Protein 1LTL (pdb70)

Radius of gyration: 54.22 Å; Cα contacts (8 Å, |Δi|>4): 2888; chains: 6; bounding box: 148×108×113 Å

Organism: Methanothermobacter thermautotrophicus (strain ATCC 29096 / DSM 1053 / JCM 10044 / NBRC 100330 / Delta H) (NCBI:txid187420)

InterPro domains:
  IPR001208 MCM domain [PF00493] (256-478)
  IPR001208 MCM domain [PR01657] (310-325)
  IPR001208 MCM domain [PR01657] (369-383)
  IPR001208 MCM domain [PR01657] (397-410)
  IPR001208 MCM domain [PR01657] (421-433)
  IPR001208 MCM domain [PR01657] (448-456)
  IPR001208 MCM domain [PS50051] (269-474)
  IPR008047 DNA replication licensing factor MCM4 [PR01660] (120-133)
  IPR008047 DNA replication licensing factor MCM4 [PR01660] (285-296)
  IPR008047 DNA replication licensing factor MCM4 [PR01660] (430-447)
  IPR008047 DNA replication licensing factor MCM4 [PR01660] (576-585)
  IPR012340 Nucleic acid-binding, OB-fold [G3DSA:2.40.50.140] (95-247)
  IPR012340 Nucleic acid-binding, OB-fold [SSF50249] (11-240)
  IPR027417 P-loop containing nucleoside triphosphate hydrolase [G3DSA:3.40.50.300] (248-580)
  IPR027417 P-loop containing nucleoside triphosphate hydrolase [SSF52540] (278-589)
  IPR027925 MCM, N-terminal domain [PF14551] (13-76)
  IPR031327 Mini-chromosome maintenance protein [PTHR11630] (9-630)
  IPR031327 Mini-chromosome maintenance protein [SM00350] (94-576)
  IPR033762 MCM OB domain [PF17207] (98-223)
  IPR036388 Winged helix-like DNA-binding domain superfamily [G3DSA:1.10.10.10] (581-666)

Solvent-accessible surface area: 77711 Å² total; per-residue (Å²): 92,95,137,74,116,5,38,70,51,2,51,93,3,2,62,72,160,97,25,104,94,105,0,62,84,8,20,140,100,80,81,124,40,83,29,10,101,2,47,11,104,54,0,69,166,58,23,88,92,1,1,81,35,0,20,86,112,0,52,47,3,30,139,10,0,39,76,0,3,52,56,40,4,202,134,146,118,82,5,63,3,30,4,23,0,16,39,8,81,39,66,10,72,12,72,93,12,62,13,133,30,35,25,50,0,0,0,0,29,0,42,1,98,128,46,40,120,58,148,82,19,20,27,68,0,18,0,18,0,137,56,36,107,120,92,39,65,36,107,6,70,51,118,120,70,73,82,20,46,62,0,93,100,63,33,16,114,59,8,113,59,25,112,146,93,14,92,93,40,72,28,4,43,3,56,1,22,9,37,97,141,132,40,89,69,78,78,133,34,85,76,14,28,0,26,2,13,29,50,15,22,106,63,4,76,77,44,33,86,0,53,1,2,0,7,0,54,11,55,54,69,136,236,55,113,114,4,131,18,34,0,57,6,14,37,21,62,114,118,166,124,114,75,143,11,35,64,48,2,46,117,3,5,55,59,155,83,1,88,84,83,9,78,85,5,11,119,88,60,82,115,44,63,29,4,90,1,62,7,94,28,0,67,121,89,56,89,111,4,0,89,63,0,25,72,97,1,65,55,1,29,156,11,0,48,70,0,4,108,86,33,25,159,180,103,176,131,4,71,4,29,2,22,0,13,49,13,86,36,72,10,74,14,75,95,12,162,86,150,34,71,25,50,0,0,0,0,36,2,38,2,110,134,44,42,108,26,47,5,12,4,29,77,0,19,0,12,0,111,42,35,47,118,93,40,64,38,86,5,75,51,52,122,50,83,93,22,106,83,0,93,100,64,32,15,175,57,8,53,53,26,66,141,94,15,92,35,33,18,13,6,23,4,50,0,25,9,31,91,130,124,43,87,72,88,77,148,24,136,63,12,26,0,22,1,12,35,46,18,13,86,57,8,76,78,47,33,98,0,57,0,4,0,3,0,52,46,60,111,72,114,222,61,128,174,113,128,33,36,0,63,6,10,36,22,58,130,112,140,98,90,74,124,16,26,72,47,1,53,92,2,1,54,79,109,116,15,84,86,112,2,64,96,5,1,118,94,68,86,111,48,76,23,0,57,0,45,9,102,57,1,75,140,61,17,83,94,1,0,90,68,1,7,88,114,1,48,69,3,27,117,2,0,41,56,0,2,89,80,49,12,190,74,225,74,133,19,47,3,28,2,18,0,18,48,10,78,44,64,12,76,12,58,78,14,50,13,143,27,39,24,47,0,0,0,0,42,0,53,1,113,103,30,40,128,69,146,87,18,20,29,82,0,18,0,18,0,140,56,35,107,119,92,39,64,38,106,6,80,44,116,104,70,71,82,20,45,30,0,58,88,22,8,16,101,59,7,113,59,26,113,146,94,14,93,89,52,54,24,2,45,0,57,1,22,9,49,93,161,137,33,96,71,78,72,148,53,97,86,15,21,0,24,1,10,16,46,15,28,113,68,9,81,84,50,50,84,7,80,1,1,0,3,0,64,9,52,132,36,138,227,50,94,117,10,104,17,35,0,58,4,11,42,25,28,94,94,74,93,145,70,108,10,38,72,54,1,46,114,1,1,44,81,125,109,24,27,98,83,6,88,106,2,0,97,84,78,89,117,61,69,19,1,94,2,44,8,65,32,0,89,160,52,27,102,53,2,4,77,44,0,13,90,132,0,49,61,4,24,142,15,0,49,66,0,6,48,68,38,8,141,105,131,69,130,11,68,8,35,3,21,0,21,44,10,75,55,59,9,66,9,90,103,19,147,92,158,39,66,28,54,0,0,0,0,50,5,55,1,120,86,47,47,120,34,43,7,13,3,26,80,0,19,0,13,0,111,27,0,36,63,92,39,63,37,107,6,81,40,56,70,61,82,92,23,106,40,0,59,75,6,9,15,143,57,7,53,52,26,52,138,96,14,92,32,53,15,27,1,27,4,56,4,35,4,50,96,158,108,30,98,71,76,71,151,42,115,77,17,29,5,22,2,12,13,49,19,16,69,67,10,88,95,44,29,116,5,73,3,1,0,2,0,54,44,64,77,60,91,220,68,113,163,128,138,40,26,0,60,3,10,37,24,57,176,90,110,36,68,130,66,108,74,134,15,36,75,78,0,52,95,0,2,60,60,132,116,21,90,100,98,1,125,82,0,4,81,97,48,82,127,37,83,21,0,91,0,43,3,109,55,0,60,157,45,16,80,112,5,0,88,56,0,22,90,82,0,67,28,1,28,147,8,0,47,75,0,2,75,82,61,11,214,107,216,83,116,3,65,3,27,2,23,0,16,35,11,72,44,46,11,69,13,64,100,10,59,12,147,34,36,26,48,0,0,0,0,38,2,46,0,108,105,36,33,126,67,126,88,20,20,31,62,0,18,0,19,0,137,56,36,107,121,92,39,65,37,98,5,69,50,120,123,70,72,83,19,45,30,0,58,88,23,9,15,98,60,8,115,60,27,112,146,93,13,92,96,41,69,25,10,44,0,53,0,26,14,42,96,136,130,36,106,61,74,65,133,38,108,62,10,28,0,22,1,14,22,45,13,24,106,52,7,76,73,44,35,86,0,56,1,2,0,5,0,58,8,60,54,73,117,226,62,95,95,2,82,16,34,0,57,6,12,38,16,54,127,121,130,112,102,72,114,10,35,83,50,0,50,101,1,1,42,57,170,73,14,92,111,113,0,25,89,10,1,111,106,70,79,129,42,75,27,8,99,0,54,4,99,46,0,62,154,49,28,81,111,4,0,83,62,0,22,89,123,0,51,47,2,27,126,3,0,43,48,0,4,80,79,42,10,184,88,194,74,107,31,58,2,34,3,25,0,13,42,12,71,47,54,12,69,16,64,95,10,157,86,155,34,70,26,50,0,1,0,1,38,0,41,1,115,116,35,40,86,25,46,5,15,4,30,84,0,19,0,12,0,110,27,0,34,64,93,39,64,36,107,6,75,51,52,111,49,84,92,22,106,41,0,58,76,6,9,16,146,57,7,53,54,26,64,138,93,13,93,33,36,16,24,13,44,1,64,0,25,10,40,90,140,134,40,99,66,75,64,140,36,130,68,16,31,0,22,1,12,21,45,15,15,88,56,9,84,78,47,32,99,0,56,0,3,0,6,0,56,45,66,112,59,122,211,37,146,173,108,145,36,35,1,56,4,16,36,16,64,121,114

B-factor: mean 62.48, std 29.63, range [5.66, 129.17]

Sequence (1437 aa):
VDKSKTLTKFEEFFSLQDYKDRVFEAIEKYPNVRSIEVDYLDLEMFDPDLADLLIEKPDDVIRAAQQAIRNIDRLRKNVDLNIRFSGISNVIPLRELRSKFIGKFVAVDGIVRKTDEIRPRIVKAVFECRGCMRHHAVTQSTNMITEPSLCSECGGRSFRLLQDESEFLDTQTLKLQEPLENLSGGEQPRQITVVLEDDLVDTLTPGDIVRVTGTLRTVRDERTKRFKNFIYGNYTEFLVDKSKTLTKFEEFFSLQDYKDRVFEAIEKYPNVRSIEVDYLDLEMFDPDLADLLIEKPDDVIRAAQQAIRNIDRLRKNVDLNIRFSGISNVIPLRELRSKFIGKFVAVDGIVRKTDEIRPRIVKAVFECRGCMRHHAVTQSTNMITEPSLCSECGGRSFRLLQDESEFLDTQTLKLQEPLENLSGGEQPRQITVVLEDDLVDTLTPGDIVRVTGTLRTVRDERTKRFKNFIYGNYTEFLVDKSKTLTKFEEFFSLQDYKDRVFEAIEKYPNVRSIEVDYLDLEMFDPDLADLLIEKPDDVIRAAQQAIRNIDRLRKNVDLNIRFSGISNVIPLRELRSKFIGKFVAVDGIVRKTDEIRPRIVKAVFECRGCMRHHAVTQSTNMITEPSLCSECGGRSFRLLQDESEFLDTQTLKLQEPLENLSGGEQPRQITVVLEDDLVDTLTPGDIVRVTGTLRTVRDERTKRFKNFIYGNYTEFLVDKSKTLTKFEEFFSLQDYKDRVFEAIEKYPNVRSIEVDYLDLEMFDPDLADLLIEKPDDVIRAAQQAIRNIDRLRKNVDLNIRFSGISNVIPLRELRSKFIGKFVAVDGIVRKTDEIRPRIVKAVFECRGCMRHHAVTQSTNMITEPSLCSECGGRSFRLLQDESEFLDTQTLKLQEPLENLSGGEQPRQITVVLEDDLVDTLTPGDIVRVTGTLRTVRDERTKRFKNFIYGNYTEFLMKTVDKSKTLTKFEEFFSLQDYKDRVFEAIEKYPNVRSIEVDYLDLEMFDPDLADLLIEKPDDVIRAAQQAIRNIDRLRKNVDLNIRFSGISNVIPLRELRSKFIGKFVAVDGIVRKTDEIRPRIVKAVFECRGCMRHHAVTQSTNMITEPSLCSECGGRSFRLLQDESEFLDTQTLKLQEPLENLSGGEQPRQITVVLEDDLVDTLTPGDIVRVTGTLRTVRDERTKRFKNFIYGNYTEFLVDKSKTLTKFEEFFSLQDYKDRVFEAIEKYPNVRSIEVDYLDLEMFDPDLADLLIEKPDDVIRAAQQAIRNIDRLRKNVDLNIRFSGISNVIPLRELRSKFIGKFVAVDGIVRKTDEIRPRIVKAVFECRGCMRHHAVTQSTNMITEPSLCSECGGRSFRLLQDESEFLDTQTLKLQEPLENLSGGEQPRQITVVLEDDLVDTLTPGDIVRVTGTLRTVRDERTKRFKNFIYGNYTEFL

Foldseek 3Di:
DDLVVLLVLLLVLCCDPVNVVQLQVPVVPPPVAQEREDELVSVCVSPVVLSVVCFVAVPSNQVSNQVSSCVPDPVNSNRRHAYFYDDDPQEDEDVPCDDVQANGKYKYWFFWADWDDKDKAFQWWWKQQPPPRDIDIDGDDDNDDDDDCADPVGGGRDIDTDVVVTDMWIKIKTKGWGDPVPDDPPDDTDIAMEMEIHPCPPVDDGGFTKIFIAGKHWDQDPPVRDIGIHGYGRDMDGD/DVCVVLLVLLLVVCVPPVNVPLLVVQLVPPPVHLEREDELVSVCVSPVVLSVVCFVAVVSNQVSNQVSSQVPDPDDPDRGHRYFYDDNPAEDEPVVCDDVQANGKYKYWAFWAFWDDKDKAFQWWWKQQPVPRDIDIDGDDDNDDDDDCADPVGGGRDIDTDVVVTDMWIKIKTKGWGDPVVDDPPDDTDIAMEMEIHVCPPVDDGGFGKMFIAGKHKDQDPPNRDIGIHGHGRDMDGD/DCLCVLLVLLLVVCCDPVQVCLLCVPLVPPPVHLESEEELVSVCVSPVVLSQVCFVAVVRSQVSNQVSSCVNPPVNDPDTGGYFYPDHPQEDEPVPPDDVQANGKYKYWFFWADKDDKDKAFQWWWKQQPPPRDIDIDGDDDRDDDDDCADPVGGGRDIDTDVVVTDMWMKIKTKTWGDPVPDPPPDDTDIAMEMAIHPRPPVDDGGFIWIFIAHKHKDQDPVVSHIDIHGYGRDIGGD/DDQVVLLVLLLVVCVVVVNVVVLLVQLVCPPVAQEDEDELVSVCVSDVCSSQVCFVAVVRSQVSNQVSSQVVPDVHDPRGHRYFYPDHPDEDFPVPPDPVRANGKYKYKFWWADKDDKDKAFQWWWKQQPPPRDIDIDGDDDRDDDDDCADPVGGGRDIDTDVVVTDMWIKIKIKGWTPPVPDDPPDDTDIAMEMEIHPCHPVDDRTAIKIWIAHKHWDADPVHRDIGIYGYTGDIGRD/DAPPCLVVLLVLLLVLCVPPVNVVQLVVPVVCPPVPQEREDELVSSCVSPVVLSVVCFVAVVSNQVSNQVSSQVVPPVRDPHRHAYFYDDRDAEDEPVVCDDVQANGKYKYWFFWADKDDKDKAFQWWWKQQPPPRDIDIDGDDDNDDDDDCADPVGGGRDIDTDVVVTDMWIKIKTKGWGPPPDDDPPDDIDIAMEMDIHPRPPPDDHGFTKIFIAGKHWDQDPPRRDIGIHGYGRDMDGD/DVLVVLLVLLLVLCVPPPNPVVLLVCVVPPPVPLADEDELVSVCVSPVVVSVVCFVAVVSSQVSNQVSSCVNNPVNPNDGGAYFYPDDDAEDEPVPCDDVQARGKHKYWFFWAFKDDKDKAFQWWWKQQPPPRDIDIDGDDDNDDDDDCADPVGGGRDIDTDVVVTDMWIKIKTKTWGDPVPDDPPDDTDIAMEMEIHPCPPVDDGGFTKMFIFRKHKDADDPVRDIGIHGYGRDMGGD

Secondary structure (DSSP, 8-state):
--HHHHHHHHHHHTTSHHHHHHHHHHHHHTTS--EEEEEHHHHHHH-TTHHHHHHHSHHHHHHHHHHHHTTT-TT------EEEEE--S-B--GGG--GGGTTSEEEEEEEEEEEPPPEEEEEEEEEEETTT--EEEEE-SSSS----S--TTT----EEE-GGG-EEEEEEEEEEEPPSTT--SS-PPPEEEEEEEGGGTT---TT-EEEEEEEEEEEEETTTTEEEEEEEEEE--B-/-TTHHHHHHHHHHTTSHHHHHHHHHHHHSTTS--EEEEEHHHHHHS-TTHHHHHHH-HHHHHHHHHHHHHHT--SS-S--PEEEEE--S-B--GGG--GGGTTSEEEEEEEEEEEPPPEEEEEEEEEEETTT--EEEEE-SSSS----S--TTT----EEE-GGG-EEEEEEEEEEEPPSTT--SS----EEEEEEEGGGTT---TT-EEEEEEEEEEEEPSSS--EEEEEEEEEEEE-/--HHHHHHHHHHHTTSHHHHHHHHHHHHTTTS--B--EEHHHHHHH-HHHHHHHHHSHHHHHHHHHHHHHHS-TT------B--EE--S-B--GGG--GGGTTSEEEEEEE---B---EEEEEEEEEEETTT--EEEEE-SSSS----S--TTT----EEE-GGG-EEEEEEEEEEPPPSTT--SSPPPP-EEEEEEGGGTT---TT-EEEEEEEEEEEEPTTT--EEEEEEEEE--B-/--HHHHHHHHHHHTTSSTTHHHHHHHHHTTTT--EE--BHHHHHHH-HHHHHHHHHSHHHHHHHHHHHHHHH-SS------EE--B--S----GGG-STTTTTSEEEEEEEEEEEEEEEEEEEEEEEEETTT--EEEEE-SSSS----S--TTT----EEE-GGG-EEEEEEEEEEE--STT--SSPPPPEEEEEEEGGGTT-S-SS--EEEEEEEEEEE-TTT--EEEEEEEEEE---/--SSHHHHHHHHHHHHTTSHHHHHHHHHHHHHTTS--EEEEEHHHHHHH-HHHHHHHHH-HHHHHHHHHHHHHHH-TT------EEEEES-S----GGG--GGGTT-EEEEEEEEEEEPPPEEEEEEEEEEETTT--EEEEE-SSSS----S--TTT----EEE-GGGPEEEEEEEEEEEP-SSS--SS-PPPEEEEEEEGGGTT---TT-EEEEEEEEEEEE-SSS--EEEEEEEEE--B-/-HHHHHHHHHHHHTTSSHHHHHHHHHHHHTTS--EEEEEHHHHHHH-HHHHHHHHH-HHHHHHHHHHHHHTT-TT------EEEEES-S-B--GGG--GGGTTSEEEEEEEEEEE---EEEEEEEEEEETTT--EEEEE-SSSS----S--TTT----EEE-GGG-EEEEEEEEEEEPPSTT--SSPPPPEEEEEEEGGGTT---TT-EEEEEEEEEEEE-TTT--EEEEEEEEE--B-

Nearest PDB structures (foldseek):
  1ltl-assembly2_E  TM=9.986E-01  e=1.925E-46  Methanothermobacter thermautotrophicus
  8w0e-assembly1_5  TM=8.580E-01  e=3.877E-20  Homo sapiens
  8rig-assembly1_5  TM=8.162E-01  e=1.474E-20  Saccharomyces cerevisiae S288C
  8w0i-assembly1_5  TM=7.971E-01  e=4.595E-18  Homo sapiens
  6rqc-assembly1_5  TM=8.126E-01  e=2.083E-17  Saccharomyces cerevisiae S288C

CATH classification: 3.30.1640.10 (+2 more: 2.40.50.140, 2.20.28.10)

Structure (mmCIF, N/CA/C/O backbone):
data_1LTL
#
_entry.id   1LTL
#
_cell.length_a   192.321
_cell.length_b   192.321
_cell.length_c   365.539
_cell.angle_alpha   90.00
_cell.angle_beta   90.00
_cell.angle_gamma   120.00
#
_symmetry.space_group_name_H-M   'H 3 2'
#
loop_
_entity.id
_entity.type
_entity.pdbx_description
1 polymer 'DNA replication initiator (Cdc21/Cdc54)'
2 non-polymer 'ZINC ION'
#
loop_
_atom_site.group_PDB
_atom_site.id
_atom_site.type_symbol
_atom_site.label_atom_id
_atom_site.label_alt_id
_atom_site.label_comp_id
_atom_site.label_asym_id
_atom_site.label_entity_id
_atom_site.label_seq_id
_atom_site.pdbx_PDB_ins_code
_atom_site.Cartn_x
_atom_site.Cartn_y
_atom_site.Cartn_z
_atom_site.occupancy
_atom_site.B_iso_or_equiv
_atom_site.auth_seq_id
_atom_site.auth_comp_id
_atom_site.auth_asym_id
_atom_site.auth_atom_id
_atom_site.pdbx_PDB_model_num
ATOM 1 N N . VAL A 1 9 ? 5.989 65.944 47.679 1.00 114.86 4 VAL A N 1
ATOM 2 C CA . VAL A 1 9 ? 6.888 66.283 48.820 1.00 114.98 4 VAL A CA 1
ATOM 3 C C . VAL A 1 9 ? 6.957 67.780 49.171 1.00 114.58 4 VAL A C 1
ATOM 4 O O . VAL A 1 9 ? 6.170 68.594 48.680 1.00 114.57 4 VAL A O 1
ATOM 8 N N . ASP A 1 10 ? 7.893 68.122 50.057 1.00 113.54 5 ASP A N 1
ATOM 9 C CA . ASP A 1 10 ? 8.142 69.508 50.468 1.00 111.84 5 ASP A CA 1
ATOM 10 C C . ASP A 1 10 ? 9.449 69.848 49.739 1.00 110.58 5 ASP A C 1
ATOM 11 O O . ASP A 1 10 ? 10.007 68.991 49.055 1.00 110.66 5 ASP A O 1
ATOM 16 N N . LYS A 1 11 ? 9.951 71.071 49.858 1.00 108.63 6 LYS A N 1
ATOM 17 C CA . LYS A 1 11 ? 11.188 71.399 49.148 1.00 106.35 6 LYS A CA 1
ATOM 18 C C . LYS A 1 11 ? 12.365 70.596 49.681 1.00 104.81 6 LYS A C 1
ATOM 19 O O . LYS A 1 11 ? 13.137 70.025 48.913 1.00 104.52 6 LYS A O 1
ATOM 25 N N . SER A 1 12 ? 12.477 70.547 51.004 1.00 103.10 7 SER A N 1
ATOM 26 C CA . SER A 1 12 ? 13.560 69.838 51.679 1.00 100.71 7 SER A CA 1
ATOM 27 C C . SER A 1 12 ? 13.726 68.377 51.284 1.00 99.19 7 SER A C 1
ATOM 28 O O . SER A 1 12 ? 14.846 67.912 51.073 1.00 98.60 7 SER A O 1
ATOM 31 N N . LYS A 1 13 ? 12.612 67.656 51.204 1.00 97.70 8 LYS A N 1
ATOM 32 C CA . LYS A 1 13 ? 12.634 66.245 50.839 1.00 96.46 8 LYS A CA 1
ATOM 33 C C . LYS A 1 13 ? 13.254 66.090 49.456 1.00 94.87 8 LYS A C 1
ATOM 34 O O . LYS A 1 13 ? 13.907 65.092 49.154 1.00 94.30 8 LYS A O 1
ATOM 40 N N . THR A 1 14 ? 13.048 67.099 48.621 1.00 93.49 9 THR A N 1
ATOM 41 C CA . THR A 1 14 ? 13.564 67.088 47.266 1.00 92.03 9 THR A CA 1
ATOM 42 C C . THR A 1 14 ? 15.061 67.344 47.212 1.00 91.45 9 THR A C 1
ATOM 43 O O . THR A 1 14 ? 15.787 66.649 46.505 1.00 91.90 9 THR A O 1
ATOM 47 N N . LEU A 1 15 ? 15.523 68.348 47.949 1.00 90.51 10 LEU A N 1
ATOM 48 C CA . LEU A 1 15 ? 16.943 68.670 47.961 1.00 89.78 10 LEU A CA 1
ATOM 49 C C . LEU A 1 15 ? 17.757 67.410 48.194 1.00 89.50 10 LEU A C 1
ATOM 50 O O . LEU A 1 15 ? 18.750 67.157 47.512 1.00 89.10 10 LEU A O 1
ATOM 55 N N . THR A 1 16 ? 17.323 66.624 49.171 1.00 89.72 11 THR A N 1
ATOM 56 C CA . THR A 1 16 ? 17.987 65.375 49.514 1.00 89.25 11 THR A CA 1
ATOM 57 C C . THR A 1 16 ? 18.035 64.484 48.282 1.00 89.15 11 THR A C 1
ATOM 58 O O . THR A 1 16 ? 19.111 64.124 47.810 1.00 89.01 11 THR A O 1
ATOM 62 N N . LYS A 1 17 ? 16.859 64.135 47.769 1.00 89.34 12 LYS A N 1
ATOM 63 C CA . LYS A 1 17 ? 16.766 63.287 46.597 1.00 90.24 12 LYS A CA 1
ATOM 64 C C . LYS A 1 17 ? 17.780 63.720 45.557 1.00 91.26 12 LYS A C 1
ATOM 65 O O . LYS A 1 17 ? 18.423 62.892 44.919 1.00 91.98 12 LYS A O 1
ATOM 71 N N . PHE A 1 18 ? 17.928 65.026 45.392 1.00 92.37 13 PHE A N 1
ATOM 72 C CA . PHE A 1 18 ? 18.868 65.552 44.415 1.00 93.32 13 PHE A CA 1
ATOM 73 C C . PHE A 1 18 ? 20.315 65.402 44.852 1.00 94.36 13 PHE A C 1
ATOM 74 O O . PHE A 1 18 ? 21.175 65.024 44.058 1.00 94.52 13 PHE A O 1
ATOM 82 N N . GLU A 1 19 ? 20.584 65.697 46.116 1.00 95.27 14 GLU A N 1
ATOM 83 C CA . GLU A 1 19 ? 21.937 65.571 46.607 1.00 96.71 14 GLU A CA 1
ATOM 84 C C . GLU A 1 19 ? 22.490 64.184 46.337 1.00 97.40 14 GLU A C 1
ATOM 85 O O . GLU A 1 19 ? 23.702 63.994 46.291 1.00 97.83 14 GLU A O 1
ATOM 91 N N . GLU A 1 20 ? 21.607 63.213 46.149 1.00 98.02 15 GLU A N 1
ATOM 92 C CA . GLU A 1 20 ? 22.058 61.860 45.866 1.00 98.62 15 GLU A CA 1
ATOM 93 C C . GLU A 1 20 ? 22.243 61.654 44.372 1.00 97.99 15 GLU A C 1
ATOM 94 O O . GLU A 1 20 ? 23.201 61.016 43.948 1.00 98.67 15 GLU A O 1
ATOM 100 N N . PHE A 1 21 ? 21.336 62.202 43.573 1.00 97.14 16 PHE A N 1
ATOM 101 C CA . PHE A 1 21 ? 21.445 62.068 42.130 1.00 96.93 16 PHE A CA 1
ATOM 102 C C . PHE A 1 21 ? 22.766 62.698 41.691 1.00 97.47 16 PHE A C 1
ATOM 103 O O . PHE A 1 21 ? 23.429 62.227 40.761 1.00 96.83 16 PHE A O 1
ATOM 111 N N . PHE A 1 22 ? 23.138 63.768 42.383 1.00 98.43 17 PHE A N 1
ATOM 112 C CA . PHE A 1 22 ? 24.367 64.493 42.091 1.00 99.66 17 PHE A CA 1
ATOM 113 C C . PHE A 1 22 ? 25.590 63.881 42.788 1.00 100.68 17 PHE A C 1
ATOM 114 O O . PHE A 1 22 ? 26.702 64.414 42.704 1.00 100.81 17 PHE A O 1
ATOM 122 N N . SER A 1 23 ? 25.376 62.761 43.475 1.00 101.63 18 SER A N 1
ATOM 123 C CA . SER A 1 23 ? 26.458 62.057 44.157 1.00 102.35 18 SER A CA 1
ATOM 124 C C . SER A 1 23 ? 26.805 60.789 43.380 1.00 103.00 18 SER A C 1
ATOM 125 O O . SER A 1 23 ? 27.913 60.269 43.489 1.00 102.95 18 SER A O 1
ATOM 128 N N . LEU A 1 24 ? 25.854 60.300 42.589 1.00 103.98 19 LEU A N 1
ATOM 129 C CA . LEU A 1 24 ? 26.071 59.103 41.788 1.00 105.37 19 LEU A CA 1
ATOM 130 C C . LEU A 1 24 ? 27.289 59.276 40.901 1.00 106.57 19 LEU A C 1
ATOM 131 O O . LEU A 1 24 ? 27.544 60.357 40.377 1.00 106.26 19 LEU A O 1
ATOM 136 N N . GLN A 1 25 ? 28.025 58.182 40.744 1.00 108.61 20 GLN A N 1
ATOM 137 C CA . GLN A 1 25 ? 29.242 58.118 39.942 1.00 110.10 20 GLN A CA 1
ATOM 138 C C . GLN A 1 25 ? 29.142 58.880 38.622 1.00 110.14 20 GLN A C 1
ATOM 139 O O . GLN A 1 25 ? 29.873 59.848 38.388 1.00 110.88 20 GLN A O 1
ATOM 145 N N . ASP A 1 26 ? 28.234 58.416 37.768 1.00 109.33 21 ASP A N 1
ATOM 146 C CA . ASP A 1 26 ? 28.007 58.995 36.452 1.00 108.10 21 ASP A CA 1
ATOM 147 C C . ASP A 1 26 ? 28.001 60.529 36.382 1.00 106.90 21 ASP A C 1
ATOM 148 O O . ASP A 1 26 ? 28.553 61.109 35.446 1.00 106.36 21 ASP A O 1
ATOM 153 N N . TYR A 1 27 ? 27.400 61.182 37.375 1.00 105.60 22 TYR A N 1
ATOM 154 C CA . TYR A 1 27 ? 27.315 62.644 37.399 1.00 104.18 22 TYR A CA 1
ATOM 155 C C . TYR A 1 27 ? 28.240 63.312 38.402 1.00 104.70 22 TYR A C 1
ATOM 156 O O . TYR A 1 27 ? 28.455 64.520 38.344 1.00 104.52 22 TYR A O 1
ATOM 165 N N . LYS A 1 28 ? 28.792 62.520 39.313 1.00 106.03 23 LYS A N 1
ATOM 166 C CA . LYS A 1 28 ? 29.698 63.031 40.336 1.00 106.99 23 LYS A CA 1
ATOM 167 C C . LYS A 1 28 ? 30.795 63.873 39.716 1.00 107.24 23 LYS A C 1
ATOM 168 O O . LYS A 1 28 ? 31.103 64.964 40.195 1.00 107.22 23 LYS A O 1
ATOM 174 N N . ASP A 1 29 ? 31.383 63.356 38.645 1.00 107.65 24 ASP A N 1
ATOM 175 C CA . ASP A 1 29 ? 32.466 64.048 37.968 1.00 108.22 24 ASP A CA 1
ATOM 176 C C . ASP A 1 29 ? 32.045 65.254 37.138 1.00 107.39 24 ASP A C 1
ATOM 177 O O . ASP A 1 29 ? 32.750 66.264 37.122 1.00 107.84 24 ASP A O 1
ATOM 182 N N . ARG A 1 30 ? 30.907 65.162 36.453 1.00 105.78 25 ARG A N 1
ATOM 183 C CA . ARG A 1 30 ? 30.450 66.271 35.615 1.00 104.12 25 ARG A CA 1
ATOM 184 C C . ARG A 1 30 ? 30.296 67.521 36.464 1.00 101.85 25 ARG A C 1
ATOM 185 O O . ARG A 1 30 ? 30.667 68.618 36.057 1.00 100.91 25 ARG A O 1
ATOM 193 N N . VAL A 1 31 ? 29.745 67.338 37.653 1.00 99.99 26 VAL A N 1
ATOM 194 C CA . VAL A 1 31 ? 29.530 68.439 38.564 1.00 99.25 26 VAL A CA 1
ATOM 195 C C . VAL A 1 31 ? 30.825 69.105 38.977 1.00 99.49 26 VAL A C 1
ATOM 196 O O . VAL A 1 31 ? 30.931 70.330 38.970 1.00 99.49 26 VAL A O 1
ATOM 200 N N . PHE A 1 32 ? 31.811 68.299 39.349 1.00 100.09 27 PHE A N 1
ATOM 201 C CA . PHE A 1 32 ? 33.096 68.838 39.775 1.00 100.38 27 PHE A CA 1
ATOM 202 C C . PHE A 1 32 ? 33.829 69.553 38.650 1.00 99.25 27 PHE A C 1
ATOM 203 O O . PHE A 1 32 ? 34.457 70.588 38.873 1.00 98.61 27 PHE A O 1
ATOM 211 N N . GLU A 1 33 ? 33.746 69.003 37.444 1.00 98.42 28 GLU A N 1
ATOM 212 C CA . GLU A 1 33 ? 34.416 69.601 36.299 1.00 98.31 28 GLU A CA 1
ATOM 213 C C . GLU A 1 33 ? 33.831 70.969 36.006 1.00 98.30 28 GLU A C 1
ATOM 214 O O . GLU A 1 33 ? 34.535 71.892 35.583 1.00 98.26 28 GLU A O 1
ATOM 220 N N . ALA A 1 34 ? 32.528 71.087 36.231 1.00 97.95 29 ALA A N 1
ATOM 221 C CA . ALA A 1 34 ? 31.832 72.339 36.006 1.00 96.77 29 ALA A CA 1
ATOM 222 C C . ALA A 1 34 ? 32.215 73.309 37.113 1.00 96.48 29 ALA A C 1
ATOM 223 O O . ALA A 1 34 ? 32.714 74.397 36.840 1.00 96.87 29 ALA A O 1
ATOM 225 N N . ILE A 1 35 ? 31.994 72.917 38.363 1.00 95.93 30 ILE A N 1
ATOM 226 C CA . ILE A 1 35 ? 32.345 73.789 39.473 1.00 96.21 30 ILE A CA 1
ATOM 227 C C . ILE A 1 35 ? 33.777 74.259 39.266 1.00 96.72 30 ILE A C 1
ATOM 228 O O . ILE A 1 35 ? 34.147 75.365 39.654 1.00 96.84 30 ILE A O 1
ATOM 233 N N . GLU A 1 36 ? 34.571 73.399 38.641 1.00 97.54 31 GLU A N 1
ATOM 234 C CA . GLU A 1 36 ? 35.974 73.677 38.368 1.00 98.75 31 GLU A CA 1
ATOM 235 C C . GLU A 1 36 ? 36.143 74.794 37.337 1.00 98.47 31 GLU A C 1
ATOM 236 O O . GLU A 1 36 ? 36.814 75.799 37.597 1.00 98.64 31 GLU A O 1
ATOM 242 N N . LYS A 1 37 ? 35.522 74.619 36.175 1.00 98.10 32 LYS A N 1
ATOM 243 C CA . LYS A 1 37 ? 35.623 75.594 35.088 1.00 98.23 32 LYS A CA 1
ATOM 244 C C . LYS A 1 37 ? 34.907 76.934 35.284 1.00 97.50 32 LYS A C 1
ATOM 245 O O . LYS A 1 37 ? 35.065 77.840 34.464 1.00 97.09 32 LYS A O 1
ATOM 251 N N . TYR A 1 38 ? 34.127 77.070 36.349 1.00 96.47 33 TYR A N 1
ATOM 252 C CA . TYR A 1 38 ? 33.410 78.312 36.570 1.00 95.57 33 TYR A CA 1
ATOM 253 C C . TYR A 1 38 ? 34.331 79.520 36.464 1.00 94.95 33 TYR A C 1
ATOM 254 O O . TYR A 1 38 ? 35.468 79.474 36.921 1.00 96.05 33 TYR A O 1
ATOM 263 N N . PRO A 1 39 ? 33.861 80.603 35.830 1.00 94.03 34 PRO A N 1
ATOM 264 C CA . PRO A 1 39 ? 32.526 80.717 35.241 1.00 92.83 34 PRO A CA 1
ATOM 265 C C . PRO A 1 39 ? 32.575 80.507 33.729 1.00 91.28 34 PRO A C 1
ATOM 266 O O . PRO A 1 39 ? 31.869 81.182 32.977 1.00 90.86 34 PRO A O 1
ATOM 270 N N . ASN A 1 40 ? 33.422 79.588 33.286 1.00 89.71 35 ASN A N 1
ATOM 271 C CA . ASN A 1 40 ? 33.542 79.317 31.860 1.00 87.93 35 ASN A CA 1
ATOM 272 C C . ASN A 1 40 ? 32.545 78.254 31.420 1.00 85.56 35 ASN A C 1
ATOM 273 O O . ASN A 1 40 ? 32.650 77.695 30.328 1.00 84.06 35 ASN A O 1
ATOM 278 N N . VAL A 1 41 ? 31.576 77.979 32.284 1.00 82.74 36 VAL A N 1
ATOM 279 C CA . VAL A 1 41 ? 30.563 77.001 31.958 1.00 79.53 36 VAL A CA 1
ATOM 280 C C . VAL A 1 41 ? 29.169 77.391 32.423 1.00 77.64 36 VAL A C 1
ATOM 281 O O . VAL A 1 41 ? 28.289 77.641 31.598 1.00 77.66 36 VAL A O 1
ATOM 285 N N . ARG A 1 42 ? 28.956 77.448 33.732 1.00 75.08 37 ARG A N 1
ATOM 286 C CA . ARG A 1 42 ? 27.638 77.823 34.260 1.00 72.92 37 ARG A CA 1
ATOM 287 C C . ARG A 1 42 ? 26.585 76.704 34.215 1.00 70.48 37 ARG A C 1
ATOM 288 O O . ARG A 1 42 ? 25.798 76.559 35.148 1.00 70.05 37 ARG A O 1
ATOM 296 N N . SER A 1 43 ? 26.574 75.929 33.131 1.00 68.19 38 SER A N 1
ATOM 297 C CA . SER A 1 43 ? 25.610 74.843 32.949 1.00 65.70 38 SER A CA 1
ATOM 298 C C . SER A 1 43 ? 26.099 73.442 33.312 1.00 65.32 38 SER A C 1
ATOM 299 O O . SER A 1 43 ? 27.289 73.172 33.339 1.00 66.28 38 SER A O 1
ATOM 302 N N . ILE A 1 44 ? 25.153 72.549 33.566 1.00 64.99 39 ILE A N 1
ATOM 303 C CA . ILE A 1 44 ? 25.433 71.164 33.913 1.00 64.59 39 ILE A CA 1
ATOM 304 C C . ILE A 1 44 ? 24.236 70.419 33.388 1.00 64.25 39 ILE A C 1
ATOM 305 O O . ILE A 1 44 ? 23.181 70.429 34.010 1.00 64.85 39 ILE A O 1
ATOM 310 N N . GLU A 1 45 ? 24.391 69.774 32.246 1.00 63.56 40 GLU A N 1
ATOM 311 C CA . GLU A 1 45 ? 23.287 69.051 31.622 1.00 64.18 40 GLU A CA 1
ATOM 312 C C . GLU A 1 45 ? 22.920 67.691 32.234 1.00 63.66 40 GLU A C 1
ATOM 313 O O . GLU A 1 45 ? 23.802 66.912 32.544 1.00 65.37 40 GLU A O 1
ATOM 319 N N . VAL A 1 46 ? 21.633 67.399 32.415 1.00 63.02 41 VAL A N 1
ATOM 320 C CA . VAL A 1 46 ? 21.245 66.094 32.968 1.00 63.15 41 VAL A CA 1
ATOM 321 C C . VAL A 1 46 ? 20.161 65.425 32.137 1.00 63.88 41 VAL A C 1
ATOM 322 O O . VAL A 1 46 ? 19.181 66.057 31.756 1.00 64.03 41 VAL A O 1
ATOM 326 N N . ASP A 1 47 ? 20.340 64.142 31.849 1.00 65.07 42 ASP A N 1
ATOM 327 C CA . ASP A 1 47 ? 19.366 63.420 31.047 1.00 66.10 42 ASP A CA 1
ATOM 328 C C . ASP A 1 47 ? 18.139 63.033 31.856 1.00 66.26 42 ASP A C 1
ATOM 329 O O . ASP A 1 47 ? 18.236 62.344 32.870 1.00 65.81 42 ASP A O 1
ATOM 334 N N . TYR A 1 48 ? 16.979 63.481 31.393 1.00 66.60 43 TYR A N 1
ATOM 335 C CA . TYR A 1 48 ? 15.718 63.188 32.056 1.00 66.54 43 TYR A CA 1
ATOM 336 C C . TYR A 1 48 ? 15.610 61.695 32.378 1.00 67.82 43 TYR A C 1
ATOM 337 O O . TYR A 1 48 ? 15.305 61.322 33.510 1.00 67.77 43 TYR A O 1
ATOM 346 N N . LEU A 1 49 ? 15.886 60.849 31.388 1.00 69.47 44 LEU A N 1
ATOM 347 C CA . LEU A 1 49 ? 15.826 59.395 31.553 1.00 70.83 44 LEU A CA 1
ATOM 348 C C . LEU A 1 49 ? 16.550 58.940 32.812 1.00 72.01 44 LEU A C 1
ATOM 349 O O . LEU A 1 49 ? 16.030 58.133 33.578 1.00 71.37 44 LEU A O 1
ATOM 354 N N . ASP A 1 50 ? 17.753 59.465 33.024 1.00 74.54 45 ASP A N 1
ATOM 355 C CA . ASP A 1 50 ? 18.535 59.118 34.202 1.00 76.78 45 ASP A CA 1
ATOM 356 C C . ASP A 1 50 ? 17.789 59.531 35.448 1.00 78.04 45 ASP A C 1
ATOM 357 O O . ASP A 1 50 ? 17.839 58.851 36.469 1.00 78.83 45 ASP A O 1
ATOM 362 N N . LEU A 1 51 ? 17.092 60.653 35.371 1.00 79.65 46 LEU A N 1
ATOM 363 C CA . LEU A 1 51 ? 16.344 61.110 36.522 1.00 81.38 46 LEU A CA 1
ATOM 364 C C . LEU A 1 51 ? 15.248 60.084 36.809 1.00 83.27 46 LEU A C 1
ATOM 365 O O . LEU A 1 51 ? 15.003 59.747 37.966 1.00 83.10 46 LEU A O 1
ATOM 370 N N . GLU A 1 52 ? 14.601 59.573 35.760 1.00 85.42 47 GLU A N 1
ATOM 371 C CA . GLU A 1 52 ? 13.535 58.580 35.935 1.00 87.94 47 GLU A CA 1
ATOM 372 C C . GLU A 1 52 ? 14.061 57.336 36.642 1.00 89.31 47 GLU A C 1
ATOM 373 O O . GLU A 1 52 ? 13.436 56.830 37.581 1.00 89.28 47 GLU A O 1
ATOM 379 N N . MET A 1 53 ? 15.212 56.853 36.173 1.00 90.39 48 MET A N 1
ATOM 380 C CA . MET A 1 53 ? 15.859 55.671 36.733 1.00 91.60 48 MET A CA 1
ATOM 381 C C . MET A 1 53 ? 16.105 55.896 38.220 1.00 91.23 48 MET A C 1
ATOM 382 O O . MET A 1 53 ? 15.666 55.113 39.062 1.00 91.75 48 MET A O 1
ATOM 387 N N . PHE A 1 54 ? 16.813 56.975 38.537 1.00 89.96 49 PHE A N 1
ATOM 388 C CA . PHE A 1 54 ? 17.118 57.297 39.919 1.00 88.58 49 PHE A CA 1
ATOM 389 C C . PHE A 1 54 ? 15.848 57.416 40.753 1.00 87.70 49 PHE A C 1
ATOM 390 O O . PHE A 1 54 ? 15.832 57.042 41.921 1.00 87.29 49 PHE A O 1
ATOM 398 N N . ASP A 1 55 ? 14.782 57.938 40.155 1.00 87.05 50 ASP A N 1
ATOM 399 C CA . ASP A 1 55 ? 13.519 58.103 40.870 1.00 85.83 50 ASP A CA 1
ATOM 400 C C . ASP A 1 55 ? 12.449 58.553 39.884 1.00 85.33 50 ASP A C 1
ATOM 401 O O . ASP A 1 55 ? 12.665 59.471 39.107 1.00 85.32 50 ASP A O 1
ATOM 406 N N . PRO A 1 56 ? 11.279 57.900 39.896 1.00 85.18 51 PRO A N 1
ATOM 407 C CA . PRO A 1 56 ? 10.191 58.262 38.986 1.00 83.89 51 PRO A CA 1
ATOM 408 C C . PRO A 1 56 ? 9.342 59.414 39.522 1.00 82.03 51 PRO A C 1
ATOM 409 O O . PRO A 1 56 ? 8.776 60.172 38.749 1.00 80.83 51 PRO A O 1
ATOM 413 N N . ASP A 1 57 ? 9.255 59.533 40.845 1.00 81.25 52 ASP A N 1
ATOM 414 C CA . ASP A 1 57 ? 8.465 60.593 41.472 1.00 80.56 52 ASP A CA 1
ATOM 415 C C . ASP A 1 57 ? 9.091 61.974 41.323 1.00 78.06 52 ASP A C 1
ATOM 416 O O . ASP A 1 57 ? 8.384 62.973 41.158 1.00 78.18 52 ASP A O 1
ATOM 421 N N . LEU A 1 58 ? 10.414 62.035 41.401 1.00 74.22 53 LEU A N 1
ATOM 422 C CA . LEU A 1 58 ? 11.099 63.306 41.256 1.00 70.34 53 LEU A CA 1
ATOM 423 C C . LEU A 1 58 ? 11.011 63.719 39.797 1.00 68.20 53 LEU A C 1
ATOM 424 O O . LEU A 1 58 ? 10.719 64.869 39.493 1.00 68.99 53 LEU A O 1
ATOM 429 N N . ALA A 1 59 ? 11.250 62.777 38.890 1.00 65.24 54 ALA A N 1
ATOM 430 C CA . ALA A 1 59 ? 11.191 63.083 37.469 1.00 62.20 54 ALA A CA 1
ATOM 431 C C . ALA A 1 59 ? 9.822 63.603 37.095 1.00 60.68 54 ALA A C 1
ATOM 432 O O . ALA A 1 59 ? 9.627 64.099 35.987 1.00 60.11 54 ALA A O 1
ATOM 434 N N . ASP A 1 60 ? 8.864 63.482 38.005 1.00 59.08 55 ASP A N 1
ATOM 435 C CA . ASP A 1 60 ? 7.529 63.980 37.710 1.00 58.76 55 ASP A CA 1
ATOM 436 C C . ASP A 1 60 ? 7.381 65.399 38.230 1.00 56.27 55 ASP A C 1
ATOM 437 O O . ASP A 1 60 ? 6.858 66.259 37.530 1.00 56.06 55 ASP A O 1
ATOM 442 N N . LEU A 1 61 ? 7.839 65.640 39.455 1.00 53.31 56 LEU A N 1
ATOM 443 C CA . LEU A 1 61 ? 7.757 66.969 40.037 1.00 50.52 56 LEU A CA 1
ATOM 444 C C . LEU A 1 61 ? 8.412 67.982 39.114 1.00 49.86 56 LEU A C 1
ATOM 445 O O . LEU A 1 61 ? 7.968 69.131 39.004 1.00 50.18 56 LEU A O 1
ATOM 450 N N . LEU A 1 62 ? 9.482 67.544 38.460 1.00 48.09 57 LEU A N 1
ATOM 451 C CA . LEU A 1 62 ? 10.230 68.385 37.540 1.00 46.48 57 LEU A CA 1
ATOM 452 C C . LEU A 1 62 ? 9.273 68.997 36.533 1.00 45.72 57 LEU A C 1
ATOM 453 O O . LEU A 1 62 ? 9.486 70.106 36.058 1.00 46.77 57 LEU A O 1
ATOM 458 N N . ILE A 1 63 ? 8.207 68.279 36.212 1.00 44.70 58 ILE A N 1
ATOM 459 C CA . ILE A 1 63 ? 7.252 68.800 35.256 1.00 44.74 58 ILE A CA 1
ATOM 460 C C . ILE A 1 63 ? 6.134 69.615 35.888 1.00 45.49 58 ILE A C 1
ATOM 461 O O . ILE A 1 63 ? 5.699 70.613 35.325 1.00 46.05 58 ILE A O 1
ATOM 466 N N . GLU A 1 64 ? 5.681 69.202 37.061 1.00 45.96 59 GLU A N 1
ATOM 467 C CA . GLU A 1 64 ? 4.608 69.903 37.736 1.00 47.22 59 GLU A CA 1
ATOM 468 C C . GLU A 1 64 ? 5.048 71.169 38.432 1.00 47.52 59 GLU A C 1
ATOM 469 O O . GLU A 1 64 ? 4.257 72.098 38.594 1.00 47.82 59 GLU A O 1
ATOM 475 N N . LYS A 1 65 ? 6.299 71.206 38.870 1.00 47.78 60 LYS A N 1
ATOM 476 C CA . LYS A 1 65 ? 6.814 72.386 39.552 1.00 47.68 60 LYS A CA 1
ATOM 477 C C . LYS A 1 65 ? 8.275 72.555 39.197 1.00 46.41 60 LYS A C 1
ATOM 478 O O . LYS A 1 65 ? 9.137 72.590 40.066 1.00 47.56 60 LYS A O 1
ATOM 484 N N . PRO A 1 66 ? 8.568 72.690 37.904 1.00 44.88 61 PRO A N 1
ATOM 485 C CA . PRO A 1 66 ? 9.944 72.851 37.452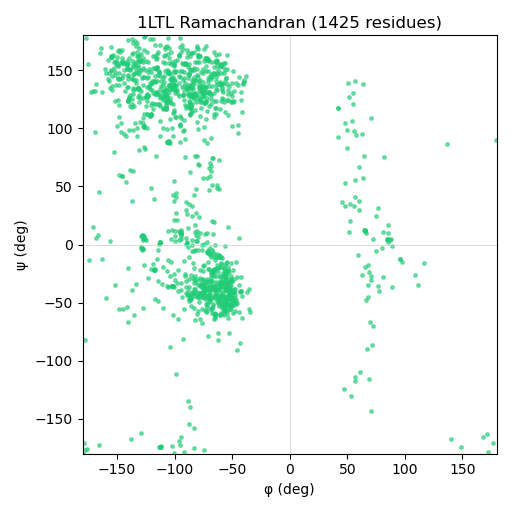 1.00 44.26 61 PRO A CA 1
ATOM 486 C C . PRO A 1 66 ? 10.723 73.908 38.220 1.00 44.59 61 PRO A C 1
ATOM 487 O O . PRO A 1 66 ? 11.886 73.695 38.549 1.00 44.61 61 PRO A O 1
ATOM 491 N N . ASP A 1 67 ? 10.087 75.037 38.519 1.00 45.31 62 ASP A N 1
ATOM 492 C CA . ASP A 1 67 ? 10.775 76.102 39.237 1.00 45.60 62 ASP A CA 1
ATOM 493 C C . ASP A 1 67 ? 11.413 75.615 40.537 1.00 46.23 62 ASP A C 1
ATOM 494 O O . ASP A 1 67 ? 12.639 75.653 40.687 1.00 46.12 62 ASP A O 1
ATOM 499 N N . ASP A 1 68 ? 10.595 75.149 41.471 1.00 46.63 63 ASP A N 1
ATOM 500 C CA . ASP A 1 68 ? 11.124 74.667 42.736 1.00 47.57 63 ASP A CA 1
ATOM 501 C C . ASP A 1 68 ? 12.070 73.497 42.552 1.00 46.73 63 ASP A C 1
ATOM 502 O O . ASP A 1 68 ? 13.140 73.461 43.159 1.00 47.60 63 ASP A O 1
ATOM 507 N N . VAL A 1 69 ? 11.695 72.531 41.729 1.00 44.25 64 VAL A N 1
ATOM 508 C CA . VAL A 1 69 ? 12.592 71.413 41.545 1.00 42.21 64 VAL A CA 1
ATOM 509 C C . VAL A 1 69 ? 13.954 71.930 41.107 1.00 42.91 64 VAL A C 1
ATOM 510 O O . VAL A 1 69 ? 14.938 71.680 41.786 1.00 44.18 64 VAL A O 1
ATOM 514 N N . ILE A 1 70 ? 14.023 72.678 40.010 1.00 43.14 65 ILE A N 1
ATOM 515 C CA . ILE A 1 70 ? 15.307 73.203 39.546 1.00 43.53 65 ILE A CA 1
ATOM 516 C C . ILE A 1 70 ? 16.027 74.045 40.593 1.00 45.33 65 ILE A C 1
ATOM 517 O O . ILE A 1 70 ? 17.257 74.054 40.644 1.00 44.60 65 ILE A O 1
ATOM 522 N N . ARG A 1 71 ? 15.272 74.763 41.418 1.00 47.33 66 ARG A N 1
ATOM 523 C CA . ARG A 1 71 ? 15.888 75.571 42.458 1.00 49.10 66 ARG A CA 1
ATOM 524 C C . ARG A 1 71 ? 16.475 74.634 43.498 1.00 49.27 66 ARG A C 1
ATOM 525 O O . ARG A 1 71 ? 17.358 75.010 44.260 1.00 49.65 66 ARG A O 1
ATOM 533 N N . ALA A 1 72 ? 15.981 73.404 43.530 1.00 50.38 67 ALA A N 1
ATOM 534 C CA . ALA A 1 72 ? 16.457 72.428 44.500 1.00 51.46 67 ALA A CA 1
ATOM 535 C C . ALA A 1 72 ? 17.713 71.772 43.987 1.00 52.02 67 ALA A C 1
ATOM 536 O O . ALA A 1 72 ? 18.656 71.550 44.738 1.00 52.90 67 ALA A O 1
ATOM 538 N N . ALA A 1 73 ? 17.710 71.453 42.701 1.00 53.19 68 ALA A N 1
ATOM 539 C CA . ALA A 1 73 ? 18.857 70.830 42.073 1.00 55.06 68 ALA A CA 1
ATOM 540 C C . ALA A 1 73 ? 20.035 71.792 42.166 1.00 57.29 68 ALA A C 1
ATOM 541 O O . ALA A 1 73 ? 21.188 71.377 42.115 1.00 57.91 68 ALA A O 1
ATOM 543 N N . GLN A 1 74 ? 19.761 73.083 42.301 1.00 59.72 69 GLN A N 1
ATOM 544 C CA . GLN A 1 74 ? 20.859 74.020 42.413 1.00 61.96 69 GLN A CA 1
ATOM 545 C C . GLN A 1 74 ? 21.394 74.015 43.832 1.00 64.13 69 GLN A C 1
ATOM 546 O O . GLN A 1 74 ? 22.595 74.005 44.032 1.00 65.49 69 GLN A O 1
ATOM 552 N N . GLN A 1 75 ? 20.512 74.024 44.823 1.00 66.86 70 GLN A N 1
ATOM 553 C CA . GLN A 1 75 ? 20.963 74.019 46.210 1.00 69.75 70 GLN A CA 1
ATOM 554 C C . GLN A 1 75 ? 21.675 72.735 46.530 1.00 69.94 70 GLN A C 1
ATOM 555 O O . GLN A 1 75 ? 22.433 72.667 47.483 1.00 70.37 70 GLN A O 1
ATOM 561 N N . ALA A 1 76 ? 21.421 71.706 45.739 1.00 70.50 71 ALA A N 1
ATOM 562 C CA . ALA A 1 76 ? 22.074 70.437 45.980 1.00 71.30 71 ALA A CA 1
ATOM 563 C C . ALA A 1 76 ? 23.536 70.566 45.564 1.00 71.65 71 ALA A C 1
ATOM 564 O O . ALA A 1 76 ? 24.434 70.364 46.379 1.00 72.57 71 ALA A O 1
ATOM 566 N N . ILE A 1 77 ? 23.772 70.913 44.303 1.00 71.31 72 ILE A N 1
ATOM 567 C CA . ILE A 1 77 ? 25.133 71.074 43.814 1.00 71.79 72 ILE A CA 1
ATOM 568 C C . ILE A 1 77 ? 25.916 72.029 44.700 1.00 73.99 72 ILE A C 1
ATOM 569 O O . ILE A 1 77 ? 27.067 71.785 45.040 1.00 74.11 72 ILE A O 1
ATOM 574 N N . ARG A 1 78 ? 25.273 73.114 45.090 1.00 77.59 73 ARG A N 1
ATOM 575 C CA . ARG A 1 78 ? 25.895 74.114 45.942 1.00 81.38 73 ARG A CA 1
ATOM 576 C C . ARG A 1 78 ? 26.256 73.491 47.299 1.00 83.35 73 ARG A C 1
ATOM 577 O O . ARG A 1 78 ? 27.111 74.005 48.019 1.00 82.82 73 ARG A O 1
ATOM 585 N N . ASN A 1 79 ? 25.609 72.374 47.629 1.00 86.57 74 ASN A N 1
ATOM 586 C CA . ASN A 1 79 ? 25.859 71.666 48.892 1.00 90.00 74 ASN A CA 1
ATOM 587 C C . ASN A 1 79 ? 26.789 70.468 48.724 1.00 92.76 74 ASN A C 1
ATOM 588 O O . ASN A 1 79 ? 26.971 69.690 49.660 1.00 92.76 74 ASN A O 1
ATOM 593 N N . ILE A 1 80 ? 27.360 70.308 47.533 1.00 96.60 75 ILE A N 1
ATOM 594 C CA . ILE A 1 80 ? 28.264 69.188 47.277 1.00 100.86 75 ILE A CA 1
ATOM 595 C C . ILE A 1 80 ? 29.725 69.601 47.114 1.00 104.23 75 ILE A C 1
ATOM 596 O O . ILE A 1 80 ? 30.598 69.076 47.808 1.00 104.96 75 ILE A O 1
ATOM 601 N N . ASP A 1 81 ? 29.991 70.535 46.203 1.00 107.54 76 ASP A N 1
ATOM 602 C CA . ASP A 1 81 ? 31.360 70.973 45.938 1.00 110.64 76 ASP A CA 1
ATOM 603 C C . ASP A 1 81 ? 32.215 71.133 47.194 1.00 111.99 76 ASP A C 1
ATOM 604 O O . ASP A 1 81 ? 31.769 71.652 48.224 1.00 111.87 76 ASP A O 1
ATOM 609 N N . ARG A 1 82 ? 33.457 70.674 47.080 1.00 113.69 77 ARG A N 1
ATOM 610 C CA . ARG A 1 82 ? 34.419 70.717 48.172 1.00 115.10 77 ARG A CA 1
ATOM 611 C C . ARG A 1 82 ? 34.787 72.131 48.637 1.00 115.31 77 ARG A C 1
ATOM 612 O O . ARG A 1 82 ? 34.759 72.422 49.837 1.00 115.03 77 ARG A O 1
ATOM 620 N N . LEU A 1 83 ? 35.113 73.005 47.686 1.00 115.46 78 LEU A N 1
ATOM 621 C CA . LEU A 1 83 ? 35.515 74.379 47.995 1.00 115.95 78 LEU A CA 1
ATOM 622 C C . LEU A 1 83 ? 34.402 75.360 48.392 1.00 116.14 78 LEU A C 1
ATOM 623 O O . LEU A 1 83 ? 34.685 76.527 48.676 1.00 116.17 78 LEU A O 1
ATOM 628 N N . ARG A 1 84 ? 33.151 74.896 48.418 1.00 116.25 79 ARG A N 1
ATOM 629 C CA . ARG A 1 84 ? 32.011 75.748 48.788 1.00 116.06 79 ARG A CA 1
ATOM 630 C C . ARG A 1 84 ? 32.097 77.066 48.022 1.00 115.27 79 ARG A C 1
ATOM 631 O O . ARG A 1 84 ? 31.692 78.122 48.518 1.00 114.98 79 ARG A O 1
ATOM 639 N N . LYS A 1 85 ? 32.625 76.981 46.804 1.00 113.87 80 LYS A N 1
ATOM 640 C CA . LYS A 1 85 ? 32.827 78.136 45.941 1.00 112.31 80 LYS A CA 1
ATOM 641 C C . LYS A 1 85 ? 31.531 78.804 45.473 1.00 111.07 80 LYS A C 1
ATOM 642 O O . LYS A 1 85 ? 31.541 79.554 44.494 1.00 111.21 80 LYS A O 1
ATOM 648 N N . ASN A 1 86 ? 30.428 78.546 46.174 1.00 109.15 81 ASN A N 1
ATOM 649 C CA . ASN A 1 86 ? 29.127 79.114 45.813 1.00 106.89 81 ASN A CA 1
ATOM 650 C C . ASN A 1 86 ? 28.667 78.517 44.472 1.00 104.85 81 ASN A C 1
ATOM 651 O O . ASN A 1 86 ? 27.988 77.490 44.441 1.00 105.37 81 ASN A O 1
ATOM 656 N N . VAL A 1 87 ? 29.047 79.170 43.374 1.00 101.23 82 VAL A N 1
ATOM 657 C CA . VAL A 1 87 ? 28.709 78.741 42.015 1.00 97.25 82 VAL A CA 1
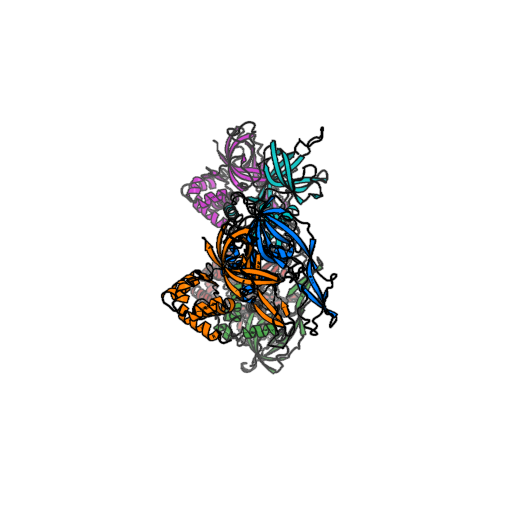ATOM 658 C C . VAL A 1 87 ? 27.223 78.516 41.739 1.00 94.32 82 VAL A C 1
ATOM 659 O O . VAL A 1 87 ? 26.616 77.534 42.183 1.00 93.51 82 VAL A O 1
ATOM 663 N N . ASP A 1 88 ? 26.641 79.447 41.000 1.00 91.02 83 ASP A N 1
ATOM 664 C CA . ASP A 1 88 ? 25.242 79.361 40.630 1.00 87.14 83 ASP A CA 1
ATOM 665 C C . ASP A 1 88 ? 25.233 78.620 39.281 1.00 82.44 83 ASP A C 1
ATOM 666 O O . ASP A 1 88 ? 25.359 79.233 38.223 1.00 82.97 83 ASP A O 1
ATOM 671 N N . LEU A 1 89 ? 25.119 77.299 39.317 1.00 75.93 84 LEU A N 1
ATOM 672 C CA . LEU A 1 89 ? 25.113 76.536 38.082 1.00 69.39 84 LEU A CA 1
ATOM 673 C C . LEU A 1 89 ? 23.719 76.387 37.511 1.00 65.18 84 LEU A C 1
ATOM 674 O O . LEU A 1 89 ? 22.731 76.415 38.236 1.00 65.09 84 LEU A O 1
ATOM 679 N N . ASN A 1 90 ? 23.639 76.231 36.201 1.00 58.97 85 ASN A N 1
ATOM 680 C CA . ASN A 1 90 ? 22.357 76.072 35.563 1.00 53.66 85 ASN A CA 1
ATOM 681 C C . ASN A 1 90 ? 22.118 74.621 35.265 1.00 50.98 85 ASN A C 1
ATOM 682 O O . ASN A 1 90 ? 22.845 74.030 34.479 1.00 51.55 85 ASN A O 1
ATOM 687 N N . ILE A 1 91 ? 21.107 74.032 35.887 1.00 47.55 86 ILE A N 1
ATOM 688 C CA . ILE A 1 91 ? 20.806 72.645 35.597 1.00 43.57 86 ILE A CA 1
ATOM 689 C C . ILE A 1 91 ? 19.904 72.623 34.364 1.00 42.68 86 ILE A C 1
ATOM 690 O O . ILE A 1 91 ? 18.841 73.219 34.367 1.00 42.03 86 ILE A O 1
ATOM 695 N N . ARG A 1 92 ? 20.325 71.957 33.300 1.00 42.33 87 ARG A N 1
ATOM 696 C CA . ARG A 1 92 ? 19.483 71.906 32.116 1.00 43.06 87 ARG A CA 1
ATOM 697 C C . ARG A 1 92 ? 19.121 70.468 31.764 1.00 43.21 87 ARG A C 1
ATOM 698 O O . ARG A 1 92 ? 20.003 69.663 31.490 1.00 44.03 87 ARG A O 1
ATOM 706 N N . PHE A 1 93 ? 17.830 70.143 31.752 1.00 42.28 88 PHE A N 1
ATOM 707 C CA . PHE A 1 93 ? 17.405 68.786 31.433 1.00 40.12 88 PHE A CA 1
ATOM 708 C C . PHE A 1 93 ? 17.250 68.500 29.967 1.00 41.20 88 PHE A C 1
ATOM 709 O O . PHE A 1 93 ? 16.715 69.310 29.223 1.00 41.40 88 PHE A O 1
ATOM 717 N N . SER A 1 94 ? 17.722 67.333 29.548 1.00 43.56 89 SER A N 1
ATOM 718 C CA . SER A 1 94 ? 17.607 66.948 28.149 1.00 45.59 89 SER A CA 1
ATOM 719 C C . SER A 1 94 ? 16.669 65.753 27.954 1.00 45.82 89 SER A C 1
ATOM 720 O O . SER A 1 94 ? 16.554 64.894 28.824 1.00 44.13 89 SER A O 1
ATOM 723 N N . GLY A 1 95 ? 16.008 65.713 26.800 1.00 47.21 90 GLY A N 1
ATOM 724 C CA . GLY A 1 95 ? 15.084 64.635 26.516 1.00 49.57 90 GLY A CA 1
ATOM 725 C C . GLY A 1 95 ? 13.891 64.640 27.457 1.00 51.53 90 GLY A C 1
ATOM 726 O O . GLY A 1 95 ? 13.801 63.838 28.397 1.00 51.42 90 GLY A O 1
ATOM 727 N N . ILE A 1 96 ? 12.968 65.560 27.214 1.00 52.74 91 ILE A N 1
ATOM 728 C CA . ILE A 1 96 ? 11.782 65.653 28.042 1.00 53.35 91 ILE A CA 1
ATOM 729 C C . ILE A 1 96 ? 10.620 65.060 27.276 1.00 53.41 91 ILE A C 1
ATOM 730 O O . ILE A 1 96 ? 10.345 65.443 26.137 1.00 53.20 91 ILE A O 1
ATOM 735 N N . SER A 1 97 ? 9.957 64.100 27.909 1.00 54.02 92 SER A N 1
ATOM 736 C CA . SER A 1 97 ? 8.821 63.405 27.312 1.00 54.85 92 SER A CA 1
ATOM 737 C C . SER A 1 97 ? 7.591 64.299 27.167 1.00 54.63 92 SER A C 1
ATOM 738 O O . SER A 1 97 ? 6.794 64.136 26.232 1.00 55.07 92 SER A O 1
ATOM 741 N N . ASN A 1 98 ? 7.450 65.245 28.095 1.00 52.76 93 ASN A N 1
ATOM 742 C CA . ASN A 1 98 ? 6.316 66.170 28.106 1.00 50.18 93 ASN A CA 1
ATOM 743 C C . ASN A 1 98 ? 6.350 67.147 26.939 1.00 47.79 93 ASN A C 1
ATOM 744 O O . ASN A 1 98 ? 6.457 68.348 27.134 1.00 48.33 93 ASN A O 1
ATOM 749 N N . VAL A 1 99 ? 6.247 66.629 25.724 1.00 45.25 94 VAL A N 1
ATOM 750 C CA . VAL A 1 99 ? 6.279 67.481 24.545 1.00 43.43 94 VAL A CA 1
ATOM 751 C C . VAL A 1 99 ? 4.877 67.942 24.150 1.00 42.20 94 VAL A C 1
ATOM 752 O O . VAL A 1 99 ? 4.006 67.138 23.804 1.00 42.89 94 VAL A O 1
ATOM 756 N N . ILE A 1 100 ? 4.664 69.250 24.199 1.00 38.56 95 ILE A N 1
ATOM 757 C CA . ILE A 1 100 ? 3.371 69.794 23.857 1.00 35.02 95 ILE A CA 1
ATOM 758 C C . ILE A 1 100 ? 3.372 70.597 22.578 1.00 34.40 95 ILE A C 1
ATOM 759 O O . ILE A 1 100 ? 4.262 71.378 22.324 1.00 34.48 95 ILE A O 1
ATOM 764 N N . PRO A 1 101 ? 2.362 70.404 21.733 1.00 34.72 96 PRO A N 1
ATOM 765 C CA . PRO A 1 101 ? 2.385 71.207 20.508 1.00 33.98 96 PRO A CA 1
ATOM 766 C C . PRO A 1 101 ? 2.157 72.680 20.827 1.00 33.16 96 PRO A C 1
ATOM 767 O O . PRO A 1 101 ? 1.435 73.023 21.750 1.00 31.71 96 PRO A O 1
ATOM 771 N N . LEU A 1 102 ? 2.777 73.547 20.049 1.00 34.99 97 LEU A N 1
ATOM 772 C CA . LEU A 1 102 ? 2.664 74.976 20.265 1.00 36.59 97 LEU A CA 1
ATOM 773 C C . LEU A 1 102 ? 1.265 75.535 20.486 1.00 38.04 97 LEU A C 1
ATOM 774 O O . LEU A 1 102 ? 1.018 76.176 21.500 1.00 38.86 97 LEU A O 1
ATOM 779 N N . ARG A 1 103 ? 0.354 75.307 19.545 1.00 39.21 98 ARG A N 1
ATOM 780 C CA . ARG A 1 103 ? -1.003 75.834 19.666 1.00 39.76 98 ARG A CA 1
ATOM 781 C C . ARG A 1 103 ? -1.712 75.425 20.953 1.00 38.02 98 ARG A C 1
ATOM 782 O O . ARG A 1 103 ? -2.711 76.015 21.301 1.00 39.87 98 ARG A O 1
ATOM 790 N N . GLU A 1 104 ? -1.211 74.428 21.662 1.00 36.95 99 GLU A N 1
ATOM 791 C CA . GLU A 1 104 ? -1.881 73.974 22.878 1.00 37.13 99 GLU A CA 1
ATOM 792 C C . GLU A 1 104 ? -1.306 74.483 24.191 1.00 35.17 99 GLU A C 1
ATOM 793 O O . GLU A 1 104 ? -1.647 73.966 25.260 1.00 34.50 99 GLU A O 1
ATOM 799 N N . LEU A 1 105 ? -0.415 75.464 24.116 1.00 33.23 100 LEU A N 1
ATOM 800 C CA . LEU A 1 105 ? 0.226 76.038 25.308 1.00 30.82 100 LEU A CA 1
ATOM 801 C C . LEU A 1 105 ? -0.702 77.043 26.015 1.00 30.11 100 LEU A C 1
ATOM 802 O O . LEU A 1 105 ? -0.458 78.254 26.017 1.00 31.10 100 LEU A O 1
ATOM 807 N N . ARG A 1 106 ? -1.767 76.505 26.604 1.00 27.25 101 ARG A N 1
ATOM 808 C CA . ARG A 1 106 ? -2.768 77.281 27.309 1.00 24.86 101 ARG A CA 1
ATOM 809 C C . ARG A 1 106 ? -2.480 77.299 28.807 1.00 25.22 101 ARG A C 1
ATOM 810 O O . ARG A 1 106 ? -1.432 76.846 29.269 1.00 25.65 101 ARG A O 1
ATOM 818 N N . SER A 1 107 ? -3.450 77.778 29.571 1.00 24.53 102 SER A N 1
ATOM 819 C CA . SER A 1 107 ? -3.291 77.915 31.000 1.00 22.55 102 SER A CA 1
ATOM 820 C C . SER A 1 107 ? -2.908 76.712 31.786 1.00 22.64 102 SER A C 1
ATOM 821 O O . SER A 1 107 ? -2.125 76.823 32.720 1.00 23.67 102 SER A O 1
ATOM 824 N N . LYS A 1 108 ? -3.449 75.555 31.445 1.00 24.80 103 LYS A N 1
ATOM 825 C CA . LYS A 1 108 ? -3.111 74.371 32.237 1.00 26.09 103 LYS A CA 1
ATOM 826 C C . LYS A 1 108 ? -1.603 74.165 32.328 1.00 26.04 103 LYS A C 1
ATOM 827 O O . LYS A 1 108 ? -1.121 73.583 33.302 1.00 27.49 103 LYS A O 1
ATOM 833 N N . PHE A 1 109 ? -0.866 74.676 31.339 1.00 25.65 104 PHE A N 1
ATOM 834 C CA . PHE A 1 109 ? 0.594 74.533 31.290 1.00 26.30 104 PHE A CA 1
ATOM 835 C C . PHE A 1 109 ? 1.412 75.689 31.886 1.00 24.56 104 PHE A C 1
ATOM 836 O O . PHE A 1 109 ? 2.635 75.695 31.801 1.00 25.13 104 PHE A O 1
ATOM 844 N N . ILE A 1 110 ? 0.747 76.668 32.485 1.00 22.55 105 ILE A N 1
ATOM 845 C CA . ILE A 1 110 ? 1.468 77.781 33.075 1.00 20.21 105 ILE A CA 1
ATOM 846 C C . ILE A 1 110 ? 2.164 77.290 34.322 1.00 21.24 105 ILE A C 1
ATOM 847 O O . ILE A 1 110 ? 1.538 76.715 35.213 1.00 21.46 105 ILE A O 1
ATOM 852 N N . GLY A 1 111 ? 3.472 77.515 34.375 1.00 22.78 106 GLY A N 1
ATOM 853 C CA . GLY A 1 111 ? 4.255 77.084 35.516 1.00 23.73 106 GLY A CA 1
ATOM 854 C C . GLY A 1 111 ? 4.780 75.667 35.350 1.00 25.36 106 GLY A C 1
ATOM 855 O O . GLY A 1 111 ? 5.500 75.174 36.207 1.00 26.01 106 GLY A O 1
ATOM 856 N N . LYS A 1 112 ? 4.451 75.024 34.233 1.00 26.21 107 LYS A N 1
ATOM 857 C CA . LYS A 1 112 ? 4.870 73.648 33.976 1.00 27.60 107 LYS A CA 1
ATOM 858 C C . LYS A 1 112 ? 6.081 73.541 33.066 1.00 29.65 107 LYS A C 1
ATOM 859 O O . LYS A 1 112 ? 6.360 74.437 32.266 1.00 30.08 107 LYS A O 1
ATOM 865 N N . PHE A 1 113 ? 6.776 72.414 33.152 1.00 31.51 108 PHE A N 1
ATOM 866 C CA . PHE A 1 113 ? 7.954 72.208 32.325 1.00 32.68 108 PHE A CA 1
ATOM 867 C C . PHE A 1 113 ? 7.518 71.634 30.983 1.00 31.97 108 PHE A C 1
ATOM 868 O O . PHE A 1 113 ? 7.036 70.516 30.925 1.00 33.82 108 PHE A O 1
ATOM 876 N N . VAL A 1 114 ? 7.662 72.388 29.901 1.00 30.45 109 VAL A N 1
ATOM 877 C CA . VAL A 1 114 ? 7.238 71.856 28.614 1.00 28.96 109 VAL A CA 1
ATOM 878 C C . VAL A 1 114 ? 8.361 71.740 27.615 1.00 29.23 109 VAL A C 1
ATOM 879 O O . VAL A 1 114 ? 9.497 72.129 27.877 1.00 30.89 109 VAL A O 1
ATOM 883 N N . ALA A 1 115 ? 8.034 71.195 26.457 1.00 28.46 110 ALA A N 1
ATOM 884 C CA . ALA A 1 115 ? 9.011 71.014 25.407 1.00 27.40 110 ALA A CA 1
ATOM 885 C C . ALA A 1 115 ? 8.197 71.170 24.153 1.00 26.63 110 ALA A C 1
ATOM 886 O O . ALA A 1 115 ? 7.274 70.406 23.918 1.00 27.59 110 ALA A O 1
ATOM 888 N N . VAL A 1 116 ? 8.568 72.159 23.357 1.00 24.47 111 VAL A N 1
ATOM 889 C CA . VAL A 1 116 ? 7.854 72.517 22.163 1.00 24.37 111 VAL A CA 1
ATOM 890 C C . VAL A 1 116 ? 8.749 72.569 20.972 1.00 27.00 111 VAL A C 1
ATOM 891 O O . VAL A 1 116 ? 9.837 73.119 21.068 1.00 28.50 111 VAL A O 1
ATOM 895 N N . ASP A 1 117 ? 8.287 72.041 19.836 1.00 30.12 112 ASP A N 1
ATOM 896 C CA . ASP A 1 117 ? 9.079 72.066 18.590 1.00 31.56 112 ASP A CA 1
ATOM 897 C C . ASP A 1 117 ? 8.590 73.188 17.681 1.00 32.37 112 ASP A C 1
ATOM 898 O O . ASP A 1 117 ? 7.436 73.590 17.755 1.00 32.21 112 ASP A O 1
ATOM 903 N N . GLY A 1 118 ? 9.468 73.677 16.816 1.00 32.68 113 GLY A N 1
ATOM 904 C CA . GLY A 1 118 ? 9.096 74.744 15.910 1.00 34.69 113 GLY A CA 1
ATOM 905 C C . GLY A 1 118 ? 10.313 75.266 15.178 1.00 37.60 113 GLY A C 1
ATOM 906 O O . GLY A 1 118 ? 11.344 74.604 15.163 1.00 38.93 113 GLY A O 1
ATOM 907 N N . ILE A 1 119 ? 10.213 76.450 14.585 1.00 39.18 114 ILE A N 1
ATOM 908 C CA . ILE A 1 119 ? 11.338 77.018 13.861 1.00 42.28 114 ILE A CA 1
ATOM 909 C C . ILE A 1 119 ? 11.627 78.464 14.255 1.00 43.31 114 ILE A C 1
ATOM 910 O O . ILE A 1 119 ? 10.762 79.333 14.140 1.00 43.42 114 ILE A O 1
ATOM 915 N N . VAL A 1 120 ? 12.850 78.723 14.707 1.00 43.45 115 VAL A N 1
ATOM 916 C CA . VAL A 1 120 ? 13.231 80.072 15.108 1.00 44.24 115 VAL A CA 1
ATOM 917 C C . VAL A 1 120 ? 13.016 81.084 14.002 1.00 46.00 115 VAL A C 1
ATOM 918 O O . VAL A 1 120 ? 13.693 81.043 12.995 1.00 45.61 115 VAL A O 1
ATOM 922 N N . ARG A 1 121 ? 12.097 82.013 14.210 1.00 49.46 116 ARG A N 1
ATOM 923 C CA . ARG A 1 121 ? 11.819 83.010 13.203 1.00 53.31 116 ARG A CA 1
ATOM 924 C C . ARG A 1 121 ? 12.649 84.268 13.411 1.00 53.28 116 ARG A C 1
ATOM 925 O O . ARG A 1 121 ? 13.679 84.439 12.774 1.00 54.81 116 ARG A O 1
ATOM 933 N N . LYS A 1 122 ? 12.220 85.147 14.308 1.00 53.36 117 LYS A N 1
ATOM 934 C CA . LYS A 1 122 ? 12.945 86.395 14.553 1.00 53.09 117 LYS A CA 1
ATOM 935 C C . LYS A 1 122 ? 13.752 86.389 15.837 1.00 51.57 117 LYS A C 1
ATOM 936 O O . LYS A 1 122 ? 13.273 85.930 16.872 1.00 52.13 117 LYS A O 1
ATOM 942 N N . THR A 1 123 ? 14.970 86.920 15.767 1.00 49.69 118 THR A N 1
ATOM 943 C CA . THR A 1 123 ? 15.852 86.981 16.933 1.00 47.51 118 THR A CA 1
ATOM 944 C C . THR A 1 123 ? 16.170 88.410 17.382 1.00 45.77 118 THR A C 1
ATOM 945 O O . THR A 1 123 ? 16.569 89.247 16.578 1.00 46.64 118 THR A O 1
ATOM 949 N N . ASP A 1 124 ? 16.000 88.685 18.671 1.00 44.10 119 ASP A N 1
ATOM 950 C CA . ASP A 1 124 ? 16.262 90.023 19.196 1.00 43.17 119 ASP A CA 1
ATOM 951 C C . ASP A 1 124 ? 17.660 90.212 19.773 1.00 41.50 119 ASP A C 1
ATOM 952 O O . ASP A 1 124 ? 18.378 89.253 20.040 1.00 40.11 119 ASP A O 1
ATOM 957 N N . GLU A 1 125 ? 18.020 91.476 19.972 1.00 40.86 120 GLU A N 1
ATOM 958 C CA . GLU A 1 125 ? 19.313 91.878 20.513 1.00 39.98 120 GLU A CA 1
ATOM 959 C C . GLU A 1 125 ? 19.496 91.351 21.931 1.00 36.12 120 GLU A C 1
ATOM 960 O O . GLU A 1 125 ? 18.537 91.227 22.688 1.00 34.88 120 GLU A O 1
ATOM 966 N N . ILE A 1 126 ? 20.731 91.034 22.284 1.00 32.53 121 ILE A N 1
ATOM 967 C CA . ILE A 1 126 ? 21.002 90.550 23.621 1.00 32.40 121 ILE A CA 1
ATOM 968 C C . ILE A 1 126 ? 21.141 91.764 24.546 1.00 31.66 121 ILE A C 1
ATOM 969 O O . ILE A 1 126 ? 21.877 92.691 24.229 1.00 33.72 121 ILE A O 1
ATOM 974 N N . ARG A 1 127 ? 20.410 91.786 25.660 1.00 29.37 122 ARG A N 1
ATOM 975 C CA . ARG A 1 127 ? 20.493 92.906 26.603 1.00 28.66 122 ARG A CA 1
ATOM 976 C C . ARG A 1 127 ? 20.666 92.328 27.987 1.00 26.48 122 ARG A C 1
ATOM 977 O O . ARG A 1 127 ? 20.430 91.145 28.222 1.00 28.69 122 ARG A O 1
ATOM 985 N N . PRO A 1 128 ? 21.113 93.145 28.930 1.00 22.11 123 PRO A N 1
ATOM 986 C CA . PRO A 1 128 ? 21.244 92.537 30.250 1.00 20.55 123 PRO A CA 1
ATOM 987 C C . PRO A 1 128 ? 19.961 92.773 31.078 1.00 21.97 123 PRO A C 1
ATOM 988 O O . PRO A 1 128 ? 19.053 93.517 30.669 1.00 21.59 123 PRO A O 1
ATOM 992 N N . ARG A 1 129 ? 19.875 92.120 32.232 1.00 21.12 124 ARG A N 1
ATOM 993 C CA . ARG A 1 129 ? 18.740 92.302 33.112 1.00 22.27 124 ARG A CA 1
ATOM 994 C C . ARG A 1 129 ? 19.246 92.016 34.510 1.00 24.50 124 ARG A C 1
ATOM 995 O O . ARG A 1 129 ? 20.181 91.255 34.685 1.00 26.51 124 ARG A O 1
ATOM 1003 N N . ILE A 1 130 ? 18.634 92.623 35.512 1.00 26.48 125 ILE A N 1
ATOM 1004 C CA . ILE A 1 130 ? 19.092 92.395 36.861 1.00 26.92 125 ILE A CA 1
ATOM 1005 C C . ILE A 1 130 ? 18.616 91.047 37.350 1.00 29.74 125 ILE A C 1
ATOM 1006 O O . ILE A 1 130 ? 17.434 90.744 37.249 1.00 32.69 125 ILE A O 1
ATOM 1011 N N . VAL A 1 131 ? 19.528 90.220 37.856 1.00 31.90 126 VAL A N 1
ATOM 1012 C CA . VAL A 1 131 ? 19.131 88.916 38.388 1.00 32.49 126 VAL A CA 1
ATOM 1013 C C . VAL A 1 131 ? 19.099 89.009 39.883 1.00 32.52 126 VAL A C 1
ATOM 1014 O O . VAL A 1 131 ? 18.275 88.386 40.520 1.00 34.29 126 VAL A O 1
ATOM 1018 N N . LYS A 1 132 ? 20.019 89.773 40.451 1.00 32.83 127 LYS A N 1
ATOM 1019 C CA . LYS A 1 132 ? 20.062 89.928 41.894 1.00 33.11 127 LYS A CA 1
ATOM 1020 C C . LYS A 1 132 ? 20.053 91.410 42.173 1.00 30.68 127 LYS A C 1
ATOM 1021 O O . LYS A 1 132 ? 21.067 92.075 42.019 1.00 30.39 127 LYS A O 1
ATOM 1027 N N . ALA A 1 133 ? 18.887 91.928 42.545 1.00 28.69 128 ALA A N 1
ATOM 1028 C CA . ALA A 1 133 ? 18.732 93.346 42.841 1.00 26.17 128 ALA A CA 1
ATOM 1029 C C . ALA A 1 133 ? 19.055 93.611 44.294 1.00 24.78 128 ALA A C 1
ATOM 1030 O O . ALA A 1 133 ? 18.640 92.879 45.187 1.00 24.14 128 ALA A O 1
ATOM 1032 N N . VAL A 1 134 ? 19.812 94.662 44.534 1.00 23.09 129 VAL A N 1
ATOM 1033 C CA . VAL A 1 134 ? 20.154 95.000 45.895 1.00 22.06 129 VAL A CA 1
ATOM 1034 C C . VAL A 1 134 ? 19.389 96.244 46.301 1.00 21.72 129 VAL A C 1
ATOM 1035 O O . VAL A 1 134 ? 19.412 97.246 45.596 1.00 23.51 129 VAL A O 1
ATOM 1039 N N . PHE A 1 135 ? 18.695 96.186 47.426 1.00 19.96 130 PHE A N 1
ATOM 1040 C CA . PHE A 1 135 ? 17.946 97.348 47.850 1.00 19.39 130 PHE A CA 1
ATOM 1041 C C . PHE A 1 135 ? 18.458 97.926 49.154 1.00 21.43 130 PHE A C 1
ATOM 1042 O O . PHE A 1 135 ? 19.014 97.221 50.008 1.00 19.88 130 PHE A O 1
ATOM 1050 N N . GLU A 1 136 ? 18.264 99.233 49.293 1.00 22.56 131 GLU A N 1
ATOM 1051 C CA . GLU A 1 136 ? 18.627 99.936 50.507 1.00 22.17 131 GLU A CA 1
ATOM 1052 C C . GLU A 1 136 ? 17.298 100.210 51.198 1.00 23.14 131 GLU A C 1
ATOM 1053 O O . GLU A 1 136 ? 16.390 100.811 50.630 1.00 22.94 131 GLU A O 1
ATOM 1059 N N . CYS A 1 137 ? 17.175 99.726 52.419 1.00 22.23 132 CYS A N 1
ATOM 1060 C CA . CYS A 1 137 ? 15.975 99.952 53.181 1.00 21.59 132 CYS A CA 1
ATOM 1061 C C . CYS A 1 137 ? 15.953 101.418 53.626 1.00 23.12 132 CYS A C 1
ATOM 1062 O O . CYS A 1 137 ? 16.865 101.874 54.298 1.00 22.68 132 CYS A O 1
ATOM 1065 N N . ARG A 1 138 ? 14.907 102.148 53.263 1.00 24.79 133 ARG A N 1
ATOM 1066 C CA . ARG A 1 138 ? 14.814 103.544 53.626 1.00 26.55 133 ARG A CA 1
ATOM 1067 C C . ARG A 1 138 ? 14.557 103.755 55.094 1.00 26.18 133 ARG A C 1
ATOM 1068 O O . ARG A 1 138 ? 14.579 104.874 55.581 1.00 29.65 133 ARG A O 1
ATOM 1076 N N . GLY A 1 139 ? 14.330 102.668 55.805 1.00 26.11 134 GLY A N 1
ATOM 1077 C CA . GLY A 1 139 ? 14.072 102.760 57.223 1.00 24.54 134 GLY A CA 1
ATOM 1078 C C . GLY A 1 139 ? 15.328 102.759 58.065 1.00 24.65 134 GLY A C 1
ATOM 1079 O O . GLY A 1 139 ? 15.446 103.581 58.965 1.00 26.07 134 GLY A O 1
ATOM 1080 N N . CYS A 1 140 ? 16.258 101.850 57.775 1.00 22.86 135 CYS A N 1
ATOM 1081 C CA . CYS A 1 140 ? 17.481 101.737 58.536 1.00 21.50 135 CYS A CA 1
ATOM 1082 C C . CYS A 1 140 ? 18.710 101.775 57.678 1.00 21.83 135 CYS A C 1
ATOM 1083 O O . CYS A 1 140 ? 19.809 101.541 58.142 1.00 23.12 135 CYS A O 1
ATOM 1086 N N . MET A 1 141 ? 18.535 102.051 56.405 1.00 23.98 136 MET A N 1
ATOM 1087 C CA . MET A 1 141 ? 19.680 102.133 55.505 1.00 24.48 136 MET A CA 1
ATOM 1088 C C . MET A 1 141 ? 20.444 100.830 55.295 1.00 23.84 136 MET A C 1
ATOM 1089 O O . MET A 1 141 ? 21.519 100.856 54.742 1.00 24.15 136 MET A O 1
ATOM 1094 N N . ARG A 1 142 ? 19.907 99.696 55.728 1.00 25.11 137 ARG A N 1
ATOM 1095 C CA . ARG A 1 142 ? 20.596 98.423 55.521 1.00 25.72 137 ARG A CA 1
ATOM 1096 C C . ARG A 1 142 ? 20.411 97.930 54.097 1.00 26.95 137 ARG A C 1
ATOM 1097 O O . ARG A 1 142 ? 19.515 98.387 53.401 1.00 28.20 137 ARG A O 1
ATOM 1105 N N . HIS A 1 143 ? 21.252 96.997 53.662 1.00 29.21 138 HIS A N 1
ATOM 1106 C CA . HIS A 1 143 ? 21.155 96.466 52.302 1.00 32.16 138 HIS A CA 1
ATOM 1107 C C . HIS A 1 143 ? 20.533 95.065 52.252 1.00 35.20 138 HIS A C 1
ATOM 1108 O O . HIS A 1 143 ? 20.829 94.214 53.084 1.00 36.15 138 HIS A O 1
ATOM 1115 N N . HIS A 1 144 ? 19.646 94.833 51.289 1.00 38.63 139 HIS A N 1
ATOM 1116 C CA . HIS A 1 144 ? 18.985 93.528 51.123 1.00 40.72 139 HIS A CA 1
ATOM 1117 C C . HIS A 1 144 ? 19.085 93.134 49.651 1.00 39.46 139 HIS A C 1
ATOM 1118 O O . HIS A 1 144 ? 18.845 93.963 48.775 1.00 40.14 139 HIS A O 1
ATOM 1125 N N . ALA A 1 145 ? 19.444 91.885 49.369 1.00 38.14 140 ALA A N 1
ATOM 1126 C CA . ALA A 1 145 ? 19.522 91.410 47.983 1.00 36.17 140 ALA A CA 1
ATOM 1127 C C . ALA A 1 145 ? 18.278 90.569 47.696 1.00 36.04 140 ALA A C 1
ATOM 1128 O O . ALA A 1 145 ? 17.797 89.843 48.560 1.00 36.68 140 ALA A O 1
ATOM 1130 N N . VAL A 1 146 ? 17.740 90.675 46.492 1.00 34.98 141 VAL A N 1
ATOM 1131 C CA . VAL A 1 146 ? 16.548 89.910 46.154 1.00 35.98 141 VAL A CA 1
ATOM 1132 C C . VAL A 1 146 ? 16.651 89.396 44.731 1.00 36.93 141 VAL A C 1
ATOM 1133 O O . VAL A 1 146 ? 16.817 90.179 43.793 1.00 38.27 141 VAL A O 1
ATOM 1137 N N . THR A 1 147 ? 16.534 88.083 44.564 1.00 37.19 142 THR A N 1
ATOM 1138 C CA . THR A 1 147 ? 16.624 87.487 43.241 1.00 36.53 142 THR A CA 1
ATOM 1139 C C . THR A 1 147 ? 15.412 87.825 42.397 1.00 35.44 142 THR A C 1
ATOM 1140 O O . THR A 1 147 ? 14.279 87.687 42.841 1.00 35.09 142 THR A O 1
ATOM 1144 N N . GLN A 1 148 ? 15.669 88.277 41.180 1.00 34.94 143 GLN A N 1
ATOM 1145 C CA . GLN A 1 148 ? 14.613 88.657 40.267 1.00 36.63 143 GLN A CA 1
ATOM 1146 C C . GLN A 1 148 ? 14.480 87.598 39.213 1.00 38.32 143 GLN A C 1
ATOM 1147 O O . GLN A 1 148 ? 15.463 86.981 38.830 1.00 40.56 143 GLN A O 1
ATOM 1153 N N . SER A 1 149 ? 13.270 87.388 38.724 1.00 39.44 144 SER A N 1
ATOM 1154 C CA . SER A 1 149 ? 13.080 86.383 37.700 1.00 41.18 144 SER A CA 1
ATOM 1155 C C . SER A 1 149 ? 12.574 87.015 36.411 1.00 42.77 144 SER A C 1
ATOM 1156 O O . SER A 1 149 ? 12.722 86.438 35.342 1.00 43.51 144 SER A O 1
ATOM 1159 N N . THR A 1 150 ? 11.980 88.200 36.522 1.00 43.87 145 THR A N 1
ATOM 1160 C CA . THR A 1 150 ? 11.455 88.913 35.369 1.00 44.53 145 THR A CA 1
ATOM 1161 C C . THR A 1 150 ? 12.303 90.163 35.160 1.00 46.23 145 THR A C 1
ATOM 1162 O O . THR A 1 150 ? 13.316 90.344 35.823 1.00 46.10 145 THR A O 1
ATOM 1164 N N . ASN A 1 151 ? 11.915 91.012 34.218 1.00 49.03 146 ASN A N 1
ATOM 1165 C CA . ASN A 1 151 ? 12.657 92.237 33.992 1.00 51.47 146 ASN A CA 1
ATOM 1166 C C . ASN A 1 151 ? 11.980 93.344 34.799 1.00 53.32 146 ASN A C 1
ATOM 1167 O O . ASN A 1 151 ? 12.284 94.522 34.641 1.00 54.21 146 ASN A O 1
ATOM 1172 N N . MET A 1 152 ? 11.037 92.960 35.652 1.00 55.35 147 MET A N 1
ATOM 1173 C CA . MET A 1 152 ? 10.364 93.925 36.504 1.00 56.71 147 MET A CA 1
ATOM 1174 C C . MET A 1 152 ? 10.874 93.727 37.907 1.00 54.18 147 MET A C 1
ATOM 1175 O O . MET A 1 152 ? 10.704 92.662 38.491 1.00 55.05 147 MET A O 1
ATOM 1180 N N . ILE A 1 153 ? 11.508 94.755 38.442 1.00 51.04 148 ILE A N 1
ATOM 1181 C CA . ILE A 1 153 ? 12.044 94.676 39.780 1.00 49.76 148 ILE A CA 1
ATOM 1182 C C . ILE A 1 153 ? 10.958 94.403 40.817 1.00 48.29 148 ILE A C 1
ATOM 1183 O O . ILE A 1 153 ? 9.865 94.959 40.758 1.00 47.85 148 ILE A O 1
ATOM 1188 N N . THR A 1 154 ? 11.276 93.530 41.764 1.00 46.39 149 THR A N 1
ATOM 1189 C CA . THR A 1 154 ? 10.353 93.165 42.820 1.00 44.73 149 THR A CA 1
ATOM 1190 C C . THR A 1 154 ? 10.996 93.508 44.143 1.00 43.94 149 THR A C 1
ATOM 1191 O O . THR A 1 154 ? 11.979 92.880 44.531 1.00 43.10 149 THR A O 1
ATOM 1195 N N . GLU A 1 155 ? 10.438 94.498 44.835 1.00 43.56 150 GLU A N 1
ATOM 1196 C CA . GLU A 1 155 ? 10.980 94.944 46.113 1.00 43.21 150 GLU A CA 1
ATOM 1197 C C . GLU A 1 155 ? 10.716 93.924 47.201 1.00 40.66 150 GLU A C 1
ATOM 1198 O O . GLU A 1 155 ? 9.860 93.068 47.065 1.00 42.65 150 GLU A O 1
ATOM 1204 N N . PRO A 1 156 ? 11.483 93.975 48.284 1.00 39.03 151 PRO A N 1
ATOM 1205 C CA . PRO A 1 156 ? 11.293 93.039 49.390 1.00 39.88 151 PRO A CA 1
ATOM 1206 C C . PRO A 1 156 ? 9.915 93.255 50.023 1.00 40.38 151 PRO A C 1
ATOM 1207 O O . PRO A 1 156 ? 9.317 94.323 49.877 1.00 40.12 151 PRO A O 1
ATOM 1211 N N . SER A 1 157 ? 9.405 92.245 50.717 1.00 41.51 152 SER A N 1
ATOM 1212 C CA . SER A 1 157 ? 8.096 92.360 51.366 1.00 42.77 152 SER A CA 1
ATOM 1213 C C . SER A 1 157 ? 8.221 93.411 52.463 1.00 40.94 152 SER A C 1
ATOM 1214 O O . SER A 1 157 ? 7.518 94.413 52.452 1.00 40.90 152 SER A O 1
ATOM 1217 N N . LEU A 1 158 ? 9.121 93.166 53.407 1.00 38.91 153 LEU A N 1
ATOM 1218 C CA . LEU A 1 158 ? 9.361 94.098 54.473 1.00 37.08 153 LEU A CA 1
ATOM 1219 C C . LEU A 1 158 ? 10.771 93.876 54.979 1.00 37.18 153 LEU A C 1
ATOM 1220 O O . LEU A 1 158 ? 11.365 92.835 54.738 1.00 37.75 153 LEU A O 1
ATOM 1225 N N . CYS A 1 159 ? 11.313 94.866 55.674 1.00 36.96 154 CYS A N 1
ATOM 1226 C CA . CYS A 1 159 ? 12.643 94.740 56.214 1.00 36.34 154 CYS A CA 1
ATOM 1227 C C . CYS A 1 159 ? 12.546 94.051 57.553 1.00 36.36 154 CYS A C 1
ATOM 1228 O O . CYS A 1 159 ? 11.918 94.562 58.473 1.00 35.71 154 CYS A O 1
ATOM 1231 N N . SER A 1 160 ? 13.181 92.892 57.664 1.00 38.23 155 SER A N 1
ATOM 1232 C CA . SER A 1 160 ? 13.155 92.110 58.903 1.00 39.99 155 SER A CA 1
ATOM 1233 C C . SER A 1 160 ? 13.876 92.748 60.080 1.00 40.12 155 SER A C 1
ATOM 1234 O O . SER A 1 160 ? 13.563 92.454 61.232 1.00 41.30 155 SER A O 1
ATOM 1237 N N . GLU A 1 161 ? 14.834 93.621 59.775 1.00 38.76 156 GLU A N 1
ATOM 1238 C CA . GLU A 1 161 ? 15.648 94.295 60.779 1.00 35.50 156 GLU A CA 1
ATOM 1239 C C . GLU A 1 161 ? 14.951 95.416 61.504 1.00 31.74 156 GLU A C 1
ATOM 1240 O O . GLU A 1 161 ? 15.103 95.549 62.712 1.00 30.74 156 GLU A O 1
ATOM 1246 N N . CYS A 1 162 ? 14.208 96.233 60.764 1.00 27.32 157 CYS A N 1
ATOM 1247 C CA . CYS A 1 162 ? 13.519 97.349 61.376 1.00 25.50 157 CYS A CA 1
ATOM 1248 C C . CYS A 1 162 ? 12.027 97.442 61.084 1.00 24.73 157 CYS A C 1
ATOM 1249 O O . CYS A 1 162 ? 11.339 98.317 61.616 1.00 24.54 157 CYS A O 1
ATOM 1252 N N . GLY A 1 163 ? 11.524 96.546 60.244 1.00 24.18 158 GLY A N 1
ATOM 1253 C CA . GLY A 1 163 ? 10.113 96.556 59.913 1.00 22.93 158 GLY A CA 1
ATOM 1254 C C . GLY A 1 163 ? 9.772 97.498 58.775 1.00 23.80 158 GLY A C 1
ATOM 1255 O O . GLY A 1 163 ? 8.614 97.677 58.427 1.00 23.58 158 GLY A O 1
ATOM 1256 N N . GLY A 1 164 ? 10.783 98.101 58.172 1.00 23.47 159 GLY A N 1
ATOM 1257 C CA . GLY A 1 164 ? 10.518 99.031 57.092 1.00 25.51 159 GLY A CA 1
ATOM 1258 C C . GLY A 1 164 ? 9.793 98.411 55.921 1.00 24.81 159 GLY A C 1
ATOM 1259 O O . GLY A 1 164 ? 9.872 97.213 55.711 1.00 24.49 159 GLY A O 1
ATOM 1260 N N . ARG A 1 165 ? 9.084 99.218 55.150 1.00 24.82 160 ARG A N 1
ATOM 1261 C CA . ARG A 1 165 ? 8.397 98.668 54.008 1.00 25.06 160 ARG A CA 1
ATOM 1262 C C . ARG A 1 165 ? 8.744 99.433 52.749 1.00 26.54 160 ARG A C 1
ATOM 1263 O O . ARG A 1 165 ? 8.217 99.158 51.674 1.00 29.23 160 ARG A O 1
ATOM 1271 N N . SER A 1 166 ? 9.654 100.383 52.868 1.00 26.88 161 SER A N 1
ATOM 1272 C CA . SER A 1 166 ? 10.026 101.175 51.719 1.00 27.05 161 SER A CA 1
ATOM 1273 C C . SER A 1 166 ? 11.501 100.967 51.355 1.00 25.82 161 SER A C 1
ATOM 1274 O O . SER A 1 166 ? 12.370 101.059 52.209 1.00 26.90 161 SER A O 1
ATOM 1277 N N . PHE A 1 167 ? 11.774 100.680 50.088 1.00 24.76 162 PHE A N 1
ATOM 1278 C CA . PHE A 1 167 ? 13.133 100.438 49.651 1.00 24.53 162 PHE A CA 1
ATOM 1279 C C . PHE A 1 167 ? 13.543 101.232 48.432 1.00 27.03 162 PHE A C 1
ATOM 1280 O O . PHE A 1 167 ? 12.703 101.678 47.656 1.00 28.44 162 PHE A O 1
ATOM 1288 N N . ARG A 1 168 ? 14.855 101.390 48.275 1.00 29.53 163 ARG A N 1
ATOM 1289 C CA . ARG A 1 168 ? 15.439 102.098 47.149 1.00 31.49 163 ARG A CA 1
ATOM 1290 C C . ARG A 1 168 ? 16.401 101.127 46.480 1.00 31.10 163 ARG A C 1
ATOM 1291 O O . ARG A 1 168 ? 17.256 100.529 47.138 1.00 31.21 163 ARG A O 1
ATOM 1299 N N . LEU A 1 169 ? 16.266 100.968 45.170 1.00 29.34 164 LEU A N 1
ATOM 1300 C CA . LEU A 1 169 ? 17.122 100.046 44.437 1.00 28.37 164 LEU A CA 1
ATOM 1301 C C . LEU A 1 169 ? 18.491 100.620 44.210 1.00 28.33 164 LEU A C 1
ATOM 1302 O O . LEU A 1 169 ? 18.613 101.739 43.752 1.00 30.74 164 LEU A O 1
ATOM 1307 N N . LEU A 1 170 ? 19.530 99.856 44.507 1.00 28.76 165 LEU A N 1
ATOM 1308 C CA . LEU A 1 170 ? 20.891 100.344 44.278 1.00 28.60 165 LEU A CA 1
ATOM 1309 C C . LEU A 1 170 ? 21.461 99.657 43.054 1.00 29.61 165 LEU A C 1
ATOM 1310 O O . LEU A 1 170 ? 22.099 98.625 43.187 1.00 29.04 165 LEU A O 1
ATOM 1315 N N . GLN A 1 171 ? 21.249 100.223 41.867 1.00 31.95 166 GLN A N 1
ATOM 1316 C CA . GLN A 1 171 ? 21.746 99.577 40.655 1.00 35.58 166 GLN A CA 1
ATOM 1317 C C . GLN A 1 171 ? 23.223 99.214 40.651 1.00 38.14 166 GLN A C 1
ATOM 1318 O O . GLN A 1 171 ? 23.582 98.115 40.238 1.00 38.71 166 GLN A O 1
ATOM 1324 N N . ASP A 1 172 ? 24.078 100.126 41.104 1.00 41.20 167 ASP A N 1
ATOM 1325 C CA . ASP A 1 172 ? 25.512 99.868 41.116 1.00 43.89 167 ASP A CA 1
ATOM 1326 C C . ASP A 1 172 ? 25.941 98.693 41.968 1.00 43.30 167 ASP A C 1
ATOM 1327 O O . ASP A 1 172 ? 27.094 98.267 41.903 1.00 42.89 167 ASP A O 1
ATOM 1332 N N . GLU A 1 173 ? 25.033 98.159 42.770 1.00 42.07 168 GLU A N 1
ATOM 1333 C CA . GLU A 1 173 ? 25.407 97.035 43.600 1.00 42.03 168 GLU A CA 1
ATOM 1334 C C . GLU A 1 173 ? 24.703 95.774 43.180 1.00 41.59 168 GLU A C 1
ATOM 1335 O O . GLU A 1 173 ? 24.899 94.713 43.771 1.00 41.79 168 GLU A O 1
ATOM 1341 N N . SER A 1 174 ? 23.903 95.889 42.132 1.00 39.78 169 SER A N 1
ATOM 1342 C CA . SER A 1 174 ? 23.163 94.757 41.639 1.00 38.88 169 SER A CA 1
ATOM 1343 C C . SER A 1 174 ? 23.917 93.957 40.580 1.00 39.14 169 SER A C 1
ATOM 1344 O O . SER A 1 174 ? 24.799 94.484 39.907 1.00 40.40 169 SER A O 1
ATOM 1347 N N . GLU A 1 175 ? 23.575 92.677 40.452 1.00 39.00 170 GLU A N 1
ATOM 1348 C CA . GLU A 1 175 ? 24.216 91.800 39.477 1.00 38.66 170 GLU A CA 1
ATOM 1349 C C . GLU A 1 175 ? 23.350 91.629 38.247 1.00 34.12 170 GLU A C 1
ATOM 1350 O O . GLU A 1 175 ? 22.151 91.413 38.350 1.00 35.04 170 GLU A O 1
ATOM 1356 N N . PHE A 1 176 ? 23.968 91.737 37.082 1.00 28.32 171 PHE A N 1
ATOM 1357 C CA . PHE A 1 176 ? 23.248 91.599 35.835 1.00 24.82 171 PHE A CA 1
ATOM 1358 C C . PHE A 1 176 ? 23.429 90.234 35.209 1.00 24.14 171 PHE A C 1
ATOM 1359 O O . PHE A 1 176 ? 24.144 89.385 35.727 1.00 24.26 171 PHE A O 1
ATOM 1367 N N . LEU A 1 177 ? 22.802 90.039 34.062 1.00 24.05 172 LEU A N 1
ATOM 1368 C CA . LEU A 1 177 ? 22.856 88.752 33.407 1.00 24.92 172 LEU A CA 1
ATOM 1369 C C . LEU A 1 177 ? 22.311 88.876 31.995 1.00 25.31 172 LEU A C 1
ATOM 1370 O O . LEU A 1 177 ? 21.318 89.558 31.777 1.00 26.94 172 LEU A O 1
ATOM 1375 N N . ASP A 1 178 ? 22.944 88.242 31.016 1.00 25.85 173 ASP A N 1
ATOM 1376 C CA . ASP A 1 178 ? 22.454 88.405 29.650 1.00 26.94 173 ASP A CA 1
ATOM 1377 C C . ASP A 1 178 ? 21.162 87.661 29.346 1.00 26.38 173 ASP A C 1
ATOM 1378 O O . ASP A 1 178 ? 20.985 86.504 29.714 1.00 26.40 173 ASP A O 1
ATOM 1383 N N . THR A 1 179 ? 20.265 88.348 28.655 1.00 25.87 174 THR A N 1
ATOM 1384 C CA . THR A 1 179 ? 18.961 87.801 28.310 1.00 26.80 174 THR A CA 1
ATOM 1385 C C . THR A 1 179 ? 18.667 88.034 26.828 1.00 25.83 174 THR A C 1
ATOM 1386 O O . THR A 1 179 ? 19.179 88.969 26.226 1.00 26.34 174 THR A O 1
ATOM 1390 N N . GLN A 1 180 ? 17.852 87.184 26.228 1.00 25.78 175 GLN A N 1
ATOM 1391 C CA . GLN A 1 180 ? 17.554 87.362 24.820 1.00 26.42 175 GLN A CA 1
ATOM 1392 C C . GLN A 1 180 ? 16.201 86.822 24.445 1.00 27.39 175 GLN A C 1
ATOM 1393 O O . GLN A 1 180 ? 15.737 85.832 25.009 1.00 28.80 175 GLN A O 1
ATOM 1399 N N . THR A 1 181 ? 15.581 87.467 23.467 1.00 26.84 176 THR A N 1
ATOM 1400 C CA . THR A 1 181 ? 14.252 87.088 23.039 1.00 27.87 176 THR A CA 1
ATOM 1401 C C . THR A 1 181 ? 14.161 86.617 21.607 1.00 29.39 176 THR A C 1
ATOM 1402 O O . THR A 1 181 ? 14.812 87.167 20.724 1.00 31.09 176 THR A O 1
ATOM 1406 N N . LEU A 1 182 ? 13.355 85.596 21.354 1.00 30.00 177 LEU A N 1
ATOM 1407 C CA . LEU A 1 182 ? 13.181 85.168 19.972 1.00 30.37 177 LEU A CA 1
ATOM 1408 C C . LEU A 1 182 ? 11.813 84.577 19.809 1.00 30.02 177 LEU A C 1
ATOM 1409 O O . LEU A 1 182 ? 11.196 84.169 20.785 1.00 29.30 177 LEU A O 1
ATOM 1414 N N . LYS A 1 183 ? 11.335 84.585 18.569 1.00 31.49 178 LYS A N 1
ATOM 1415 C CA . LYS A 1 183 ? 10.029 84.044 18.205 1.00 32.20 178 LYS A CA 1
ATOM 1416 C C . LYS A 1 183 ? 10.185 82.623 17.681 1.00 32.18 178 LYS A C 1
ATOM 1417 O O . LYS A 1 183 ? 11.008 82.365 16.808 1.00 31.45 178 LYS A O 1
ATOM 1423 N N . LEU A 1 184 ? 9.392 81.711 18.220 1.00 32.47 179 LEU A N 1
ATOM 1424 C CA . LEU A 1 184 ? 9.429 80.325 17.806 1.00 35.16 179 LEU A CA 1
ATOM 1425 C C . LEU A 1 184 ? 8.141 80.024 17.060 1.00 38.34 179 LEU A C 1
ATOM 1426 O O . LEU A 1 184 ? 7.065 80.107 17.635 1.00 38.68 179 LEU A O 1
ATOM 1431 N N . GLN A 1 185 ? 8.249 79.664 15.786 1.00 43.79 180 GLN A N 1
ATOM 1432 C CA . GLN A 1 185 ? 7.081 79.366 14.953 1.00 47.55 180 GLN A CA 1
ATOM 1433 C C . GLN A 1 185 ? 6.797 77.880 14.929 1.00 50.25 180 GLN A C 1
ATOM 1434 O O . GLN A 1 185 ? 7.721 77.065 14.925 1.00 50.30 180 GLN A O 1
ATOM 1440 N N . GLU A 1 186 ? 5.518 77.527 14.897 1.00 53.23 181 GLU A N 1
ATOM 1441 C CA . GLU A 1 186 ? 5.149 76.121 14.881 1.00 56.55 181 GLU A CA 1
ATOM 1442 C C . GLU A 1 186 ? 5.550 75.440 13.600 1.00 58.61 181 GLU A C 1
ATOM 1443 O O . GLU A 1 186 ? 5.735 76.071 12.557 1.00 57.25 181 GLU A O 1
ATOM 1449 N N . PRO A 1 187 ? 5.694 74.121 13.667 1.00 61.96 182 PRO A N 1
ATOM 1450 C CA . PRO A 1 187 ? 6.079 73.367 12.483 1.00 66.19 182 PRO A CA 1
ATOM 1451 C C . PRO A 1 187 ? 4.977 73.519 11.439 1.00 70.41 182 PRO A C 1
ATOM 1452 O O . PRO A 1 187 ? 3.786 73.397 11.750 1.00 70.74 182 PRO A O 1
ATOM 1456 N N . LEU A 1 188 ? 5.380 73.805 10.205 1.00 74.58 183 LEU A N 1
ATOM 1457 C CA . LEU A 1 188 ? 4.447 73.984 9.099 1.00 77.84 183 LEU A CA 1
ATOM 1458 C C . LEU A 1 188 ? 3.758 72.689 8.696 1.00 81.14 183 LEU A C 1
ATOM 1459 O O . LEU A 1 188 ? 2.590 72.703 8.312 1.00 81.00 183 LEU A O 1
ATOM 1464 N N . GLU A 1 189 ? 4.478 71.573 8.792 1.00 85.78 184 GLU A N 1
ATOM 1465 C CA . GLU A 1 189 ? 3.920 70.282 8.407 1.00 90.66 184 GLU A CA 1
ATOM 1466 C C . GLU A 1 189 ? 2.823 69.733 9.319 1.00 92.86 184 GLU A C 1
ATOM 1467 O O . GLU A 1 189 ? 2.952 68.641 9.873 1.00 93.31 184 GLU A O 1
ATOM 1473 N N . ASN A 1 190 ? 1.734 70.484 9.461 1.00 95.48 185 ASN A N 1
ATOM 1474 C CA . ASN A 1 190 ? 0.600 70.052 10.285 1.00 98.07 185 ASN A CA 1
ATOM 1475 C C . ASN A 1 190 ? -0.558 71.028 10.149 1.00 98.70 185 ASN A C 1
ATOM 1476 O O . ASN A 1 190 ? -1.685 70.735 10.549 1.00 98.40 185 ASN A O 1
ATOM 1481 N N . LEU A 1 191 ? -0.270 72.191 9.580 1.00 99.13 186 LEU A N 1
ATOM 1482 C CA . LEU A 1 191 ? -1.294 73.199 9.378 1.00 100.32 186 LEU A CA 1
ATOM 1483 C C . LEU A 1 191 ? -2.161 72.721 8.224 1.00 101.03 186 LEU A C 1
ATOM 1484 O O . LEU A 1 191 ? -1.710 71.916 7.411 1.00 101.37 186 LEU A O 1
ATOM 1489 N N . SER A 1 192 ? -3.397 73.207 8.140 1.00 101.53 187 SER A N 1
ATOM 1490 C CA . SER A 1 192 ? -4.279 72.789 7.053 1.00 102.09 187 SER A CA 1
ATOM 1491 C C . SER A 1 192 ? -5.017 73.922 6.330 1.00 102.53 187 SER A C 1
ATOM 1492 O O . SER A 1 192 ? -6.094 74.347 6.749 1.00 103.14 187 SER A O 1
ATOM 1495 N N . GLY A 1 193 ? -4.424 74.394 5.238 1.00 101.96 188 GLY A N 1
ATOM 1496 C CA . GLY A 1 193 ? -5.027 75.442 4.442 1.00 100.97 188 GLY A CA 1
ATOM 1497 C C . GLY A 1 193 ? -5.494 76.698 5.150 1.00 100.59 188 GLY A C 1
ATOM 1498 O O . GLY A 1 193 ? -6.081 76.649 6.230 1.00 100.69 188 GLY A O 1
ATOM 1499 N N . GLY A 1 194 ? -5.231 77.838 4.514 1.00 100.68 189 GLY A N 1
ATOM 1500 C CA . GLY A 1 194 ? -5.631 79.136 5.045 1.00 99.87 189 GLY A CA 1
ATOM 1501 C C . GLY A 1 194 ? -5.213 79.376 6.477 1.00 99.10 189 GLY A C 1
ATOM 1502 O O . GLY A 1 194 ? -5.646 80.346 7.098 1.00 99.17 189 GLY A O 1
ATOM 1503 N N . GLU A 1 195 ? -4.364 78.490 6.988 1.00 98.04 190 GLU A N 1
ATOM 1504 C CA . GLU A 1 195 ? -3.877 78.572 8.352 1.00 96.69 190 GLU A CA 1
ATOM 1505 C C . GLU A 1 195 ? -2.442 79.085 8.461 1.00 96.02 190 GLU A C 1
ATOM 1506 O O . GLU A 1 195 ? -1.498 78.376 8.107 1.00 96.11 190 GLU A O 1
ATOM 1512 N N . GLN A 1 196 ? -2.284 80.321 8.943 1.00 94.15 191 GLN A N 1
ATOM 1513 C CA . GLN A 1 196 ? -0.960 80.917 9.131 1.00 92.22 191 GLN A CA 1
ATOM 1514 C C . GLN A 1 196 ? -0.443 80.387 10.467 1.00 89.26 191 GLN A C 1
ATOM 1515 O O . GLN A 1 196 ? -1.145 80.443 11.480 1.00 89.54 191 GLN A O 1
ATOM 1521 N N . PRO A 1 197 ? 0.799 79.871 10.489 1.00 85.75 192 PRO A N 1
ATOM 1522 C CA . PRO A 1 197 ? 1.379 79.329 11.718 1.00 81.62 192 PRO A CA 1
ATOM 1523 C C . PRO A 1 197 ? 1.340 80.321 12.861 1.00 78.24 192 PRO A C 1
ATOM 1524 O O . PRO A 1 197 ? 1.365 81.537 12.656 1.00 78.30 192 PRO A O 1
ATOM 1528 N N . ARG A 1 198 ? 1.262 79.785 14.069 1.00 73.99 193 ARG A N 1
ATOM 1529 C CA . ARG A 1 198 ? 1.232 80.601 15.267 1.00 70.19 193 ARG A CA 1
ATOM 1530 C C . ARG A 1 198 ? 2.620 80.576 15.895 1.00 64.52 193 ARG A C 1
ATOM 1531 O O . ARG A 1 198 ? 3.296 79.555 15.887 1.00 63.88 193 ARG A O 1
ATOM 1539 N N . GLN A 1 199 ? 3.051 81.702 16.434 1.00 57.71 194 GLN A N 1
ATOM 1540 C CA . GLN A 1 199 ? 4.356 81.750 17.044 1.00 51.62 194 GLN A CA 1
ATOM 1541 C C . GLN A 1 199 ? 4.277 82.055 18.529 1.00 46.44 194 GLN A C 1
ATOM 1542 O O . GLN A 1 199 ? 3.262 82.528 19.030 1.00 46.77 194 GLN A O 1
ATOM 1548 N N . ILE A 1 200 ? 5.346 81.765 19.247 1.00 39.49 195 ILE A N 1
ATOM 1549 C CA . ILE A 1 200 ? 5.357 82.058 20.662 1.00 33.60 195 ILE A CA 1
ATOM 1550 C C . ILE A 1 200 ? 6.714 82.608 21.042 1.00 31.81 195 ILE A C 1
ATOM 1551 O O . ILE A 1 200 ? 7.711 82.265 20.425 1.00 33.08 195 ILE A O 1
ATOM 1556 N N . THR A 1 201 ? 6.773 83.456 22.060 1.00 28.92 196 THR A N 1
ATOM 1557 C CA . THR A 1 201 ? 8.056 84.021 22.440 1.00 25.17 196 THR A CA 1
ATOM 1558 C C . THR A 1 201 ? 8.883 83.138 23.343 1.00 22.14 196 THR A C 1
ATOM 1559 O O . THR A 1 201 ? 8.374 82.507 24.265 1.00 21.45 196 THR A O 1
ATOM 1563 N N . VAL A 1 202 ? 10.173 83.085 23.055 1.00 20.01 197 VAL A N 1
ATOM 1564 C CA . VAL A 1 202 ? 11.071 82.305 23.881 1.00 21.41 197 VAL A CA 1
ATOM 1565 C C . VAL A 1 202 ? 12.111 83.247 24.460 1.00 20.34 197 VAL A C 1
ATOM 1566 O O . VAL A 1 202 ? 12.595 84.158 23.788 1.00 21.84 197 VAL A O 1
ATOM 1570 N N . VAL A 1 203 ? 12.423 83.034 25.727 1.00 18.37 198 VAL A N 1
ATOM 1571 C CA . VAL A 1 203 ? 13.390 83.851 26.402 1.00 18.91 198 VAL A CA 1
ATOM 1572 C C . VAL A 1 203 ? 14.596 83.026 26.732 1.00 20.75 198 VAL A C 1
ATOM 1573 O O . VAL A 1 203 ? 14.506 82.026 27.443 1.00 21.44 198 VAL A O 1
ATOM 1577 N N . LEU A 1 204 ? 15.738 83.451 26.219 1.00 21.66 199 LEU A N 1
ATOM 1578 C CA . LEU A 1 204 ? 16.968 82.734 26.472 1.00 22.19 199 LEU A CA 1
ATOM 1579 C C . LEU A 1 204 ? 17.868 83.572 27.355 1.00 23.57 199 LEU A C 1
ATOM 1580 O O . LEU A 1 204 ? 18.081 84.753 27.089 1.00 23.87 199 LEU A O 1
ATOM 1585 N N . GLU A 1 205 ? 18.404 82.970 28.406 1.00 24.42 200 GLU A N 1
ATOM 1586 C CA . GLU A 1 205 ? 19.292 83.717 29.276 1.00 25.96 200 GLU A CA 1
ATOM 1587 C C . GLU A 1 205 ? 20.603 83.003 29.580 1.00 28.13 200 GLU A C 1
ATOM 1588 O O . GLU A 1 205 ? 20.761 81.821 29.303 1.00 28.80 200 GLU A O 1
ATOM 1594 N N . ASP A 1 206 ? 21.533 83.743 30.175 1.00 30.19 201 ASP A N 1
ATOM 1595 C CA . ASP A 1 206 ? 22.862 83.248 30.506 1.00 30.53 201 ASP A CA 1
ATOM 1596 C C . ASP A 1 206 ? 23.589 82.626 29.315 1.00 30.77 201 ASP A C 1
ATOM 1597 O O . ASP A 1 206 ? 23.647 83.234 28.256 1.00 29.94 201 ASP A O 1
ATOM 1602 N N . ASP A 1 207 ? 24.143 81.425 29.477 1.00 32.30 202 ASP A N 1
ATOM 1603 C CA . ASP A 1 207 ? 24.898 80.800 28.395 1.00 34.49 202 ASP A CA 1
ATOM 1604 C C . ASP A 1 207 ? 24.100 80.364 27.191 1.00 36.21 202 ASP A C 1
ATOM 1605 O O . ASP A 1 207 ? 24.682 80.007 26.165 1.00 37.07 202 ASP A O 1
ATOM 1610 N N . LEU A 1 208 ? 22.777 80.389 27.305 1.00 36.57 203 LEU A N 1
ATOM 1611 C CA . LEU A 1 208 ? 21.928 80.019 26.190 1.00 35.74 203 LEU A CA 1
ATOM 1612 C C . LEU A 1 208 ? 21.773 81.194 25.271 1.00 35.14 203 LEU A C 1
ATOM 1613 O O . LEU A 1 208 ? 21.152 81.100 24.219 1.00 35.94 203 LEU A O 1
ATOM 1618 N N . VAL A 1 209 ? 22.329 82.319 25.666 1.00 35.40 204 VAL A N 1
ATOM 1619 C CA . VAL A 1 209 ? 22.215 83.502 24.846 1.00 36.52 204 VAL A CA 1
ATOM 1620 C C . VAL A 1 209 ? 22.978 83.300 23.553 1.00 37.14 204 VAL A C 1
ATOM 1621 O O . VAL A 1 209 ? 23.984 82.603 23.531 1.00 37.28 204 VAL A O 1
ATOM 1625 N N . ASP A 1 210 ? 22.484 83.900 22.476 1.00 39.36 205 ASP A N 1
ATOM 1626 C CA . ASP A 1 210 ? 23.140 83.832 21.168 1.00 41.85 205 ASP A CA 1
ATOM 1627 C C . ASP A 1 210 ? 23.512 82.402 20.826 1.00 42.80 205 ASP A C 1
ATOM 1628 O O . ASP A 1 210 ? 24.658 82.115 20.494 1.00 45.41 205 ASP A O 1
ATOM 1633 N N . THR A 1 211 ? 22.524 81.515 20.909 1.00 41.88 206 THR A N 1
ATOM 1634 C CA . THR A 1 211 ? 22.700 80.098 20.645 1.00 37.96 206 THR A CA 1
ATOM 1635 C C . THR A 1 211 ? 21.914 79.671 19.410 1.00 37.63 206 THR A C 1
ATOM 1636 O O . THR A 1 211 ? 22.325 78.770 18.692 1.00 38.45 206 THR A O 1
ATOM 1640 N N . LEU A 1 212 ? 20.788 80.325 19.160 1.00 36.90 207 LEU A N 1
ATOM 1641 C CA . LEU A 1 212 ? 19.968 79.976 18.018 1.00 36.01 207 LEU A CA 1
ATOM 1642 C C . LEU A 1 212 ? 19.890 81.099 17.015 1.00 37.36 207 LEU A C 1
ATOM 1643 O O . LEU A 1 212 ? 20.215 82.244 17.321 1.00 36.71 207 LEU A O 1
ATOM 1648 N N . THR A 1 213 ? 19.456 80.762 15.805 1.00 40.45 208 THR A N 1
ATOM 1649 C CA . THR A 1 213 ? 19.309 81.745 14.729 1.00 43.18 208 THR A CA 1
ATOM 1650 C C . THR A 1 213 ? 18.190 81.388 13.767 1.00 42.19 208 THR A C 1
ATOM 1651 O O . THR A 1 213 ? 17.821 80.230 13.634 1.00 41.79 208 THR A O 1
ATOM 1655 N N . PRO A 1 214 ? 17.618 82.392 13.095 1.00 42.49 209 PRO A N 1
ATOM 1656 C CA . PRO A 1 214 ? 16.537 82.120 12.151 1.00 43.65 209 PRO A CA 1
ATOM 1657 C C . PRO A 1 214 ? 16.756 80.838 11.354 1.00 45.52 209 PRO A C 1
ATOM 1658 O O . PRO A 1 214 ? 17.888 80.475 11.028 1.00 46.89 209 PRO A O 1
ATOM 1662 N N . GLY A 1 215 ? 15.662 80.142 11.067 1.00 46.87 210 GLY A N 1
ATOM 1663 C CA . GLY A 1 215 ? 15.740 78.911 10.304 1.00 47.65 210 GLY A CA 1
ATOM 1664 C C . GLY A 1 215 ? 15.954 77.666 11.136 1.00 48.76 210 GLY A C 1
ATOM 1665 O O . GLY A 1 215 ? 15.409 76.606 10.837 1.00 50.01 210 GLY A O 1
ATOM 1666 N N . ASP A 1 216 ? 16.743 77.783 12.190 1.00 49.02 211 ASP A N 1
ATOM 1667 C CA . ASP A 1 216 ? 17.030 76.631 13.033 1.00 50.00 211 ASP A CA 1
ATOM 1668 C C . ASP A 1 216 ? 15.778 75.887 13.464 1.00 49.68 211 ASP A C 1
ATOM 1669 O O . ASP A 1 216 ? 14.864 76.462 14.043 1.00 50.88 211 ASP A O 1
ATOM 1674 N N . ILE A 1 217 ? 15.726 74.603 13.160 1.00 48.97 212 ILE A N 1
ATOM 1675 C CA . ILE A 1 217 ? 14.588 73.815 13.577 1.00 49.51 212 ILE A CA 1
ATOM 1676 C C . ILE A 1 217 ? 14.964 73.292 14.939 1.00 48.80 212 ILE A C 1
ATOM 1677 O O . ILE A 1 217 ? 15.941 72.545 15.056 1.00 49.96 212 ILE A O 1
ATOM 1682 N N . VAL A 1 218 ? 14.184 73.656 15.959 1.00 46.75 213 VAL A N 1
ATOM 1683 C CA . VAL A 1 218 ? 14.484 73.240 17.330 1.00 45.02 213 VAL A CA 1
ATOM 1684 C C . VAL A 1 218 ? 13.359 72.674 18.172 1.00 43.13 213 VAL A C 1
ATOM 1685 O O . VAL A 1 218 ? 12.195 72.672 17.783 1.00 42.08 213 VAL A O 1
ATOM 1689 N N . ARG A 1 219 ? 13.757 72.205 19.348 1.00 40.77 214 ARG A N 1
ATOM 1690 C CA . ARG A 1 219 ? 12.858 71.654 20.327 1.00 40.05 214 ARG A CA 1
ATOM 1691 C C . ARG A 1 219 ? 13.177 72.308 21.659 1.00 41.35 214 ARG A C 1
ATOM 1692 O O . ARG A 1 219 ? 13.906 71.738 22.504 1.00 42.15 214 ARG A O 1
ATOM 1700 N N . VAL A 1 220 ? 12.631 73.517 21.820 1.00 38.99 215 VAL A N 1
ATOM 1701 C CA . VAL A 1 220 ? 12.785 74.339 23.016 1.00 35.56 215 VAL A CA 1
ATOM 1702 C C . VAL A 1 220 ? 12.164 73.702 24.244 1.00 34.05 215 VAL A C 1
ATOM 1703 O O . VAL A 1 220 ? 10.996 73.379 24.242 1.00 34.53 215 VAL A O 1
ATOM 1707 N N . THR A 1 221 ? 12.947 73.515 25.289 1.00 33.53 216 THR A N 1
ATOM 1708 C CA . THR A 1 221 ? 12.414 72.949 26.520 1.00 34.74 216 THR A CA 1
ATOM 1709 C C . THR A 1 221 ? 12.501 74.041 27.598 1.00 35.68 216 THR A C 1
ATOM 1710 O O . THR A 1 221 ? 13.564 74.640 27.802 1.00 36.41 216 THR A O 1
ATOM 1714 N N . GLY A 1 222 ? 11.402 74.294 28.298 1.00 33.74 217 GLY A N 1
ATOM 1715 C CA . GLY A 1 222 ? 11.449 75.313 29.320 1.00 31.84 217 GLY A CA 1
ATOM 1716 C C . GLY A 1 222 ? 10.167 75.490 30.094 1.00 30.93 217 GLY A C 1
ATOM 1717 O O . GLY A 1 222 ? 9.191 74.771 29.883 1.00 31.97 217 GLY A O 1
ATOM 1718 N N . THR A 1 223 ? 10.159 76.458 30.999 1.00 28.59 218 THR A N 1
ATOM 1719 C CA . THR A 1 223 ? 8.971 76.704 31.798 1.00 25.72 218 THR A CA 1
ATOM 1720 C C . THR A 1 223 ? 8.016 77.645 31.081 1.00 23.74 218 THR A C 1
ATOM 1721 O O . THR A 1 223 ? 8.434 78.646 30.497 1.00 24.66 218 THR A O 1
ATOM 1725 N N . LEU A 1 224 ? 6.729 77.329 31.088 1.00 21.19 219 LEU A N 1
ATOM 1726 C CA . LEU A 1 224 ? 5.807 78.236 30.420 1.00 18.53 219 LEU A CA 1
ATOM 1727 C C . LEU A 1 224 ? 5.416 79.309 31.422 1.00 18.02 219 LEU A C 1
ATOM 1728 O O . LEU A 1 224 ? 4.915 79.030 32.510 1.00 16.99 219 LEU A O 1
ATOM 1733 N N . ARG A 1 225 ? 5.676 80.548 31.055 1.00 17.23 220 ARG A N 1
ATOM 1734 C CA . ARG A 1 225 ? 5.380 81.640 31.944 1.00 17.65 220 ARG A CA 1
ATOM 1735 C C . ARG A 1 225 ? 4.373 82.561 31.276 1.00 17.50 220 ARG A C 1
ATOM 1736 O O . ARG A 1 225 ? 4.141 82.512 30.055 1.00 17.27 220 ARG A O 1
ATOM 1744 N N . THR A 1 226 ? 3.738 83.390 32.080 1.00 15.65 221 THR A N 1
ATOM 1745 C CA . THR A 1 226 ? 2.816 84.314 31.481 1.00 16.63 221 THR A CA 1
ATOM 1746 C C . THR A 1 226 ? 3.079 85.708 32.025 1.00 18.42 221 THR A C 1
ATOM 1747 O O . THR A 1 226 ? 3.610 85.880 33.127 1.00 18.50 221 THR A O 1
ATOM 1751 N N . VAL A 1 227 ? 2.708 86.698 31.228 1.00 19.87 222 VAL A N 1
ATOM 1752 C CA . VAL A 1 227 ? 2.899 88.069 31.615 1.00 22.11 222 VAL A CA 1
ATOM 1753 C C . VAL A 1 227 ? 1.867 88.989 31.009 1.00 25.17 222 VAL A C 1
ATOM 1754 O O . VAL A 1 227 ? 1.537 88.872 29.830 1.00 24.02 222 VAL A O 1
ATOM 1758 N N . ARG A 1 228 ? 1.364 89.912 31.830 1.00 29.65 223 ARG A N 1
ATOM 1759 C CA . ARG A 1 228 ? 0.372 90.882 31.390 1.00 32.77 223 ARG A CA 1
ATOM 1760 C C . ARG A 1 228 ? 1.032 92.025 30.648 1.00 36.35 223 ARG A C 1
ATOM 1761 O O . ARG A 1 228 ? 1.962 92.662 31.143 1.00 35.65 223 ARG A O 1
ATOM 1769 N N . ASP A 1 229 ? 0.540 92.264 29.444 1.00 42.60 224 ASP A N 1
ATOM 1770 C CA . ASP A 1 229 ? 1.035 93.328 28.591 1.00 50.34 224 ASP A CA 1
ATOM 1771 C C . ASP A 1 229 ? 0.498 94.668 29.059 1.00 55.14 224 ASP A C 1
ATOM 1772 O O . ASP A 1 229 ? -0.708 94.899 29.031 1.00 55.38 224 ASP A O 1
ATOM 1777 N N . GLU A 1 230 ? 1.400 95.554 29.471 1.00 62.20 225 GLU A N 1
ATOM 1778 C CA . GLU A 1 230 ? 1.032 96.886 29.954 1.00 68.46 225 GLU A CA 1
ATOM 1779 C C . GLU A 1 230 ? 0.208 97.666 28.930 1.00 70.49 225 GLU A C 1
ATOM 1780 O O . GLU A 1 230 ? 0.480 97.623 27.723 1.00 70.20 225 GLU A O 1
ATOM 1786 N N . ARG A 1 231 ? -0.791 98.386 29.430 1.00 72.33 226 ARG A N 1
ATOM 1787 C CA . ARG A 1 231 ? -1.677 99.192 28.594 1.00 74.39 226 ARG A CA 1
ATOM 1788 C C . ARG A 1 231 ? -2.787 98.358 27.933 1.00 72.15 226 ARG A C 1
ATOM 1789 O O . ARG A 1 231 ? -3.870 98.877 27.646 1.00 72.98 226 ARG A O 1
ATOM 1797 N N . THR A 1 232 ? -2.523 97.076 27.689 1.00 68.73 227 THR A N 1
ATOM 1798 C CA . THR A 1 232 ? -3.529 96.188 27.091 1.00 64.30 227 THR A CA 1
ATOM 1799 C C . THR A 1 232 ? -4.257 95.463 28.211 1.00 61.15 227 THR A C 1
ATOM 1800 O O . THR A 1 232 ? -5.446 95.172 28.108 1.00 60.97 227 THR A O 1
ATOM 1804 N N . LYS A 1 233 ? -3.526 95.194 29.289 1.00 57.90 228 LYS A N 1
ATOM 1805 C CA . LYS A 1 233 ? -4.071 94.510 30.455 1.00 54.17 228 LYS A CA 1
ATOM 1806 C C . LYS A 1 233 ? -4.316 93.010 30.194 1.00 50.43 228 LYS A C 1
ATOM 1807 O O . LYS A 1 233 ? -4.828 92.297 31.059 1.00 49.63 228 LYS A O 1
ATOM 1813 N N . ARG A 1 234 ? -3.913 92.542 29.011 1.00 45.64 229 ARG A N 1
ATOM 1814 C CA . ARG A 1 234 ? -4.082 91.144 28.632 1.00 41.92 229 ARG A CA 1
ATOM 1815 C C . ARG A 1 234 ? -2.823 90.291 28.830 1.00 36.89 229 ARG A C 1
ATOM 1816 O O . ARG A 1 234 ? -1.730 90.696 28.460 1.00 36.05 229 ARG A O 1
ATOM 1824 N N . PHE A 1 235 ? -2.981 89.118 29.436 1.00 31.03 230 PHE A N 1
ATOM 1825 C CA . PHE A 1 235 ? -1.855 88.235 29.626 1.00 25.55 230 PHE A CA 1
ATOM 1826 C C . PHE A 1 235 ? -1.493 87.600 28.300 1.00 25.52 230 PHE A C 1
ATOM 1827 O O . PHE A 1 235 ? -2.296 87.573 27.386 1.00 25.75 230 PHE A O 1
ATOM 1835 N N . LYS A 1 236 ? -0.272 87.088 28.207 1.00 27.15 231 LYS A N 1
ATOM 1836 C CA . LYS A 1 236 ? 0.255 86.457 26.995 1.00 26.64 231 LYS A CA 1
ATOM 1837 C C . LYS A 1 236 ? 1.230 85.407 27.476 1.00 25.50 231 LYS A C 1
ATOM 1838 O O . LYS A 1 236 ? 1.924 85.638 28.458 1.00 26.38 231 LYS A O 1
ATOM 1844 N N . ASN A 1 237 ? 1.314 84.259 26.815 1.00 24.07 232 ASN A N 1
ATOM 1845 C CA . ASN A 1 237 ? 2.259 83.255 27.308 1.00 22.95 232 ASN A CA 1
ATOM 1846 C C . ASN A 1 237 ? 3.568 83.252 26.556 1.00 20.49 232 ASN A C 1
ATOM 1847 O O . ASN A 1 237 ? 3.617 83.583 25.376 1.00 21.10 232 ASN A O 1
ATOM 1852 N N . PHE A 1 238 ? 4.642 82.891 27.245 1.00 17.76 233 PHE A N 1
ATOM 1853 C CA . PHE A 1 238 ? 5.947 82.817 26.595 1.00 17.08 233 PHE A CA 1
ATOM 1854 C C . PHE A 1 238 ? 6.726 81.678 27.227 1.00 17.40 233 PHE A C 1
ATOM 1855 O O . PHE A 1 238 ? 6.390 81.224 28.322 1.00 19.01 233 PHE A O 1
ATOM 1863 N N . ILE A 1 239 ? 7.748 81.191 26.541 1.00 17.25 234 ILE A N 1
ATOM 1864 C CA . ILE A 1 239 ? 8.532 80.120 27.138 1.00 19.53 234 ILE A CA 1
ATOM 1865 C C . ILE A 1 239 ? 9.866 80.616 27.643 1.00 20.03 234 ILE A C 1
ATOM 1866 O O . ILE A 1 239 ? 10.599 81.322 26.941 1.00 21.34 234 ILE A O 1
ATOM 1871 N N . TYR A 1 240 ? 10.167 80.235 28.877 1.00 20.24 235 TYR A N 1
ATOM 1872 C CA . TYR A 1 240 ? 11.429 80.574 29.513 1.00 19.59 235 TYR A CA 1
ATOM 1873 C C . TYR A 1 240 ? 12.290 79.344 29.242 1.00 19.98 235 TYR A C 1
ATOM 1874 O O . TYR A 1 240 ? 12.153 78.300 29.896 1.00 19.15 235 TYR A O 1
ATOM 1883 N N . GLY A 1 241 ? 13.165 79.485 28.255 1.00 21.36 236 GLY A N 1
ATOM 1884 C CA . GLY A 1 241 ? 14.033 78.401 27.839 1.00 23.60 236 GLY A CA 1
ATOM 1885 C C . GLY A 1 241 ? 14.965 77.831 28.880 1.00 27.36 236 GLY A C 1
ATOM 1886 O O . GLY A 1 241 ? 15.609 78.575 29.616 1.00 28.73 236 GLY A O 1
ATOM 1887 N N . ASN A 1 242 ? 15.027 76.502 28.944 1.00 30.77 237 ASN A N 1
ATOM 1888 C CA . ASN A 1 242 ? 15.911 75.813 29.866 1.00 33.68 237 ASN A CA 1
ATOM 1889 C C . ASN A 1 242 ? 16.950 75.058 29.083 1.00 37.02 237 ASN A C 1
ATOM 1890 O O . ASN A 1 242 ? 18.130 75.129 29.375 1.00 39.28 237 ASN A O 1
ATOM 1895 N N . TYR A 1 243 ? 16.496 74.314 28.090 1.00 40.84 238 TYR A N 1
ATOM 1896 C CA . TYR A 1 243 ? 17.400 73.516 27.290 1.00 45.03 238 TYR A CA 1
ATOM 1897 C C . TYR A 1 243 ? 16.971 73.574 25.839 1.00 45.52 238 TYR A C 1
ATOM 1898 O O . TYR A 1 243 ? 15.782 73.610 25.536 1.00 45.71 238 TYR A O 1
ATOM 1907 N N . THR A 1 244 ? 17.949 73.608 24.946 1.00 46.97 239 THR A N 1
ATOM 1908 C CA . THR A 1 244 ? 17.671 73.650 23.527 1.00 49.79 239 THR A CA 1
ATOM 1909 C C . THR A 1 244 ? 18.339 72.488 22.826 1.00 53.91 239 THR A C 1
ATOM 1910 O O . THR A 1 244 ? 19.411 72.030 23.227 1.00 54.66 239 THR A O 1
ATOM 1914 N N . GLU A 1 245 ? 17.692 72.024 21.766 1.00 58.37 240 GLU A N 1
ATOM 1915 C CA . GLU A 1 245 ? 18.174 70.897 20.986 1.00 62.16 240 GLU A CA 1
ATOM 1916 C C . GLU A 1 245 ? 17.694 71.028 19.546 1.00 62.95 240 GLU A C 1
ATOM 1917 O O . GLU A 1 245 ? 16.602 71.530 19.282 1.00 63.09 240 GLU A O 1
ATOM 1923 N N . PHE A 1 246 ? 18.508 70.578 18.606 1.00 64.08 241 PHE A N 1
ATOM 1924 C CA . PHE A 1 246 ? 18.092 70.659 17.224 1.00 65.48 241 PHE A CA 1
ATOM 1925 C C . PHE A 1 246 ? 17.422 69.362 16.790 1.00 67.03 241 PHE A C 1
ATOM 1926 O O . PHE A 1 246 ? 17.647 68.299 17.375 1.00 67.28 241 PHE A O 1
ATOM 1934 N N . LEU A 1 247 ? 16.582 69.460 15.768 1.00 68.08 242 LEU A N 1
ATOM 1935 C CA . LEU A 1 247 ? 15.871 68.301 15.263 1.00 69.13 242 LEU A CA 1
ATOM 1936 C C . LEU A 1 247 ? 16.398 67.920 13.891 1.00 70.35 242 LEU A C 1
ATOM 1937 O O . LEU A 1 247 ? 16.475 66.700 13.601 1.00 70.88 242 LEU A O 1
ATOM 1942 N N . VAL B 1 9 ? -28.920 86.390 51.430 1.00 98.64 4 VAL B N 1
ATOM 1943 C CA . VAL B 1 9 ? -28.039 85.463 52.207 1.00 99.65 4 VAL B CA 1
ATOM 1944 C C . VAL B 1 9 ? -28.735 84.132 52.510 1.00 99.62 4 VAL B C 1
ATOM 1945 O O . VAL B 1 9 ? -28.110 83.206 53.033 1.00 99.59 4 VAL B O 1
ATOM 1949 N N . ASP B 1 10 ? -30.037 84.034 52.206 1.00 100.07 5 ASP B N 1
ATOM 1950 C CA . ASP B 1 10 ? -30.778 82.833 52.420 1.00 100.34 5 ASP B CA 1
ATOM 1951 C C . ASP B 1 10 ? -30.578 81.845 51.289 1.00 99.95 5 ASP B C 1
ATOM 1952 O O . ASP B 1 10 ? -31.277 80.838 51.150 1.00 100.39 5 ASP B O 1
ATOM 1957 N N . LYS B 1 11 ? -29.591 82.163 50.442 1.00 98.25 6 LYS B N 1
ATOM 1958 C CA . LYS B 1 11 ? -29.243 81.333 49.303 1.00 96.31 6 LYS B CA 1
ATOM 1959 C C . LYS B 1 11 ? -28.753 79.973 49.790 1.00 95.00 6 LYS B C 1
ATOM 1960 O O . LYS B 1 11 ? -28.543 79.055 48.999 1.00 95.97 6 LYS B O 1
ATOM 1966 N N . SER B 1 12 ? -28.562 79.847 51.098 1.00 92.27 7 SER B N 1
ATOM 1967 C CA . SER B 1 12 ? -28.132 78.585 51.667 1.00 89.01 7 SER B CA 1
ATOM 1968 C C . SER B 1 12 ? -29.199 77.563 51.318 1.00 86.92 7 SER B C 1
ATOM 1969 O O . SER B 1 12 ? -28.895 76.393 51.095 1.00 86.73 7 SER B O 1
ATOM 1972 N N . LYS B 1 13 ? -30.448 78.023 51.265 1.00 84.49 8 LYS B N 1
ATOM 1973 C CA . LYS B 1 13 ? -31.597 77.175 50.938 1.00 82.23 8 LYS B CA 1
ATOM 1974 C C . LYS B 1 13 ? -31.510 76.688 49.511 1.00 79.48 8 LYS B C 1
ATOM 1975 O O . LYS B 1 13 ? -31.981 75.599 49.177 1.00 79.72 8 LYS B O 1
ATOM 1981 N N . THR B 1 14 ? -30.930 77.529 48.668 1.00 75.84 9 THR B N 1
ATOM 1982 C CA . THR B 1 14 ? -30.765 77.202 47.269 1.00 72.47 9 THR B CA 1
ATOM 1983 C C . THR B 1 14 ? -29.756 76.076 47.156 1.00 71.06 9 THR B C 1
ATOM 1984 O O . THR B 1 14 ? -29.900 75.177 46.326 1.00 71.24 9 THR B O 1
ATOM 1988 N N . LEU B 1 15 ? -28.730 76.130 47.997 1.00 68.86 10 LEU B N 1
ATOM 1989 C CA . LEU B 1 15 ? -27.701 75.104 47.986 1.00 67.04 10 LEU B CA 1
ATOM 1990 C C . LEU B 1 15 ? -28.363 73.768 48.213 1.00 65.80 10 LEU B C 1
ATOM 1991 O O . LEU B 1 15 ? -28.073 72.787 47.537 1.00 65.18 10 LEU B O 1
ATOM 1996 N N . THR B 1 16 ? -29.268 73.750 49.177 1.00 64.88 11 THR B N 1
ATOM 1997 C CA . THR B 1 16 ? -29.991 72.546 49.524 1.00 63.71 11 THR B CA 1
ATOM 1998 C C . THR B 1 16 ? -30.778 72.028 48.342 1.00 62.70 11 THR B C 1
ATOM 1999 O O . THR B 1 16 ? -30.696 70.847 48.001 1.00 63.59 11 THR B O 1
ATOM 2003 N N . LYS B 1 17 ? -31.555 72.910 47.725 1.00 60.40 12 LYS B N 1
ATOM 2004 C CA . LYS B 1 17 ? -32.356 72.504 46.593 1.00 57.94 12 LYS B CA 1
ATOM 2005 C C . LYS B 1 17 ? -31.460 71.817 45.560 1.00 56.79 12 LYS B C 1
ATOM 2006 O O . LYS B 1 17 ? -31.828 70.777 45.024 1.00 56.38 12 LYS B O 1
ATOM 2012 N N . PHE B 1 18 ? -30.278 72.362 45.290 1.00 55.60 13 PHE B N 1
ATOM 2013 C CA . PHE B 1 18 ? -29.401 71.723 44.305 1.00 55.81 13 PHE B CA 1
ATOM 2014 C C . PHE B 1 18 ? -28.803 70.427 44.797 1.00 56.50 13 PHE B C 1
ATOM 2015 O O . PHE B 1 18 ? -28.544 69.506 44.021 1.00 56.55 13 PHE B O 1
ATOM 2023 N N . GLU B 1 19 ? -28.564 70.367 46.096 1.00 57.31 14 GLU B N 1
ATOM 2024 C CA . GLU B 1 19 ? -28.015 69.174 46.695 1.00 57.85 14 GLU B CA 1
ATOM 2025 C C . GLU B 1 19 ? -28.990 68.044 46.387 1.00 57.53 14 GLU B C 1
ATOM 2026 O O . GLU B 1 19 ? -28.587 66.997 45.878 1.00 57.59 14 GLU B O 1
ATOM 2032 N N . GLU B 1 20 ? -30.271 68.270 46.685 1.00 56.46 15 GLU B N 1
ATOM 2033 C CA . GLU B 1 20 ? -31.312 67.285 46.410 1.00 56.04 15 GLU B CA 1
ATOM 2034 C C . GLU B 1 20 ? -31.383 67.008 44.910 1.00 54.18 15 GLU B C 1
ATOM 2035 O O . GLU B 1 20 ? -31.359 65.855 44.481 1.00 54.45 15 GLU B O 1
ATOM 2041 N N . PHE B 1 21 ? -31.472 68.076 44.122 1.00 52.03 16 PHE B N 1
ATOM 2042 C CA . PHE B 1 21 ? -31.556 67.968 42.674 1.00 51.26 16 PHE B CA 1
ATOM 2043 C C . PHE B 1 21 ? -30.462 67.055 42.126 1.00 53.45 16 PHE B C 1
ATOM 2044 O O . PHE B 1 21 ? -30.694 66.246 41.231 1.00 52.99 16 PHE B O 1
ATOM 2052 N N . PHE B 1 22 ? -29.260 67.193 42.663 1.00 56.01 17 PHE B N 1
ATOM 2053 C CA . PHE B 1 22 ? -28.148 66.380 42.206 1.00 58.81 17 PHE B CA 1
ATOM 2054 C C . PHE B 1 22 ? -28.107 65.037 42.915 1.00 61.71 17 PHE B C 1
ATOM 2055 O O . PHE B 1 22 ? -27.034 64.469 43.161 1.00 63.33 17 PHE B O 1
ATOM 2063 N N . SER B 1 23 ? -29.290 64.532 43.242 1.00 64.28 18 SER B N 1
ATOM 2064 C CA . SER B 1 23 ? -29.419 63.246 43.914 1.00 65.97 18 SER B CA 1
ATOM 2065 C C . SER B 1 23 ? -30.375 62.393 43.116 1.00 66.91 18 SER B C 1
ATOM 2066 O O . SER B 1 23 ? -30.416 61.181 43.269 1.00 67.25 18 SER B O 1
ATOM 2069 N N . LEU B 1 24 ? -31.142 63.038 42.253 1.00 68.66 19 LEU B N 1
ATOM 2070 C CA . LEU B 1 24 ? -32.063 62.305 41.418 1.00 71.86 19 LEU B CA 1
ATOM 2071 C C . LEU B 1 24 ? -31.243 61.310 40.622 1.00 74.21 19 LEU B C 1
ATOM 2072 O O . LEU B 1 24 ? -30.222 61.666 40.036 1.00 74.37 19 LEU B O 1
ATOM 2077 N N . GLN B 1 25 ? -31.698 60.062 40.616 1.00 77.56 20 GLN B N 1
ATOM 2078 C CA . GLN B 1 25 ? -31.033 58.977 39.900 1.00 79.64 20 GLN B CA 1
ATOM 2079 C C . GLN B 1 25 ? -30.396 59.488 38.610 1.00 78.56 20 GLN B C 1
ATOM 2080 O O . GLN B 1 25 ? -29.189 59.384 38.418 1.00 77.20 20 GLN B O 1
ATOM 2086 N N . ASP B 1 26 ? -31.221 60.066 37.747 1.00 78.54 21 ASP B N 1
ATOM 2087 C CA . ASP B 1 26 ? -30.763 60.560 36.463 1.00 78.80 21 ASP B CA 1
ATOM 2088 C C . ASP B 1 26 ? -29.515 61.445 36.479 1.00 78.40 21 ASP B C 1
ATOM 2089 O O . ASP B 1 26 ? -28.573 61.200 35.724 1.00 78.20 21 ASP B O 1
ATOM 2094 N N . TYR B 1 27 ? -29.497 62.471 37.327 1.00 77.92 22 TYR B N 1
ATOM 2095 C CA . TYR B 1 27 ? -28.349 63.380 37.396 1.00 77.01 22 TYR B CA 1
ATOM 2096 C C . TYR B 1 27 ? -27.142 62.852 38.146 1.00 77.67 22 TYR B C 1
ATOM 2097 O O . TYR B 1 27 ? -26.003 63.035 37.721 1.00 77.17 22 TYR B O 1
ATOM 2106 N N . LYS B 1 28 ? -27.402 62.199 39.268 1.00 79.69 23 LYS B N 1
ATOM 2107 C CA . LYS B 1 28 ? -26.356 61.626 40.106 1.00 81.35 23 LYS B CA 1
ATOM 2108 C C . LYS B 1 28 ? -25.311 60.866 39.301 1.00 81.14 23 LYS B C 1
ATOM 2109 O O . LYS B 1 28 ? -24.161 60.751 39.717 1.00 80.38 23 LYS B O 1
ATOM 2115 N N . ASP B 1 29 ? -25.712 60.334 38.156 1.00 82.08 24 ASP B N 1
ATOM 2116 C CA . ASP B 1 29 ? -24.781 59.572 37.344 1.00 83.61 24 ASP B CA 1
ATOM 2117 C C . ASP B 1 29 ? -23.877 60.449 36.498 1.00 83.19 24 ASP B C 1
ATOM 2118 O O . ASP B 1 29 ? -22.654 60.391 36.629 1.00 84.23 24 ASP B O 1
ATOM 2123 N N . ARG B 1 30 ? -24.461 61.260 35.623 1.00 81.85 25 ARG B N 1
ATOM 2124 C CA . ARG B 1 30 ? -23.635 62.111 34.787 1.00 80.37 25 ARG B CA 1
ATOM 2125 C C . ARG B 1 30 ? -22.643 62.890 35.652 1.00 79.64 25 ARG B C 1
ATOM 2126 O O . ARG B 1 30 ? -21.563 63.235 35.186 1.00 79.16 25 ARG B O 1
ATOM 2134 N N . VAL B 1 31 ? -22.986 63.151 36.912 1.00 78.90 26 VAL B N 1
ATOM 2135 C CA . VAL B 1 31 ? -22.062 63.869 37.782 1.00 79.12 26 VAL B CA 1
ATOM 2136 C C . VAL B 1 31 ? -20.837 63.005 37.973 1.00 81.88 26 VAL B C 1
ATOM 2137 O O . VAL B 1 31 ? -19.726 63.375 37.600 1.00 82.93 26 VAL B O 1
ATOM 2141 N N . PHE B 1 32 ? -21.053 61.838 38.559 1.00 85.42 27 PHE B N 1
ATOM 2142 C CA . PHE B 1 32 ? -19.972 60.902 38.830 1.00 88.48 27 PHE B CA 1
ATOM 2143 C C . PHE B 1 32 ? -19.144 60.562 37.601 1.00 88.70 27 PHE B C 1
ATOM 2144 O O . PHE B 1 32 ? -17.925 60.662 37.643 1.00 88.74 27 PHE B O 1
ATOM 2152 N N . GLU B 1 33 ? -19.793 60.175 36.507 1.00 89.25 28 GLU B N 1
ATOM 2153 C CA . GLU B 1 33 ? -19.048 59.820 35.307 1.00 90.59 28 GLU B CA 1
ATOM 2154 C C . GLU B 1 33 ? -18.290 61.011 34.728 1.00 90.21 28 GLU B C 1
ATOM 2155 O O . GLU B 1 33 ? -17.410 60.853 33.878 1.00 90.33 28 GLU B O 1
ATOM 2161 N N . ALA B 1 34 ? -18.622 62.203 35.208 1.00 89.89 29 ALA B N 1
ATOM 2162 C CA . ALA B 1 34 ? -17.951 63.418 34.759 1.00 88.74 29 ALA B CA 1
ATOM 2163 C C . ALA B 1 34 ? -16.734 63.589 35.649 1.00 87.62 29 ALA B C 1
ATOM 2164 O O . ALA B 1 34 ? -15.634 63.843 35.177 1.00 87.67 29 ALA B O 1
ATOM 2166 N N . ILE B 1 35 ? -16.940 63.446 36.950 1.00 86.95 30 ILE B N 1
ATOM 2167 C CA . ILE B 1 35 ? -15.841 63.556 37.890 1.00 87.15 30 ILE B CA 1
ATOM 2168 C C . ILE B 1 35 ? -14.850 62.439 37.583 1.00 88.47 30 ILE B C 1
ATOM 2169 O O . ILE B 1 35 ? -13.735 62.417 38.099 1.00 88.01 30 ILE B O 1
ATOM 2174 N N . GLU B 1 36 ? -15.273 61.510 36.731 1.00 90.42 31 GLU B N 1
ATOM 2175 C CA . GLU B 1 36 ? -14.451 60.365 36.343 1.00 92.18 31 GLU B CA 1
ATOM 2176 C C . GLU B 1 36 ? -13.318 60.827 35.434 1.00 92.14 31 GLU B C 1
ATOM 2177 O O . GLU B 1 36 ? -12.138 60.577 35.695 1.00 91.81 31 GLU B O 1
ATOM 2183 N N . LYS B 1 37 ? -13.703 61.518 34.370 1.00 92.09 32 LYS B N 1
ATOM 2184 C CA . LYS B 1 37 ? -12.762 62.004 33.383 1.00 92.69 32 LYS B CA 1
ATOM 2185 C C . LYS B 1 37 ? -11.953 63.247 33.726 1.00 92.58 32 LYS B C 1
ATOM 2186 O O . LYS B 1 37 ? -11.276 63.800 32.863 1.00 92.63 32 LYS B O 1
ATOM 2192 N N . TYR B 1 38 ? -12.004 63.693 34.971 1.00 92.45 33 TYR B N 1
ATOM 2193 C CA . TYR B 1 38 ? -11.241 64.871 35.325 1.00 92.57 33 TYR B CA 1
ATOM 2194 C C . TYR B 1 38 ? -9.775 64.649 34.969 1.00 92.10 33 TYR B C 1
ATOM 2195 O O . TYR B 1 38 ? -9.262 63.534 35.075 1.00 93.05 33 TYR B O 1
ATOM 2204 N N . PRO B 1 39 ? -9.093 65.705 34.503 1.00 91.16 34 PRO B N 1
ATOM 2205 C CA . PRO B 1 39 ? -9.700 67.023 34.322 1.00 89.31 34 PRO B CA 1
ATOM 2206 C C . PRO B 1 39 ? -10.003 67.177 32.841 1.00 86.81 34 PRO B C 1
ATOM 2207 O O . PRO B 1 39 ? -9.753 68.227 32.255 1.00 86.89 34 PRO B O 1
ATOM 2211 N N . ASN B 1 40 ? -10.529 66.121 32.229 1.00 83.73 35 ASN B N 1
ATOM 2212 C CA . ASN B 1 40 ? -10.826 66.179 30.802 1.00 80.17 35 ASN B CA 1
ATOM 2213 C C . ASN B 1 40 ? -12.271 66.470 30.478 1.00 76.58 35 ASN B C 1
ATOM 2214 O O . ASN B 1 40 ? -12.767 66.078 29.423 1.00 75.86 35 ASN B O 1
ATOM 2219 N N . VAL B 1 41 ? -12.947 67.164 31.386 1.00 72.31 36 VAL B N 1
ATOM 2220 C CA . VAL B 1 41 ? -14.331 67.530 31.159 1.00 67.83 36 VAL B CA 1
ATOM 2221 C C . VAL B 1 41 ? -14.710 68.893 31.729 1.00 65.05 36 VAL B C 1
ATOM 2222 O O . VAL B 1 41 ? -15.195 69.761 31.001 1.00 64.81 36 VAL B O 1
ATOM 2226 N N . ARG B 1 42 ? -14.483 69.081 33.025 1.00 61.23 37 ARG B N 1
ATOM 2227 C CA . ARG B 1 42 ? -14.811 70.337 33.714 1.00 56.95 37 ARG B CA 1
ATOM 2228 C C . ARG B 1 42 ? -16.297 70.701 33.742 1.00 53.48 37 ARG B C 1
ATOM 2229 O O . ARG B 1 42 ? -16.727 71.409 34.642 1.00 53.27 37 ARG B O 1
ATOM 2237 N N . SER B 1 43 ? -17.076 70.227 32.773 1.00 49.42 38 SER B N 1
ATOM 2238 C CA . SER B 1 43 ? -18.492 70.576 32.711 1.00 46.41 38 SER B CA 1
ATOM 2239 C C . SER B 1 43 ? -19.522 69.467 32.924 1.00 45.74 38 SER B C 1
ATOM 2240 O O . SER B 1 43 ? -19.331 68.325 32.526 1.00 47.12 38 SER B O 1
ATOM 2243 N N . ILE B 1 44 ? -20.633 69.833 33.545 1.00 44.82 39 ILE B N 1
ATOM 2244 C CA . ILE B 1 44 ? -21.740 68.917 33.785 1.00 43.38 39 ILE B CA 1
ATOM 2245 C C . ILE B 1 44 ? -22.914 69.634 33.160 1.00 40.85 39 ILE B C 1
ATOM 2246 O O . ILE B 1 44 ? -23.231 70.743 33.574 1.00 39.52 39 ILE B O 1
ATOM 2251 N N . GLU B 1 45 ? -23.559 69.036 32.167 1.00 38.98 40 GLU B N 1
ATOM 2252 C CA . GLU B 1 45 ? -24.702 69.699 31.534 1.00 37.43 40 GLU B CA 1
ATOM 2253 C C . GLU B 1 45 ? -25.993 69.554 32.326 1.00 35.71 40 GLU B C 1
ATOM 2254 O O . GLU B 1 45 ? -26.170 68.593 33.050 1.00 36.74 40 GLU B O 1
ATOM 2260 N N . VAL B 1 46 ? -26.889 70.519 32.215 1.00 33.97 41 VAL B N 1
ATOM 2261 C CA . VAL B 1 46 ? -28.148 70.416 32.931 1.00 32.35 41 VAL B CA 1
ATOM 2262 C C . VAL B 1 46 ? -29.287 70.873 32.052 1.00 34.55 41 VAL B C 1
ATOM 2263 O O . VAL B 1 46 ? -29.311 72.012 31.595 1.00 35.55 41 VAL B O 1
ATOM 2267 N N . ASP B 1 47 ? -30.225 69.968 31.793 1.00 36.28 42 ASP B N 1
ATOM 2268 C CA . ASP B 1 47 ? -31.372 70.296 30.963 1.00 35.96 42 ASP B CA 1
ATOM 2269 C C . ASP B 1 47 ? -32.266 71.221 31.765 1.00 33.26 42 ASP B C 1
ATOM 2270 O O . ASP B 1 47 ? -32.808 70.845 32.802 1.00 29.34 42 ASP B O 1
ATOM 2275 N N . TYR B 1 48 ? -32.408 72.451 31.295 1.00 32.92 43 TYR B N 1
ATOM 2276 C CA . TYR B 1 48 ? -33.240 73.398 32.019 1.00 33.10 43 TYR B CA 1
ATOM 2277 C C . TYR B 1 48 ? -34.592 72.784 32.378 1.00 34.09 43 TYR B C 1
ATOM 2278 O O . TYR B 1 48 ? -35.114 73.018 33.469 1.00 29.81 43 TYR B O 1
ATOM 2287 N N . LEU B 1 49 ? -35.142 71.985 31.462 1.00 37.16 44 LEU B N 1
ATOM 2288 C CA . LEU B 1 49 ? -36.432 71.344 31.685 1.00 40.94 44 LEU B CA 1
ATOM 2289 C C . LEU B 1 49 ? -36.504 70.499 32.958 1.00 42.78 44 LEU B C 1
ATOM 2290 O O . LEU B 1 49 ? -37.441 70.645 33.737 1.00 44.04 44 LEU B O 1
ATOM 2295 N N . ASP B 1 50 ? -35.534 69.614 33.170 1.00 44.12 45 ASP B N 1
ATOM 2296 C CA . ASP B 1 50 ? -35.537 68.791 34.368 1.00 45.31 45 ASP B CA 1
ATOM 2297 C C . ASP B 1 50 ? -35.562 69.701 35.578 1.00 46.38 45 ASP B C 1
ATOM 2298 O O . ASP B 1 50 ? -36.163 69.380 36.588 1.00 46.01 45 ASP B O 1
ATOM 2303 N N . LEU B 1 51 ? -34.909 70.847 35.476 1.00 49.40 46 LEU B N 1
ATOM 2304 C CA . LEU B 1 51 ? -34.889 71.788 36.585 1.00 52.66 46 LEU B CA 1
ATOM 2305 C C . LEU B 1 51 ? -36.267 72.438 36.671 1.00 55.58 46 LEU B C 1
ATOM 2306 O O . LEU B 1 51 ? -36.807 72.655 37.753 1.00 53.58 46 LEU B O 1
ATOM 2311 N N . GLU B 1 52 ? -36.834 72.752 35.513 1.00 60.55 47 GLU B N 1
ATOM 2312 C CA . GLU B 1 52 ? -38.144 73.381 35.467 1.00 66.28 47 GLU B CA 1
ATOM 2313 C C . GLU B 1 52 ? -39.112 72.444 36.168 1.00 68.85 47 GLU B C 1
ATOM 2314 O O . GLU B 1 52 ? -39.791 72.844 37.110 1.00 68.42 47 GLU B O 1
ATOM 2320 N N . MET B 1 53 ? -39.143 71.192 35.707 1.00 72.84 48 MET B N 1
ATOM 2321 C CA . MET B 1 53 ? -39.998 70.144 36.272 1.00 76.93 48 MET B CA 1
ATOM 2322 C C . MET B 1 53 ? -39.780 70.049 37.770 1.00 78.26 48 MET B C 1
ATOM 2323 O O . MET B 1 53 ? -40.593 70.503 38.563 1.00 79.99 48 MET B O 1
ATOM 2328 N N . PHE B 1 54 ? -38.666 69.445 38.146 1.00 79.56 49 PHE B N 1
ATOM 2329 C CA . PHE B 1 54 ? -38.310 69.268 39.541 1.00 81.27 49 PHE B CA 1
ATOM 2330 C C . PHE B 1 54 ? -37.984 70.609 40.182 1.00 79.49 49 PHE B C 1
ATOM 2331 O O . PHE B 1 54 ? -36.837 71.032 40.134 1.00 80.74 49 PHE B O 1
ATOM 2339 N N . ASP B 1 55 ? -38.989 71.267 40.770 1.00 77.88 50 ASP B N 1
ATOM 2340 C CA . ASP B 1 55 ? -38.838 72.562 41.464 1.00 75.68 50 ASP B CA 1
ATOM 2341 C C . ASP B 1 55 ? -38.843 73.801 40.536 1.00 72.38 50 ASP B C 1
ATOM 2342 O O . ASP B 1 55 ? -37.812 74.409 40.306 1.00 71.09 50 ASP B O 1
ATOM 2347 N N . PRO B 1 56 ? -40.026 74.210 40.027 1.00 70.44 51 PRO B N 1
ATOM 2348 C CA . PRO B 1 56 ? -40.170 75.364 39.127 1.00 68.34 51 PRO B CA 1
ATOM 2349 C C . PRO B 1 56 ? -39.851 76.723 39.732 1.00 65.67 51 PRO B C 1
ATOM 2350 O O . PRO B 1 56 ? -39.815 77.726 39.022 1.00 64.21 51 PRO B O 1
ATOM 2354 N N . ASP B 1 57 ? -39.639 76.768 41.038 1.00 63.57 52 ASP B N 1
ATOM 2355 C CA . ASP B 1 57 ? -39.304 78.036 41.659 1.00 61.57 52 ASP B CA 1
ATOM 2356 C C . ASP B 1 57 ? -37.831 78.326 41.457 1.00 58.31 52 ASP B C 1
ATOM 2357 O O . ASP B 1 57 ? -37.438 79.463 41.205 1.00 57.29 52 ASP B O 1
ATOM 2362 N N . LEU B 1 58 ? -37.021 77.285 41.591 1.00 54.87 53 LEU B N 1
ATOM 2363 C CA . LEU B 1 58 ? -35.584 77.401 41.416 1.00 50.08 53 LEU B CA 1
ATOM 2364 C C . LEU B 1 58 ? -35.328 77.775 39.963 1.00 47.71 53 LEU B C 1
ATOM 2365 O O . LEU B 1 58 ? -34.522 78.648 39.672 1.00 47.20 53 LEU B O 1
ATOM 2370 N N . ALA B 1 59 ? -36.028 77.101 39.060 1.00 45.28 54 ALA B N 1
ATOM 2371 C CA . ALA B 1 59 ? -35.880 77.332 37.634 1.00 44.95 54 ALA B CA 1
ATOM 2372 C C . ALA B 1 59 ? -36.106 78.785 37.301 1.00 45.03 54 ALA B C 1
ATOM 2373 O O . ALA B 1 59 ? -35.652 79.281 36.272 1.00 44.45 54 ALA B O 1
ATOM 2375 N N . ASP B 1 60 ? -36.831 79.477 38.163 1.00 45.77 55 ASP B N 1
ATOM 2376 C CA . ASP B 1 60 ? -37.070 80.885 37.921 1.00 45.86 55 ASP B CA 1
ATOM 2377 C C . ASP B 1 60 ? -35.934 81.707 38.478 1.00 43.28 55 ASP B C 1
ATOM 2378 O O . ASP B 1 60 ? -35.478 82.643 37.836 1.00 44.78 55 ASP B O 1
ATOM 2383 N N . LEU B 1 61 ? -35.470 81.346 39.666 1.00 40.64 56 LEU B N 1
ATOM 2384 C CA . LEU B 1 61 ? -34.374 82.069 40.285 1.00 37.75 56 LEU B CA 1
ATOM 2385 C C . LEU B 1 61 ? -33.124 82.056 39.409 1.00 35.89 56 LEU B C 1
ATOM 2386 O O . LEU B 1 61 ? -32.360 83.007 39.412 1.00 35.27 56 LEU B O 1
ATOM 2391 N N . LEU B 1 62 ? -32.914 80.981 38.659 1.00 34.69 57 LEU B N 1
ATOM 2392 C CA . LEU B 1 62 ? -31.750 80.903 37.798 1.00 33.54 57 LEU B CA 1
ATOM 2393 C C . LEU B 1 62 ? -31.743 82.111 36.886 1.00 33.78 57 LEU B C 1
ATOM 2394 O O . LEU B 1 62 ? -30.715 82.757 36.681 1.00 35.09 57 LEU B O 1
ATOM 2399 N N . ILE B 1 63 ? -32.903 82.415 36.331 1.00 32.15 58 ILE B N 1
ATOM 2400 C CA . ILE B 1 63 ? -32.998 83.539 35.431 1.00 31.71 58 ILE B CA 1
ATOM 2401 C C . ILE B 1 63 ? -32.743 84.905 36.078 1.00 30.39 58 ILE B C 1
ATOM 2402 O O . ILE B 1 63 ? -32.099 85.762 3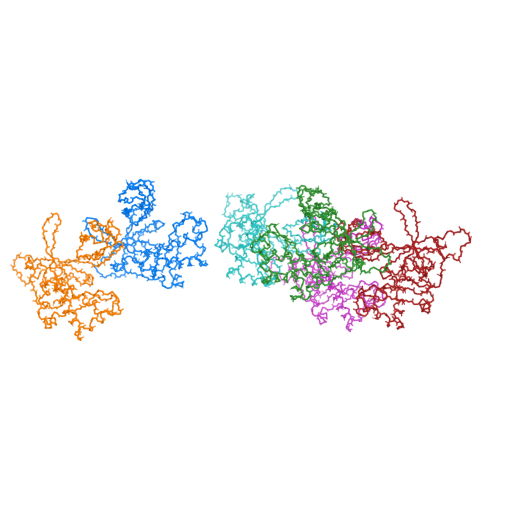5.486 1.00 28.91 58 ILE B O 1
ATOM 2407 N N . GLU B 1 64 ? -33.217 85.093 37.298 1.00 30.08 59 GLU B N 1
ATOM 2408 C CA . GLU B 1 64 ? -33.050 86.364 37.972 1.00 33.08 59 GLU B CA 1
ATOM 2409 C C . GLU B 1 64 ? -31.690 86.573 38.598 1.00 33.99 59 GLU B C 1
ATOM 2410 O O . GLU B 1 64 ? -31.184 87.691 38.652 1.00 36.53 59 GLU B O 1
ATOM 2416 N N . LYS B 1 65 ? -31.094 85.512 39.100 1.00 33.21 60 LYS B N 1
ATOM 2417 C CA . LYS B 1 65 ? -29.809 85.664 39.718 1.00 33.05 60 LYS B CA 1
ATOM 2418 C C . LYS B 1 65 ? -28.876 84.551 39.291 1.00 32.12 60 LYS B C 1
ATOM 2419 O O . LYS B 1 65 ? -28.402 83.771 40.120 1.00 33.51 60 LYS B O 1
ATOM 2425 N N . PRO B 1 66 ? -28.568 84.482 37.992 1.00 28.70 61 PRO B N 1
ATOM 2426 C CA . PRO B 1 66 ? -27.685 83.438 37.486 1.00 28.03 61 PRO B CA 1
ATOM 2427 C C . PRO B 1 66 ? -26.449 83.195 38.322 1.00 27.70 61 PRO B C 1
ATOM 2428 O O . PRO B 1 66 ? -26.226 82.086 38.781 1.00 28.25 61 PRO B O 1
ATOM 2432 N N . ASP B 1 67 ? -25.643 84.231 38.510 1.00 29.33 62 ASP B N 1
ATOM 2433 C CA . ASP B 1 67 ? -24.409 84.100 39.262 1.00 30.13 62 ASP B CA 1
ATOM 2434 C C . ASP B 1 67 ? -24.611 83.389 40.601 1.00 28.87 62 ASP B C 1
ATOM 2435 O O . ASP B 1 67 ? -24.018 82.335 40.835 1.00 27.70 62 ASP B O 1
ATOM 2440 N N . ASP B 1 68 ? -25.456 83.930 41.467 1.00 27.86 63 ASP B N 1
ATOM 2441 C CA . ASP B 1 68 ? -25.703 83.272 42.749 1.00 29.60 63 ASP B CA 1
ATOM 2442 C C . ASP B 1 68 ? -26.165 81.817 42.619 1.00 28.64 63 ASP B C 1
ATOM 2443 O O . ASP B 1 68 ? -25.615 80.921 43.251 1.00 29.14 63 ASP B O 1
ATOM 2448 N N . VAL B 1 69 ? -27.189 81.585 41.813 1.00 26.69 64 VAL B N 1
ATOM 2449 C CA . VAL B 1 69 ? -27.677 80.246 41.638 1.00 23.81 64 VAL B CA 1
ATOM 2450 C C . VAL B 1 69 ? -26.555 79.399 41.103 1.00 25.49 64 VAL B C 1
ATOM 2451 O O . VAL B 1 69 ? -26.167 78.420 41.740 1.00 28.36 64 VAL B O 1
ATOM 2455 N N . ILE B 1 70 ? -25.996 79.751 39.957 1.00 24.99 65 ILE B N 1
ATOM 2456 C CA . ILE B 1 70 ? -24.917 78.921 39.476 1.00 26.77 65 ILE B CA 1
ATOM 2457 C C . ILE B 1 70 ? -23.851 78.706 40.548 1.00 29.20 65 ILE B C 1
ATOM 2458 O O . ILE B 1 70 ? -23.217 77.667 40.559 1.00 28.11 65 ILE B O 1
ATOM 2463 N N . ARG B 1 71 ? -23.635 79.656 41.455 1.00 33.30 66 ARG B N 1
ATOM 2464 C CA . ARG B 1 71 ? -22.615 79.390 42.472 1.00 38.38 66 ARG B CA 1
ATOM 2465 C C . ARG B 1 71 ? -23.109 78.267 43.381 1.00 38.00 66 ARG B C 1
ATOM 2466 O O . ARG B 1 71 ? -22.432 77.256 43.553 1.00 37.85 66 ARG B O 1
ATOM 2474 N N . ALA B 1 72 ? -24.293 78.451 43.952 1.00 38.89 67 ALA B N 1
ATOM 2475 C CA . ALA B 1 72 ? -24.878 77.454 44.838 1.00 40.98 67 ALA B CA 1
ATOM 2476 C C . ALA B 1 72 ? -24.910 76.077 44.181 1.00 42.27 67 ALA B C 1
ATOM 2477 O O . ALA B 1 72 ? -24.707 75.056 44.845 1.00 41.29 67 ALA B O 1
ATOM 2479 N N . ALA B 1 73 ? -25.163 76.045 42.876 1.00 43.50 68 ALA B N 1
ATOM 2480 C CA . ALA B 1 73 ? -25.201 74.774 42.162 1.00 45.12 68 ALA B CA 1
ATOM 2481 C C . ALA B 1 73 ? -23.827 74.109 42.228 1.00 45.86 68 ALA B C 1
ATOM 2482 O O . ALA B 1 73 ? -23.710 72.949 42.590 1.00 46.41 68 ALA B O 1
ATOM 2484 N N . GLN B 1 74 ? -22.783 74.854 41.893 1.00 48.27 69 GLN B N 1
ATOM 2485 C CA . GLN B 1 74 ? -21.433 74.318 41.939 1.00 49.60 69 GLN B CA 1
ATOM 2486 C C . GLN B 1 74 ? -21.036 73.907 43.351 1.00 51.10 69 GLN B C 1
ATOM 2487 O O . GLN B 1 74 ? -20.373 72.891 43.546 1.00 50.77 69 GLN B O 1
ATOM 2493 N N . GLN B 1 75 ? -21.440 74.707 44.330 1.00 52.97 70 GLN B N 1
ATOM 2494 C CA . GLN B 1 75 ? -21.151 74.422 45.722 1.00 55.69 70 GLN B CA 1
ATOM 2495 C C . GLN B 1 75 ? -21.666 73.031 46.075 1.00 57.23 70 GLN B C 1
ATOM 2496 O O . GLN B 1 75 ? -20.970 72.244 46.709 1.00 57.83 70 GLN B O 1
ATOM 2502 N N . ALA B 1 76 ? -22.893 72.731 45.660 1.00 58.14 71 ALA B N 1
ATOM 2503 C CA . ALA B 1 76 ? -23.492 71.436 45.952 1.00 58.48 71 ALA B CA 1
ATOM 2504 C C . ALA B 1 76 ? -22.633 70.302 45.423 1.00 58.70 71 ALA B C 1
ATOM 2505 O O . ALA B 1 76 ? -22.278 69.388 46.157 1.00 59.24 71 ALA B O 1
ATOM 2507 N N . ILE B 1 77 ? -22.296 70.352 44.149 1.00 58.97 72 ILE B N 1
ATOM 2508 C CA . ILE B 1 77 ? -21.487 69.295 43.597 1.00 60.54 72 ILE B CA 1
ATOM 2509 C C . ILE B 1 77 ? -20.214 69.079 44.387 1.00 64.22 72 ILE B C 1
ATOM 2510 O O . ILE B 1 77 ? -19.740 67.952 44.500 1.00 66.04 72 ILE B O 1
ATOM 2515 N N . ARG B 1 78 ? -19.652 70.141 44.947 1.00 67.66 73 ARG B N 1
ATOM 2516 C CA . ARG B 1 78 ? -18.421 69.981 45.711 1.00 71.30 73 ARG B CA 1
ATOM 2517 C C . ARG B 1 78 ? -18.664 69.205 46.997 1.00 73.68 73 ARG B C 1
ATOM 2518 O O . ARG B 1 78 ? -17.821 68.406 47.421 1.00 74.14 73 ARG B O 1
ATOM 2526 N N . ASN B 1 79 ? -19.828 69.441 47.598 1.00 76.67 74 ASN B N 1
ATOM 2527 C CA . ASN B 1 79 ? -20.240 68.789 48.843 1.00 80.22 74 ASN B CA 1
ATOM 2528 C C . ASN B 1 79 ? -20.554 67.311 48.637 1.00 83.61 74 ASN B C 1
ATOM 2529 O O . ASN B 1 79 ? -20.084 66.446 49.376 1.00 83.69 74 ASN B O 1
ATOM 2534 N N . ILE B 1 80 ? -21.365 67.034 47.625 1.00 88.22 75 ILE B N 1
ATOM 2535 C CA . ILE B 1 80 ? -21.758 65.669 47.323 1.00 92.83 75 ILE B CA 1
ATOM 2536 C C . ILE B 1 80 ? -20.662 64.991 46.521 1.00 95.14 75 ILE B C 1
ATOM 2537 O O . ILE B 1 80 ? -20.915 64.363 45.491 1.00 94.97 75 ILE B O 1
ATOM 2542 N N . ASP B 1 81 ? -19.428 65.132 46.985 1.00 98.66 76 ASP B N 1
ATOM 2543 C CA . ASP B 1 81 ? -18.320 64.502 46.288 1.00 102.76 76 ASP B CA 1
ATOM 2544 C C . ASP B 1 81 ? -17.224 64.059 47.246 1.00 104.66 76 ASP B C 1
ATOM 2545 O O . ASP B 1 81 ? -16.361 64.837 47.656 1.00 105.72 76 ASP B O 1
ATOM 2550 N N . ARG B 1 82 ? -17.278 62.787 47.595 1.00 105.63 77 ARG B N 1
ATOM 2551 C CA . ARG B 1 82 ? -16.301 62.214 48.478 1.00 106.34 77 ARG B CA 1
ATOM 2552 C C . ARG B 1 82 ? -15.274 61.602 47.520 1.00 106.84 77 ARG B C 1
ATOM 2553 O O . ARG B 1 82 ? -15.454 61.678 46.306 1.00 106.33 77 ARG B O 1
ATOM 2561 N N . LEU B 1 83 ? -14.201 61.027 48.059 1.00 107.65 78 LEU B N 1
ATOM 2562 C CA . LEU B 1 83 ? -13.145 60.374 47.266 1.00 108.66 78 LEU B CA 1
ATOM 2563 C C . LEU B 1 83 ? -12.184 61.259 46.458 1.00 108.79 78 LEU B C 1
ATOM 2564 O O . LEU B 1 83 ? -11.002 61.342 46.784 1.00 108.70 78 LEU B O 1
ATOM 2569 N N . ARG B 1 84 ? -12.671 61.897 45.395 1.00 108.89 79 ARG B N 1
ATOM 2570 C CA . ARG B 1 84 ? -11.800 62.743 44.582 1.00 108.78 79 ARG B CA 1
ATOM 2571 C C . ARG B 1 84 ? -11.799 64.201 45.047 1.00 109.28 79 ARG B C 1
ATOM 2572 O O . ARG B 1 84 ? -12.705 64.972 44.714 1.00 109.52 79 ARG B O 1
ATOM 2580 N N . LYS B 1 85 ? -10.770 64.562 45.818 1.00 109.35 80 LYS B N 1
ATOM 2581 C CA . LYS B 1 85 ? -10.601 65.914 46.361 1.00 108.47 80 LYS B CA 1
ATOM 2582 C C . LYS B 1 85 ? -10.585 66.996 45.276 1.00 107.53 80 LYS B C 1
ATOM 2583 O O . LYS B 1 85 ? -10.251 66.727 44.117 1.00 107.65 80 LYS B O 1
ATOM 2589 N N . ASN B 1 86 ? -10.933 68.222 45.673 1.00 105.83 81 ASN B N 1
ATOM 2590 C CA . ASN B 1 86 ? -10.960 69.378 44.767 1.00 103.67 81 ASN B CA 1
ATOM 2591 C C . ASN B 1 86 ? -12.085 69.247 43.736 1.00 101.25 81 ASN B C 1
ATOM 2592 O O . ASN B 1 86 ? -13.273 69.241 44.084 1.00 101.50 81 ASN B O 1
ATOM 2597 N N . VAL B 1 87 ? -11.683 69.148 42.470 1.00 97.60 82 VAL B N 1
ATOM 2598 C CA . VAL B 1 87 ? -12.586 69.003 41.332 1.00 93.27 82 VAL B CA 1
ATOM 2599 C C . VAL B 1 87 ? -13.728 70.008 41.280 1.00 89.26 82 VAL B C 1
ATOM 2600 O O . VAL B 1 87 ? -14.755 69.845 41.943 1.00 88.15 82 VAL B O 1
ATOM 2604 N N . ASP B 1 88 ? -13.535 71.050 40.482 1.00 84.98 83 ASP B N 1
ATOM 2605 C CA . ASP B 1 88 ? -14.543 72.087 40.322 1.00 80.00 83 ASP B CA 1
ATOM 2606 C C . ASP B 1 88 ? -15.077 72.023 38.891 1.00 73.93 83 ASP B C 1
ATOM 2607 O O . ASP B 1 88 ? -14.392 72.402 37.939 1.00 73.84 83 ASP B O 1
ATOM 2612 N N . LEU B 1 89 ? -16.294 71.517 38.738 1.00 66.06 84 LEU B N 1
ATOM 2613 C CA . LEU B 1 89 ? -16.892 71.419 37.420 1.00 58.44 84 LEU B CA 1
ATOM 2614 C C . LEU B 1 89 ? -17.779 72.625 37.177 1.00 53.88 84 LEU B C 1
ATOM 2615 O O . LEU B 1 89 ? -18.379 73.147 38.109 1.00 52.85 84 LEU B O 1
ATOM 2620 N N . ASN B 1 90 ? -17.835 73.106 35.941 1.00 48.34 85 ASN B N 1
ATOM 2621 C CA . ASN B 1 90 ? -18.696 74.235 35.668 1.00 43.50 85 ASN B CA 1
ATOM 2622 C C . ASN B 1 90 ? -19.973 73.579 35.265 1.00 41.54 85 ASN B C 1
ATOM 2623 O O . ASN B 1 90 ? -19.953 72.609 34.508 1.00 41.71 85 ASN B O 1
ATOM 2628 N N . ILE B 1 91 ? -21.093 74.077 35.757 1.00 38.19 86 ILE B N 1
ATOM 2629 C CA . ILE B 1 91 ? -22.332 73.476 35.334 1.00 36.05 86 ILE B CA 1
ATOM 2630 C C . ILE B 1 91 ? -22.978 74.406 34.316 1.00 34.53 86 ILE B C 1
ATOM 2631 O O . ILE B 1 91 ? -23.216 75.575 34.583 1.00 35.52 86 ILE B O 1
ATOM 2636 N N . ARG B 1 92 ? -23.242 73.879 33.135 1.00 31.81 87 ARG B N 1
ATOM 2637 C CA . ARG B 1 92 ? -23.835 74.670 32.082 1.00 31.53 87 ARG B CA 1
ATOM 2638 C C . ARG B 1 92 ? -25.291 74.261 31.824 1.00 32.79 87 ARG B C 1
ATOM 2639 O O . ARG B 1 92 ? -25.603 73.072 31.831 1.00 35.05 87 ARG B O 1
ATOM 2647 N N . PHE B 1 93 ? -26.185 75.227 31.594 1.00 31.50 88 PHE B N 1
ATOM 2648 C CA . PHE B 1 93 ? -27.585 74.901 31.332 1.00 28.15 88 PHE B CA 1
ATOM 2649 C C . PHE B 1 93 ? -28.007 74.970 29.894 1.00 28.98 88 PHE B C 1
ATOM 2650 O O . PHE B 1 93 ? -27.725 75.929 29.200 1.00 30.92 88 PHE B O 1
ATOM 2658 N N . SER B 1 94 ? -28.719 73.946 29.456 1.00 31.46 89 SER B N 1
ATOM 2659 C CA . SER B 1 94 ? -29.221 73.898 28.089 1.00 33.02 89 SER B CA 1
ATOM 2660 C C . SER B 1 94 ? -30.753 74.071 28.079 1.00 33.51 89 SER B C 1
ATOM 2661 O O . SER B 1 94 ? -31.436 73.798 29.083 1.00 31.89 89 SER B O 1
ATOM 2664 N N . GLY B 1 95 ? -31.276 74.522 26.940 1.00 33.43 90 GLY B N 1
ATOM 2665 C CA . GLY B 1 95 ? -32.699 74.743 26.807 1.00 32.94 90 GLY B CA 1
ATOM 2666 C C . GLY B 1 95 ? -33.246 75.827 27.721 1.00 34.47 90 GLY B C 1
ATOM 2667 O O . GLY B 1 95 ? -34.139 75.569 28.530 1.00 33.50 90 GLY B O 1
ATOM 2668 N N . ILE B 1 96 ? -32.707 77.042 27.631 1.00 36.69 91 ILE B N 1
ATOM 2669 C CA . ILE B 1 96 ? -33.223 78.132 28.458 1.00 36.26 91 ILE B CA 1
ATOM 2670 C C . ILE B 1 96 ? -34.360 78.742 27.675 1.00 34.61 91 ILE B C 1
ATOM 2671 O O . ILE B 1 96 ? -34.216 79.083 26.494 1.00 29.00 91 ILE B O 1
ATOM 2676 N N . SER B 1 97 ? -35.497 78.842 28.356 1.00 37.01 92 SER B N 1
ATOM 2677 C CA . SER B 1 97 ? -36.737 79.350 27.771 1.00 40.71 92 SER B CA 1
ATOM 2678 C C . SER B 1 97 ? -36.831 80.866 27.828 1.00 41.16 92 SER B C 1
ATOM 2679 O O . SER B 1 97 ? -37.926 81.434 27.806 1.00 42.42 92 SER B O 1
ATOM 2682 N N . ASN B 1 98 ? -35.673 81.513 27.896 1.00 40.90 93 ASN B N 1
ATOM 2683 C CA . ASN B 1 98 ? -35.609 82.961 27.981 1.00 38.96 93 ASN B CA 1
ATOM 2684 C C . ASN B 1 98 ? -34.849 83.553 26.824 1.00 37.93 93 ASN B C 1
ATOM 2685 O O . ASN B 1 98 ? -33.967 84.387 27.009 1.00 38.06 93 ASN B O 1
ATOM 2690 N N . VAL B 1 99 ? -35.193 83.116 25.623 1.00 36.93 94 VAL B N 1
ATOM 2691 C CA . VAL B 1 99 ? -34.525 83.623 24.446 1.00 35.44 94 VAL B CA 1
ATOM 2692 C C . VAL B 1 99 ? -34.965 85.074 24.260 1.00 33.83 94 VAL B C 1
ATOM 2693 O O . VAL B 1 99 ? -36.144 85.414 24.410 1.00 33.58 94 VAL B O 1
ATOM 2697 N N . ILE B 1 100 ? -33.983 85.918 23.958 1.00 31.97 95 ILE B N 1
ATOM 2698 C CA . ILE B 1 100 ? -34.165 87.351 23.794 1.00 28.66 95 ILE B CA 1
ATOM 2699 C C . ILE B 1 100 ? -33.435 87.884 22.581 1.00 30.27 95 ILE B C 1
ATOM 2700 O O . ILE B 1 100 ? -32.269 87.569 22.355 1.00 30.38 95 ILE B O 1
ATOM 2705 N N . PRO B 1 101 ? -34.113 88.721 21.788 1.00 31.54 96 PRO B N 1
ATOM 2706 C CA . PRO B 1 101 ? -33.476 89.278 20.592 1.00 30.75 96 PRO B CA 1
ATOM 2707 C C . PRO B 1 101 ? -32.301 90.172 20.962 1.00 30.45 96 PRO B C 1
ATOM 2708 O O . PRO B 1 101 ? -32.378 90.955 21.908 1.00 29.76 96 PRO B O 1
ATOM 2712 N N . LEU B 1 102 ? -31.211 90.032 20.211 1.00 31.23 97 LEU B N 1
ATOM 2713 C CA . LEU B 1 102 ? -29.975 90.771 20.456 1.00 30.65 97 LEU B CA 1
ATOM 2714 C C . LEU B 1 102 ? -30.149 92.254 20.731 1.00 30.60 97 LEU B C 1
ATOM 2715 O O . LEU B 1 102 ? -29.613 92.777 21.704 1.00 29.42 97 LEU B O 1
ATOM 2720 N N . ARG B 1 103 ? -30.900 92.913 19.858 1.00 32.56 98 ARG B N 1
ATOM 2721 C CA . ARG B 1 103 ? -31.185 94.339 19.952 1.00 32.91 98 ARG B CA 1
ATOM 2722 C C . ARG B 1 103 ? -31.884 94.710 21.247 1.00 31.30 98 ARG B C 1
ATOM 2723 O O . ARG B 1 103 ? -31.879 95.860 21.628 1.00 32.45 98 ARG B O 1
ATOM 2731 N N . GLU B 1 104 ? -32.500 93.760 21.927 1.00 30.42 99 GLU B N 1
ATOM 2732 C CA . GLU B 1 104 ? -33.213 94.124 23.133 1.00 30.32 99 GLU B CA 1
ATOM 2733 C C . GLU B 1 104 ? -32.444 93.938 24.419 1.00 27.85 99 GLU B C 1
ATOM 2734 O O . GLU B 1 104 ? -32.999 94.137 25.493 1.00 27.15 99 GLU B O 1
ATOM 2740 N N . LEU B 1 105 ? -31.178 93.547 24.324 1.00 27.39 100 LEU B N 1
ATOM 2741 C CA . LEU B 1 105 ? -30.315 93.329 25.515 1.00 26.66 100 LEU B CA 1
ATOM 2742 C C . LEU B 1 105 ? -29.925 94.633 26.245 1.00 26.45 100 LEU B C 1
ATOM 2743 O O . LEU B 1 105 ? -28.754 95.013 26.273 1.00 27.13 100 LEU B O 1
ATOM 2748 N N . ARG B 1 106 ? -30.920 95.297 26.828 1.00 25.51 101 ARG B N 1
ATOM 2749 C CA . ARG B 1 106 ? -30.735 96.547 27.545 1.00 25.88 101 ARG B CA 1
ATOM 2750 C C . ARG B 1 106 ? -30.559 96.317 29.049 1.00 27.21 101 ARG B C 1
ATOM 2751 O O . ARG B 1 106 ? -30.370 95.192 29.510 1.00 27.97 101 ARG B O 1
ATOM 2759 N N . SER B 1 107 ? -30.675 97.391 29.819 1.00 27.77 102 SER B N 1
ATOM 2760 C CA . SER B 1 107 ? -30.472 97.341 31.258 1.00 27.43 102 SER B CA 1
ATOM 2761 C C . SER B 1 107 ? -31.251 96.327 32.059 1.00 27.94 102 SER B C 1
ATOM 2762 O O . SER B 1 107 ? -30.723 95.756 33.013 1.00 29.86 102 SER B O 1
ATOM 2765 N N . LYS B 1 108 ? -32.509 96.107 31.714 1.00 28.13 103 LYS B N 1
ATOM 2766 C CA . LYS B 1 108 ? -33.304 95.159 32.490 1.00 26.82 103 LYS B CA 1
ATOM 2767 C C . LYS B 1 108 ? -32.675 93.768 32.541 1.00 24.32 103 LYS B C 1
ATOM 2768 O O . LYS B 1 108 ? -32.907 93.010 33.479 1.00 24.37 103 LYS B O 1
ATOM 2774 N N . PHE B 1 109 ? -31.874 93.453 31.531 1.00 21.65 104 PHE B N 1
ATOM 2775 C CA . PHE B 1 109 ? -31.226 92.164 31.421 1.00 20.67 104 PHE B CA 1
ATOM 2776 C C . PHE B 1 109 ? -29.805 92.124 31.957 1.00 20.94 104 PHE B C 1
ATOM 2777 O O . PHE B 1 109 ? -29.054 91.173 31.742 1.00 21.46 104 PHE B O 1
ATOM 2785 N N . ILE B 1 110 ? -29.419 93.168 32.656 1.00 20.72 105 ILE B N 1
ATOM 2786 C CA . ILE B 1 110 ? -28.102 93.168 33.199 1.00 19.03 105 ILE B CA 1
ATOM 2787 C C . ILE B 1 110 ? -28.139 92.250 34.390 1.00 19.24 105 ILE B C 1
ATOM 2788 O O . ILE B 1 110 ? -28.943 92.425 35.302 1.00 18.10 105 ILE B O 1
ATOM 2793 N N . GLY B 1 111 ? -27.278 91.236 34.336 1.00 20.48 106 GLY B N 1
ATOM 2794 C CA . GLY B 1 111 ? -27.174 90.258 35.400 1.00 20.99 106 GLY B CA 1
ATOM 2795 C C . GLY B 1 111 ? -28.294 89.239 35.394 1.00 23.70 106 GLY B C 1
ATOM 2796 O O . GLY B 1 111 ? -28.662 88.734 36.447 1.00 25.66 106 GLY B O 1
ATOM 2797 N N . LYS B 1 112 ? -28.816 88.917 34.214 1.00 24.08 107 LYS B N 1
ATOM 2798 C CA . LYS B 1 112 ? -29.921 87.977 34.085 1.00 24.78 107 LYS B CA 1
ATOM 2799 C C . LYS B 1 112 ? -29.562 86.855 33.122 1.00 24.62 107 LYS B C 1
ATOM 2800 O O . LYS B 1 112 ? -28.784 87.059 32.188 1.00 23.41 107 LYS B O 1
ATOM 2806 N N . PHE B 1 113 ? -30.126 85.669 33.332 1.00 24.59 108 PHE B N 1
ATOM 2807 C CA . PHE B 1 113 ? -29.777 84.576 32.452 1.00 24.24 108 PHE B CA 1
ATOM 2808 C C . PHE B 1 113 ? -30.502 84.803 31.155 1.00 23.84 108 PHE B C 1
ATOM 2809 O O . PHE B 1 113 ? -31.710 85.023 31.129 1.00 25.85 108 PHE B O 1
ATOM 2817 N N . VAL B 1 114 ? -29.741 84.739 30.075 1.00 22.32 109 VAL B N 1
ATOM 2818 C CA . VAL B 1 114 ? -30.251 85.072 28.765 1.00 21.40 109 VAL B CA 1
ATOM 2819 C C . VAL B 1 114 ? -29.847 84.118 27.657 1.00 21.48 109 VAL B C 1
ATOM 2820 O O . VAL B 1 114 ? -28.838 83.434 27.760 1.00 23.90 109 VAL B O 1
ATOM 2824 N N . ALA B 1 115 ? -30.646 84.049 26.602 1.00 21.37 110 ALA B N 1
ATOM 2825 C CA . ALA B 1 115 ? -30.309 83.185 25.477 1.00 21.20 110 ALA B CA 1
ATOM 2826 C C . ALA B 1 115 ? -30.472 84.064 24.270 1.00 21.06 110 ALA B C 1
ATOM 2827 O O . ALA B 1 115 ? -31.503 84.707 24.088 1.00 20.50 110 ALA B O 1
ATOM 2829 N N . VAL B 1 116 ? -29.452 84.081 23.442 1.00 19.84 111 VAL B N 1
ATOM 2830 C CA . VAL B 1 116 ? -29.474 84.947 22.305 1.00 22.14 111 VAL B CA 1
ATOM 2831 C C . VAL B 1 116 ? -29.018 84.191 21.104 1.00 24.31 111 VAL B C 1
ATOM 2832 O O . VAL B 1 116 ? -28.020 83.485 21.191 1.00 25.48 111 VAL B O 1
ATOM 2836 N N . ASP B 1 117 ? -29.747 84.316 19.991 1.00 26.90 112 ASP B N 1
ATOM 2837 C CA . ASP B 1 117 ? -29.377 83.619 18.749 1.00 28.23 112 ASP B CA 1
ATOM 2838 C C . ASP B 1 117 ? -28.682 84.621 17.848 1.00 27.81 112 ASP B C 1
ATOM 2839 O O . ASP B 1 117 ? -29.003 85.808 17.891 1.00 28.29 112 ASP B O 1
ATOM 2844 N N . GLY B 1 118 ? -27.755 84.130 17.028 1.00 26.92 113 GLY B N 1
ATOM 2845 C CA . GLY B 1 118 ? -27.016 84.973 16.104 1.00 28.27 113 GLY B CA 1
ATOM 2846 C C . GLY B 1 118 ? -25.960 84.198 15.331 1.00 31.33 113 GLY B C 1
ATOM 2847 O O . GLY B 1 118 ? -25.917 82.967 15.384 1.00 31.46 113 GLY B O 1
ATOM 2848 N N . ILE B 1 119 ? -25.108 84.909 14.598 1.00 33.86 114 ILE B N 1
ATOM 2849 C CA . ILE B 1 119 ? -24.041 84.264 13.827 1.00 36.58 114 ILE B CA 1
ATOM 2850 C C . ILE B 1 119 ? -22.686 84.765 14.299 1.00 36.31 114 ILE B C 1
ATOM 2851 O O . ILE B 1 119 ? -22.471 85.963 14.436 1.00 36.79 114 ILE B O 1
ATOM 2856 N N . VAL B 1 120 ? -21.769 83.839 14.527 1.00 36.10 115 VAL B N 1
ATOM 2857 C CA . VAL B 1 120 ? -20.444 84.185 15.006 1.00 36.47 115 VAL B CA 1
ATOM 2858 C C . VAL B 1 120 ? -19.565 84.901 13.993 1.00 38.54 115 VAL B C 1
ATOM 2859 O O . VAL B 1 120 ? -19.263 84.356 12.950 1.00 39.27 115 VAL B O 1
ATOM 2863 N N . ARG B 1 121 ? -19.134 86.117 14.295 1.00 42.67 116 ARG B N 1
ATOM 2864 C CA . ARG B 1 121 ? -18.258 86.821 13.370 1.00 46.25 116 ARG B CA 1
ATOM 2865 C C . ARG B 1 121 ? -16.803 86.709 13.782 1.00 46.37 116 ARG B C 1
ATOM 2866 O O . ARG B 1 121 ? -16.217 85.632 13.729 1.00 47.83 116 ARG B O 1
ATOM 2874 N N . LYS B 1 122 ? -16.219 87.817 14.213 1.00 46.68 117 LYS B N 1
ATOM 2875 C CA . LYS B 1 122 ? -14.811 87.826 14.594 1.00 46.28 117 LYS B CA 1
ATOM 2876 C C . LYS B 1 122 ? -14.540 87.015 15.851 1.00 44.67 117 LYS B C 1
ATOM 2877 O O . LYS B 1 122 ? -15.286 87.090 16.824 1.00 45.99 117 LYS B O 1
ATOM 2883 N N . THR B 1 123 ? -13.471 86.230 15.812 1.00 41.83 118 THR B N 1
ATOM 2884 C CA . THR B 1 123 ? -13.081 85.420 16.947 1.00 39.80 118 THR B CA 1
ATOM 2885 C C . THR B 1 123 ? -11.651 85.728 17.371 1.00 39.63 118 THR B C 1
ATOM 2886 O O . THR B 1 123 ? -10.699 85.434 16.656 1.00 40.52 118 THR B O 1
ATOM 2890 N N . ASP B 1 124 ? -11.520 86.317 18.553 1.00 39.45 119 ASP B N 1
ATOM 2891 C CA . ASP B 1 124 ? -10.238 86.721 19.108 1.00 39.64 119 ASP B CA 1
ATOM 2892 C C . ASP B 1 124 ? -9.368 85.586 19.579 1.00 40.20 119 ASP B C 1
ATOM 2893 O O . ASP B 1 124 ? -9.799 84.436 19.665 1.00 40.43 119 ASP B O 1
ATOM 2898 N N . GLU B 1 125 ? -8.133 85.927 19.916 1.00 40.27 120 GLU B N 1
ATOM 2899 C CA . GLU B 1 125 ? -7.188 84.932 20.375 1.00 41.16 120 GLU B CA 1
ATOM 2900 C C . GLU B 1 125 ? -7.511 84.461 21.783 1.00 38.34 120 GLU B C 1
ATOM 2901 O O . GLU B 1 125 ? -8.141 85.163 22.574 1.00 37.59 120 GLU B O 1
ATOM 2907 N N . ILE B 1 126 ? -7.091 83.241 22.073 1.00 36.14 121 ILE B N 1
ATOM 2908 C CA . ILE B 1 126 ? -7.301 82.668 23.381 1.00 34.03 121 ILE B CA 1
ATOM 2909 C C . ILE B 1 126 ? -6.131 83.117 24.249 1.00 32.56 121 ILE B C 1
ATOM 2910 O O . ILE B 1 126 ? -4.976 83.002 23.833 1.00 32.18 121 ILE B O 1
ATOM 2915 N N . ARG B 1 127 ? -6.441 83.647 25.434 1.00 29.78 122 ARG B N 1
ATOM 2916 C CA . ARG B 1 127 ? -5.440 84.139 26.379 1.00 27.50 122 ARG B CA 1
ATOM 2917 C C . ARG B 1 127 ? -5.894 83.858 27.799 1.00 23.44 122 ARG B C 1
ATOM 2918 O O . ARG B 1 127 ? -7.074 83.703 28.050 1.00 26.38 122 ARG B O 1
ATOM 2926 N N . PRO B 1 128 ? -4.963 83.776 28.754 1.00 18.10 123 PRO B N 1
ATOM 2927 C CA . PRO B 1 128 ? -5.340 83.504 30.142 1.00 16.11 123 PRO B CA 1
ATOM 2928 C C . PRO B 1 128 ? -5.730 84.735 30.972 1.00 16.44 123 PRO B C 1
ATOM 2929 O O . PRO B 1 128 ? -5.468 85.877 30.592 1.00 17.90 123 PRO B O 1
ATOM 2933 N N . ARG B 1 129 ? -6.367 84.493 32.107 1.00 14.49 124 ARG B N 1
ATOM 2934 C CA . ARG B 1 129 ? -6.703 85.565 33.002 1.00 16.23 124 ARG B CA 1
ATOM 2935 C C . ARG B 1 129 ? -6.609 84.932 34.370 1.00 19.67 124 ARG B C 1
ATOM 2936 O O . ARG B 1 129 ? -6.509 83.718 34.468 1.00 22.71 124 ARG B O 1
ATOM 2944 N N . ILE B 1 130 ? -6.584 85.736 35.419 1.00 22.20 125 ILE B N 1
ATOM 2945 C CA . ILE B 1 130 ? -6.494 85.185 36.751 1.00 23.31 125 ILE B CA 1
ATOM 2946 C C . ILE B 1 130 ? -7.892 84.920 37.240 1.00 25.91 125 ILE B C 1
ATOM 2947 O O . ILE B 1 130 ? -8.740 85.797 37.149 1.00 27.91 125 ILE B O 1
ATOM 2952 N N . VAL B 1 131 ? -8.145 83.711 37.738 1.00 28.98 126 VAL B N 1
ATOM 2953 C CA . VAL B 1 131 ? -9.466 83.392 38.283 1.00 31.29 126 VAL B CA 1
ATOM 2954 C C . VAL B 1 131 ? -9.412 83.473 39.785 1.00 31.88 126 VAL B C 1
ATOM 2955 O O . VAL B 1 131 ? -10.368 83.889 40.431 1.00 33.47 126 VAL B O 1
ATOM 2959 N N . LYS B 1 132 ? -8.293 83.055 40.350 1.00 32.22 127 LYS B N 1
ATOM 2960 C CA . LYS B 1 132 ? -8.146 83.099 41.793 1.00 33.74 127 LYS B CA 1
ATOM 2961 C C . LYS B 1 132 ? -6.871 83.863 42.080 1.00 31.00 127 LYS B C 1
ATOM 2962 O O . LYS B 1 132 ? -5.784 83.329 41.934 1.00 30.71 127 LYS B O 1
ATOM 2968 N N . ALA B 1 133 ? -7.019 85.125 42.461 1.00 27.80 128 ALA B N 1
ATOM 2969 C CA . ALA B 1 133 ? -5.883 85.969 42.767 1.00 24.60 128 ALA B CA 1
ATOM 2970 C C . ALA B 1 133 ? -5.497 85.825 44.218 1.00 23.45 128 ALA B C 1
ATOM 2971 O O . ALA B 1 133 ? -6.344 85.832 45.100 1.00 23.67 128 ALA B O 1
ATOM 2973 N N . VAL B 1 134 ? -4.205 85.697 44.472 1.00 21.94 129 VAL B N 1
ATOM 2974 C CA . VAL B 1 134 ? -3.746 85.567 45.837 1.00 19.87 129 VAL B CA 1
ATOM 2975 C C . VAL B 1 134 ? -3.059 86.846 46.237 1.00 20.23 129 VAL B C 1
ATOM 2976 O O . VAL B 1 134 ? -2.198 87.330 45.530 1.00 22.42 129 VAL B O 1
ATOM 2980 N N . PHE B 1 135 ? -3.450 87.413 47.364 1.00 19.01 130 PHE B N 1
ATOM 2981 C CA . PHE B 1 135 ? -2.831 88.647 47.789 1.00 17.95 130 PHE B CA 1
ATOM 2982 C C . PHE B 1 135 ? -2.079 88.490 49.099 1.00 20.28 130 PHE B C 1
ATOM 2983 O O . PHE B 1 135 ? -2.415 87.661 49.951 1.00 19.65 130 PHE B O 1
ATOM 2991 N N . GLU B 1 136 ? -1.056 89.315 49.253 1.00 21.56 131 GLU B N 1
ATOM 2992 C CA . GLU B 1 136 ? -0.276 89.348 50.470 1.00 22.12 131 GLU B CA 1
ATOM 2993 C C . GLU B 1 136 ? -0.712 90.628 51.162 1.00 23.87 131 GLU B C 1
ATOM 2994 O O . GLU B 1 136 ? -0.660 91.721 50.582 1.00 25.39 131 GLU B O 1
ATOM 3000 N N . CYS B 1 137 ? -1.183 90.489 52.391 1.00 22.94 132 CYS B N 1
ATOM 3001 C CA . CYS B 1 137 ? -1.592 91.646 53.155 1.00 21.13 132 CYS B CA 1
ATOM 3002 C C . CYS B 1 137 ? -0.340 92.408 53.608 1.00 22.49 132 CYS B C 1
ATOM 3003 O O . CYS B 1 137 ? 0.521 91.857 54.282 1.00 21.51 132 CYS B O 1
ATOM 3006 N N . ARG B 1 138 ? -0.243 93.680 53.247 1.00 24.75 133 ARG B N 1
ATOM 3007 C CA . ARG B 1 138 ? 0.917 94.459 53.616 1.00 27.10 133 ARG B CA 1
ATOM 3008 C C . ARG B 1 138 ? 0.974 94.776 55.097 1.00 27.79 133 ARG B C 1
ATOM 3009 O O . ARG B 1 138 ? 1.965 95.296 55.603 1.00 28.99 133 ARG B O 1
ATOM 3017 N N . GLY B 1 139 ? -0.098 94.438 55.799 1.00 28.40 134 GLY B N 1
ATOM 3018 C CA . GLY B 1 139 ? -0.165 94.699 57.220 1.00 25.52 134 GLY B CA 1
ATOM 3019 C C . GLY B 1 139 ? 0.465 93.605 58.049 1.00 26.06 134 GLY B C 1
ATOM 3020 O O . GLY B 1 139 ? 1.244 93.908 58.936 1.00 28.67 134 GLY B O 1
ATOM 3021 N N . CYS B 1 140 ? 0.143 92.346 57.759 1.00 24.33 135 CYS B N 1
ATOM 3022 C CA . CYS B 1 140 ? 0.666 91.231 58.514 1.00 22.42 135 CYS B CA 1
ATOM 3023 C C . CYS B 1 140 ? 1.312 90.191 57.644 1.00 23.04 135 CYS B C 1
ATOM 3024 O O . CYS B 1 140 ? 1.650 89.115 58.101 1.00 26.35 135 CYS B O 1
ATOM 3027 N N . MET B 1 141 ? 1.465 90.482 56.372 1.00 24.34 136 MET B N 1
ATOM 3028 C CA . MET B 1 141 ? 2.120 89.541 55.476 1.00 24.83 136 MET B CA 1
ATOM 3029 C C . MET B 1 141 ? 1.370 88.235 55.255 1.00 24.17 136 MET B C 1
ATOM 3030 O O . MET B 1 141 ? 1.921 87.325 54.672 1.00 24.47 136 MET B O 1
ATOM 3035 N N . ARG B 1 142 ? 0.126 88.124 55.704 1.00 25.30 137 ARG B N 1
ATOM 3036 C CA . ARG B 1 142 ? -0.628 86.889 55.482 1.00 25.62 137 ARG B CA 1
ATOM 3037 C C . ARG B 1 142 ? -1.147 86.812 54.061 1.00 27.26 137 ARG B C 1
ATOM 3038 O O . ARG B 1 142 ? -1.215 87.825 53.368 1.00 27.63 137 ARG B O 1
ATOM 3046 N N . HIS B 1 143 ? -1.528 85.615 53.626 1.00 30.10 138 HIS B N 1
ATOM 3047 C CA . HIS B 1 143 ? -2.021 85.420 52.254 1.00 32.75 138 HIS B CA 1
ATOM 3048 C C . HIS B 1 143 ? -3.540 85.257 52.195 1.00 35.84 138 HIS B C 1
ATOM 3049 O O . HIS B 1 143 ? -4.129 84.570 53.024 1.00 37.70 138 HIS B O 1
ATOM 3056 N N . HIS B 1 144 ? -4.179 85.915 51.229 1.00 39.23 139 HIS B N 1
ATOM 3057 C CA . HIS B 1 144 ? -5.640 85.833 51.046 1.00 40.63 139 HIS B CA 1
ATOM 3058 C C . HIS B 1 144 ? -5.930 85.553 49.570 1.00 39.24 139 HIS B C 1
ATOM 3059 O O . HIS B 1 144 ? -5.338 86.184 48.694 1.00 38.57 139 HIS B O 1
ATOM 3066 N N . ALA B 1 145 ? -6.822 84.608 49.283 1.00 37.84 140 ALA B N 1
ATOM 3067 C CA . ALA B 1 145 ? -7.190 84.310 47.891 1.00 35.24 140 ALA B CA 1
ATOM 3068 C C . ALA B 1 145 ? -8.545 84.948 47.597 1.00 34.46 140 ALA B C 1
ATOM 3069 O O . ALA B 1 145 ? -9.418 84.977 48.446 1.00 35.13 140 ALA B O 1
ATOM 3071 N N . VAL B 1 146 ? -8.718 85.483 46.402 1.00 33.87 141 VAL B N 1
ATOM 3072 C CA . VAL B 1 146 ? -9.979 86.116 46.059 1.00 34.52 141 VAL B CA 1
ATOM 3073 C C . VAL B 1 146 ? -10.344 85.759 44.629 1.00 36.44 141 VAL B C 1
ATOM 3074 O O . VAL B 1 146 ? -9.560 85.956 43.701 1.00 37.06 141 VAL B O 1
ATOM 3078 N N . THR B 1 147 ? -11.548 85.232 44.447 1.00 37.29 142 THR B N 1
ATOM 3079 C CA . THR B 1 147 ? -11.991 84.849 43.122 1.00 35.65 142 THR B CA 1
ATOM 3080 C C . THR B 1 147 ? -12.302 86.072 42.283 1.00 34.73 142 THR B C 1
ATOM 3081 O O . THR B 1 147 ? -13.005 86.980 42.712 1.00 34.62 142 THR B O 1
ATOM 3085 N N . GLN B 1 148 ? -11.769 86.081 41.074 1.00 34.50 143 GLN B N 1
ATOM 3086 C CA . GLN B 1 148 ? -11.975 87.181 40.162 1.00 35.68 143 GLN B CA 1
ATOM 3087 C C . GLN B 1 148 ? -12.953 86.764 39.103 1.00 37.52 143 GLN B C 1
ATOM 3088 O O . GLN B 1 148 ? -12.980 85.604 38.708 1.00 39.56 143 GLN B O 1
ATOM 3094 N N . SER B 1 149 ? -13.748 87.706 38.622 1.00 38.84 144 SER B N 1
ATOM 3095 C CA . SER B 1 149 ? -14.707 87.375 37.589 1.00 40.85 144 SER B CA 1
ATOM 3096 C C . SER B 1 149 ? -14.412 88.131 36.302 1.00 42.32 144 SER B C 1
ATOM 3097 O O . SER B 1 149 ? -14.827 87.704 35.230 1.00 43.89 144 SER B O 1
ATOM 3100 N N . THR B 1 150 ? -13.694 89.248 36.413 1.00 43.36 145 THR B N 1
ATOM 3101 C CA . THR B 1 150 ? -13.338 90.058 35.255 1.00 43.74 145 THR B CA 1
ATOM 3102 C C . THR B 1 150 ? -11.831 89.952 35.048 1.00 45.43 145 THR B C 1
ATOM 3103 O O . THR B 1 150 ? -11.168 89.151 35.703 1.00 45.37 145 THR B O 1
ATOM 3105 N N . ASN B 1 151 ? -11.290 90.723 34.116 1.00 48.08 146 ASN B N 1
ATOM 3106 C CA . ASN B 1 151 ? -9.857 90.691 33.900 1.00 51.24 146 ASN B CA 1
ATOM 3107 C C . ASN B 1 151 ? -9.242 91.831 34.713 1.00 53.50 146 ASN B C 1
ATOM 3108 O O . ASN B 1 151 ? -8.068 92.163 34.561 1.00 53.80 146 ASN B O 1
ATOM 3113 N N . MET B 1 152 ? -10.052 92.443 35.572 1.00 54.79 147 MET B N 1
ATOM 3114 C CA . MET B 1 152 ? -9.559 93.503 36.426 1.00 56.47 147 MET B CA 1
ATOM 3115 C C . MET B 1 152 ? -9.479 92.967 37.831 1.00 54.38 147 MET B C 1
ATOM 3116 O O . MET B 1 152 ? -10.485 92.583 38.411 1.00 56.34 147 MET B O 1
ATOM 3121 N N . ILE B 1 153 ? -8.276 92.938 38.377 1.00 51.48 148 ILE B N 1
ATOM 3122 C CA . ILE B 1 153 ? -8.080 92.430 39.714 1.00 48.39 148 ILE B CA 1
ATOM 3123 C C . ILE B 1 153 ? -8.863 93.236 40.741 1.00 46.25 148 ILE B C 1
ATOM 3124 O O . ILE B 1 153 ? -8.921 94.454 40.684 1.00 45.51 148 ILE B O 1
ATOM 3129 N N . THR B 1 154 ? -9.465 92.525 41.680 1.00 44.67 149 THR B N 1
ATOM 3130 C CA . THR B 1 154 ? -10.241 93.136 42.735 1.00 44.05 149 THR B CA 1
ATOM 3131 C C . THR B 1 154 ? -9.634 92.748 44.063 1.00 43.07 149 THR B C 1
ATOM 3132 O O . THR B 1 154 ? -9.692 91.587 44.454 1.00 42.35 149 THR B O 1
ATOM 3136 N N . GLU B 1 155 ? -9.057 93.723 44.756 1.00 43.90 150 GLU B N 1
ATOM 3137 C CA . GLU B 1 155 ? -8.407 93.475 46.043 1.00 43.58 150 GLU B CA 1
ATOM 3138 C C . GLU B 1 155 ? -9.424 93.193 47.132 1.00 41.07 150 GLU B C 1
ATOM 3139 O O . GLU B 1 155 ? -10.591 93.523 46.997 1.00 42.66 150 GLU B O 1
ATOM 3145 N N . PRO B 1 156 ? -8.998 92.545 48.215 1.00 39.41 151 PRO B N 1
ATOM 3146 C CA . PRO B 1 156 ? -9.902 92.240 49.317 1.00 39.68 151 PRO B CA 1
ATOM 3147 C C . PRO B 1 156 ? -10.413 93.535 49.950 1.00 40.44 151 PRO B C 1
ATOM 3148 O O . PRO B 1 156 ? -9.798 94.587 49.812 1.00 40.79 151 PRO B O 1
ATOM 3152 N N . SER B 1 157 ? -11.544 93.463 50.637 1.00 42.66 152 SER B N 1
ATOM 3153 C CA . SER B 1 157 ? -12.116 94.647 51.280 1.00 43.77 152 SER B CA 1
ATOM 3154 C C . SER B 1 157 ? -11.153 95.068 52.379 1.00 41.27 152 SER B C 1
ATOM 3155 O O . SER B 1 157 ? -10.640 96.180 52.369 1.00 40.70 152 SER B O 1
ATOM 3158 N N . LEU B 1 158 ? -10.924 94.170 53.330 1.00 38.87 153 LEU B N 1
ATOM 3159 C CA . LEU B 1 158 ? -10.000 94.436 54.401 1.00 36.66 153 LEU B CA 1
ATOM 3160 C C . LEU B 1 158 ? -9.486 93.108 54.903 1.00 36.97 153 LEU B C 1
ATOM 3161 O O . LEU B 1 158 ? -10.085 92.071 54.639 1.00 37.86 153 LEU B O 1
ATOM 3166 N N . CYS B 1 159 ? -8.368 93.131 55.616 1.00 36.56 154 CYS B N 1
ATOM 3167 C CA . CYS B 1 159 ? -7.814 91.906 56.150 1.00 36.12 154 CYS B CA 1
ATOM 3168 C C . CYS B 1 159 ? -8.466 91.648 57.486 1.00 36.36 154 CYS B C 1
ATOM 3169 O O . CYS B 1 159 ? -8.358 92.452 58.399 1.00 36.09 154 CYS B O 1
ATOM 3172 N N . SER B 1 160 ? -9.148 90.519 57.596 1.00 38.52 155 SER B N 1
ATOM 3173 C CA . SER B 1 160 ? -9.844 90.146 58.828 1.00 40.11 155 SER B CA 1
ATOM 3174 C C . SER B 1 160 ? -8.933 89.836 60.004 1.00 39.75 155 SER B C 1
ATOM 3175 O O . SER B 1 160 ? -9.344 89.961 61.154 1.00 41.02 155 SER B O 1
ATOM 3178 N N . GLU B 1 161 ? -7.701 89.430 59.707 1.00 38.16 156 GLU B N 1
ATOM 3179 C CA . GLU B 1 161 ? -6.718 89.069 60.722 1.00 35.39 156 GLU B CA 1
ATOM 3180 C C . GLU B 1 161 ? -6.105 90.240 61.458 1.00 32.09 156 GLU B C 1
ATOM 3181 O O . GLU B 1 161 ? -5.924 90.176 62.666 1.00 30.39 156 GLU B O 1
ATOM 3187 N N . CYS B 1 162 ? -5.770 91.298 60.727 1.00 28.73 157 CYS B N 1
ATOM 3188 C CA . CYS B 1 162 ? -5.143 92.448 61.348 1.00 27.55 157 CYS B CA 1
ATOM 3189 C C . CYS B 1 162 ? -5.812 93.787 61.050 1.00 27.10 157 CYS B C 1
ATOM 3190 O O . CYS B 1 162 ? -5.417 94.821 61.598 1.00 26.09 157 CYS B O 1
ATOM 3193 N N . GLY B 1 163 ? -6.819 93.774 60.184 1.00 26.02 158 GLY B N 1
ATOM 3194 C CA . GLY B 1 163 ? -7.517 95.002 59.851 1.00 24.49 158 GLY B CA 1
ATOM 3195 C C . GLY B 1 163 ? -6.875 95.774 58.714 1.00 24.76 158 GLY B C 1
ATOM 3196 O O . GLY B 1 163 ? -7.315 96.867 58.368 1.00 24.03 158 GLY B O 1
ATOM 3197 N N . GLY B 1 164 ? -5.835 95.205 58.118 1.00 23.08 159 GLY B N 1
ATOM 3198 C CA . GLY B 1 164 ? -5.159 95.899 57.044 1.00 24.15 159 GLY B CA 1
ATOM 3199 C C . GLY B 1 164 ? -6.055 96.219 55.869 1.00 24.76 159 GLY B C 1
ATOM 3200 O O . GLY B 1 164 ? -7.045 95.531 55.645 1.00 25.00 159 GLY B O 1
ATOM 3201 N N . ARG B 1 165 ? -5.723 97.260 55.114 1.00 23.87 160 ARG B N 1
ATOM 3202 C CA . ARG B 1 165 ? -6.529 97.582 53.963 1.00 23.60 160 ARG B CA 1
ATOM 3203 C C . ARG B 1 165 ? -5.693 97.667 52.711 1.00 24.81 160 ARG B C 1
ATOM 3204 O O . ARG B 1 165 ? -6.194 97.983 51.634 1.00 26.08 160 ARG B O 1
ATOM 3212 N N . SER B 1 166 ? -4.415 97.352 52.839 1.00 25.11 161 SER B N 1
ATOM 3213 C CA . SER B 1 166 ? -3.538 97.419 51.693 1.00 25.95 161 SER B CA 1
ATOM 3214 C C . SER B 1 166 ? -2.985 96.035 51.329 1.00 25.32 161 SER B C 1
ATOM 3215 O O . SER B 1 166 ? -2.491 95.321 52.189 1.00 27.60 161 SER B O 1
ATOM 3218 N N . PHE B 1 167 ? -3.070 95.665 50.056 1.00 24.32 162 PHE B N 1
ATOM 3219 C CA . PHE B 1 167 ? -2.595 94.366 49.619 1.00 24.41 162 PHE B CA 1
ATOM 3220 C C . PHE B 1 167 ? -1.703 94.415 48.400 1.00 26.89 162 PHE B C 1
ATOM 3221 O O . PHE B 1 167 ? -1.758 95.355 47.612 1.00 26.33 162 PHE B O 1
ATOM 3229 N N . ARG B 1 168 ? -0.899 93.364 48.249 1.00 30.22 163 ARG B N 1
ATOM 3230 C CA . ARG B 1 168 ? 0.009 93.213 47.122 1.00 32.03 163 ARG B CA 1
ATOM 3231 C C . ARG B 1 168 ? -0.342 91.896 46.456 1.00 31.47 163 ARG B C 1
ATOM 3232 O O . ARG B 1 168 ? -0.420 90.861 47.119 1.00 31.37 163 ARG B O 1
ATOM 3240 N N . LEU B 1 169 ? -0.549 91.930 45.146 1.00 30.37 164 LEU B N 1
ATOM 3241 C CA . LEU B 1 169 ? -0.907 90.721 44.402 1.00 29.14 164 LEU B CA 1
ATOM 3242 C C . LEU B 1 169 ? 0.288 89.827 44.184 1.00 28.64 164 LEU B C 1
ATOM 3243 O O . LEU B 1 169 ? 1.328 90.289 43.765 1.00 30.31 164 LEU B O 1
ATOM 3248 N N . LEU B 1 170 ? 0.142 88.542 44.455 1.00 28.95 165 LEU B N 1
ATOM 3249 C CA . LEU B 1 170 ? 1.251 87.616 44.237 1.00 29.40 165 LEU B CA 1
ATOM 3250 C C . LEU B 1 170 ? 0.954 86.781 43.014 1.00 30.42 165 LEU B C 1
ATOM 3251 O O . LEU B 1 170 ? 0.401 85.705 43.147 1.00 31.16 165 LEU B O 1
ATOM 3256 N N . GLN B 1 171 ? 1.330 87.252 41.830 1.00 32.50 166 GLN B N 1
ATOM 3257 C CA . GLN B 1 171 ? 1.035 86.494 40.618 1.00 35.32 166 GLN B CA 1
ATOM 3258 C C . GLN B 1 171 ? 1.466 85.035 40.616 1.00 37.51 166 GLN B C 1
ATOM 3259 O O . GLN B 1 171 ? 0.709 84.164 40.202 1.00 37.24 166 GLN B O 1
ATOM 3265 N N . ASP B 1 172 ? 2.680 84.761 41.068 1.00 40.32 167 ASP B N 1
ATOM 3266 C CA . ASP B 1 172 ? 3.168 83.390 41.077 1.00 43.54 167 ASP B CA 1
ATOM 3267 C C . ASP B 1 172 ? 2.353 82.432 41.926 1.00 42.30 167 ASP B C 1
ATOM 3268 O O . ASP B 1 172 ? 2.562 81.223 41.873 1.00 42.86 167 ASP B O 1
ATOM 3273 N N . GLU B 1 173 ? 1.429 82.949 42.716 1.00 40.08 168 GLU B N 1
ATOM 3274 C CA . GLU B 1 173 ? 0.650 82.063 43.543 1.00 40.01 168 GLU B CA 1
ATOM 3275 C C . GLU B 1 173 ? -0.787 82.039 43.121 1.00 39.22 168 GLU B C 1
ATOM 3276 O O . GLU B 1 173 ? -1.611 81.351 43.713 1.00 39.30 168 GLU B O 1
ATOM 3282 N N . SER B 1 174 ? -1.085 82.778 42.072 1.00 38.16 169 SER B N 1
ATOM 3283 C CA . SER B 1 174 ? -2.439 82.849 41.579 1.00 37.45 169 SER B CA 1
ATOM 3284 C C . SER B 1 174 ? -2.737 81.796 40.509 1.00 38.69 169 SER B C 1
ATOM 3285 O O . SER B 1 174 ? -1.828 81.295 39.847 1.00 39.17 169 SER B O 1
ATOM 3288 N N . GLU B 1 175 ? -4.015 81.458 40.351 1.00 38.88 170 GLU B N 1
ATOM 3289 C CA . GLU B 1 175 ? -4.445 80.457 39.378 1.00 38.44 170 GLU B CA 1
ATOM 3290 C C . GLU B 1 175 ? -5.048 81.112 38.153 1.00 34.02 170 GLU B C 1
ATOM 3291 O O . GLU B 1 175 ? -5.814 82.055 38.270 1.00 34.32 170 GLU B O 1
ATOM 3297 N N . PHE B 1 176 ? -4.708 80.600 36.977 1.00 28.80 171 PHE B N 1
ATOM 3298 C CA . PHE B 1 176 ? -5.229 81.148 35.727 1.00 25.80 171 PHE B CA 1
ATOM 3299 C C . PHE B 1 176 ? -6.282 80.285 35.045 1.00 24.79 171 PHE B C 1
ATOM 3300 O O . PHE B 1 176 ? -6.495 79.118 35.368 1.00 22.85 171 PHE B O 1
ATOM 3308 N N . LEU B 1 177 ? -6.893 80.858 34.028 1.00 24.79 172 LEU B N 1
ATOM 3309 C CA . LEU B 1 177 ? -7.942 80.166 33.330 1.00 25.12 172 LEU B CA 1
ATOM 3310 C C . LEU B 1 177 ? -8.048 80.674 31.903 1.00 25.79 172 LEU B C 1
ATOM 3311 O O . LEU B 1 177 ? -7.822 81.851 31.646 1.00 27.08 172 LEU B O 1
ATOM 3316 N N . ASP B 1 178 ? -8.373 79.814 30.952 1.00 25.57 173 ASP B N 1
ATOM 3317 C CA . ASP B 1 178 ? -8.439 80.331 29.597 1.00 25.95 173 ASP B CA 1
ATOM 3318 C C . ASP B 1 178 ? -9.672 81.162 29.319 1.00 25.25 173 ASP B C 1
ATOM 3319 O O . ASP B 1 178 ? -10.767 80.832 29.750 1.00 26.54 173 ASP B O 1
ATOM 3324 N N . THR B 1 179 ? -9.488 82.250 28.585 1.00 24.04 174 THR B N 1
ATOM 3325 C CA . THR B 1 179 ? -10.587 83.145 28.260 1.00 21.79 174 THR B CA 1
ATOM 3326 C C . THR B 1 179 ? -10.543 83.505 26.772 1.00 20.11 174 THR B C 1
ATOM 3327 O O . THR B 1 179 ? -9.486 83.431 26.133 1.00 19.61 174 THR B O 1
ATOM 3331 N N . GLN B 1 180 ? -11.691 83.871 26.210 1.00 18.24 175 GLN B N 1
ATOM 3332 C CA . GLN B 1 180 ? -11.766 84.230 24.795 1.00 17.03 175 GLN B CA 1
ATOM 3333 C C . GLN B 1 180 ? -13.002 85.039 24.510 1.00 17.61 175 GLN B C 1
ATOM 3334 O O . GLN B 1 180 ? -14.019 84.901 25.195 1.00 18.85 175 GLN B O 1
ATOM 3340 N N . THR B 1 181 ? -12.915 85.896 23.501 1.00 16.73 176 THR B N 1
ATOM 3341 C CA . THR B 1 181 ? -14.040 86.746 23.138 1.00 16.74 176 THR B CA 1
ATOM 3342 C C . THR B 1 181 ? -14.319 86.573 21.673 1.00 17.70 176 THR B C 1
ATOM 3343 O O . THR B 1 181 ? -13.446 86.181 20.910 1.00 17.62 176 THR B O 1
ATOM 3347 N N . LEU B 1 182 ? -15.546 86.880 21.286 1.00 18.86 177 LEU B N 1
ATOM 3348 C CA . LEU B 1 182 ? -15.954 86.783 19.904 1.00 19.77 177 LEU B CA 1
ATOM 3349 C C . LEU B 1 182 ? -17.109 87.738 19.744 1.00 21.23 177 LEU B C 1
ATOM 3350 O O . LEU B 1 182 ? -17.635 88.266 20.724 1.00 22.75 177 LEU B O 1
ATOM 3355 N N . LYS B 1 183 ? -17.498 87.957 18.500 1.00 23.70 178 LYS B N 1
ATOM 3356 C CA . LYS B 1 183 ? -18.606 88.841 18.185 1.00 25.66 178 LYS B CA 1
ATOM 3357 C C . LYS B 1 183 ? -19.782 87.995 17.727 1.00 26.83 178 LYS B C 1
ATOM 3358 O O . LYS B 1 183 ? -19.641 87.112 16.883 1.00 27.66 178 LYS B O 1
ATOM 3364 N N . LEU B 1 184 ? -20.942 88.263 18.304 1.00 27.31 179 LEU B N 1
ATOM 3365 C CA . LEU B 1 184 ? -22.141 87.541 17.957 1.00 26.69 179 LEU B CA 1
ATOM 3366 C C . LEU B 1 184 ? -23.047 88.504 17.218 1.00 28.65 179 LEU B C 1
ATOM 3367 O O . LEU B 1 184 ? -23.708 89.332 17.840 1.00 28.87 179 LEU B O 1
ATOM 3372 N N . GLN B 1 185 ? -23.062 88.409 15.892 1.00 31.74 180 GLN B N 1
ATOM 3373 C CA . GLN B 1 185 ? -23.892 89.279 15.057 1.00 34.62 180 GLN B CA 1
ATOM 3374 C C . GLN B 1 185 ? -25.318 88.792 15.051 1.00 35.98 180 GLN B C 1
ATOM 3375 O O . GLN B 1 185 ? -25.565 87.588 15.082 1.00 36.43 180 GLN B O 1
ATOM 3381 N N . GLU B 1 186 ? -26.262 89.723 14.998 1.00 37.63 181 GLU B N 1
ATOM 3382 C CA . GLU B 1 186 ? -27.655 89.322 15.005 1.00 40.30 181 GLU B CA 1
ATOM 3383 C C . GLU B 1 186 ? -28.040 88.716 13.675 1.00 42.95 181 GLU B C 1
ATOM 3384 O O . GLU B 1 186 ? -27.342 88.890 12.664 1.00 42.80 181 GLU B O 1
ATOM 3390 N N . PRO B 1 187 ? -29.135 87.948 13.668 1.00 44.82 182 PRO B N 1
ATOM 3391 C CA . PRO B 1 187 ? -29.607 87.311 12.443 1.00 47.90 182 PRO B CA 1
ATOM 3392 C C . PRO B 1 187 ? -30.240 88.367 11.534 1.00 51.29 182 PRO B C 1
ATOM 3393 O O . PRO B 1 187 ? -31.016 89.214 11.989 1.00 50.95 182 PRO B O 1
ATOM 3397 N N . LEU B 1 188 ? -29.892 88.318 10.251 1.00 55.75 183 LEU B N 1
ATOM 3398 C CA . LEU B 1 188 ? -30.380 89.284 9.271 1.00 60.43 183 LEU B CA 1
ATOM 3399 C C . LEU B 1 188 ? -31.829 89.071 8.877 1.00 63.70 183 LEU B C 1
ATOM 3400 O O . LEU B 1 188 ? -32.576 90.033 8.684 1.00 62.62 183 LEU B O 1
ATOM 3405 N N . GLU B 1 189 ? -32.218 87.806 8.759 1.00 69.11 184 GLU B N 1
ATOM 3406 C CA . GLU B 1 189 ? -33.580 87.452 8.372 1.00 74.18 184 GLU B CA 1
ATOM 3407 C C . GLU B 1 189 ? -34.645 87.946 9.353 1.00 76.42 184 GLU B C 1
ATOM 3408 O O . GLU B 1 189 ? -35.539 87.195 9.747 1.00 77.13 184 GLU B O 1
ATOM 3414 N N . ASN B 1 190 ? -34.552 89.216 9.734 1.00 79.03 185 ASN B N 1
ATOM 3415 C CA . ASN B 1 190 ? -35.505 89.820 10.656 1.00 82.26 185 ASN B CA 1
ATOM 3416 C C . ASN B 1 190 ? -35.392 91.335 10.571 1.00 82.89 185 ASN B C 1
ATOM 3417 O O . ASN B 1 190 ? -36.245 92.074 11.068 1.00 81.76 185 ASN B O 1
ATOM 3422 N N . LEU B 1 191 ? -34.324 91.784 9.921 1.00 84.17 186 LEU B N 1
ATOM 3423 C CA . LEU B 1 191 ? -34.071 93.205 9.729 1.00 86.04 186 LEU B CA 1
ATOM 3424 C C . LEU B 1 191 ? -35.033 93.702 8.657 1.00 87.37 186 LEU B C 1
ATOM 3425 O O . LEU B 1 191 ? -35.865 92.935 8.174 1.00 88.12 186 LEU B O 1
ATOM 3430 N N . SER B 1 192 ? -34.919 94.974 8.275 1.00 88.47 187 SER B N 1
ATOM 3431 C CA . SER B 1 192 ? -35.801 95.532 7.245 1.00 89.05 187 SER B CA 1
ATOM 3432 C C . SER B 1 192 ? -35.233 96.702 6.434 1.00 88.64 187 SER B C 1
ATOM 3433 O O . SER B 1 192 ? -35.551 97.861 6.687 1.00 88.67 187 SER B O 1
ATOM 3436 N N . GLY B 1 193 ? -34.399 96.386 5.453 1.00 88.29 188 GLY B N 1
ATOM 3437 C CA . GLY B 1 193 ? -33.835 97.416 4.606 1.00 87.84 188 GLY B CA 1
ATOM 3438 C C . GLY B 1 193 ? -33.095 98.540 5.297 1.00 88.11 188 GLY B C 1
ATOM 3439 O O . GLY B 1 193 ? -33.596 99.155 6.236 1.00 87.76 188 GLY B O 1
ATOM 3440 N N . GLY B 1 194 ? -31.890 98.809 4.806 1.00 89.04 189 GLY B N 1
ATOM 3441 C CA . GLY B 1 194 ? -31.066 99.871 5.354 1.00 89.68 189 GLY B CA 1
ATOM 3442 C C . GLY B 1 194 ? -30.395 99.514 6.663 1.00 90.12 189 GLY B C 1
ATOM 3443 O O . GLY B 1 194 ? -29.254 99.919 6.910 1.00 90.83 189 GLY B O 1
ATOM 3444 N N . GLU B 1 195 ? -31.099 98.750 7.497 1.00 89.24 190 GLU B N 1
ATOM 3445 C CA . GLU B 1 195 ? -30.576 98.352 8.798 1.00 87.68 190 GLU B CA 1
ATOM 3446 C C . GLU B 1 195 ? -29.362 97.435 8.736 1.00 86.39 190 GLU B C 1
ATOM 3447 O O . GLU B 1 195 ? -29.464 96.288 8.306 1.00 85.08 190 GLU B O 1
ATOM 3453 N N . GLN B 1 196 ? -28.214 97.961 9.165 1.00 84.84 191 GLN B N 1
ATOM 3454 C CA . GLN B 1 196 ? -26.972 97.200 9.204 1.00 82.62 191 GLN B CA 1
ATOM 3455 C C . GLN B 1 196 ? -27.020 96.449 10.541 1.00 79.51 191 GLN B C 1
ATOM 3456 O O . GLN B 1 196 ? -26.986 97.066 11.607 1.00 79.81 191 GLN B O 1
ATOM 3462 N N . PRO B 1 197 ? -27.110 95.106 10.495 1.00 75.46 192 PRO B N 1
ATOM 3463 C CA . PRO B 1 197 ? -27.174 94.242 11.676 1.00 71.19 192 PRO B CA 1
ATOM 3464 C C . PRO B 1 197 ? -26.265 94.649 12.823 1.00 67.84 192 PRO B C 1
ATOM 3465 O O . PRO B 1 197 ? -25.130 95.078 12.623 1.00 67.00 192 PRO B O 1
ATOM 3469 N N . ARG B 1 198 ? -26.788 94.500 14.031 1.00 63.99 193 ARG B N 1
ATOM 3470 C CA . ARG B 1 198 ? -26.062 94.835 15.242 1.00 60.50 193 ARG B CA 1
ATOM 3471 C C . ARG B 1 198 ? -25.324 93.615 15.800 1.00 56.31 193 ARG B C 1
ATOM 3472 O O . ARG B 1 198 ? -25.545 92.484 15.370 1.00 55.82 193 ARG B O 1
ATOM 3480 N N . GLN B 1 199 ? -24.441 93.844 16.759 1.00 50.82 194 GLN B N 1
ATOM 3481 C CA . GLN B 1 199 ? -23.726 92.736 17.345 1.00 46.07 194 GLN B CA 1
ATOM 3482 C C . GLN B 1 199 ? -23.349 92.953 18.798 1.00 42.34 194 GLN B C 1
ATOM 3483 O O . GLN B 1 199 ? -23.445 94.059 19.325 1.00 42.31 194 GLN B O 1
ATOM 3489 N N . ILE B 1 200 ? -22.949 91.886 19.468 1.00 36.39 195 ILE B N 1
ATOM 3490 C CA . ILE B 1 200 ? -22.566 92.030 20.850 1.00 30.89 195 ILE B CA 1
ATOM 3491 C C . ILE B 1 200 ? -21.413 91.109 21.112 1.00 29.46 195 ILE B C 1
ATOM 3492 O O . ILE B 1 200 ? -21.222 90.123 20.411 1.00 30.05 195 ILE B O 1
ATOM 3497 N N . THR B 1 201 ? -20.619 91.448 22.114 1.00 27.99 196 THR B N 1
ATOM 3498 C CA . THR B 1 201 ? -19.463 90.645 22.447 1.00 24.99 196 THR B CA 1
ATOM 3499 C C . THR B 1 201 ? -19.833 89.498 23.362 1.00 22.15 196 THR B C 1
ATOM 3500 O O . THR B 1 201 ? -20.636 89.648 24.295 1.00 21.41 196 THR B O 1
ATOM 3504 N N . VAL B 1 202 ? -19.262 88.339 23.074 1.00 19.28 197 VAL B N 1
ATOM 3505 C CA . VAL B 1 202 ? -19.510 87.170 23.905 1.00 19.39 197 VAL B CA 1
ATOM 3506 C C . VAL B 1 202 ? -18.173 86.771 24.501 1.00 18.86 197 VAL B C 1
ATOM 3507 O O . VAL B 1 202 ? -17.140 86.838 23.835 1.00 22.62 197 VAL B O 1
ATOM 3511 N N . VAL B 1 203 ? -18.179 86.372 25.757 1.00 16.01 198 VAL B N 1
ATOM 3512 C CA . VAL B 1 203 ? -16.949 85.951 26.385 1.00 15.98 198 VAL B CA 1
ATOM 3513 C C . VAL B 1 203 ? -17.040 84.454 26.703 1.00 16.19 198 VAL B C 1
ATOM 3514 O O . VAL B 1 203 ? -17.929 84.018 27.439 1.00 15.81 198 VAL B O 1
ATOM 3518 N N . LEU B 1 204 ? -16.126 83.671 26.144 1.00 15.32 199 LEU B N 1
ATOM 3519 C CA . LEU B 1 204 ? -16.126 82.233 26.386 1.00 16.80 199 LEU B CA 1
ATOM 3520 C C . LEU B 1 204 ? -14.935 81.868 27.222 1.00 18.15 199 LEU B C 1
ATOM 3521 O O . LEU B 1 204 ? -13.811 82.207 26.871 1.00 18.67 199 LEU B O 1
ATOM 3526 N N . GLU B 1 205 ? -15.175 81.162 28.321 1.00 20.24 200 GLU B N 1
ATOM 3527 C CA . GLU B 1 205 ? -14.084 80.774 29.192 1.00 21.84 200 GLU B CA 1
ATOM 3528 C C . GLU B 1 205 ? -13.940 79.284 29.482 1.00 23.41 200 GLU B C 1
ATOM 3529 O O . GLU B 1 205 ? -14.843 78.486 29.233 1.00 23.89 200 GLU B O 1
ATOM 3535 N N . ASP B 1 206 ? -12.781 78.933 30.028 1.00 25.14 201 ASP B N 1
ATOM 3536 C CA . ASP B 1 206 ? -12.475 77.570 30.394 1.00 26.02 201 ASP B CA 1
ATOM 3537 C C . ASP B 1 206 ? -12.605 76.605 29.208 1.00 28.32 201 ASP B C 1
ATOM 3538 O O . ASP B 1 206 ? -11.845 76.707 28.228 1.00 27.68 201 ASP B O 1
ATOM 3543 N N . ASP B 1 207 ? -13.564 75.680 29.266 1.00 29.51 202 ASP B N 1
ATOM 3544 C CA . ASP B 1 207 ? -13.702 74.723 28.175 1.00 31.58 202 ASP B CA 1
ATOM 3545 C C . ASP B 1 207 ? -14.618 75.098 27.018 1.00 32.16 202 ASP B C 1
ATOM 3546 O O . ASP B 1 207 ? -14.759 74.308 26.080 1.00 33.39 202 ASP B O 1
ATOM 3551 N N . LEU B 1 208 ? -15.235 76.282 27.066 1.00 30.60 203 LEU B N 1
ATOM 3552 C CA . LEU B 1 208 ? -16.069 76.736 25.949 1.00 28.63 203 LEU B CA 1
ATOM 3553 C C . LEU B 1 208 ? -15.128 77.490 25.016 1.00 27.67 203 LEU B C 1
ATOM 3554 O O . LEU B 1 208 ? -15.523 78.008 23.976 1.00 28.22 203 LEU B O 1
ATOM 3559 N N . VAL B 1 209 ? -13.866 77.531 25.398 1.00 26.45 204 VAL B N 1
ATOM 3560 C CA . VAL B 1 209 ? -12.861 78.208 24.622 1.00 25.12 204 VAL B CA 1
ATOM 3561 C C . VAL B 1 209 ? -12.583 77.422 23.354 1.00 25.62 204 VAL B C 1
ATOM 3562 O O . VAL B 1 209 ? -12.563 76.201 23.370 1.00 25.85 204 VAL B O 1
ATOM 3566 N N . ASP B 1 210 ? -12.363 78.129 22.256 1.00 28.01 205 ASP B N 1
ATOM 3567 C CA . ASP B 1 210 ? -12.076 77.505 20.969 1.00 29.96 205 ASP B CA 1
ATOM 3568 C C . ASP B 1 210 ? -13.166 76.522 20.538 1.00 32.03 205 ASP B C 1
ATOM 3569 O O . ASP B 1 210 ? -12.896 75.465 19.974 1.00 32.67 205 ASP B O 1
ATOM 3574 N N . THR B 1 211 ? -14.405 76.927 20.785 1.00 33.15 206 THR B N 1
ATOM 3575 C CA . THR B 1 211 ? -15.577 76.141 20.494 1.00 32.14 206 THR B CA 1
ATOM 3576 C C . THR B 1 211 ? -16.323 76.668 19.291 1.00 32.38 206 THR B C 1
ATOM 3577 O O . THR B 1 211 ? -16.877 75.900 18.520 1.00 33.30 206 THR B O 1
ATOM 3581 N N . LEU B 1 212 ? -16.355 77.981 19.134 1.00 32.84 207 LEU B N 1
ATOM 3582 C CA . LEU B 1 212 ? -17.082 78.548 18.018 1.00 33.36 207 LEU B CA 1
ATOM 3583 C C . LEU B 1 212 ? -16.163 79.044 16.938 1.00 33.93 207 LEU B C 1
ATOM 3584 O O . LEU B 1 212 ? -14.998 79.345 17.179 1.00 34.03 207 LEU B O 1
ATOM 3589 N N . THR B 1 213 ? -16.705 79.118 15.733 1.00 35.02 208 THR B N 1
ATOM 3590 C CA . THR B 1 213 ? -15.948 79.587 14.590 1.00 36.57 208 THR B CA 1
ATOM 3591 C C . THR B 1 213 ? -16.734 80.601 13.770 1.00 36.57 208 THR B C 1
ATOM 3592 O O . THR B 1 213 ? -17.968 80.549 13.698 1.00 36.55 208 THR B O 1
ATOM 3596 N N . PRO B 1 214 ? -16.024 81.560 13.158 1.00 36.25 209 PRO B N 1
ATOM 3597 C CA . PRO B 1 214 ? -16.725 82.551 12.351 1.00 36.40 209 PRO B CA 1
ATOM 3598 C C . PRO B 1 214 ? -17.643 81.792 11.397 1.00 37.45 209 PRO B C 1
ATOM 3599 O O . PRO B 1 214 ? -17.221 80.859 10.706 1.00 37.72 209 PRO B O 1
ATOM 3603 N N . GLY B 1 215 ? -18.909 82.175 11.391 1.00 38.04 210 GLY B N 1
ATOM 3604 C CA . GLY B 1 215 ? -19.857 81.506 10.536 1.00 39.02 210 GLY B CA 1
ATOM 3605 C C . GLY B 1 215 ? -20.870 80.683 11.304 1.00 39.99 210 GLY B C 1
ATOM 3606 O O . GLY B 1 215 ? -22.026 80.603 10.899 1.00 42.49 210 GLY B O 1
ATOM 3607 N N . ASP B 1 216 ? -20.476 80.080 12.418 1.00 38.93 211 ASP B N 1
ATOM 3608 C CA . ASP B 1 216 ? -21.428 79.264 13.170 1.00 37.77 211 ASP B CA 1
ATOM 3609 C C . ASP B 1 216 ? -22.724 79.962 13.552 1.00 36.43 211 ASP B C 1
ATOM 3610 O O . ASP B 1 216 ? -22.732 81.025 14.161 1.00 35.46 211 ASP B O 1
ATOM 3615 N N . ILE B 1 217 ? -23.831 79.361 13.159 1.00 35.97 212 ILE B N 1
ATOM 3616 C CA . ILE B 1 217 ? -25.120 79.905 13.512 1.00 35.62 212 ILE B CA 1
ATOM 3617 C C . ILE B 1 217 ? -25.360 79.309 14.879 1.00 35.05 212 ILE B C 1
ATOM 3618 O O . ILE B 1 217 ? -25.464 78.089 15.001 1.00 35.05 212 ILE B O 1
ATOM 3623 N N . VAL B 1 218 ? -25.475 80.152 15.902 1.00 33.45 213 VAL B N 1
ATOM 3624 C CA . VAL B 1 218 ? -25.637 79.630 17.246 1.00 32.51 213 VAL B CA 1
ATOM 3625 C C . VAL B 1 218 ? -26.655 80.288 18.135 1.00 31.66 213 VAL B C 1
ATOM 3626 O O . VAL B 1 218 ? -27.286 81.266 17.772 1.00 31.57 213 VAL B O 1
ATOM 3630 N N . ARG B 1 219 ? -26.792 79.719 19.324 1.00 30.12 214 ARG B N 1
ATOM 3631 C CA . ARG B 1 219 ? -27.680 80.248 20.325 1.00 29.78 214 ARG B CA 1
ATOM 3632 C C . ARG B 1 219 ? -26.875 80.279 21.613 1.00 30.93 214 ARG B C 1
ATOM 3633 O O . ARG B 1 219 ? -26.708 79.239 22.287 1.00 32.05 214 ARG B O 1
ATOM 3641 N N . VAL B 1 220 ? -26.372 81.474 21.945 1.00 29.02 215 VAL B N 1
ATOM 3642 C CA . VAL B 1 220 ? -25.572 81.675 23.144 1.00 26.28 215 VAL B CA 1
ATOM 3643 C C . VAL B 1 220 ? -26.446 81.924 24.346 1.00 25.92 215 VAL B C 1
ATOM 3644 O O . VAL B 1 220 ? -27.391 82.702 24.305 1.00 27.14 215 VAL B O 1
ATOM 3648 N N . THR B 1 221 ? -26.116 81.227 25.417 1.00 25.42 216 THR B N 1
ATOM 3649 C CA . THR B 1 221 ? -26.846 81.315 26.663 1.00 25.88 216 THR B CA 1
ATOM 3650 C C . THR B 1 221 ? -25.843 81.792 27.701 1.00 27.29 216 THR B C 1
ATOM 3651 O O . THR B 1 221 ? -24.693 81.355 27.703 1.00 27.11 216 THR B O 1
ATOM 3655 N N . GLY B 1 222 ? -26.273 82.664 28.597 1.00 26.38 217 GLY B N 1
ATOM 3656 C CA . GLY B 1 222 ? -25.340 83.132 29.584 1.00 26.90 217 GLY B CA 1
ATOM 3657 C C . GLY B 1 222 ? -25.812 84.312 30.383 1.00 27.40 217 GLY B C 1
ATOM 3658 O O . GLY B 1 222 ? -26.995 84.651 30.379 1.00 29.82 217 GLY B O 1
ATOM 3659 N N . THR B 1 223 ? -24.882 84.950 31.079 1.00 25.49 218 THR B N 1
ATOM 3660 C CA . THR B 1 223 ? -25.246 86.089 31.897 1.00 22.61 218 THR B CA 1
ATOM 3661 C C . THR B 1 223 ? -24.888 87.372 31.200 1.00 20.99 218 THR B C 1
ATOM 3662 O O . THR B 1 223 ? -23.800 87.497 30.638 1.00 22.12 218 THR B O 1
ATOM 3666 N N . LEU B 1 224 ? -25.804 88.330 31.202 1.00 18.23 219 LEU B N 1
ATOM 3667 C CA . LEU B 1 224 ? -25.491 89.592 30.554 1.00 15.27 219 LEU B CA 1
ATOM 3668 C C . LEU B 1 224 ? -24.772 90.464 31.576 1.00 15.99 219 LEU B C 1
ATOM 3669 O O . LEU B 1 224 ? -25.282 90.747 32.664 1.00 15.95 219 LEU B O 1
ATOM 3674 N N . ARG B 1 225 ? -23.557 90.854 31.233 1.00 16.04 220 ARG B N 1
ATOM 3675 C CA . ARG B 1 225 ? -22.772 91.685 32.124 1.00 16.91 220 ARG B CA 1
ATOM 3676 C C . ARG B 1 225 ? -22.520 93.011 31.410 1.00 16.70 220 ARG B C 1
ATOM 3677 O O . ARG B 1 225 ? -22.814 93.172 30.220 1.00 15.61 220 ARG B O 1
ATOM 3685 N N . THR B 1 226 ? -21.964 93.961 32.143 1.00 16.31 221 THR B N 1
ATOM 3686 C CA . THR B 1 226 ? -21.661 95.242 31.548 1.00 17.00 221 THR B CA 1
ATOM 3687 C C . THR B 1 226 ? -20.339 95.811 32.054 1.00 17.72 221 THR B C 1
ATOM 3688 O O . THR B 1 226 ? -19.925 95.542 33.170 1.00 18.30 221 THR B O 1
ATOM 3692 N N . VAL B 1 227 ? -19.677 96.607 31.232 1.00 19.51 222 VAL B N 1
ATOM 3693 C CA . VAL B 1 227 ? -18.431 97.183 31.671 1.00 21.84 222 VAL B CA 1
ATOM 3694 C C . VAL B 1 227 ? -18.184 98.538 31.064 1.00 25.05 222 VAL B C 1
ATOM 3695 O O . VAL B 1 227 ? -18.437 98.720 29.874 1.00 24.37 222 VAL B O 1
ATOM 3699 N N . ARG B 1 228 ? -17.711 99.495 31.877 1.00 31.09 223 ARG B N 1
ATOM 3700 C CA . ARG B 1 228 ? -17.409 100.848 31.370 1.00 37.04 223 ARG B CA 1
ATOM 3701 C C . ARG B 1 228 ? -16.017 100.858 30.805 1.00 40.08 223 ARG B C 1
ATOM 3702 O O . ARG B 1 228 ? -15.058 100.458 31.454 1.00 38.75 223 ARG B O 1
ATOM 3710 N N . ASP B 1 229 ? -15.934 101.316 29.570 1.00 46.90 224 ASP B N 1
ATOM 3711 C CA . ASP B 1 229 ? -14.681 101.399 28.862 1.00 54.84 224 ASP B CA 1
ATOM 3712 C C . ASP B 1 229 ? -13.883 102.619 29.308 1.00 59.58 224 ASP B C 1
ATOM 3713 O O . ASP B 1 229 ? -14.451 103.679 29.566 1.00 59.72 224 ASP B O 1
ATOM 3718 N N . GLU B 1 230 ? -12.567 102.451 29.427 1.00 66.04 225 GLU B N 1
ATOM 3719 C CA . GLU B 1 230 ? -11.694 103.549 29.818 1.00 72.58 225 GLU B CA 1
ATOM 3720 C C . GLU B 1 230 ? -11.749 104.615 28.749 1.00 75.07 225 GLU B C 1
ATOM 3721 O O . GLU B 1 230 ? -12.168 104.341 27.624 1.00 76.49 225 GLU B O 1
ATOM 3727 N N . ARG B 1 231 ? -11.307 105.822 29.083 1.00 76.97 226 ARG B N 1
ATOM 3728 C CA . ARG B 1 231 ? -11.331 106.919 28.115 1.00 78.70 226 ARG B CA 1
ATOM 3729 C C . ARG B 1 231 ? -12.803 107.300 27.943 1.00 76.90 226 ARG B C 1
ATOM 3730 O O . ARG B 1 231 ? -13.304 108.207 28.620 1.00 77.80 226 ARG B O 1
ATOM 3738 N N . THR B 1 232 ? -13.481 106.594 27.037 1.00 73.55 227 THR B N 1
ATOM 3739 C CA . THR B 1 232 ? -14.904 106.783 26.762 1.00 69.87 227 THR B CA 1
ATOM 3740 C C . THR B 1 232 ? -15.613 106.213 27.962 1.00 67.27 227 THR B C 1
ATOM 3741 O O . THR B 1 232 ? -15.975 105.039 27.960 1.00 68.47 227 THR B O 1
ATOM 3745 N N . LYS B 1 233 ? -15.815 107.033 28.983 1.00 63.31 228 LYS B N 1
ATOM 3746 C CA . LYS B 1 233 ? -16.452 106.579 30.222 1.00 59.87 228 LYS B CA 1
ATOM 3747 C C . LYS B 1 233 ? -17.817 105.885 30.097 1.00 56.18 228 LYS B C 1
ATOM 3748 O O . LYS B 1 233 ? -18.506 105.731 31.090 1.00 55.02 228 LYS B O 1
ATOM 3754 N N . ARG B 1 234 ? -18.201 105.471 28.893 1.00 53.03 229 ARG B N 1
ATOM 3755 C CA . ARG B 1 234 ? -19.481 104.796 28.679 1.00 49.93 229 ARG B CA 1
ATOM 3756 C C . ARG B 1 234 ? -19.446 103.272 28.872 1.00 44.38 229 ARG B C 1
ATOM 3757 O O . ARG B 1 234 ? -18.440 102.623 28.592 1.00 43.30 229 ARG B O 1
ATOM 3765 N N . PHE B 1 235 ? -20.558 102.717 29.356 1.00 37.95 230 PHE B N 1
ATOM 3766 C CA . PHE B 1 235 ? -20.680 101.285 29.564 1.00 30.67 230 PHE B CA 1
ATOM 3767 C C . PHE B 1 235 ? -20.974 100.586 28.250 1.00 29.55 230 PHE B C 1
ATOM 3768 O O . PHE B 1 235 ? -21.296 101.208 27.249 1.00 27.28 230 PHE B O 1
ATOM 3776 N N . LYS B 1 236 ? -20.859 99.271 28.268 1.00 30.69 231 LYS B N 1
ATOM 3777 C CA . LYS B 1 236 ? -21.099 98.474 27.084 1.00 30.75 231 LYS B CA 1
ATOM 3778 C C . LYS B 1 236 ? -21.510 97.116 27.600 1.00 29.34 231 LYS B C 1
ATOM 3779 O O . LYS B 1 236 ? -20.903 96.611 28.538 1.00 29.91 231 LYS B O 1
ATOM 3785 N N . ASN B 1 237 ? -22.538 96.518 27.014 1.00 27.01 232 ASN B N 1
ATOM 3786 C CA . ASN B 1 237 ? -22.952 95.210 27.491 1.00 23.63 232 ASN B CA 1
ATOM 3787 C C . ASN B 1 237 ? -22.318 94.079 26.730 1.00 21.51 232 ASN B C 1
ATOM 3788 O O . ASN B 1 237 ? -22.005 94.210 25.551 1.00 21.48 232 ASN B O 1
ATOM 3793 N N . PHE B 1 238 ? -22.109 92.969 27.420 1.00 20.24 233 PHE B N 1
ATOM 3794 C CA . PHE B 1 238 ? -21.576 91.791 26.775 1.00 20.40 233 PHE B CA 1
ATOM 3795 C C . PHE B 1 238 ? -22.185 90.563 27.429 1.00 20.54 233 PHE B C 1
ATOM 3796 O O . PHE B 1 238 ? -22.825 90.664 28.483 1.00 22.56 233 PHE B O 1
ATOM 3804 N N . ILE B 1 239 ? -22.016 89.403 26.804 1.00 19.64 234 ILE B N 1
ATOM 3805 C CA . ILE B 1 239 ? -22.574 88.161 27.352 1.00 18.19 234 ILE B CA 1
ATOM 3806 C C . ILE B 1 239 ? -21.487 87.253 27.869 1.00 17.74 234 ILE B C 1
ATOM 3807 O O . ILE B 1 239 ? -20.534 86.932 27.155 1.00 19.15 234 ILE B O 1
ATOM 3812 N N . TYR B 1 240 ? -21.628 86.844 29.121 1.00 17.10 235 TYR B N 1
ATOM 3813 C CA . TYR B 1 240 ? -20.666 85.930 29.720 1.00 16.47 235 TYR B CA 1
ATOM 3814 C C . TYR B 1 240 ? -21.246 84.537 29.487 1.00 15.61 235 TYR B C 1
ATOM 3815 O O . TYR B 1 240 ? -22.122 84.062 30.215 1.00 15.28 235 TYR B O 1
ATOM 3824 N N . GLY B 1 241 ? -20.733 83.909 28.442 1.00 16.07 236 GLY B N 1
ATOM 3825 C CA . GLY B 1 241 ? -21.193 82.604 28.016 1.00 17.51 236 GLY B CA 1
ATOM 3826 C C . GLY B 1 241 ? -21.232 81.473 28.997 1.00 18.43 236 GLY B C 1
ATOM 3827 O O . GLY B 1 241 ? -20.272 81.256 29.718 1.00 20.97 236 GLY B O 1
ATOM 3828 N N . ASN B 1 242 ? -22.351 80.749 29.014 1.00 21.08 237 ASN B N 1
ATOM 3829 C CA . ASN B 1 242 ? -22.519 79.595 29.895 1.00 23.98 237 ASN B CA 1
ATOM 3830 C C . ASN B 1 242 ? -22.704 78.307 29.110 1.00 27.52 237 ASN B C 1
ATOM 3831 O O . ASN B 1 242 ? -22.105 77.295 29.428 1.00 28.33 237 ASN B O 1
ATOM 3836 N N . TYR B 1 243 ? -23.568 78.348 28.102 1.00 31.51 238 TYR B N 1
ATOM 3837 C CA . TYR B 1 243 ? -23.850 77.184 27.285 1.00 34.48 238 TYR B CA 1
ATOM 3838 C C . TYR B 1 243 ? -23.983 77.623 25.847 1.00 34.80 238 TYR B C 1
ATOM 3839 O O . TYR B 1 243 ? -24.406 78.738 25.573 1.00 35.02 238 TYR B O 1
ATOM 3848 N N . THR B 1 244 ? -23.660 76.730 24.925 1.00 36.69 239 THR B N 1
ATOM 3849 C CA . THR B 1 244 ? -23.734 77.0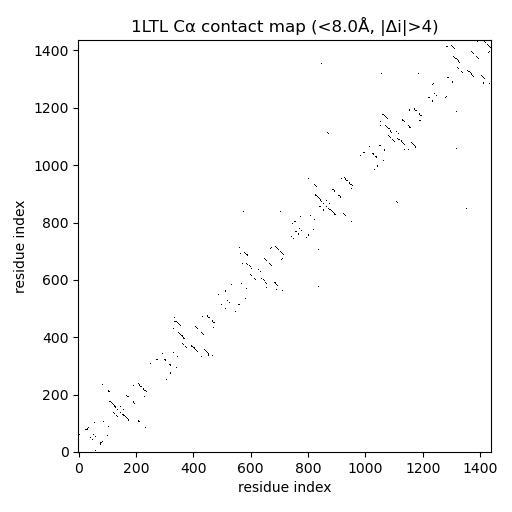54 23.513 1.00 38.66 239 THR B CA 1
ATOM 3850 C C . THR B 1 244 ? -24.192 75.869 22.671 1.00 41.96 239 THR B C 1
ATOM 3851 O O . THR B 1 244 ? -23.779 74.733 22.900 1.00 44.01 239 THR B O 1
ATOM 3855 N N . GLU B 1 245 ? -25.050 76.132 21.697 1.00 44.90 240 GLU B N 1
ATOM 3856 C CA . GLU B 1 245 ? -25.538 75.070 20.832 1.00 47.71 240 GLU B CA 1
ATOM 3857 C C . GLU B 1 245 ? -25.718 75.616 19.432 1.00 48.22 240 GLU B C 1
ATOM 3858 O O . GLU B 1 245 ? -25.878 76.822 19.253 1.00 49.54 240 GLU B O 1
ATOM 3864 N N . PHE B 1 246 ? -25.688 74.733 18.439 1.00 48.53 241 PHE B N 1
ATOM 3865 C CA . PHE B 1 246 ? -25.861 75.158 17.053 1.00 48.18 241 PHE B CA 1
ATOM 3866 C C . PHE B 1 246 ? -27.323 75.099 16.608 1.00 49.46 241 PHE B C 1
ATOM 3867 O O . PHE B 1 246 ? -28.093 74.262 17.070 1.00 50.29 241 PHE B O 1
ATOM 3875 N N . LEU B 1 247 ? -27.699 75.992 15.702 1.00 49.96 242 LEU B N 1
ATOM 3876 C CA . LEU B 1 247 ? -29.063 76.037 15.207 1.00 50.96 242 LEU B CA 1
ATOM 3877 C C . LEU B 1 247 ? -29.232 75.395 13.817 1.00 53.18 242 LEU B C 1
ATOM 3878 O O . LEU B 1 247 ? -30.189 74.587 13.638 1.00 54.23 242 LEU B O 1
ATOM 3883 N N . VAL C 1 9 ? 59.258 37.786 59.140 1.00 112.42 4 VAL C N 1
ATOM 3884 C CA . VAL C 1 9 ? 58.938 36.332 59.271 1.00 113.64 4 VAL C CA 1
ATOM 3885 C C . VAL C 1 9 ? 57.599 36.127 59.983 1.00 114.17 4 VAL C C 1
ATOM 3886 O O . VAL C 1 9 ? 56.538 36.344 59.396 1.00 114.33 4 VAL C O 1
ATOM 3888 N N . ASP C 1 10 ? 57.657 35.696 61.244 1.00 114.78 5 ASP C N 1
ATOM 3889 C CA . ASP C 1 10 ? 56.455 35.471 62.054 1.00 114.73 5 ASP C CA 1
ATOM 3890 C C . ASP C 1 10 ? 55.979 36.805 62.618 1.00 114.59 5 ASP C C 1
ATOM 3891 O O . ASP C 1 10 ? 55.352 36.844 63.676 1.00 114.65 5 ASP C O 1
ATOM 3896 N N . LYS C 1 11 ? 56.291 37.892 61.914 1.00 114.37 6 LYS C N 1
ATOM 3897 C CA . LYS C 1 11 ? 55.906 39.233 62.348 1.00 113.84 6 LYS C CA 1
ATOM 3898 C C . LYS C 1 11 ? 54.388 39.388 62.316 1.00 112.88 6 LYS C C 1
ATOM 3899 O O . LYS C 1 11 ? 53.756 39.586 63.354 1.00 112.86 6 LYS C O 1
ATOM 3905 N N . SER C 1 12 ? 53.804 39.302 61.126 1.00 111.42 7 SER C N 1
ATOM 3906 C CA . SER C 1 12 ? 52.361 39.427 61.012 1.00 110.27 7 SER C CA 1
ATOM 3907 C C . SER C 1 12 ? 51.676 38.318 61.815 1.00 109.18 7 SER C C 1
ATOM 3908 O O . SER C 1 12 ? 50.596 38.522 62.369 1.00 109.40 7 SER C O 1
ATOM 3911 N N . LYS C 1 13 ? 52.307 37.151 61.888 1.00 107.28 8 LYS C N 1
ATOM 3912 C CA . LYS C 1 13 ? 51.735 36.040 62.643 1.00 105.95 8 LYS C CA 1
ATOM 3913 C C . LYS C 1 13 ? 51.464 36.464 64.083 1.00 105.28 8 LYS C C 1
ATOM 3914 O O . LYS C 1 13 ? 50.391 36.203 64.635 1.00 105.38 8 LYS C O 1
ATOM 3920 N N . THR C 1 14 ? 52.451 37.123 64.681 1.00 104.24 9 THR C N 1
ATOM 3921 C CA . THR C 1 14 ? 52.354 37.592 66.057 1.00 102.83 9 THR C CA 1
ATOM 3922 C C . THR C 1 14 ? 51.626 38.934 66.133 1.00 102.09 9 THR C C 1
ATOM 3923 O O . THR C 1 14 ? 50.796 39.145 67.012 1.00 102.26 9 THR C O 1
ATOM 3927 N N . LEU C 1 15 ? 51.937 39.839 65.212 1.00 100.89 10 LEU C N 1
ATOM 3928 C CA . LEU C 1 15 ? 51.294 41.144 65.205 1.00 99.96 10 LEU C CA 1
ATOM 3929 C C . LEU C 1 15 ? 49.784 40.983 65.176 1.00 100.14 10 LEU C C 1
ATOM 3930 O O . LEU C 1 15 ? 49.069 41.529 66.016 1.00 99.86 10 LEU C O 1
ATOM 3935 N N . THR C 1 16 ? 49.307 40.222 64.201 1.00 100.51 11 THR C N 1
ATOM 3936 C CA . THR C 1 16 ? 47.882 39.975 64.045 1.00 101.12 11 THR C CA 1
ATOM 3937 C C . THR C 1 16 ? 47.217 39.555 65.345 1.00 100.77 11 THR C C 1
ATOM 3938 O O . THR C 1 16 ? 46.209 40.132 65.748 1.00 100.66 11 THR C O 1
ATOM 3942 N N . LYS C 1 17 ? 47.781 38.539 65.989 1.00 100.78 12 LYS C N 1
ATOM 3943 C CA . LYS C 1 17 ? 47.239 38.045 67.249 1.00 100.95 12 LYS C CA 1
ATOM 3944 C C . LYS C 1 17 ? 47.022 39.161 68.275 1.00 100.55 12 LYS C C 1
ATOM 3945 O O . LYS C 1 17 ? 46.069 39.106 69.058 1.00 100.43 12 LYS C O 1
ATOM 3951 N N . PHE C 1 18 ? 47.901 40.166 68.276 1.00 99.97 13 PHE C N 1
ATOM 3952 C CA . PHE C 1 18 ? 47.780 41.282 69.217 1.00 99.30 13 PHE C CA 1
ATOM 3953 C C . PHE C 1 18 ? 46.794 42.331 68.732 1.00 99.82 13 PHE C C 1
ATOM 3954 O O . PHE C 1 18 ? 46.188 43.050 69.532 1.00 99.65 13 PHE C O 1
ATOM 3962 N N . GLU C 1 19 ? 46.638 42.422 67.418 1.00 100.51 14 GLU C N 1
ATOM 3963 C CA . GLU C 1 19 ? 45.704 43.375 66.841 1.00 100.97 14 GLU C CA 1
ATOM 3964 C C . GLU C 1 19 ? 44.292 42.925 67.203 1.00 101.01 14 GLU C C 1
ATOM 3965 O O . GLU C 1 19 ? 43.365 43.731 67.244 1.00 101.11 14 GLU C O 1
ATOM 3971 N N . GLU C 1 20 ? 44.149 41.631 67.477 1.00 101.18 15 GLU C N 1
ATOM 3972 C CA . GLU C 1 20 ? 42.867 41.047 67.856 1.00 101.26 15 GLU C CA 1
ATOM 3973 C C . GLU C 1 20 ? 42.694 41.100 69.365 1.00 100.88 15 GLU C C 1
ATOM 3974 O O . GLU C 1 20 ? 41.610 41.400 69.858 1.00 101.36 15 GLU C O 1
ATOM 3980 N N . PHE C 1 21 ? 43.766 40.801 70.093 1.00 100.30 16 PHE C N 1
ATOM 3981 C CA . PHE C 1 21 ? 43.725 40.814 71.550 1.00 100.37 16 PHE C CA 1
ATOM 3982 C C . PHE C 1 21 ? 43.395 42.205 72.076 1.00 101.22 16 PHE C C 1
ATOM 3983 O O . PHE C 1 21 ? 42.663 42.349 73.060 1.00 100.62 16 PHE C O 1
ATOM 3991 N N . PHE C 1 22 ? 43.944 43.224 71.418 1.00 102.58 17 PHE C N 1
ATOM 3992 C CA . PHE C 1 22 ? 43.721 44.617 71.810 1.00 104.00 17 PHE C CA 1
ATOM 3993 C C . PHE C 1 22 ? 42.498 45.192 71.112 1.00 105.33 17 PHE C C 1
ATOM 3994 O O . PHE C 1 22 ? 42.390 46.400 70.888 1.00 104.87 17 PHE C O 1
ATOM 4002 N N . SER C 1 23 ? 41.584 44.298 70.765 1.00 107.45 18 SER C N 1
ATOM 4003 C CA . SER C 1 23 ? 40.343 44.674 70.121 1.00 109.67 18 SER C CA 1
ATOM 4004 C C . SER C 1 23 ? 39.213 44.204 71.038 1.00 111.13 18 SER C C 1
ATOM 4005 O O . SER C 1 23 ? 38.091 44.708 70.969 1.00 111.81 18 SER C O 1
ATOM 4008 N N . LEU C 1 24 ? 39.519 43.239 71.903 1.00 112.53 19 LEU C N 1
ATOM 4009 C CA . LEU C 1 24 ? 38.533 42.714 72.844 1.00 113.66 19 LEU C CA 1
ATOM 4010 C C . LEU C 1 24 ? 38.136 43.816 73.813 1.00 114.24 19 LEU C C 1
ATOM 4011 O O . LEU C 1 24 ? 38.956 44.660 74.178 1.00 114.04 19 LEU C O 1
ATOM 4016 N N . GLN C 1 25 ? 36.879 43.795 74.239 1.00 115.21 20 GLN C N 1
ATOM 4017 C CA . GLN C 1 25 ? 36.369 44.824 75.136 1.00 116.62 20 GLN C CA 1
ATOM 4018 C C . GLN C 1 25 ? 37.203 45.001 76.404 1.00 117.03 20 GLN C C 1
ATOM 4019 O O . GLN C 1 25 ? 37.330 46.119 76.916 1.00 117.50 20 GLN C O 1
ATOM 4025 N N . ASP C 1 26 ? 37.774 43.907 76.903 1.00 116.81 21 ASP C N 1
ATOM 4026 C CA . ASP C 1 26 ? 38.596 43.959 78.113 1.00 116.61 21 ASP C CA 1
ATOM 4027 C C . ASP C 1 26 ? 39.627 45.083 78.085 1.00 115.66 21 ASP C C 1
ATOM 4028 O O . ASP C 1 26 ? 39.826 45.787 79.083 1.00 115.32 21 ASP C O 1
ATOM 4033 N N . TYR C 1 27 ? 40.282 45.252 76.940 1.00 114.16 22 TYR C N 1
ATOM 4034 C CA . TYR C 1 27 ? 41.298 46.284 76.818 1.00 112.33 22 TYR C CA 1
ATOM 4035 C C . TYR C 1 27 ? 41.012 47.346 75.761 1.00 111.64 22 TYR C C 1
ATOM 4036 O O . TYR C 1 27 ? 41.615 48.411 75.789 1.00 111.46 22 TYR C O 1
ATOM 4045 N N . LYS C 1 28 ? 40.093 47.076 74.841 1.00 110.96 23 LYS C N 1
ATOM 4046 C CA . LYS C 1 28 ? 39.790 48.063 73.811 1.00 110.79 23 LYS C CA 1
ATOM 4047 C C . LYS C 1 28 ? 39.518 49.433 74.426 1.00 111.01 23 LYS C C 1
ATOM 4048 O O . LYS C 1 28 ? 39.792 50.464 73.812 1.00 110.43 23 LYS C O 1
ATOM 4054 N N . ASP C 1 29 ? 38.971 49.432 75.639 1.00 111.87 24 ASP C N 1
ATOM 4055 C CA . ASP C 1 29 ? 38.662 50.667 76.357 1.00 112.84 24 ASP C CA 1
ATOM 4056 C C . ASP C 1 29 ? 39.915 51.155 77.068 1.00 113.09 24 ASP C C 1
ATOM 4057 O O . ASP C 1 29 ? 40.206 52.357 77.117 1.00 113.12 24 ASP C O 1
ATOM 4062 N N . ARG C 1 30 ? 40.644 50.203 77.634 1.00 113.31 25 ARG C N 1
ATOM 4063 C CA . ARG C 1 30 ? 41.878 50.502 78.331 1.00 113.30 25 ARG C CA 1
ATOM 4064 C C . ARG C 1 30 ? 42.888 51.049 77.323 1.00 112.75 25 ARG C C 1
ATOM 4065 O O . ARG C 1 30 ? 43.823 51.753 77.697 1.00 111.86 25 ARG C O 1
ATOM 4073 N N . VAL C 1 31 ? 42.666 50.728 76.046 1.00 112.78 26 VAL C N 1
ATOM 4074 C CA . VAL C 1 31 ? 43.509 51.181 74.934 1.00 113.15 26 VAL C CA 1
ATOM 4075 C C . VAL C 1 31 ? 43.185 52.636 74.559 1.00 113.70 26 VAL C C 1
ATOM 4076 O O . VAL C 1 31 ? 44.037 53.513 74.697 1.00 114.02 26 VAL C O 1
ATOM 4080 N N . PHE C 1 32 ? 41.969 52.904 74.082 1.00 114.27 27 PHE C N 1
ATOM 4081 C CA . PHE C 1 32 ? 41.614 54.280 73.720 1.00 114.70 27 PHE C CA 1
ATOM 4082 C C . PHE C 1 32 ? 41.838 55.212 74.905 1.00 113.91 27 PHE C C 1
ATOM 4083 O O . PHE C 1 32 ? 42.130 56.391 74.731 1.00 113.96 27 PHE C O 1
ATOM 4091 N N . GLU C 1 33 ? 41.700 54.665 76.109 1.00 113.07 28 GLU C N 1
ATOM 4092 C CA . GLU C 1 33 ? 41.899 55.427 77.332 1.00 112.50 28 GLU C CA 1
ATOM 4093 C C . GLU C 1 33 ? 43.374 55.815 77.428 1.00 111.99 28 GLU C C 1
ATOM 4094 O O . GLU C 1 33 ? 43.718 56.957 77.746 1.00 111.64 28 GLU C O 1
ATOM 4100 N N . ALA C 1 34 ? 44.242 54.852 77.137 1.00 111.50 29 ALA C N 1
ATOM 4101 C CA . ALA C 1 34 ? 45.681 55.076 77.183 1.00 111.08 29 ALA C CA 1
ATOM 4102 C C . ALA C 1 34 ? 46.176 55.948 76.022 1.00 110.78 29 ALA C C 1
ATOM 4103 O O . ALA C 1 34 ? 46.884 56.928 76.252 1.00 110.99 29 ALA C O 1
ATOM 4105 N N . ILE C 1 35 ? 45.809 55.590 74.787 1.00 110.19 30 ILE C N 1
ATOM 4106 C CA . ILE C 1 35 ? 46.220 56.348 73.597 1.00 109.91 30 ILE C CA 1
ATOM 4107 C C . ILE C 1 35 ? 45.894 57.820 73.790 1.00 110.53 30 ILE C C 1
ATOM 4108 O O . ILE C 1 35 ? 46.749 58.697 73.620 1.00 110.92 30 ILE C O 1
ATOM 4113 N N . GLU C 1 36 ? 44.643 58.071 74.157 1.00 111.00 31 GLU C N 1
ATOM 4114 C CA . GLU C 1 36 ? 44.135 59.422 74.375 1.00 111.34 31 GLU C CA 1
ATOM 4115 C C . GLU C 1 36 ? 44.908 60.229 75.421 1.00 111.05 31 GLU C C 1
ATOM 4116 O O . GLU C 1 36 ? 45.316 61.364 75.159 1.00 111.36 31 GLU C O 1
ATOM 4122 N N . LYS C 1 37 ? 45.116 59.641 76.596 1.00 110.15 32 LYS C N 1
ATOM 4123 C CA . LYS C 1 37 ? 45.812 60.337 77.670 1.00 109.28 32 LYS C CA 1
ATOM 4124 C C . LYS C 1 37 ? 47.323 60.505 77.522 1.00 109.57 32 LYS C C 1
ATOM 4125 O O . LYS C 1 37 ? 47.987 60.930 78.464 1.00 109.58 32 LYS C O 1
ATOM 4131 N N . TYR C 1 38 ? 47.870 60.184 76.353 1.00 109.97 33 TYR C N 1
ATOM 4132 C CA . TYR C 1 38 ? 49.307 60.328 76.142 1.00 110.48 33 TYR C CA 1
ATOM 4133 C C . TYR C 1 38 ? 49.636 61.816 76.240 1.00 110.43 33 TYR C C 1
ATOM 4134 O O . TYR C 1 38 ? 48.837 62.661 75.829 1.00 110.47 33 TYR C O 1
ATOM 4143 N N . PRO C 1 39 ? 50.807 62.162 76.795 1.00 110.32 34 PRO C N 1
ATOM 4144 C CA . PRO C 1 39 ? 51.809 61.236 77.320 1.00 110.21 34 PRO C CA 1
ATOM 4145 C C . PRO C 1 39 ? 51.696 61.114 78.835 1.00 109.51 34 PRO C C 1
ATOM 4146 O O . PRO C 1 39 ? 52.709 61.067 79.535 1.00 109.85 34 PRO C O 1
ATOM 4150 N N . ASN C 1 40 ? 50.468 61.061 79.342 1.00 108.31 35 ASN C N 1
ATOM 4151 C CA . ASN C 1 40 ? 50.253 60.978 80.784 1.00 107.30 35 ASN C CA 1
ATOM 4152 C C . ASN C 1 40 ? 50.089 59.554 81.318 1.00 106.03 35 ASN C C 1
ATOM 4153 O O . ASN C 1 40 ? 49.684 59.359 82.467 1.00 105.96 35 ASN C O 1
ATOM 4158 N N . VAL C 1 41 ? 50.413 58.566 80.488 1.00 104.36 36 VAL C N 1
ATOM 4159 C CA . VAL C 1 41 ? 50.314 57.173 80.894 1.00 102.74 36 VAL C CA 1
ATOM 4160 C C . VAL C 1 41 ? 51.461 56.315 80.350 1.00 101.92 36 VAL C C 1
ATOM 4161 O O . VAL C 1 41 ? 52.152 55.634 81.111 1.00 101.83 36 VAL C O 1
ATOM 4165 N N . ARG C 1 42 ? 51.675 56.338 79.041 1.00 100.49 37 ARG C N 1
ATOM 4166 C CA . ARG C 1 42 ? 52.760 55.551 78.470 1.00 99.39 37 ARG C CA 1
ATOM 4167 C C . ARG C 1 42 ? 52.736 54.069 78.880 1.00 98.11 37 ARG C C 1
ATOM 4168 O O . ARG C 1 42 ? 53.757 53.389 78.798 1.00 98.20 37 ARG C O 1
ATOM 4176 N N . SER C 1 43 ? 51.588 53.566 79.327 1.00 96.63 38 SER C N 1
ATOM 4177 C CA . SER C 1 43 ? 51.503 52.157 79.715 1.00 95.17 38 SER C CA 1
ATOM 4178 C C . SER C 1 43 ? 50.114 51.544 79.561 1.00 94.78 38 SER C C 1
ATOM 4179 O O . SER C 1 43 ? 49.134 52.036 80.122 1.00 94.93 38 SER C O 1
ATOM 4182 N N . ILE C 1 44 ? 50.038 50.465 78.790 1.00 94.36 39 ILE C N 1
ATOM 4183 C CA . ILE C 1 44 ? 48.774 49.784 78.580 1.00 94.03 39 ILE C CA 1
ATOM 4184 C C . ILE C 1 44 ? 48.499 48.854 79.748 1.00 94.50 39 ILE C C 1
ATOM 4185 O O . ILE C 1 44 ? 47.364 48.763 80.205 1.00 96.46 39 ILE C O 1
ATOM 4190 N N . GLU C 1 45 ? 49.527 48.158 80.227 1.00 93.36 40 GLU C N 1
ATOM 4191 C CA . GLU C 1 45 ? 49.363 47.254 81.367 1.00 92.15 40 GLU C CA 1
ATOM 4192 C C . GLU C 1 45 ? 48.392 46.094 81.079 1.00 91.74 40 GLU C C 1
ATOM 4193 O O . GLU C 1 45 ? 47.178 46.237 81.217 1.00 91.61 40 GLU C O 1
ATOM 4199 N N . VAL C 1 46 ? 48.935 44.948 80.676 1.00 91.65 41 VAL C N 1
ATOM 4200 C CA . VAL C 1 46 ? 48.119 43.774 80.373 1.00 92.03 41 VAL C CA 1
ATOM 4201 C C . VAL C 1 46 ? 48.444 42.620 81.319 1.00 92.84 41 VAL C C 1
ATOM 4202 O O . VAL C 1 46 ? 49.603 42.380 81.649 1.00 92.31 41 VAL C O 1
ATOM 4206 N N . ASP C 1 47 ? 47.401 41.914 81.746 1.00 94.49 42 ASP C N 1
ATOM 4207 C CA . ASP C 1 47 ? 47.523 40.789 82.663 1.00 95.09 42 ASP C CA 1
ATOM 4208 C C . ASP C 1 47 ? 47.804 39.485 81.932 1.00 95.32 42 ASP C C 1
ATOM 4209 O O . ASP C 1 47 ? 47.025 39.040 81.084 1.00 94.51 42 ASP C O 1
ATOM 4214 N N . TYR C 1 48 ? 48.927 38.874 82.287 1.00 95.98 43 TYR C N 1
ATOM 4215 C CA . TYR C 1 48 ? 49.367 37.626 81.682 1.00 97.22 43 TYR C CA 1
ATOM 4216 C C . TYR C 1 48 ? 48.263 36.579 81.612 1.00 97.69 43 TYR C C 1
ATOM 4217 O O . TYR C 1 48 ? 48.140 35.842 80.631 1.00 97.22 43 TYR C O 1
ATOM 4226 N N . LEU C 1 49 ? 47.451 36.525 82.654 1.00 98.72 44 LEU C N 1
ATOM 4227 C CA . LEU C 1 49 ? 46.371 35.561 82.699 1.00 100.12 44 LEU C CA 1
ATOM 4228 C C . LEU C 1 49 ? 45.447 35.731 81.494 1.00 100.76 44 LEU C C 1
ATOM 4229 O O . LEU C 1 49 ? 45.244 34.792 80.733 1.00 101.17 44 LEU C O 1
ATOM 4234 N N . ASP C 1 50 ? 44.901 36.928 81.307 1.00 101.49 45 ASP C N 1
ATOM 4235 C CA . ASP C 1 50 ? 44.000 37.176 80.185 1.00 102.46 45 ASP C CA 1
ATOM 4236 C C . ASP C 1 50 ? 44.694 36.911 78.861 1.00 102.90 45 ASP C C 1
ATOM 4237 O O . ASP C 1 50 ? 44.052 36.766 77.824 1.00 101.90 45 ASP C O 1
ATOM 4242 N N . LEU C 1 51 ? 46.016 36.856 78.897 1.00 104.47 46 LEU C N 1
ATOM 4243 C CA . LEU C 1 51 ? 46.774 36.597 77.691 1.00 106.49 46 LEU C CA 1
ATOM 4244 C C . LEU C 1 51 ? 46.781 35.091 77.498 1.00 107.85 46 LEU C C 1
ATOM 4245 O O . LEU C 1 51 ? 46.386 34.582 76.445 1.00 107.42 46 LEU C O 1
ATOM 4250 N N . GLU C 1 52 ? 47.220 34.384 78.536 1.00 109.84 47 GLU C N 1
ATOM 4251 C CA . GLU C 1 52 ? 47.289 32.928 78.510 1.00 112.19 47 GLU C CA 1
ATOM 4252 C C . GLU C 1 52 ? 45.928 32.350 78.165 1.00 112.99 47 GLU C C 1
ATOM 4253 O O . GLU C 1 52 ? 45.833 31.346 77.455 1.00 113.22 47 GLU C O 1
ATOM 4259 N N . MET C 1 53 ? 44.881 32.997 78.678 1.00 114.01 48 MET C N 1
ATOM 4260 C CA . MET C 1 53 ? 43.497 32.588 78.427 1.00 114.51 48 MET C CA 1
ATOM 4261 C C . MET C 1 53 ? 43.217 32.717 76.937 1.00 114.22 48 MET C C 1
ATOM 4262 O O . MET C 1 53 ? 42.642 31.822 76.315 1.00 113.92 48 MET C O 1
ATOM 4267 N N . PHE C 1 54 ? 43.621 33.852 76.379 1.00 113.84 49 PHE C N 1
ATOM 4268 C CA . PHE C 1 54 ? 43.420 34.118 74.970 1.00 113.48 49 PHE C CA 1
ATOM 4269 C C . PHE C 1 54 ? 44.073 33.048 74.106 1.00 113.30 49 PHE C C 1
ATOM 4270 O O . PHE C 1 54 ? 43.408 32.381 73.313 1.00 113.13 49 PHE C O 1
ATOM 4278 N N . ASP C 1 55 ? 45.384 32.895 74.261 1.00 113.00 50 ASP C N 1
ATOM 4279 C CA . ASP C 1 55 ? 46.132 31.903 73.497 1.00 112.12 50 ASP C CA 1
ATOM 4280 C C . ASP C 1 55 ? 47.315 31.388 74.309 1.00 111.34 50 ASP C C 1
ATOM 4281 O O . ASP C 1 55 ? 48.146 32.164 74.767 1.00 111.46 50 ASP C O 1
ATOM 4286 N N . PRO C 1 56 ? 47.402 30.063 74.501 1.00 110.72 51 PRO C N 1
ATOM 4287 C CA . PRO C 1 56 ? 48.495 29.459 75.267 1.00 109.77 51 PRO C CA 1
ATOM 4288 C C . PRO C 1 56 ? 49.841 29.597 74.570 1.00 108.68 51 PRO C C 1
ATOM 4289 O O . PRO C 1 56 ? 50.871 29.773 75.220 1.00 108.75 51 PRO C O 1
ATOM 4293 N N . ASP C 1 57 ? 49.818 29.511 73.242 1.00 107.20 52 ASP C N 1
ATOM 4294 C CA . ASP C 1 57 ? 51.025 29.612 72.427 1.00 105.49 52 ASP C CA 1
ATOM 4295 C C . ASP C 1 57 ? 51.710 30.957 72.612 1.00 102.93 52 ASP C C 1
ATOM 4296 O O . ASP C 1 57 ? 52.861 31.032 73.038 1.00 102.49 52 ASP C O 1
ATOM 4301 N N . LEU C 1 58 ? 50.993 32.017 72.275 1.00 99.88 53 LEU C N 1
ATOM 4302 C CA . LEU C 1 58 ? 51.525 33.350 72.416 1.00 97.36 53 LEU C CA 1
ATOM 4303 C C . LEU C 1 58 ? 52.026 33.549 73.846 1.00 95.58 53 LEU C C 1
ATOM 4304 O O . LEU C 1 58 ? 53.119 34.059 74.058 1.00 95.03 53 LEU C O 1
ATOM 4309 N N . ALA C 1 59 ? 51.233 33.130 74.826 1.00 94.36 54 ALA C N 1
ATOM 4310 C CA . ALA C 1 59 ? 51.598 33.289 76.233 1.00 93.20 54 ALA C CA 1
ATOM 4311 C C . ALA C 1 59 ? 52.972 32.742 76.557 1.00 92.50 54 ALA C C 1
ATOM 4312 O O . ALA C 1 59 ? 53.684 33.297 77.387 1.00 92.46 54 ALA C O 1
ATOM 4314 N N . ASP C 1 60 ? 53.336 31.639 75.915 1.00 92.18 55 ASP C N 1
ATOM 4315 C CA . ASP C 1 60 ? 54.640 31.022 76.143 1.00 91.57 55 ASP C CA 1
ATOM 4316 C C . ASP C 1 60 ? 55.702 31.712 75.295 1.00 89.43 55 ASP C C 1
ATOM 4317 O O . ASP C 1 60 ? 56.867 31.793 75.682 1.00 88.90 55 ASP C O 1
ATOM 4322 N N . LEU C 1 61 ? 55.275 32.216 74.142 1.00 86.97 56 LEU C N 1
ATOM 4323 C CA . LEU C 1 61 ? 56.155 32.919 73.219 1.00 83.65 56 LEU C CA 1
ATOM 4324 C C . LEU C 1 61 ? 56.663 34.222 73.828 1.00 81.94 56 LEU C C 1
ATOM 4325 O O . LEU C 1 61 ? 57.735 34.700 73.479 1.00 81.76 56 LEU C O 1
ATOM 4330 N N . LEU C 1 62 ? 55.878 34.792 74.735 1.00 80.58 57 LEU C N 1
ATOM 4331 C CA . LEU C 1 62 ? 56.235 36.038 75.398 1.00 79.50 57 LEU C CA 1
ATOM 4332 C C . LEU C 1 62 ? 57.399 35.846 76.345 1.00 78.99 57 LEU C C 1
ATOM 4333 O O . LEU C 1 62 ? 57.941 36.809 76.880 1.00 79.02 57 LEU C O 1
ATOM 4338 N N . ILE C 1 63 ? 57.781 34.600 76.569 1.00 78.21 58 ILE C N 1
ATOM 4339 C CA . ILE C 1 63 ? 58.881 34.341 77.471 1.00 77.32 58 ILE C CA 1
ATOM 4340 C C . ILE C 1 63 ? 60.122 33.935 76.714 1.00 76.66 58 ILE C C 1
ATOM 4341 O O . ILE C 1 63 ? 61.231 34.293 77.094 1.00 76.61 58 ILE C O 1
ATOM 4346 N N . GLU C 1 64 ? 59.932 33.198 75.630 1.00 76.31 59 GLU C N 1
ATOM 4347 C CA . GLU C 1 64 ? 61.056 32.738 74.838 1.00 76.35 59 GLU C CA 1
ATOM 4348 C C . GLU C 1 64 ? 61.614 33.844 73.966 1.00 75.60 59 GLU C C 1
ATOM 4349 O O . GLU C 1 64 ? 62.817 33.906 73.730 1.00 75.80 59 GLU C O 1
ATOM 4355 N N . LYS C 1 65 ? 60.738 34.720 73.490 1.00 74.78 60 LYS C N 1
ATOM 4356 C CA . LYS C 1 65 ? 61.151 35.821 72.629 1.00 74.59 60 LYS C CA 1
ATOM 4357 C C . LYS C 1 65 ? 60.406 37.091 73.007 1.00 73.30 60 LYS C C 1
ATOM 4358 O O . LYS C 1 65 ? 59.636 37.619 72.217 1.00 73.23 60 LYS C O 1
ATOM 4364 N N . PRO C 1 66 ? 60.637 37.602 74.224 1.00 72.56 61 PRO C N 1
ATOM 4365 C CA . PRO C 1 66 ? 59.993 38.817 74.736 1.00 72.45 61 PRO C CA 1
ATOM 4366 C C . PRO C 1 66 ? 60.253 40.108 73.967 1.00 72.49 61 PRO C C 1
ATOM 4367 O O . PRO C 1 66 ? 59.318 40.808 73.578 1.00 72.17 61 PRO C O 1
ATOM 4371 N N . ASP C 1 67 ? 61.523 40.426 73.754 1.00 72.93 62 ASP C N 1
ATOM 4372 C CA . ASP C 1 67 ? 61.877 41.644 73.047 1.00 72.83 62 ASP C CA 1
ATOM 4373 C C . ASP C 1 67 ? 61.151 41.798 71.727 1.00 73.03 62 ASP C C 1
ATOM 4374 O O . ASP C 1 67 ? 60.882 42.908 71.290 1.00 71.93 62 ASP C O 1
ATOM 4379 N N . ASP C 1 68 ? 60.825 40.682 71.096 1.00 74.23 63 ASP C N 1
ATOM 4380 C CA . ASP C 1 68 ? 60.134 40.725 69.817 1.00 75.78 63 ASP C CA 1
ATOM 4381 C C . ASP C 1 68 ? 58.628 40.801 69.986 1.00 75.08 63 ASP C C 1
ATOM 4382 O O . ASP C 1 68 ? 57.965 41.616 69.346 1.00 75.35 63 ASP C O 1
ATOM 4387 N N . VAL C 1 69 ? 58.094 39.939 70.844 1.00 74.28 64 VAL C N 1
ATOM 4388 C CA . VAL C 1 69 ? 56.661 39.892 71.097 1.00 73.54 64 VAL C CA 1
ATOM 4389 C C . VAL C 1 69 ? 56.179 41.267 71.517 1.00 73.00 64 VAL C C 1
ATOM 4390 O O . VAL C 1 69 ? 55.188 41.768 70.991 1.00 73.17 64 VAL C O 1
ATOM 4394 N N . ILE C 1 70 ? 56.888 41.882 72.456 1.00 71.63 65 ILE C N 1
ATOM 4395 C CA . ILE C 1 70 ? 56.521 43.207 72.929 1.00 70.72 65 ILE C CA 1
ATOM 4396 C C . ILE C 1 70 ? 56.551 44.233 71.804 1.00 71.94 65 ILE C C 1
ATOM 4397 O O . ILE C 1 70 ? 55.717 45.130 71.760 1.00 71.19 65 ILE C O 1
ATOM 4402 N N . ARG C 1 71 ? 57.518 44.093 70.898 1.00 74.53 66 ARG C N 1
ATOM 4403 C CA . ARG C 1 71 ? 57.678 45.015 69.773 1.00 76.82 66 ARG C CA 1
ATOM 4404 C C . ARG C 1 71 ? 56.552 44.800 68.781 1.00 77.00 66 ARG C C 1
ATOM 4405 O O . ARG C 1 71 ? 56.319 45.617 67.888 1.00 76.93 66 ARG C O 1
ATOM 4413 N N . ALA C 1 72 ? 55.861 43.682 68.943 1.00 77.34 67 ALA C N 1
ATOM 4414 C CA . ALA C 1 72 ? 54.753 43.348 68.074 1.00 78.11 67 ALA C CA 1
ATOM 4415 C C . ALA C 1 72 ? 53.495 43.956 68.666 1.00 78.41 67 ALA C C 1
ATOM 4416 O O . ALA C 1 72 ? 52.670 44.532 67.961 1.00 78.46 67 ALA C O 1
ATOM 4418 N N . ALA C 1 73 ? 53.355 43.826 69.976 1.00 79.21 68 ALA C N 1
ATOM 4419 C CA . ALA C 1 73 ? 52.199 44.370 70.662 1.00 80.55 68 ALA C CA 1
ATOM 4420 C C . ALA C 1 73 ? 52.221 45.882 70.547 1.00 81.62 68 ALA C C 1
ATOM 4421 O O . ALA C 1 73 ? 51.177 46.514 70.429 1.00 81.93 68 ALA C O 1
ATOM 4423 N N . GLN C 1 74 ? 53.411 46.468 70.591 1.00 82.81 69 GLN C N 1
ATOM 4424 C CA . GLN C 1 74 ? 53.520 47.909 70.473 1.00 84.19 69 GLN C CA 1
ATOM 4425 C C . GLN C 1 74 ? 53.027 48.342 69.108 1.00 85.54 69 GLN C C 1
ATOM 4426 O O . GLN C 1 74 ? 52.474 49.426 68.964 1.00 85.58 69 GLN C O 1
ATOM 4432 N N . GLN C 1 75 ? 53.217 47.489 68.107 1.00 88.02 70 GLN C N 1
ATOM 4433 C CA . GLN C 1 75 ? 52.771 47.801 66.751 1.00 90.97 70 GLN C CA 1
ATOM 4434 C C . GLN C 1 75 ? 51.263 47.685 66.661 1.00 92.31 70 GLN C C 1
ATOM 4435 O O . GLN C 1 75 ? 50.609 48.427 65.924 1.00 92.16 70 GLN C O 1
ATOM 4441 N N . ALA C 1 76 ? 50.713 46.740 67.413 1.00 94.06 71 ALA C N 1
ATOM 4442 C CA . ALA C 1 76 ? 49.274 46.533 67.424 1.00 95.61 71 ALA C CA 1
ATOM 4443 C C . ALA C 1 76 ? 48.579 47.839 67.808 1.00 96.49 71 ALA C C 1
ATOM 4444 O O . ALA C 1 76 ? 47.739 48.332 67.065 1.00 97.62 71 ALA C O 1
ATOM 4446 N N . ILE C 1 77 ? 48.930 48.405 68.957 1.00 96.94 72 ILE C N 1
ATOM 4447 C CA . ILE C 1 77 ? 48.313 49.652 69.373 1.00 97.89 72 ILE C CA 1
ATOM 4448 C C . ILE C 1 77 ? 48.378 50.703 68.262 1.00 99.92 72 ILE C C 1
ATOM 4449 O O . ILE C 1 77 ? 47.376 51.353 67.965 1.00 100.69 72 ILE C O 1
ATOM 4454 N N . ARG C 1 78 ? 49.548 50.868 67.648 1.00 101.70 73 ARG C N 1
ATOM 4455 C CA . ARG C 1 78 ? 49.723 51.842 66.566 1.00 103.01 73 ARG C CA 1
ATOM 4456 C C . ARG C 1 78 ? 48.908 51.485 65.330 1.00 103.71 73 ARG C C 1
ATOM 4457 O O . ARG C 1 78 ? 48.629 52.343 64.493 1.00 103.55 73 ARG C O 1
ATOM 4465 N N . ASN C 1 79 ? 48.532 50.217 65.215 1.00 105.10 74 ASN C N 1
ATOM 4466 C CA . ASN C 1 79 ? 47.742 49.759 64.079 1.00 107.36 74 ASN C CA 1
ATOM 4467 C C . ASN C 1 79 ? 46.239 49.865 64.354 1.00 109.06 74 ASN C C 1
ATOM 4468 O O . ASN C 1 79 ? 45.455 50.099 63.435 1.00 109.24 74 ASN C O 1
ATOM 4473 N N . ILE C 1 80 ? 45.846 49.700 65.618 1.00 111.07 75 ILE C N 1
ATOM 4474 C CA . ILE C 1 80 ? 44.434 49.782 66.012 1.00 113.17 75 ILE C CA 1
ATOM 4475 C C . ILE C 1 80 ? 44.152 51.152 66.634 1.00 114.59 75 ILE C C 1
ATOM 4476 O O . ILE C 1 80 ? 43.649 51.253 67.754 1.00 114.86 75 ILE C O 1
ATOM 4481 N N . ASP C 1 81 ? 44.476 52.206 65.896 1.00 116.09 76 ASP C N 1
ATOM 4482 C CA . ASP C 1 81 ? 44.276 53.556 66.379 1.00 117.48 76 ASP C CA 1
ATOM 4483 C C . ASP C 1 81 ? 43.861 54.461 65.232 1.00 118.50 76 ASP C C 1
ATOM 4484 O O . ASP C 1 81 ? 44.711 54.980 64.503 1.00 118.10 76 ASP C O 1
ATOM 4489 N N . ARG C 1 82 ? 42.551 54.639 65.071 1.00 120.02 77 ARG C N 1
ATOM 4490 C CA . ARG C 1 82 ? 42.011 55.495 64.016 1.00 121.53 77 ARG C CA 1
ATOM 4491 C C . ARG C 1 82 ? 42.455 56.946 64.219 1.00 122.05 77 ARG C C 1
ATOM 4492 O O . ARG C 1 82 ? 42.440 57.756 63.287 1.00 122.13 77 ARG C O 1
ATOM 4500 N N . LEU C 1 83 ? 42.858 57.252 65.450 1.00 122.50 78 LEU C N 1
ATOM 4501 C CA . LEU C 1 83 ? 43.307 58.589 65.840 1.00 122.84 78 LEU C CA 1
ATOM 4502 C C . LEU C 1 83 ? 44.634 58.972 65.163 1.00 123.13 78 LEU C C 1
ATOM 4503 O O . LEU C 1 83 ? 45.118 60.099 65.319 1.00 123.04 78 LEU C O 1
ATOM 4508 N N . ARG C 1 84 ? 45.206 58.021 64.419 1.00 123.23 79 ARG C N 1
ATOM 4509 C CA . ARG C 1 84 ? 46.470 58.198 63.689 1.00 123.07 79 ARG C CA 1
ATOM 4510 C C . ARG C 1 84 ? 47.569 58.882 64.499 1.00 122.60 79 ARG C C 1
ATOM 4511 O O . ARG C 1 84 ? 48.350 59.673 63.961 1.00 122.33 79 ARG C O 1
ATOM 4519 N N . LYS C 1 85 ? 47.625 58.573 65.790 1.00 122.00 80 LYS C N 1
ATOM 4520 C CA . LYS C 1 85 ? 48.627 59.153 66.672 1.00 121.15 80 LYS C CA 1
ATOM 4521 C C . LYS C 1 85 ? 49.902 58.302 66.665 1.00 120.63 80 LYS C C 1
ATOM 4522 O O . LYS C 1 85 ? 49.844 57.069 66.746 1.00 120.36 80 LYS C O 1
ATOM 4528 N N . ASN C 1 86 ? 51.051 58.964 66.550 1.00 119.57 81 ASN C N 1
ATOM 4529 C CA . ASN C 1 86 ? 52.339 58.272 66.541 1.00 118.38 81 ASN C CA 1
ATOM 4530 C C . ASN C 1 86 ? 52.686 57.807 67.960 1.00 117.62 81 ASN C C 1
ATOM 4531 O O . ASN C 1 86 ? 53.739 57.197 68.190 1.00 117.88 81 ASN C O 1
ATOM 4536 N N . VAL C 1 87 ? 51.782 58.089 68.901 1.00 115.85 82 VAL C N 1
ATOM 4537 C CA . VAL C 1 87 ? 51.954 57.707 70.300 1.00 113.15 82 VAL C CA 1
ATOM 4538 C C . VAL C 1 87 ? 52.295 56.225 70.416 1.00 110.90 82 VAL C C 1
ATOM 4539 O O . VAL C 1 87 ? 51.638 55.365 69.819 1.00 110.59 82 VAL C O 1
ATOM 4543 N N . ASP C 1 88 ? 53.348 55.940 71.177 1.00 108.00 83 ASP C N 1
ATOM 4544 C CA . ASP C 1 88 ? 53.815 54.571 71.372 1.00 104.46 83 ASP C CA 1
ATOM 4545 C C . ASP C 1 88 ? 54.113 54.319 72.850 1.00 101.17 83 ASP C C 1
ATOM 4546 O O . ASP C 1 88 ? 55.129 54.777 73.373 1.00 100.50 83 ASP C O 1
ATOM 4551 N N . LEU C 1 89 ? 53.224 53.590 73.520 1.00 97.00 84 LEU C N 1
ATOM 4552 C CA . LEU C 1 89 ? 53.412 53.304 74.930 1.00 92.58 84 LEU C CA 1
ATOM 4553 C C . LEU C 1 89 ? 54.053 51.952 75.147 1.00 89.51 84 LEU C C 1
ATOM 4554 O O . LEU C 1 89 ? 54.057 51.097 74.264 1.00 88.47 84 LEU C O 1
ATOM 4559 N N . ASN C 1 90 ? 54.591 51.769 76.343 1.00 86.42 85 ASN C N 1
ATOM 4560 C CA . ASN C 1 90 ? 55.224 50.518 76.709 1.00 83.82 85 ASN C CA 1
ATOM 4561 C C . ASN C 1 90 ? 54.082 49.584 77.076 1.00 82.15 85 ASN C C 1
ATOM 4562 O O . ASN C 1 90 ? 52.944 50.020 77.210 1.00 82.00 85 ASN C O 1
ATOM 4567 N N . ILE C 1 91 ? 54.370 48.302 77.242 1.00 80.08 86 ILE C N 1
ATOM 4568 C CA . ILE C 1 91 ? 53.312 47.372 77.593 1.00 77.23 86 ILE C CA 1
ATOM 4569 C C . ILE C 1 91 ? 53.772 46.415 78.678 1.00 76.57 86 ILE C C 1
ATOM 4570 O O . ILE C 1 91 ? 54.438 45.426 78.402 1.00 75.78 86 ILE C O 1
ATOM 4575 N N . ARG C 1 92 ? 53.414 46.719 79.918 1.00 76.61 87 ARG C N 1
ATOM 4576 C CA . ARG C 1 92 ? 53.808 45.881 81.046 1.00 77.43 87 ARG C CA 1
ATOM 4577 C C . ARG C 1 92 ? 53.010 44.580 81.102 1.00 77.58 87 ARG C C 1
ATOM 4578 O O . ARG C 1 92 ? 52.018 44.424 80.401 1.00 78.05 87 ARG C O 1
ATOM 4586 N N . PHE C 1 93 ? 53.448 43.640 81.930 1.00 77.52 88 PHE C N 1
ATOM 4587 C CA . PHE C 1 93 ? 52.739 42.374 82.060 1.00 77.56 88 PHE C CA 1
ATOM 4588 C C . PHE C 1 93 ? 52.690 41.969 83.516 1.00 78.22 88 PHE C C 1
ATOM 4589 O O . PHE C 1 93 ? 53.715 41.925 84.194 1.00 77.68 88 PHE C O 1
ATOM 4597 N N . SER C 1 94 ? 51.488 41.665 83.992 1.00 79.61 89 SER C N 1
ATOM 4598 C CA . SER C 1 94 ? 51.296 41.283 85.384 1.00 80.02 89 SER C CA 1
ATOM 4599 C C . SER C 1 94 ? 51.182 39.784 85.624 1.00 80.35 89 SER C C 1
ATOM 4600 O O . SER C 1 94 ? 50.572 39.052 84.839 1.00 78.89 89 SER C O 1
ATOM 4603 N N . GLY C 1 95 ? 51.784 39.347 86.727 1.00 81.49 90 GLY C N 1
ATOM 4604 C CA . GLY C 1 95 ? 51.755 37.947 87.103 1.00 83.63 90 GLY C CA 1
ATOM 4605 C C . GLY C 1 95 ? 52.277 37.015 86.032 1.00 84.86 90 GLY C C 1
ATOM 4606 O O . GLY C 1 95 ? 51.550 36.647 85.109 1.00 84.81 90 GLY C O 1
ATOM 4607 N N . ILE C 1 96 ? 53.539 36.624 86.162 1.00 85.96 91 ILE C N 1
ATOM 4608 C CA . ILE C 1 96 ? 54.168 35.735 85.195 1.00 87.16 91 ILE C CA 1
ATOM 4609 C C . ILE C 1 96 ? 54.452 34.385 85.851 1.00 87.64 91 ILE C C 1
ATOM 4610 O O . ILE C 1 96 ? 54.847 34.327 87.015 1.00 87.25 91 ILE C O 1
ATOM 4615 N N . SER C 1 97 ? 54.242 33.305 85.101 1.00 88.65 92 SER C N 1
ATOM 4616 C CA . SER C 1 97 ? 54.480 31.953 85.604 1.00 89.88 92 SER C CA 1
ATOM 4617 C C . SER C 1 97 ? 55.97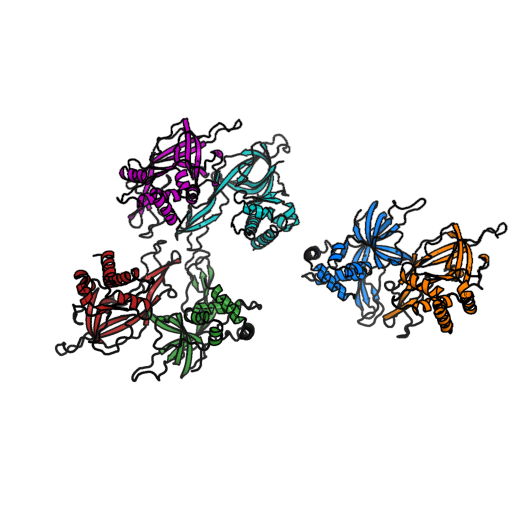8 31.670 85.788 1.00 89.91 92 SER C C 1
ATOM 4618 O O . SER C 1 97 ? 56.381 31.028 86.760 1.00 90.50 92 SER C O 1
ATOM 4621 N N . ASN C 1 98 ? 56.790 32.161 84.852 1.00 89.35 93 ASN C N 1
ATOM 4622 C CA . ASN C 1 98 ? 58.241 31.981 84.872 1.00 88.30 93 ASN C CA 1
ATOM 4623 C C . ASN C 1 98 ? 58.926 32.738 86.004 1.00 87.74 93 ASN C C 1
ATOM 4624 O O . ASN C 1 98 ? 59.675 33.684 85.767 1.00 88.19 93 ASN C O 1
ATOM 4629 N N . VAL C 1 99 ? 58.679 32.318 87.234 1.00 86.87 94 VAL C N 1
ATOM 4630 C CA . VAL C 1 99 ? 59.288 32.967 88.378 1.00 85.99 94 VAL C CA 1
ATOM 4631 C C . VAL C 1 99 ? 60.556 32.221 88.771 1.00 85.32 94 VAL C C 1
ATOM 4632 O O . VAL C 1 99 ? 60.505 31.107 89.289 1.00 85.01 94 VAL C O 1
ATOM 4636 N N . ILE C 1 100 ? 61.699 32.846 88.514 1.00 84.57 95 ILE C N 1
ATOM 4637 C CA . ILE C 1 100 ? 62.983 32.237 88.825 1.00 84.03 95 ILE C CA 1
ATOM 4638 C C . ILE C 1 100 ? 63.691 32.919 89.986 1.00 83.78 95 ILE C C 1
ATOM 4639 O O . ILE C 1 100 ? 63.598 34.130 90.163 1.00 82.71 95 ILE C O 1
ATOM 4644 N N . PRO C 1 101 ? 64.404 32.134 90.806 1.00 84.47 96 PRO C N 1
ATOM 4645 C CA . PRO C 1 101 ? 65.135 32.668 91.954 1.00 84.98 96 PRO C CA 1
ATOM 4646 C C . PRO C 1 101 ? 66.374 33.386 91.466 1.00 85.64 96 PRO C C 1
ATOM 4647 O O . PRO C 1 101 ? 67.102 32.883 90.614 1.00 84.93 96 PRO C O 1
ATOM 4651 N N . LEU C 1 102 ? 66.600 34.568 92.010 1.00 87.44 97 LEU C N 1
ATOM 4652 C CA . LEU C 1 102 ? 67.735 35.386 91.630 1.00 90.13 97 LEU C CA 1
ATOM 4653 C C . LEU C 1 102 ? 69.041 34.618 91.467 1.00 91.69 97 LEU C C 1
ATOM 4654 O O . LEU C 1 102 ? 69.909 35.016 90.687 1.00 92.24 97 LEU C O 1
ATOM 4659 N N . ARG C 1 103 ? 69.188 33.514 92.185 1.00 93.57 98 ARG C N 1
ATOM 4660 C CA . ARG C 1 103 ? 70.420 32.734 92.101 1.00 95.22 98 ARG C CA 1
ATOM 4661 C C . ARG C 1 103 ? 70.550 31.954 90.796 1.00 94.86 98 ARG C C 1
ATOM 4662 O O . ARG C 1 103 ? 71.635 31.875 90.221 1.00 94.50 98 ARG C O 1
ATOM 4670 N N . GLU C 1 104 ? 69.438 31.389 90.331 1.00 94.61 99 GLU C N 1
ATOM 4671 C CA . GLU C 1 104 ? 69.424 30.575 89.117 1.00 94.13 99 GLU C CA 1
ATOM 4672 C C . GLU C 1 104 ? 69.384 31.347 87.789 1.00 92.21 99 GLU C C 1
ATOM 4673 O O . GLU C 1 104 ? 69.160 30.745 86.738 1.00 91.65 99 GLU C O 1
ATOM 4679 N N . LEU C 1 105 ? 69.608 32.665 87.833 1.00 90.25 100 LEU C N 1
ATOM 4680 C CA . LEU C 1 105 ? 69.598 33.505 86.621 1.00 87.41 100 LEU C CA 1
ATOM 4681 C C . LEU C 1 105 ? 70.890 33.384 85.819 1.00 86.24 100 LEU C C 1
ATOM 4682 O O . LEU C 1 105 ? 71.677 34.330 85.715 1.00 84.74 100 LEU C O 1
ATOM 4687 N N . ARG C 1 106 ? 71.073 32.197 85.249 1.00 85.42 101 ARG C N 1
ATOM 4688 C CA . ARG C 1 106 ? 72.237 31.846 84.453 1.00 83.95 101 ARG C CA 1
ATOM 4689 C C . ARG C 1 106 ? 72.043 32.220 82.983 1.00 83.07 101 ARG C C 1
ATOM 4690 O O . ARG C 1 106 ? 71.260 33.108 82.657 1.00 82.96 101 ARG C O 1
ATOM 4698 N N . SER C 1 107 ? 72.746 31.516 82.102 1.00 81.75 102 SER C N 1
ATOM 4699 C CA . SER C 1 107 ? 72.684 31.780 80.676 1.00 80.69 102 SER C CA 1
ATOM 4700 C C . SER C 1 107 ? 71.404 31.347 79.989 1.00 80.29 102 SER C C 1
ATOM 4701 O O . SER C 1 107 ? 70.844 32.094 79.191 1.00 79.74 102 SER C O 1
ATOM 4704 N N . LYS C 1 108 ? 70.952 30.135 80.285 1.00 80.25 103 LYS C N 1
ATOM 4705 C CA . LYS C 1 108 ? 69.741 29.596 79.675 1.00 80.18 103 LYS C CA 1
ATOM 4706 C C . LYS C 1 108 ? 68.591 30.594 79.684 1.00 79.94 103 LYS C C 1
ATOM 4707 O O . LYS C 1 108 ? 67.599 30.410 78.976 1.00 79.53 103 LYS C O 1
ATOM 4713 N N . PHE C 1 109 ? 68.716 31.646 80.488 1.00 79.95 104 PHE C N 1
ATOM 4714 C CA . PHE C 1 109 ? 67.652 32.642 80.591 1.00 79.87 104 PHE C CA 1
ATOM 4715 C C . PHE C 1 109 ? 67.893 33.952 79.857 1.00 78.24 104 PHE C C 1
ATOM 4716 O O . PHE C 1 109 ? 66.965 34.733 79.655 1.00 78.68 104 PHE C O 1
ATOM 4724 N N . ILE C 1 110 ? 69.130 34.201 79.456 1.00 75.70 105 ILE C N 1
ATOM 4725 C CA . ILE C 1 110 ? 69.433 35.430 78.744 1.00 72.48 105 ILE C CA 1
ATOM 4726 C C . ILE C 1 110 ? 68.469 35.636 77.576 1.00 69.83 105 ILE C C 1
ATOM 4727 O O . ILE C 1 110 ? 68.359 34.786 76.699 1.00 68.54 105 ILE C O 1
ATOM 4732 N N . GLY C 1 111 ? 67.770 36.766 77.579 1.00 67.84 106 GLY C N 1
ATOM 4733 C CA . GLY C 1 111 ? 66.836 37.063 76.510 1.00 66.64 106 GLY C CA 1
ATOM 4734 C C . GLY C 1 111 ? 65.462 36.459 76.719 1.00 66.27 106 GLY C C 1
ATOM 4735 O O . GLY C 1 111 ? 64.612 36.479 75.827 1.00 66.16 106 GLY C O 1
ATOM 4736 N N . LYS C 1 112 ? 65.242 35.928 77.916 1.00 65.96 107 LYS C N 1
ATOM 4737 C CA . LYS C 1 112 ? 63.981 35.296 78.276 1.00 64.10 107 LYS C CA 1
ATOM 4738 C C . LYS C 1 112 ? 63.179 36.194 79.216 1.00 64.51 107 LYS C C 1
ATOM 4739 O O . LYS C 1 112 ? 63.718 37.144 79.788 1.00 63.56 107 LYS C O 1
ATOM 4745 N N . PHE C 1 113 ? 61.889 35.903 79.372 1.00 65.44 108 PHE C N 1
ATOM 4746 C CA . PHE C 1 113 ? 61.042 36.692 80.265 1.00 65.85 108 PHE C CA 1
ATOM 4747 C C . PHE C 1 113 ? 61.085 36.029 81.643 1.00 65.65 108 PHE C C 1
ATOM 4748 O O . PHE C 1 113 ? 60.705 34.869 81.806 1.00 65.30 108 PHE C O 1
ATOM 4756 N N . VAL C 1 114 ? 61.549 36.781 82.630 1.00 65.37 109 VAL C N 1
ATOM 4757 C CA . VAL C 1 114 ? 61.698 36.266 83.975 1.00 65.52 109 VAL C CA 1
ATOM 4758 C C . VAL C 1 114 ? 61.033 37.128 85.048 1.00 67.00 109 VAL C C 1
ATOM 4759 O O . VAL C 1 114 ? 60.746 38.309 84.838 1.00 67.14 109 VAL C O 1
ATOM 4763 N N . ALA C 1 115 ? 60.787 36.522 86.204 1.00 67.88 110 ALA C N 1
ATOM 4764 C CA . ALA C 1 115 ? 60.171 37.215 87.324 1.00 68.79 110 ALA C CA 1
ATOM 4765 C C . ALA C 1 115 ? 60.939 36.786 88.553 1.00 69.84 110 ALA C C 1
ATOM 4766 O O . ALA C 1 115 ? 60.973 35.608 88.885 1.00 70.69 110 ALA C O 1
ATOM 4768 N N . VAL C 1 116 ? 61.566 37.742 89.222 1.00 71.82 111 VAL C N 1
ATOM 4769 C CA . VAL C 1 116 ? 62.364 37.435 90.403 1.00 74.27 111 VAL C CA 1
ATOM 4770 C C . VAL C 1 116 ? 61.921 38.218 91.636 1.00 76.12 111 VAL C C 1
ATOM 4771 O O . VAL C 1 116 ? 61.781 39.440 91.590 1.00 76.02 111 VAL C O 1
ATOM 4775 N N . ASP C 1 117 ? 61.714 37.511 92.744 1.00 78.13 112 ASP C N 1
ATOM 4776 C CA . ASP C 1 117 ? 61.296 38.162 93.978 1.00 79.71 112 ASP C CA 1
ATOM 4777 C C . ASP C 1 117 ? 62.534 38.514 94.782 1.00 81.53 112 ASP C C 1
ATOM 4778 O O . ASP C 1 117 ? 63.511 37.762 94.799 1.00 81.50 112 ASP C O 1
ATOM 4783 N N . GLY C 1 118 ? 62.496 39.662 95.447 1.00 83.68 113 GLY C N 1
ATOM 4784 C CA . GLY C 1 118 ? 63.634 40.081 96.242 1.00 87.01 113 GLY C CA 1
ATOM 4785 C C . GLY C 1 118 ? 63.391 41.405 96.928 1.00 89.81 113 GLY C C 1
ATOM 4786 O O . GLY C 1 118 ? 62.321 42.008 96.782 1.00 89.52 113 GLY C O 1
ATOM 4787 N N . ILE C 1 119 ? 64.395 41.857 97.676 1.00 92.88 114 ILE C N 1
ATOM 4788 C CA . ILE C 1 119 ? 64.314 43.118 98.415 1.00 96.13 114 ILE C CA 1
ATOM 4789 C C . ILE C 1 119 ? 65.173 44.204 97.774 1.00 96.79 114 ILE C C 1
ATOM 4790 O O . ILE C 1 119 ? 66.392 44.075 97.649 1.00 96.08 114 ILE C O 1
ATOM 4795 N N . VAL C 1 120 ? 64.517 45.281 97.375 1.00 98.13 115 VAL C N 1
ATOM 4796 C CA . VAL C 1 120 ? 65.197 46.391 96.747 1.00 99.86 115 VAL C CA 1
ATOM 4797 C C . VAL C 1 120 ? 66.247 46.995 97.663 1.00 101.18 115 VAL C C 1
ATOM 4798 O O . VAL C 1 120 ? 65.931 47.512 98.738 1.00 101.48 115 VAL C O 1
ATOM 4802 N N . ARG C 1 121 ? 67.501 46.915 97.231 1.00 102.93 116 ARG C N 1
ATOM 4803 C CA . ARG C 1 121 ? 68.610 47.466 97.996 1.00 104.58 116 ARG C CA 1
ATOM 4804 C C . ARG C 1 121 ? 68.795 48.925 97.579 1.00 105.58 116 ARG C C 1
ATOM 4805 O O . ARG C 1 121 ? 67.815 49.665 97.452 1.00 106.12 116 ARG C O 1
ATOM 4813 N N . LYS C 1 122 ? 70.039 49.332 97.345 1.00 106.29 117 LYS C N 1
ATOM 4814 C CA . LYS C 1 122 ? 70.333 50.715 96.969 1.00 106.92 117 LYS C CA 1
ATOM 4815 C C . LYS C 1 122 ? 69.723 51.165 95.648 1.00 106.48 117 LYS C C 1
ATOM 4816 O O . LYS C 1 122 ? 69.463 50.358 94.755 1.00 106.48 117 LYS C O 1
ATOM 4822 N N . THR C 1 123 ? 69.504 52.471 95.540 1.00 106.12 118 THR C N 1
ATOM 4823 C CA . THR C 1 123 ? 68.951 53.079 94.337 1.00 105.41 118 THR C CA 1
ATOM 4824 C C . THR C 1 123 ? 70.000 54.037 93.780 1.00 104.83 118 THR C C 1
ATOM 4825 O O . THR C 1 123 ? 70.732 54.671 94.538 1.00 104.76 118 THR C O 1
ATOM 4829 N N . ASP C 1 124 ? 70.077 54.151 92.462 1.00 104.02 119 ASP C N 1
ATOM 4830 C CA . ASP C 1 124 ? 71.082 55.019 91.878 1.00 103.48 119 ASP C CA 1
ATOM 4831 C C . ASP C 1 124 ? 70.603 56.338 91.309 1.00 102.80 119 ASP C C 1
ATOM 4832 O O . ASP C 1 124 ? 71.344 57.032 90.616 1.00 103.15 119 ASP C O 1
ATOM 4837 N N . GLU C 1 125 ? 69.364 56.695 91.604 1.00 101.71 120 GLU C N 1
ATOM 4838 C CA . GLU C 1 125 ? 68.817 57.963 91.132 1.00 100.55 120 GLU C CA 1
ATOM 4839 C C . GLU C 1 125 ? 68.710 58.059 89.607 1.00 97.19 120 GLU C C 1
ATOM 4840 O O . GLU C 1 125 ? 69.602 57.646 88.866 1.00 95.82 120 GLU C O 1
ATOM 4846 N N . ILE C 1 126 ? 67.589 58.612 89.165 1.00 93.69 121 ILE C N 1
ATOM 4847 C CA . ILE C 1 126 ? 67.299 58.808 87.759 1.00 89.84 121 ILE C CA 1
ATOM 4848 C C . ILE C 1 126 ? 68.443 59.481 87.017 1.00 87.50 121 ILE C C 1
ATOM 4849 O O . ILE C 1 126 ? 69.193 60.273 87.594 1.00 87.95 121 ILE C O 1
ATOM 4854 N N . ARG C 1 127 ? 68.557 59.146 85.733 1.00 83.54 122 ARG C N 1
ATOM 4855 C CA . ARG C 1 127 ? 69.572 59.679 84.833 1.00 78.96 122 ARG C CA 1
ATOM 4856 C C . ARG C 1 127 ? 69.022 59.497 83.419 1.00 74.48 122 ARG C C 1
ATOM 4857 O O . ARG C 1 127 ? 68.348 58.506 83.134 1.00 75.24 122 ARG C O 1
ATOM 4865 N N . PRO C 1 128 ? 69.270 60.469 82.526 1.00 69.64 123 PRO C N 1
ATOM 4866 C CA . PRO C 1 128 ? 68.799 60.408 81.135 1.00 65.03 123 PRO C CA 1
ATOM 4867 C C . PRO C 1 128 ? 69.724 59.583 80.217 1.00 61.51 123 PRO C C 1
ATOM 4868 O O . PRO C 1 128 ? 70.936 59.489 80.434 1.00 60.56 123 PRO C O 1
ATOM 4872 N N . ARG C 1 129 ? 69.133 58.974 79.198 1.00 57.50 124 ARG C N 1
ATOM 4873 C CA . ARG C 1 129 ? 69.873 58.144 78.256 1.00 54.27 124 ARG C CA 1
ATOM 4874 C C . ARG C 1 129 ? 69.299 58.393 76.872 1.00 51.06 124 ARG C C 1
ATOM 4875 O O . ARG C 1 129 ? 68.121 58.733 76.736 1.00 52.43 124 ARG C O 1
ATOM 4883 N N . ILE C 1 130 ? 70.116 58.235 75.838 1.00 44.20 125 ILE C N 1
ATOM 4884 C CA . ILE C 1 130 ? 69.626 58.466 74.484 1.00 39.64 125 ILE C CA 1
ATOM 4885 C C . ILE C 1 130 ? 68.885 57.249 73.968 1.00 39.44 125 ILE C C 1
ATOM 4886 O O . ILE C 1 130 ? 69.405 56.133 74.042 1.00 39.96 125 ILE C O 1
ATOM 4891 N N . VAL C 1 131 ? 67.667 57.443 73.473 1.00 38.36 126 VAL C N 1
ATOM 4892 C CA . VAL C 1 131 ? 66.914 56.316 72.929 1.00 39.25 126 VAL C CA 1
ATOM 4893 C C . VAL C 1 131 ? 66.998 56.367 71.432 1.00 39.78 126 VAL C C 1
ATOM 4894 O O . VAL C 1 131 ? 67.030 55.327 70.776 1.00 42.21 126 VAL C O 1
ATOM 4898 N N . LYS C 1 132 ? 66.998 57.574 70.882 1.00 38.83 127 LYS C N 1
ATOM 4899 C CA . LYS C 1 132 ? 67.092 57.718 69.432 1.00 39.56 127 LYS C CA 1
ATOM 4900 C C . LYS C 1 132 ? 68.254 58.661 69.156 1.00 37.65 127 LYS C C 1
ATOM 4901 O O . LYS C 1 132 ? 68.133 59.873 69.315 1.00 37.61 127 LYS C O 1
ATOM 4907 N N . ALA C 1 133 ? 69.392 58.087 68.776 1.00 34.65 128 ALA C N 1
ATOM 4908 C CA . ALA C 1 133 ? 70.579 58.874 68.493 1.00 32.06 128 ALA C CA 1
ATOM 4909 C C . ALA C 1 133 ? 70.585 59.300 67.046 1.00 31.47 128 ALA C C 1
ATOM 4910 O O . ALA C 1 133 ? 70.307 58.505 66.145 1.00 31.43 128 ALA C O 1
ATOM 4912 N N . VAL C 1 134 ? 70.896 60.565 66.818 1.00 28.71 129 VAL C N 1
ATOM 4913 C CA . VAL C 1 134 ? 70.939 61.050 65.460 1.00 28.09 129 VAL C CA 1
ATOM 4914 C C . VAL C 1 134 ? 72.387 61.260 65.058 1.00 28.80 129 VAL C C 1
ATOM 4915 O O . VAL C 1 134 ? 73.147 61.910 65.774 1.00 31.81 129 VAL C O 1
ATOM 4919 N N . PHE C 1 135 ? 72.784 60.699 63.922 1.00 27.30 130 PHE C N 1
ATOM 4920 C CA . PHE C 1 135 ? 74.157 60.860 63.497 1.00 26.76 130 PHE C CA 1
ATOM 4921 C C . PHE C 1 135 ? 74.282 61.649 62.217 1.00 28.20 130 PHE C C 1
ATOM 4922 O O . PHE C 1 135 ? 73.375 61.662 61.374 1.00 28.25 130 PHE C O 1
ATOM 4930 N N . GLU C 1 136 ? 75.427 62.309 62.078 1.00 29.21 131 GLU C N 1
ATOM 4931 C CA . GLU C 1 136 ? 75.731 63.064 60.877 1.00 30.00 131 GLU C CA 1
ATOM 4932 C C . GLU C 1 136 ? 76.774 62.232 60.166 1.00 29.12 131 GLU C C 1
ATOM 4933 O O . GLU C 1 136 ? 77.816 61.907 60.734 1.00 30.43 131 GLU C O 1
ATOM 4939 N N . CYS C 1 137 ? 76.475 61.852 58.936 1.00 29.00 132 CYS C N 1
ATOM 4940 C CA . CYS C 1 137 ? 77.416 61.066 58.161 1.00 28.66 132 CYS C CA 1
ATOM 4941 C C . CYS C 1 137 ? 78.565 61.979 57.726 1.00 29.13 132 CYS C C 1
ATOM 4942 O O . CYS C 1 137 ? 78.346 62.988 57.055 1.00 28.93 132 CYS C O 1
ATOM 4945 N N . ARG C 1 138 ? 79.788 61.633 58.106 1.00 30.23 133 ARG C N 1
ATOM 4946 C CA . ARG C 1 138 ? 80.928 62.461 57.746 1.00 33.14 133 ARG C CA 1
ATOM 4947 C C . ARG C 1 138 ? 81.258 62.428 56.256 1.00 33.62 133 ARG C C 1
ATOM 4948 O O . ARG C 1 138 ? 82.108 63.198 55.766 1.00 33.60 133 ARG C O 1
ATOM 4956 N N . GLY C 1 139 ? 80.563 61.550 55.533 1.00 32.17 134 GLY C N 1
ATOM 4957 C CA . GLY C 1 139 ? 80.785 61.417 54.106 1.00 29.30 134 GLY C CA 1
ATOM 4958 C C . GLY C 1 139 ? 79.984 62.400 53.275 1.00 29.45 134 GLY C C 1
ATOM 4959 O O . GLY C 1 139 ? 80.529 63.026 52.371 1.00 30.55 134 GLY C O 1
ATOM 4960 N N . CYS C 1 140 ? 78.701 62.551 53.583 1.00 28.46 135 CYS C N 1
ATOM 4961 C CA . CYS C 1 140 ? 77.850 63.436 52.826 1.00 27.38 135 CYS C CA 1
ATOM 4962 C C . CYS C 1 140 ? 77.097 64.396 53.696 1.00 27.44 135 CYS C C 1
ATOM 4963 O O . CYS C 1 140 ? 76.206 65.103 53.227 1.00 28.02 135 CYS C O 1
ATOM 4966 N N . MET C 1 141 ? 77.422 64.412 54.977 1.00 28.65 136 MET C N 1
ATOM 4967 C CA . MET C 1 141 ? 76.752 65.332 55.896 1.00 29.56 136 MET C CA 1
ATOM 4968 C C . MET C 1 141 ? 75.245 65.084 56.106 1.00 29.38 136 MET C C 1
ATOM 4969 O O . MET C 1 141 ? 74.563 65.928 56.665 1.00 29.54 136 MET C O 1
ATOM 4974 N N . ARG C 1 142 ? 74.721 63.951 55.655 1.00 29.99 137 ARG C N 1
ATOM 4975 C CA . ARG C 1 142 ? 73.302 63.668 55.851 1.00 31.14 137 ARG C CA 1
ATOM 4976 C C . ARG C 1 142 ? 73.040 63.172 57.268 1.00 33.40 137 ARG C C 1
ATOM 4977 O O . ARG C 1 142 ? 73.959 62.720 57.960 1.00 34.32 137 ARG C O 1
ATOM 4985 N N . HIS C 1 143 ? 71.786 63.245 57.703 1.00 34.65 138 HIS C N 1
ATOM 4986 C CA . HIS C 1 143 ? 71.434 62.812 59.053 1.00 37.17 138 HIS C CA 1
ATOM 4987 C C . HIS C 1 143 ? 70.758 61.428 59.094 1.00 39.54 138 HIS C C 1
ATOM 4988 O O . HIS C 1 143 ? 69.909 61.118 58.263 1.00 40.30 138 HIS C O 1
ATOM 4995 N N . HIS C 1 144 ? 71.146 60.592 60.057 1.00 41.51 139 HIS C N 1
ATOM 4996 C CA . HIS C 1 144 ? 70.564 59.251 60.216 1.00 43.48 139 HIS C CA 1
ATOM 4997 C C . HIS C 1 144 ? 70.202 59.055 61.682 1.00 43.35 139 HIS C C 1
ATOM 4998 O O . HIS C 1 144 ? 71.001 59.385 62.569 1.00 43.20 139 HIS C O 1
ATOM 5005 N N . ALA C 1 145 ? 69.008 58.526 61.950 1.00 42.66 140 ALA C N 1
ATOM 5006 C CA . ALA C 1 145 ? 68.589 58.268 63.339 1.00 40.82 140 ALA C CA 1
ATOM 5007 C C . ALA C 1 145 ? 68.719 56.775 63.609 1.00 39.63 140 ALA C C 1
ATOM 5008 O O . ALA C 1 145 ? 68.442 55.960 62.739 1.00 39.99 140 ALA C O 1
ATOM 5010 N N . VAL C 1 146 ? 69.153 56.411 64.807 1.00 38.87 141 VAL C N 1
ATOM 5011 C CA . VAL C 1 146 ? 69.317 55.004 65.143 1.00 37.86 141 VAL C CA 1
ATOM 5012 C C . VAL C 1 146 ? 68.859 54.760 66.561 1.00 38.75 141 VAL C C 1
ATOM 5013 O O . VAL C 1 146 ? 69.345 55.389 67.502 1.00 39.16 141 VAL C O 1
ATOM 5017 N N . THR C 1 147 ? 67.918 53.845 66.716 1.00 39.53 142 THR C N 1
ATOM 5018 C CA . THR C 1 147 ? 67.402 53.533 68.036 1.00 40.43 142 THR C CA 1
ATOM 5019 C C . THR C 1 147 ? 68.439 52.809 68.882 1.00 40.71 142 THR C C 1
ATOM 5020 O O . THR C 1 147 ? 69.059 51.838 68.442 1.00 41.94 142 THR C O 1
ATOM 5024 N N . GLN C 1 148 ? 68.621 53.293 70.101 1.00 40.36 143 GLN C N 1
ATOM 5025 C CA . GLN C 1 148 ? 69.585 52.708 71.010 1.00 43.01 143 GLN C CA 1
ATOM 5026 C C . GLN C 1 148 ? 68.861 51.918 72.065 1.00 45.40 143 GLN C C 1
ATOM 5027 O O . GLN C 1 148 ? 67.761 52.295 72.470 1.00 47.80 143 GLN C O 1
ATOM 5033 N N . SER C 1 149 ? 69.474 50.838 72.536 1.00 45.78 144 SER C N 1
ATOM 5034 C CA . SER C 1 149 ? 68.824 50.030 73.555 1.00 46.44 144 SER C CA 1
ATOM 5035 C C . SER C 1 149 ? 69.639 50.019 74.832 1.00 46.72 144 SER C C 1
ATOM 5036 O O . SER C 1 149 ? 69.109 49.752 75.902 1.00 47.10 144 SER C O 1
ATOM 5039 N N . THR C 1 150 ? 70.928 50.315 74.718 1.00 47.99 145 THR C N 1
ATOM 5040 C CA . THR C 1 150 ? 71.813 50.341 75.877 1.00 49.08 145 THR C CA 1
ATOM 5041 C C . THR C 1 150 ? 72.244 51.780 76.108 1.00 50.83 145 THR C C 1
ATOM 5042 O O . THR C 1 150 ? 71.751 52.690 75.440 1.00 51.17 145 THR C O 1
ATOM 5044 N N . ASN C 1 151 ? 73.148 51.999 77.057 1.00 53.26 146 ASN C N 1
ATOM 5045 C CA . ASN C 1 151 ? 73.627 53.352 77.289 1.00 56.15 146 ASN C CA 1
ATOM 5046 C C . ASN C 1 151 ? 74.905 53.555 76.483 1.00 57.12 146 ASN C C 1
ATOM 5047 O O . ASN C 1 151 ? 75.624 54.545 76.646 1.00 57.21 146 ASN C O 1
ATOM 5052 N N . MET C 1 152 ? 75.194 52.591 75.619 1.00 58.56 147 MET C N 1
ATOM 5053 C CA . MET C 1 152 ? 76.358 52.695 74.757 1.00 60.35 147 MET C CA 1
ATOM 5054 C C . MET C 1 152 ? 75.878 52.970 73.347 1.00 58.60 147 MET C C 1
ATOM 5055 O O . MET C 1 152 ? 75.172 52.159 72.744 1.00 59.32 147 MET C O 1
ATOM 5060 N N . ILE C 1 153 ? 76.256 54.129 72.828 1.00 56.27 148 ILE C N 1
ATOM 5061 C CA . ILE C 1 153 ? 75.859 54.511 71.491 1.00 53.50 148 ILE C CA 1
ATOM 5062 C C . ILE C 1 153 ? 76.346 53.505 70.448 1.00 51.43 148 ILE C C 1
ATOM 5063 O O . ILE C 1 153 ? 77.464 53.000 70.503 1.00 50.64 148 ILE C O 1
ATOM 5068 N N . THR C 1 154 ? 75.470 53.213 69.503 1.00 49.67 149 THR C N 1
ATOM 5069 C CA . THR C 1 154 ? 75.772 52.287 68.435 1.00 48.54 149 THR C CA 1
ATOM 5070 C C . THR C 1 154 ? 75.622 53.020 67.111 1.00 47.80 149 THR C C 1
ATOM 5071 O O . THR C 1 154 ? 74.511 53.369 66.714 1.00 45.73 149 THR C O 1
ATOM 5075 N N . GLU C 1 155 ? 76.745 53.250 66.438 1.00 47.78 150 GLU C N 1
ATOM 5076 C CA . GLU C 1 155 ? 76.745 53.953 65.164 1.00 46.93 150 GLU C CA 1
ATOM 5077 C C . GLU C 1 155 ? 76.129 53.088 64.078 1.00 44.75 150 GLU C C 1
ATOM 5078 O O . GLU C 1 155 ? 76.024 51.871 64.215 1.00 43.79 150 GLU C O 1
ATOM 5084 N N . PRO C 1 156 ? 75.670 53.721 62.997 1.00 43.64 151 PRO C N 1
ATOM 5085 C CA . PRO C 1 156 ? 75.066 52.993 61.882 1.00 44.10 151 PRO C CA 1
ATOM 5086 C C . PRO C 1 156 ? 76.114 52.088 61.228 1.00 44.79 151 PRO C C 1
ATOM 5087 O O . PRO C 1 156 ? 77.327 52.327 61.351 1.00 45.16 151 PRO C O 1
ATOM 5091 N N . SER C 1 157 ? 75.654 51.049 60.538 1.00 44.41 152 SER C N 1
ATOM 5092 C CA . SER C 1 157 ? 76.573 50.129 59.869 1.00 45.55 152 SER C CA 1
ATOM 5093 C C . SER C 1 157 ? 77.311 50.910 58.779 1.00 44.25 152 SER C C 1
ATOM 5094 O O . SER C 1 157 ? 78.538 51.000 58.784 1.00 44.10 152 SER C O 1
ATOM 5097 N N . LEU C 1 158 ? 76.551 51.462 57.839 1.00 42.35 153 LEU C N 1
ATOM 5098 C CA . LEU C 1 158 ? 77.133 52.262 56.789 1.00 40.53 153 LEU C CA 1
ATOM 5099 C C . LEU C 1 158 ? 76.065 53.208 56.302 1.00 39.53 153 LEU C C 1
ATOM 5100 O O . LEU C 1 158 ? 74.886 53.006 56.565 1.00 39.12 153 LEU C O 1
ATOM 5105 N N . CYS C 1 159 ? 76.482 54.254 55.604 1.00 39.27 154 CYS C N 1
ATOM 5106 C CA . CYS C 1 159 ? 75.532 55.207 55.072 1.00 39.23 154 CYS C CA 1
ATOM 5107 C C . CYS C 1 159 ? 75.055 54.716 53.710 1.00 39.80 154 CYS C C 1
ATOM 5108 O O . CYS C 1 159 ? 75.843 54.586 52.781 1.00 39.52 154 CYS C O 1
ATOM 5111 N N . SER C 1 160 ? 73.760 54.447 53.596 1.00 41.21 155 SER C N 1
ATOM 5112 C CA . SER C 1 160 ? 73.174 53.938 52.362 1.00 42.45 155 SER C CA 1
ATOM 5113 C C . SER C 1 160 ? 73.198 54.920 51.207 1.00 42.78 155 SER C C 1
ATOM 5114 O O . SER C 1 160 ? 73.146 54.514 50.041 1.00 44.28 155 SER C O 1
ATOM 5117 N N . GLU C 1 161 ? 73.268 56.209 51.532 1.00 41.71 156 GLU C N 1
ATOM 5118 C CA . GLU C 1 161 ? 73.270 57.275 50.531 1.00 39.47 156 GLU C CA 1
ATOM 5119 C C . GLU C 1 161 ? 74.582 57.453 49.797 1.00 36.21 156 GLU C C 1
ATOM 5120 O O . GLU C 1 161 ? 74.587 57.649 48.592 1.00 36.58 156 GLU C O 1
ATOM 5126 N N . CYS C 1 162 ? 75.688 57.391 50.523 1.00 32.89 157 CYS C N 1
ATOM 5127 C CA . CYS C 1 162 ? 76.980 57.590 49.901 1.00 31.01 157 CYS C CA 1
ATOM 5128 C C . CYS C 1 162 ? 78.003 56.508 50.200 1.00 30.75 157 CYS C C 1
ATOM 5129 O O . CYS C 1 162 ? 79.124 56.564 49.693 1.00 30.77 157 CYS C O 1
ATOM 5132 N N . GLY C 1 163 ? 77.634 55.537 51.033 1.00 29.89 158 GLY C N 1
ATOM 5133 C CA . GLY C 1 163 ? 78.550 54.457 51.363 1.00 27.42 158 GLY C CA 1
ATOM 5134 C C . GLY C 1 163 ? 79.490 54.775 52.507 1.00 27.33 158 GLY C C 1
ATOM 5135 O O . GLY C 1 163 ? 80.348 53.965 52.852 1.00 27.77 158 GLY C O 1
ATOM 5136 N N . GLY C 1 164 ? 79.344 55.953 53.101 1.00 26.77 159 GLY C N 1
ATOM 5137 C CA . GLY C 1 164 ? 80.216 56.327 54.199 1.00 28.15 159 GLY C CA 1
ATOM 5138 C C . GLY C 1 164 ? 80.180 55.365 55.372 1.00 29.32 159 GLY C C 1
ATOM 5139 O O . GLY C 1 164 ? 79.185 54.674 55.602 1.00 31.59 159 GLY C O 1
ATOM 5140 N N . ARG C 1 165 ? 81.265 55.297 56.124 1.00 28.57 160 ARG C N 1
ATOM 5141 C CA . ARG C 1 165 ? 81.269 54.408 57.274 1.00 28.58 160 ARG C CA 1
ATOM 5142 C C . ARG C 1 165 ? 81.656 55.138 58.542 1.00 29.91 160 ARG C C 1
ATOM 5143 O O . ARG C 1 165 ? 81.833 54.536 59.595 1.00 30.33 160 ARG C O 1
ATOM 5151 N N . SER C 1 166 ? 81.772 56.449 58.447 1.00 30.96 161 SER C N 1
ATOM 5152 C CA . SER C 1 166 ? 82.148 57.222 59.601 1.00 31.08 161 SER C CA 1
ATOM 5153 C C . SER C 1 166 ? 81.043 58.212 59.957 1.00 31.00 161 SER C C 1
ATOM 5154 O O . SER C 1 166 ? 80.546 58.932 59.093 1.00 31.82 161 SER C O 1
ATOM 5157 N N . PHE C 1 167 ? 80.656 58.239 61.230 1.00 31.42 162 PHE C N 1
ATOM 5158 C CA . PHE C 1 167 ? 79.599 59.137 61.690 1.00 30.44 162 PHE C CA 1
ATOM 5159 C C . PHE C 1 167 ? 79.963 59.957 62.906 1.00 32.24 162 PHE C C 1
ATOM 5160 O O . PHE C 1 167 ? 80.861 59.610 63.672 1.00 33.51 162 PHE C O 1
ATOM 5168 N N . ARG C 1 168 ? 79.241 61.056 63.075 1.00 34.47 163 ARG C N 1
ATOM 5169 C CA . ARG C 1 168 ? 79.425 61.951 64.209 1.00 36.41 163 ARG C CA 1
ATOM 5170 C C . ARG C 1 168 ? 78.062 62.084 64.875 1.00 35.76 163 ARG C C 1
ATOM 5171 O O . ARG C 1 168 ? 77.067 62.411 64.217 1.00 35.15 163 ARG C O 1
ATOM 5179 N N . LEU C 1 169 ? 78.015 61.824 66.176 1.00 34.30 164 LEU C N 1
ATOM 5180 C CA . LEU C 1 169 ? 76.766 61.896 66.917 1.00 33.09 164 LEU C CA 1
ATOM 5181 C C . LEU C 1 169 ? 76.334 63.326 67.170 1.00 33.23 164 LEU C C 1
ATOM 5182 O O . LEU C 1 169 ? 77.120 64.140 67.643 1.00 33.08 164 LEU C O 1
ATOM 5187 N N . LEU C 1 170 ? 75.083 63.639 66.861 1.00 34.06 165 LEU C N 1
ATOM 5188 C CA . LEU C 1 170 ? 74.583 64.994 67.105 1.00 35.79 165 LEU C CA 1
ATOM 5189 C C . LEU C 1 170 ? 73.682 64.994 68.340 1.00 38.05 165 LEU C C 1
ATOM 5190 O O . LEU C 1 170 ? 72.463 64.856 68.208 1.00 37.42 165 LEU C O 1
ATOM 5195 N N . GLN C 1 171 ? 74.262 65.166 69.531 1.00 40.17 166 GLN C N 1
ATOM 5196 C CA . GLN C 1 171 ? 73.454 65.136 70.750 1.00 42.24 166 GLN C CA 1
ATOM 5197 C C . GLN C 1 171 ? 72.220 66.042 70.760 1.00 43.43 166 GLN C C 1
ATOM 5198 O O . GLN C 1 171 ? 71.127 65.614 71.154 1.00 42.72 166 GLN C O 1
ATOM 5204 N N . ASP C 1 172 ? 72.387 67.285 70.320 1.00 45.74 167 ASP C N 1
ATOM 5205 C CA . ASP C 1 172 ? 71.278 68.232 70.316 1.00 47.57 167 ASP C CA 1
ATOM 5206 C C . ASP C 1 172 ? 70.113 67.821 69.451 1.00 46.52 167 ASP C C 1
ATOM 5207 O O . ASP C 1 172 ? 69.063 68.449 69.492 1.00 47.46 167 ASP C O 1
ATOM 5212 N N . GLU C 1 173 ? 70.275 66.777 68.658 1.00 45.10 168 GLU C N 1
ATOM 5213 C CA . GLU C 1 173 ? 69.167 66.368 67.826 1.00 44.49 168 GLU C CA 1
ATOM 5214 C C . GLU C 1 173 ? 68.641 65.018 68.239 1.00 43.81 168 GLU C C 1
ATOM 5215 O O . GLU C 1 173 ? 67.693 64.502 67.660 1.00 43.77 168 GLU C O 1
ATOM 5221 N N . SER C 1 174 ? 69.246 64.456 69.268 1.00 43.70 169 SER C N 1
ATOM 5222 C CA . SER C 1 174 ? 68.837 63.150 69.731 1.00 45.28 169 SER C CA 1
ATOM 5223 C C . SER C 1 174 ? 67.747 63.215 70.796 1.00 47.29 169 SER C C 1
ATOM 5224 O O . SER C 1 174 ? 67.597 64.231 71.482 1.00 49.18 169 SER C O 1
ATOM 5227 N N . GLU C 1 175 ? 66.973 62.137 70.919 1.00 48.30 170 GLU C N 1
ATOM 5228 C CA . GLU C 1 175 ? 65.889 62.067 71.896 1.00 50.17 170 GLU C CA 1
ATOM 5229 C C . GLU C 1 175 ? 66.295 61.267 73.123 1.00 49.79 170 GLU C C 1
ATOM 5230 O O . GLU C 1 175 ? 66.920 60.212 73.003 1.00 49.81 170 GLU C O 1
ATOM 5236 N N . PHE C 1 176 ? 65.931 61.760 74.303 1.00 52.20 171 PHE C N 1
ATOM 5237 C CA . PHE C 1 176 ? 66.289 61.062 75.543 1.00 54.99 171 PHE C CA 1
ATOM 5238 C C . PHE C 1 176 ? 65.135 60.366 76.279 1.00 56.25 171 PHE C C 1
ATOM 5239 O O . PHE C 1 176 ? 63.959 60.548 75.958 1.00 55.85 171 PHE C O 1
ATOM 5247 N N . LEU C 1 177 ? 65.518 59.575 77.280 1.00 58.11 172 LEU C N 1
ATOM 5248 C CA . LEU C 1 177 ? 64.613 58.801 78.120 1.00 60.59 172 LEU C CA 1
ATOM 5249 C C . LEU C 1 177 ? 65.257 58.663 79.503 1.00 63.19 172 LEU C C 1
ATOM 5250 O O . LEU C 1 177 ? 66.469 58.832 79.635 1.00 65.02 172 LEU C O 1
ATOM 5255 N N . ASP C 1 178 ? 64.472 58.333 80.527 1.00 64.90 173 ASP C N 1
ATOM 5256 C CA . ASP C 1 178 ? 65.019 58.201 81.886 1.00 65.87 173 ASP C CA 1
ATOM 5257 C C . ASP C 1 178 ? 65.365 56.771 82.251 1.00 66.37 173 ASP C C 1
ATOM 5258 O O . ASP C 1 178 ? 64.612 55.854 81.952 1.00 66.67 173 ASP C O 1
ATOM 5263 N N . THR C 1 179 ? 66.497 56.583 82.916 1.00 67.95 174 THR C N 1
ATOM 5264 C CA . THR C 1 179 ? 66.934 55.249 83.319 1.00 71.17 174 THR C CA 1
ATOM 5265 C C . THR C 1 179 ? 67.296 55.227 84.792 1.00 72.59 174 THR C C 1
ATOM 5266 O O . THR C 1 179 ? 67.731 56.241 85.332 1.00 73.63 174 THR C O 1
ATOM 5270 N N . GLN C 1 180 ? 67.113 54.079 85.444 1.00 74.28 175 GLN C N 1
ATOM 5271 C CA . GLN C 1 180 ? 67.446 53.951 86.861 1.00 75.56 175 GLN C CA 1
ATOM 5272 C C . GLN C 1 180 ? 68.090 52.601 87.184 1.00 76.59 175 GLN C C 1
ATOM 5273 O O . GLN C 1 180 ? 67.645 51.550 86.719 1.00 75.45 175 GLN C O 1
ATOM 5279 N N . THR C 1 181 ? 69.157 52.659 87.976 1.00 78.34 176 THR C N 1
ATOM 5280 C CA . THR C 1 181 ? 69.914 51.481 88.387 1.00 80.72 176 THR C CA 1
ATOM 5281 C C . THR C 1 181 ? 69.619 51.161 89.839 1.00 82.75 176 THR C C 1
ATOM 5282 O O . THR C 1 181 ? 69.368 52.065 90.632 1.00 83.71 176 THR C O 1
ATOM 5286 N N . LEU C 1 182 ? 69.680 49.880 90.189 1.00 84.57 177 LEU C N 1
ATOM 5287 C CA . LEU C 1 182 ? 69.434 49.448 91.556 1.00 86.23 177 LEU C CA 1
ATOM 5288 C C . LEU C 1 182 ? 69.679 47.964 91.677 1.00 88.39 177 LEU C C 1
ATOM 5289 O O . LEU C 1 182 ? 69.581 47.234 90.694 1.00 89.19 177 LEU C O 1
ATOM 5294 N N . LYS C 1 183 ? 69.997 47.520 92.888 1.00 90.64 178 LYS C N 1
ATOM 5295 C CA . LYS C 1 183 ? 70.260 46.105 93.137 1.00 92.54 178 LYS C CA 1
ATOM 5296 C C . LYS C 1 183 ? 69.014 45.378 93.646 1.00 94.07 178 LYS C C 1
ATOM 5297 O O . LYS C 1 183 ? 68.013 46.010 93.964 1.00 93.76 178 LYS C O 1
ATOM 5303 N N . LEU C 1 184 ? 69.078 44.050 93.712 1.00 96.38 179 LEU C N 1
ATOM 5304 C CA . LEU C 1 184 ? 67.948 43.253 94.181 1.00 98.74 179 LEU C CA 1
ATOM 5305 C C . LEU C 1 184 ? 68.407 42.105 95.099 1.00 101.04 179 LEU C C 1
ATOM 5306 O O . LEU C 1 184 ? 69.519 41.583 94.954 1.00 101.38 179 LEU C O 1
ATOM 5311 N N . GLN C 1 185 ? 67.536 41.727 96.039 1.00 103.08 180 GLN C N 1
ATOM 5312 C CA . GLN C 1 185 ? 67.799 40.658 97.010 1.00 104.44 180 GLN C CA 1
ATOM 5313 C C . GLN C 1 185 ? 67.164 39.324 96.617 1.00 104.60 180 GLN C C 1
ATOM 5314 O O . GLN C 1 185 ? 67.615 38.253 97.045 1.00 104.50 180 GLN C O 1
ATOM 5320 N N . GLU C 1 186 ? 68.240 38.738 96.850 1.00 46.79 181 GLU C N 1
ATOM 5321 C CA . GLU C 1 186 ? 67.364 37.572 96.977 1.00 50.71 181 GLU C CA 1
ATOM 5322 C C . GLU C 1 186 ? 66.746 37.477 98.366 1.00 52.69 181 GLU C C 1
ATOM 5323 O O . GLU C 1 186 ? 67.333 37.950 99.340 1.00 52.36 181 GLU C O 1
ATOM 5329 N N . PRO C 1 187 ? 65.546 36.869 98.470 1.00 54.91 182 PRO C N 1
ATOM 5330 C CA . PRO C 1 187 ? 64.873 36.728 99.763 1.00 57.48 182 PRO C CA 1
ATOM 5331 C C . PRO C 1 187 ? 65.775 35.921 100.678 1.00 60.55 182 PRO C C 1
ATOM 5332 O O . PRO C 1 187 ? 66.381 34.933 100.259 1.00 60.76 182 PRO C O 1
ATOM 5336 N N . LEU C 1 188 ? 65.861 36.335 101.931 1.00 63.94 183 LEU C N 1
ATOM 5337 C CA . LEU C 1 188 ? 66.719 35.655 102.882 1.00 67.19 183 LEU C CA 1
ATOM 5338 C C . LEU C 1 188 ? 66.208 34.297 103.342 1.00 70.25 183 LEU C C 1
ATOM 5339 O O . LEU C 1 188 ? 66.984 33.350 103.479 1.00 70.01 183 LEU C O 1
ATOM 5344 N N . GLU C 1 189 ? 64.896 34.197 103.537 1.00 74.01 184 GLU C N 1
ATOM 5345 C CA . GLU C 1 189 ? 64.289 32.961 104.008 1.00 77.22 184 GLU C CA 1
ATOM 5346 C C . GLU C 1 189 ? 64.400 31.735 103.117 1.00 77.38 184 GLU C C 1
ATOM 5347 O O . GLU C 1 189 ? 63.409 31.041 102.883 1.00 77.11 184 GLU C O 1
ATOM 5353 N N . ASN C 1 190 ? 65.612 31.462 102.643 1.00 78.62 185 ASN C N 1
ATOM 5354 C CA . ASN C 1 190 ? 65.868 30.297 101.812 1.00 80.48 185 ASN C CA 1
ATOM 5355 C C . ASN C 1 190 ? 67.341 29.991 101.638 1.00 81.28 185 ASN C C 1
ATOM 5356 O O . ASN C 1 190 ? 67.712 29.124 100.845 1.00 80.81 185 ASN C O 1
ATOM 5361 N N . LEU C 1 191 ? 68.177 30.709 102.382 1.00 81.73 186 LEU C N 1
ATOM 5362 C CA . LEU C 1 191 ? 69.611 30.495 102.331 1.00 82.33 186 LEU C CA 1
ATOM 5363 C C . LEU C 1 191 ? 69.946 29.475 103.409 1.00 83.24 186 LEU C C 1
ATOM 5364 O O . LEU C 1 191 ? 69.526 29.634 104.554 1.00 82.99 186 LEU C O 1
ATOM 5369 N N . SER C 1 192 ? 70.726 28.438 103.080 1.00 84.55 187 SER C N 1
ATOM 5370 C CA . SER C 1 192 ? 71.039 27.362 104.012 1.00 85.73 187 SER C CA 1
ATOM 5371 C C . SER C 1 192 ? 72.181 27.755 104.941 1.00 86.03 187 SER C C 1
ATOM 5372 O O . SER C 1 192 ? 73.317 27.229 104.844 1.00 87.00 187 SER C O 1
ATOM 5375 N N . GLY C 1 193 ? 71.883 28.595 105.932 1.00 85.46 188 GLY C N 1
ATOM 5376 C CA . GLY C 1 193 ? 72.834 29.012 106.948 1.00 83.84 188 GLY C CA 1
ATOM 5377 C C . GLY C 1 193 ? 74.247 29.348 106.521 1.00 82.65 188 GLY C C 1
ATOM 5378 O O . GLY C 1 193 ? 74.983 28.497 106.021 1.00 81.79 188 GLY C O 1
ATOM 5379 N N . GLY C 1 194 ? 74.626 30.602 106.734 1.00 81.78 189 GLY C N 1
ATOM 5380 C CA . GLY C 1 194 ? 75.972 31.033 106.399 1.00 81.22 189 GLY C CA 1
ATOM 5381 C C . GLY C 1 194 ? 76.119 31.680 105.043 1.00 80.59 189 GLY C C 1
ATOM 5382 O O . GLY C 1 194 ? 77.153 32.287 104.745 1.00 80.18 189 GLY C O 1
ATOM 5383 N N . GLU C 1 195 ? 75.082 31.550 104.223 1.00 79.80 190 GLU C N 1
ATOM 5384 C CA . GLU C 1 195 ? 75.091 32.121 102.887 1.00 78.67 190 GLU C CA 1
ATOM 5385 C C . GLU C 1 195 ? 74.804 33.605 102.916 1.00 78.11 190 GLU C C 1
ATOM 5386 O O . GLU C 1 195 ? 73.902 34.055 103.621 1.00 78.15 190 GLU C O 1
ATOM 5392 N N . GLN C 1 196 ? 75.585 34.362 102.152 1.00 77.05 191 GLN C N 1
ATOM 5393 C CA . GLN C 1 196 ? 75.391 35.803 102.047 1.00 75.55 191 GLN C CA 1
ATOM 5394 C C . GLN C 1 196 ? 74.479 35.973 100.827 1.00 72.64 191 GLN C C 1
ATOM 5395 O O . GLN C 1 196 ? 74.757 35.434 99.752 1.00 72.41 191 GLN C O 1
ATOM 5401 N N . PRO C 1 197 ? 73.374 36.716 100.981 1.00 69.23 192 PRO C N 1
ATOM 5402 C CA . PRO C 1 197 ? 72.433 36.934 99.887 1.00 65.73 192 PRO C CA 1
ATOM 5403 C C . PRO C 1 197 ? 73.061 37.480 98.626 1.00 62.35 192 PRO C C 1
ATOM 5404 O O . PRO C 1 197 ? 73.797 38.458 98.666 1.00 62.03 192 PRO C O 1
ATOM 5408 N N . ARG C 1 198 ? 72.771 36.826 97.510 1.00 59.67 193 ARG C N 1
ATOM 5409 C CA . ARG C 1 198 ? 73.276 37.248 96.217 1.00 58.51 193 ARG C CA 1
ATOM 5410 C C . ARG C 1 198 ? 72.355 38.345 95.682 1.00 55.73 193 ARG C C 1
ATOM 5411 O O . ARG C 1 198 ? 71.184 38.422 96.057 1.00 56.67 193 ARG C O 1
ATOM 5419 N N . GLN C 1 199 ? 72.862 38.886 94.790 1.00 90.44 194 GLN C N 1
ATOM 5420 C CA . GLN C 1 199 ? 72.137 40.060 94.311 1.00 90.95 194 GLN C CA 1
ATOM 5421 C C . GLN C 1 199 ? 72.425 40.399 92.838 1.00 89.81 194 GLN C C 1
ATOM 5422 O O . GLN C 1 199 ? 73.528 40.159 92.332 1.00 89.37 194 GLN C O 1
ATOM 5428 N N . ILE C 1 200 ? 71.431 40.979 92.165 1.00 88.13 195 ILE C N 1
ATOM 5429 C CA . ILE C 1 200 ? 71.555 41.350 90.755 1.00 86.20 195 ILE C CA 1
ATOM 5430 C C . ILE C 1 200 ? 71.096 42.785 90.495 1.00 84.64 195 ILE C C 1
ATOM 5431 O O . ILE C 1 200 ? 70.393 43.374 91.311 1.00 84.35 195 ILE C O 1
ATOM 5436 N N . THR C 1 201 ? 71.487 43.345 89.354 1.00 82.98 196 THR C N 1
ATOM 5437 C CA . THR C 1 201 ? 71.101 44.714 89.020 1.00 81.56 196 THR C CA 1
ATOM 5438 C C . THR C 1 201 ? 69.817 44.777 88.195 1.00 79.62 196 THR C C 1
ATOM 5439 O O . THR C 1 201 ? 69.591 43.941 87.321 1.00 79.84 196 THR C O 1
ATOM 5443 N N . VAL C 1 202 ? 68.977 45.770 88.479 1.00 77.19 197 VAL C N 1
ATOM 5444 C CA . VAL C 1 202 ? 67.725 45.950 87.747 1.00 74.37 197 VAL C CA 1
ATOM 5445 C C . VAL C 1 202 ? 67.678 47.325 87.105 1.00 72.26 197 VAL C C 1
ATOM 5446 O O . VAL C 1 202 ? 68.013 48.332 87.729 1.00 71.38 197 VAL C O 1
ATOM 5450 N N . VAL C 1 203 ? 67.254 47.358 85.851 1.00 69.96 198 VAL C N 1
ATOM 5451 C CA . VAL C 1 203 ? 67.175 48.606 85.119 1.00 68.04 198 VAL C CA 1
ATOM 5452 C C . VAL C 1 203 ? 65.730 49.040 84.936 1.00 67.63 198 VAL C C 1
ATOM 5453 O O . VAL C 1 203 ? 64.903 48.305 84.397 1.00 66.67 198 VAL C O 1
ATOM 5457 N N . LEU C 1 204 ? 65.429 50.245 85.392 1.00 67.62 199 LEU C N 1
ATOM 5458 C CA . LEU C 1 204 ? 64.086 50.772 85.268 1.00 68.26 199 LEU C CA 1
ATOM 5459 C C . LEU C 1 204 ? 64.127 51.990 84.375 1.00 68.52 199 LEU C C 1
ATOM 5460 O O . LEU C 1 204 ? 64.822 52.956 84.668 1.00 68.65 199 LEU C O 1
ATOM 5465 N N . GLU C 1 205 ? 63.386 51.946 83.280 1.00 69.29 200 GLU C N 1
ATOM 5466 C CA . GLU C 1 205 ? 63.369 53.073 82.373 1.00 70.62 200 GLU C CA 1
ATOM 5467 C C . GLU C 1 205 ? 61.953 53.558 82.150 1.00 71.29 200 GLU C C 1
ATOM 5468 O O . GLU C 1 205 ? 60.995 52.813 82.346 1.00 70.91 200 GLU C O 1
ATOM 5474 N N . ASP C 1 206 ? 61.835 54.814 81.736 1.00 72.38 201 ASP C N 1
ATOM 5475 C CA . ASP C 1 206 ? 60.543 55.421 81.472 1.00 73.88 201 ASP C CA 1
ATOM 5476 C C . ASP C 1 206 ? 59.776 55.660 82.766 1.00 74.80 201 ASP C C 1
ATOM 5477 O O . ASP C 1 206 ? 60.374 56.002 83.788 1.00 74.77 201 ASP C O 1
ATOM 5482 N N . ASP C 1 207 ? 58.458 55.476 82.729 1.00 75.73 202 ASP C N 1
ATOM 5483 C CA . ASP C 1 207 ? 57.630 55.699 83.909 1.00 76.62 202 ASP C CA 1
ATOM 5484 C C . ASP C 1 207 ? 57.909 54.763 85.079 1.00 77.15 202 ASP C C 1
ATOM 5485 O O . ASP C 1 207 ? 57.423 54.998 86.183 1.00 77.90 202 ASP C O 1
ATOM 5490 N N . LEU C 1 208 ? 58.691 53.714 84.850 1.00 77.45 203 LEU C N 1
ATOM 5491 C CA . LEU C 1 208 ? 59.013 52.781 85.918 1.00 78.05 203 LEU C CA 1
ATOM 5492 C C . LEU C 1 208 ? 60.140 53.319 86.790 1.00 79.27 203 LEU C C 1
ATOM 5493 O O . LEU C 1 208 ? 60.657 52.608 87.647 1.00 79.13 203 LEU C O 1
ATOM 5498 N N . VAL C 1 209 ? 60.529 54.570 86.576 1.00 81.14 204 VAL C N 1
ATOM 5499 C CA . VAL C 1 209 ? 61.592 55.156 87.380 1.00 84.11 204 VAL C CA 1
ATOM 5500 C C . VAL C 1 209 ? 61.003 55.755 88.640 1.00 86.05 204 VAL C C 1
ATOM 5501 O O . VAL C 1 209 ? 59.853 56.201 88.648 1.00 86.07 204 VAL C O 1
ATOM 5505 N N . ASP C 1 210 ? 61.808 55.770 89.700 1.00 88.76 205 ASP C N 1
ATOM 5506 C CA . ASP C 1 210 ? 61.396 56.310 90.997 1.00 91.51 205 ASP C CA 1
ATOM 5507 C C . ASP C 1 210 ? 60.123 55.613 91.486 1.00 93.06 205 ASP C C 1
ATOM 5508 O O . ASP C 1 210 ? 59.280 56.231 92.139 1.00 93.56 205 ASP C O 1
ATOM 5513 N N . THR C 1 211 ? 59.987 54.331 91.156 1.00 94.30 206 THR C N 1
ATOM 5514 C CA . THR C 1 211 ? 58.823 53.547 91.553 1.00 94.96 206 THR C CA 1
ATOM 5515 C C . THR C 1 211 ? 59.172 52.768 92.813 1.00 95.78 206 THR C C 1
ATOM 5516 O O . THR C 1 211 ? 58.364 52.655 93.734 1.00 95.98 206 THR C O 1
ATOM 5520 N N . LEU C 1 212 ? 60.389 52.244 92.849 1.00 96.46 207 LEU C N 1
ATOM 5521 C CA . LEU C 1 212 ? 60.838 51.479 93.992 1.00 97.74 207 LEU C CA 1
ATOM 5522 C C . LEU C 1 212 ? 61.776 52.300 94.853 1.00 99.12 207 LEU C C 1
ATOM 5523 O O . LEU C 1 212 ? 62.417 53.243 94.378 1.00 98.75 207 LEU C O 1
ATOM 5528 N N . THR C 1 213 ? 61.841 51.925 96.128 1.00 101.17 208 THR C N 1
ATOM 5529 C CA . THR C 1 213 ? 62.684 52.586 97.120 1.00 102.05 208 THR C CA 1
ATOM 5530 C C . THR C 1 213 ? 63.401 51.551 97.986 1.00 102.64 208 THR C C 1
ATOM 5531 O O . THR C 1 213 ? 62.914 50.435 98.169 1.00 102.25 208 THR C O 1
ATOM 5535 N N . PRO C 1 214 ? 64.571 51.911 98.530 1.00 103.45 209 PRO C N 1
ATOM 5536 C CA . PRO C 1 214 ? 65.336 50.987 99.373 1.00 104.40 209 PRO C CA 1
ATOM 5537 C C . PRO C 1 214 ? 64.469 50.329 100.452 1.00 105.23 209 PRO C C 1
ATOM 5538 O O . PRO C 1 214 ? 63.710 51.006 101.144 1.00 105.77 209 PRO C O 1
ATOM 5542 N N . GLY C 1 215 ? 64.574 49.010 100.584 1.00 105.43 210 GLY C N 1
ATOM 5543 C CA . GLY C 1 215 ? 63.783 48.313 101.582 1.00 105.42 210 GLY C CA 1
ATOM 5544 C C . GLY C 1 215 ? 62.511 47.674 101.050 1.00 105.42 210 GLY C C 1
ATOM 5545 O O . GLY C 1 215 ? 61.907 46.845 101.728 1.00 105.77 210 GLY C O 1
ATOM 5546 N N . ASP C 1 216 ? 62.092 48.054 99.845 1.00 104.98 211 ASP C N 1
ATOM 5547 C CA . ASP C 1 216 ? 60.885 47.487 99.240 1.00 104.19 211 ASP C CA 1
ATOM 5548 C C . ASP C 1 216 ? 61.073 46.001 98.932 1.00 103.54 211 ASP C C 1
ATOM 5549 O O . ASP C 1 216 ? 62.192 45.536 98.698 1.00 103.46 211 ASP C O 1
ATOM 5554 N N . ILE C 1 217 ? 59.967 45.264 98.923 1.00 102.16 212 ILE C N 1
ATOM 5555 C CA . ILE C 1 217 ? 59.999 43.837 98.624 1.00 100.91 212 ILE C CA 1
ATOM 5556 C C . ILE C 1 217 ? 59.052 43.592 97.456 1.00 99.29 212 ILE C C 1
ATOM 5557 O O . ILE C 1 217 ? 57.831 43.738 97.603 1.00 99.38 212 ILE C O 1
ATOM 5562 N N . VAL C 1 218 ? 59.602 43.213 96.303 1.00 96.62 213 VAL C N 1
ATOM 5563 C CA . VAL C 1 218 ? 58.764 42.979 95.131 1.00 93.73 213 VAL C CA 1
ATOM 5564 C C . VAL C 1 218 ? 59.112 41.811 94.238 1.00 91.16 213 VAL C C 1
ATOM 5565 O O . VAL C 1 218 ? 60.112 41.120 94.438 1.00 90.10 213 VAL C O 1
ATOM 5569 N N . ARG C 1 219 ? 58.242 41.622 93.245 1.00 89.21 214 ARG C N 1
ATOM 5570 C CA . ARG C 1 219 ? 58.349 40.580 92.229 1.00 86.73 214 ARG C CA 1
ATOM 5571 C C . ARG C 1 219 ? 58.611 41.292 90.906 1.00 85.32 214 ARG C C 1
ATOM 5572 O O . ARG C 1 219 ? 57.675 41.710 90.206 1.00 84.97 214 ARG C O 1
ATOM 5580 N N . VAL C 1 220 ? 59.896 41.427 90.585 1.00 82.72 215 VAL C N 1
ATOM 5581 C CA . VAL C 1 220 ? 60.349 42.097 89.376 1.00 78.89 215 VAL C CA 1
ATOM 5582 C C . VAL C 1 220 ? 60.208 41.214 88.148 1.00 76.32 215 VAL C C 1
ATOM 5583 O O . VAL C 1 220 ? 60.716 40.097 88.098 1.00 75.95 215 VAL C O 1
ATOM 5587 N N . THR C 1 221 ? 59.494 41.719 87.160 1.00 73.48 216 THR C N 1
ATOM 5588 C CA . THR C 1 221 ? 59.325 40.989 85.928 1.00 71.10 216 THR C CA 1
ATOM 5589 C C . THR C 1 221 ? 60.167 41.725 84.900 1.00 70.70 216 THR C C 1
ATOM 5590 O O . THR C 1 221 ? 60.558 42.871 85.120 1.00 70.18 216 THR C O 1
ATOM 5594 N N . GLY C 1 222 ? 60.466 41.073 83.785 1.00 70.32 217 GLY C N 1
ATOM 5595 C CA . GLY C 1 222 ? 61.266 41.731 82.769 1.00 69.78 217 GLY C CA 1
ATOM 5596 C C . GLY C 1 222 ? 62.161 40.815 81.956 1.00 68.74 217 GLY C C 1
ATOM 5597 O O . GLY C 1 222 ? 62.113 39.590 82.096 1.00 69.05 217 GLY C O 1
ATOM 5598 N N . THR C 1 223 ? 62.989 41.407 81.100 1.00 66.65 218 THR C N 1
ATOM 5599 C CA . THR C 1 223 ? 63.879 40.609 80.273 1.00 63.51 218 THR C CA 1
ATOM 5600 C C . THR C 1 223 ? 65.279 40.554 80.856 1.00 63.37 218 THR C C 1
ATOM 5601 O O . THR C 1 223 ? 65.810 41.560 81.321 1.00 63.57 218 THR C O 1
ATOM 5605 N N . LEU C 1 224 ? 65.864 39.361 80.844 1.00 62.99 219 LEU C N 1
ATOM 5606 C CA . LEU C 1 224 ? 67.209 39.164 81.358 1.00 62.15 219 LEU C CA 1
ATOM 5607 C C . LEU C 1 224 ? 68.208 39.452 80.237 1.00 63.23 219 LEU C C 1
ATOM 5608 O O . LEU C 1 224 ? 68.281 38.717 79.253 1.00 62.91 219 LEU C O 1
ATOM 5613 N N . ARG C 1 225 ? 68.963 40.535 80.394 1.00 64.43 220 ARG C N 1
ATOM 5614 C CA . ARG C 1 225 ? 69.965 40.944 79.416 1.00 65.47 220 ARG C CA 1
ATOM 5615 C C . ARG C 1 225 ? 71.336 40.788 80.048 1.00 67.33 220 ARG C C 1
ATOM 5616 O O . ARG C 1 225 ? 71.460 40.554 81.250 1.00 66.51 220 ARG C O 1
ATOM 5624 N N . THR C 1 226 ? 72.371 40.947 79.237 1.00 70.36 221 THR C N 1
ATOM 5625 C CA . THR C 1 226 ? 73.725 40.813 79.734 1.00 74.32 221 THR C CA 1
ATOM 5626 C C . THR C 1 226 ? 74.606 41.861 79.096 1.00 76.44 221 THR C C 1
ATOM 5627 O O . THR C 1 226 ? 74.402 42.208 77.938 1.00 76.72 221 THR C O 1
ATOM 5631 N N . VAL C 1 227 ? 75.581 42.362 79.851 1.00 79.60 222 VAL C N 1
ATOM 5632 C CA . VAL C 1 227 ? 76.504 43.373 79.343 1.00 84.10 222 VAL C CA 1
ATOM 5633 C C . VAL C 1 227 ? 77.922 43.173 79.879 1.00 87.08 222 VAL C C 1
ATOM 5634 O O . VAL C 1 227 ? 78.113 42.986 81.079 1.00 87.25 222 VAL C O 1
ATOM 5638 N N . ARG C 1 228 ? 78.915 43.218 78.986 1.00 90.95 223 ARG C N 1
ATOM 5639 C CA . ARG C 1 228 ? 80.306 43.043 79.365 1.00 95.18 223 ARG C CA 1
ATOM 5640 C C . ARG C 1 228 ? 80.716 44.072 80.406 1.00 96.96 223 ARG C C 1
ATOM 5641 O O . ARG C 1 228 ? 80.337 45.240 80.308 1.00 97.33 223 ARG C O 1
ATOM 5649 N N . ASP C 1 229 ? 81.476 43.628 81.410 1.00 98.72 224 ASP C N 1
ATOM 5650 C CA . ASP C 1 229 ? 81.975 44.528 82.420 1.00 100.13 224 ASP C CA 1
ATOM 5651 C C . ASP C 1 229 ? 83.038 45.449 81.855 1.00 100.97 224 ASP C C 1
ATOM 5652 O O . ASP C 1 229 ? 83.787 45.013 80.966 1.00 100.62 224 ASP C O 1
ATOM 5657 N N . GLU C 1 230 ? 83.087 46.689 82.294 1.00 102.47 225 GLU C N 1
ATOM 5658 C CA . GLU C 1 230 ? 84.060 47.644 81.779 1.00 103.70 225 GLU C CA 1
ATOM 5659 C C . GLU C 1 230 ? 85.482 47.236 82.148 1.00 104.17 225 GLU C C 1
ATOM 5660 O O . GLU C 1 230 ? 85.793 47.039 83.331 1.00 104.15 225 GLU C O 1
ATOM 5666 N N . ARG C 1 231 ? 86.347 47.085 81.131 1.00 103.98 226 ARG C N 1
ATOM 5667 C CA . ARG C 1 231 ? 87.737 46.690 81.278 1.00 103.17 226 ARG C CA 1
ATOM 5668 C C . ARG C 1 231 ? 87.842 45.247 81.744 1.00 102.88 226 ARG C C 1
ATOM 5669 O O . ARG C 1 231 ? 88.669 44.468 81.219 1.00 103.07 226 ARG C O 1
ATOM 5677 N N . THR C 1 232 ? 87.043 44.849 82.742 1.00 101.69 227 THR C N 1
ATOM 5678 C CA . THR C 1 232 ? 87.037 43.495 83.273 1.00 99.79 227 THR C CA 1
ATOM 5679 C C . THR C 1 232 ? 86.859 42.475 82.162 1.00 98.64 227 THR C C 1
ATOM 5680 O O . THR C 1 232 ? 87.240 41.315 82.297 1.00 99.38 227 THR C O 1
ATOM 5684 N N . LYS C 1 233 ? 86.268 42.910 81.045 1.00 97.13 228 LYS C N 1
ATOM 5685 C CA . LYS C 1 233 ? 86.036 42.060 79.891 1.00 95.31 228 LYS C CA 1
ATOM 5686 C C . LYS C 1 233 ? 84.993 40.996 80.206 1.00 93.74 228 LYS C C 1
ATOM 5687 O O . LYS C 1 233 ? 84.195 40.612 79.329 1.00 93.06 228 LYS C O 1
ATOM 5693 N N . ARG C 1 234 ? 84.992 40.503 81.448 1.00 91.49 229 ARG C N 1
ATOM 5694 C CA . ARG C 1 234 ? 84.054 39.492 81.913 1.00 88.97 229 ARG C CA 1
ATOM 5695 C C . ARG C 1 234 ? 82.614 39.970 81.795 1.00 87.18 229 ARG C C 1
ATOM 5696 O O . ARG C 1 234 ? 82.347 41.171 81.927 1.00 87.13 229 ARG C O 1
ATOM 5704 N N . PHE C 1 235 ? 81.680 39.058 81.535 1.00 84.21 230 PHE C N 1
ATOM 5705 C CA . PHE C 1 235 ? 80.277 39.435 81.391 1.00 80.22 230 PHE C CA 1
ATOM 5706 C C . PHE C 1 235 ? 79.510 39.420 82.696 1.00 78.71 230 PHE C C 1
ATOM 5707 O O . PHE C 1 235 ? 79.925 38.806 83.671 1.00 78.87 230 PHE C O 1
ATOM 5715 N N . LYS C 1 236 ? 78.377 40.103 82.704 1.00 77.05 231 LYS C N 1
ATOM 5716 C CA . LYS C 1 236 ? 77.543 40.157 83.886 1.00 74.99 231 LYS C CA 1
ATOM 5717 C C . LYS C 1 236 ? 76.099 40.212 83.429 1.00 73.29 231 LYS C C 1
ATOM 5718 O O . LYS C 1 236 ? 75.808 40.610 82.303 1.00 72.58 231 LYS C O 1
ATOM 5724 N N . ASN C 1 237 ? 75.189 39.812 84.302 1.00 71.85 232 ASN C N 1
ATOM 5725 C CA . ASN C 1 237 ? 73.783 39.809 83.946 1.00 70.55 232 ASN C CA 1
ATOM 5726 C C . ASN C 1 237 ? 72.950 40.764 84.769 1.00 69.84 232 ASN C C 1
ATOM 5727 O O . ASN C 1 237 ? 73.351 41.184 85.856 1.00 70.52 232 ASN C O 1
ATOM 5732 N N . PHE C 1 238 ? 71.787 41.119 84.232 1.00 68.35 233 PHE C N 1
ATOM 5733 C CA . PHE C 1 238 ? 70.867 42.015 84.920 1.00 66.68 233 PHE C CA 1
ATOM 5734 C C . PHE C 1 238 ? 69.484 41.942 84.292 1.00 64.65 233 PHE C C 1
ATOM 5735 O O . PHE C 1 238 ? 69.304 41.354 83.231 1.00 63.93 233 PHE C O 1
ATOM 5743 N N . ILE C 1 239 ? 68.505 42.538 84.958 1.00 63.39 234 ILE C N 1
ATOM 5744 C CA . ILE C 1 239 ? 67.147 42.505 84.454 1.00 61.89 234 ILE C CA 1
ATOM 5745 C C . ILE C 1 239 ? 66.652 43.841 83.935 1.00 60.11 234 ILE C C 1
ATOM 5746 O O . ILE C 1 239 ? 66.809 44.878 84.585 1.00 58.74 234 ILE C O 1
ATOM 5751 N N . TYR C 1 240 ? 66.053 43.799 82.751 1.00 58.16 235 TYR C N 1
ATOM 5752 C CA . TYR C 1 240 ? 65.492 44.986 82.146 1.00 56.84 235 TYR C CA 1
ATOM 5753 C C . TYR C 1 240 ? 64.025 45.043 82.580 1.00 56.53 235 TYR C C 1
ATOM 5754 O O . TYR C 1 240 ? 63.185 44.261 82.118 1.00 54.47 235 TYR C O 1
ATOM 5763 N N . GLY C 1 241 ? 63.743 45.977 83.483 1.00 56.67 236 GLY C N 1
ATOM 5764 C CA . GLY C 1 241 ? 62.410 46.151 84.022 1.00 57.92 236 GLY C CA 1
ATOM 5765 C C . GLY C 1 241 ? 61.282 46.313 83.035 1.00 58.95 236 GLY C C 1
ATOM 5766 O O . GLY C 1 241 ? 61.401 47.049 82.056 1.00 59.41 236 GLY C O 1
ATOM 5767 N N . ASN C 1 242 ? 60.180 45.619 83.328 1.00 60.25 237 ASN C N 1
ATOM 5768 C CA . ASN C 1 242 ? 58.955 45.630 82.526 1.00 62.14 237 ASN C CA 1
ATOM 5769 C C . ASN C 1 242 ? 57.716 45.638 83.398 1.00 64.73 237 ASN C C 1
ATOM 5770 O O . ASN C 1 242 ? 56.634 45.971 82.925 1.00 65.13 237 ASN C O 1
ATOM 5775 N N . TYR C 1 243 ? 57.879 45.224 84.656 1.00 68.12 238 TYR C N 1
ATOM 5776 C CA . TYR C 1 243 ? 56.778 45.153 85.623 1.00 70.45 238 TYR C CA 1
ATOM 5777 C C . TYR C 1 243 ? 57.262 44.862 87.050 1.00 71.27 238 TYR C C 1
ATOM 5778 O O . TYR C 1 243 ? 58.267 44.186 87.252 1.00 71.03 238 TYR C O 1
ATOM 5787 N N . THR C 1 244 ? 56.486 45.887 87.488 1.00 50.00 239 THR C N 1
ATOM 5788 C CA . THR C 1 244 ? 56.971 46.053 88.896 1.00 50.00 239 THR C CA 1
ATOM 5789 C C . THR C 1 244 ? 55.793 45.561 89.742 1.00 50.00 239 THR C C 1
ATOM 5790 O O . THR C 1 244 ? 54.645 45.821 89.300 1.00 50.00 239 THR C O 1
ATOM 5794 N N . GLU C 1 245 ? 56.036 44.909 90.830 1.00 50.00 240 GLU C N 1
ATOM 5795 C CA . GLU C 1 245 ? 54.981 44.478 91.733 1.00 50.00 240 GLU C CA 1
ATOM 5796 C C . GLU C 1 245 ? 55.477 44.409 93.170 1.00 50.00 240 GLU C C 1
ATOM 5797 O O . GLU C 1 245 ? 56.655 44.359 93.441 1.00 50.00 240 GLU C O 1
ATOM 5799 N N . PHE C 1 246 ? 54.498 44.484 93.979 1.00 50.00 241 PHE C N 1
ATOM 5800 C CA . PHE C 1 246 ? 54.669 44.407 95.421 1.00 50.00 241 PHE C CA 1
ATOM 5801 C C . PHE C 1 246 ? 54.764 42.962 95.890 1.00 50.00 241 PHE C C 1
ATOM 5802 O O . PHE C 1 246 ? 54.029 42.199 95.229 1.00 50.00 241 PHE C O 1
ATOM 5804 N N . LEU C 1 247 ? 55.154 42.133 96.287 1.00 50.00 242 LEU C N 1
ATOM 5805 C CA . LEU C 1 247 ? 55.676 41.164 97.236 1.00 50.00 242 LEU C CA 1
ATOM 5806 C C . LEU C 1 247 ? 54.941 41.241 98.567 1.00 50.00 242 LEU C C 1
ATOM 5807 O O . LEU C 1 247 ? 54.385 40.739 99.884 1.00 50.00 242 LEU C O 1
ATOM 5809 N N . VAL D 1 9 ? 96.599 8.419 62.439 1.00 125.99 4 VAL D N 1
ATOM 5810 C CA . VAL D 1 9 ? 95.183 8.883 62.556 1.00 125.93 4 VAL D CA 1
ATOM 5811 C C . VAL D 1 9 ? 95.079 10.410 62.654 1.00 125.74 4 VAL D C 1
ATOM 5812 O O . VAL D 1 9 ? 95.318 10.986 63.718 1.00 125.90 4 VAL D O 1
ATOM 5814 N N . ASP D 1 10 ? 94.718 11.057 61.544 1.00 125.16 5 ASP D N 1
ATOM 5815 C CA . ASP D 1 10 ? 94.573 12.513 61.507 1.00 124.47 5 ASP D CA 1
ATOM 5816 C C . ASP D 1 10 ? 93.166 12.929 61.942 1.00 124.23 5 ASP D C 1
ATOM 5817 O O . ASP D 1 10 ? 92.595 12.353 62.872 1.00 124.21 5 ASP D O 1
ATOM 5822 N N . LYS D 1 11 ? 92.615 13.927 61.254 1.00 123.80 6 LYS D N 1
ATOM 5823 C CA . LYS D 1 11 ? 91.279 14.445 61.550 1.00 122.96 6 LYS D CA 1
ATOM 5824 C C . LYS D 1 11 ? 90.179 13.388 61.365 1.00 121.89 6 LYS D C 1
ATOM 5825 O O . LYS D 1 11 ? 89.738 12.753 62.327 1.00 121.71 6 LYS D O 1
ATOM 5831 N N . SER D 1 12 ? 89.751 13.206 60.119 1.00 120.67 7 SER D N 1
ATOM 5832 C CA . SER D 1 12 ? 88.691 12.261 59.768 1.00 118.95 7 SER D CA 1
ATOM 5833 C C . SER D 1 12 ? 88.859 10.815 60.223 1.00 117.37 7 SER D C 1
ATOM 5834 O O . SER D 1 12 ? 87.875 10.081 60.313 1.00 117.08 7 SER D O 1
ATOM 5837 N N . LYS D 1 13 ? 90.086 10.388 60.499 1.00 115.77 8 LYS D N 1
ATOM 5838 C CA . LYS D 1 13 ? 90.273 9.006 60.925 1.00 114.14 8 LYS D CA 1
ATOM 5839 C C . LYS D 1 13 ? 89.873 8.793 62.381 1.00 112.54 8 LYS D C 1
ATOM 5840 O O . LYS D 1 13 ? 89.333 7.745 62.731 1.00 112.18 8 LYS D O 1
ATOM 5846 N N . THR D 1 14 ? 90.135 9.786 63.226 1.00 110.65 9 THR D N 1
ATOM 5847 C CA . THR D 1 14 ? 89.771 9.685 64.634 1.00 108.60 9 THR D CA 1
ATOM 5848 C C . THR D 1 14 ? 88.249 9.679 64.711 1.00 107.53 9 THR D C 1
ATOM 5849 O O . THR D 1 14 ? 87.642 8.804 65.331 1.00 106.81 9 THR D O 1
ATOM 5853 N N . LEU D 1 15 ? 87.647 10.664 64.054 1.00 106.33 10 LEU D N 1
ATOM 5854 C CA . LEU D 1 15 ? 86.202 10.821 64.023 1.00 105.70 10 LEU D CA 1
ATOM 5855 C C . LEU D 1 15 ? 85.467 9.552 63.612 1.00 105.35 10 LEU D C 1
ATOM 5856 O O . LEU D 1 15 ? 84.584 9.079 64.337 1.00 105.43 10 LEU D O 1
ATOM 5861 N N . THR D 1 16 ? 85.824 9.006 62.450 1.00 104.89 11 THR D N 1
ATOM 5862 C CA . THR D 1 16 ? 85.190 7.783 61.959 1.00 103.75 11 THR D CA 1
ATOM 5863 C C . THR D 1 16 ? 85.357 6.631 62.958 1.00 103.05 11 THR D C 1
ATOM 5864 O O . THR D 1 16 ? 84.531 5.723 63.009 1.00 102.78 11 THR D O 1
ATOM 5868 N N . LYS D 1 17 ? 86.417 6.683 63.761 1.00 102.24 12 LYS D N 1
ATOM 5869 C CA . LYS D 1 17 ? 86.660 5.646 64.758 1.00 101.66 12 LYS D CA 1
ATOM 5870 C C . LYS D 1 17 ? 85.708 5.797 65.930 1.00 101.60 12 LYS D C 1
ATOM 5871 O O . LYS D 1 17 ? 85.248 4.808 66.497 1.00 101.36 12 LYS D O 1
ATOM 5877 N N . PHE D 1 18 ? 85.403 7.033 66.300 1.00 101.72 13 PHE D N 1
ATOM 5878 C CA . PHE D 1 18 ? 84.507 7.232 67.425 1.00 102.64 13 PHE D CA 1
ATOM 5879 C C . PHE D 1 18 ? 83.088 6.799 67.126 1.00 104.07 13 PHE D C 1
ATOM 5880 O O . PHE D 1 18 ? 82.410 6.231 67.991 1.00 104.28 13 PHE D O 1
ATOM 5888 N N . GLU D 1 19 ? 82.639 7.053 65.903 1.00 105.27 14 GLU D N 1
ATOM 5889 C CA . GLU D 1 19 ? 81.288 6.675 65.512 1.00 106.43 14 GLU D CA 1
ATOM 5890 C C . GLU D 1 19 ? 80.987 5.234 65.903 1.00 107.40 14 GLU D C 1
ATOM 5891 O O . GLU D 1 19 ? 79.890 4.935 66.374 1.00 108.19 14 GLU D O 1
ATOM 5897 N N . GLU D 1 20 ? 81.967 4.347 65.713 1.00 107.93 15 GLU D N 1
ATOM 5898 C CA . GLU D 1 20 ? 81.787 2.938 66.045 1.00 108.12 15 GLU D CA 1
ATOM 5899 C C . GLU D 1 20 ? 81.833 2.705 67.548 1.00 107.67 15 GLU D C 1
ATOM 5900 O O . GLU D 1 20 ? 81.170 1.801 68.064 1.00 107.50 15 GLU D O 1
ATOM 5906 N N . PHE D 1 21 ? 82.618 3.503 68.259 1.00 107.16 16 PHE D N 1
ATOM 5907 C CA . PHE D 1 21 ? 82.674 3.328 69.696 1.00 107.28 16 PHE D CA 1
ATOM 5908 C C . PHE D 1 21 ? 81.335 3.727 70.290 1.00 107.95 16 PHE D C 1
ATOM 5909 O O . PHE D 1 21 ? 80.903 3.181 71.308 1.00 108.33 16 PHE D O 1
ATOM 5917 N N . PHE D 1 22 ? 80.684 4.686 69.641 1.00 108.41 17 PHE D N 1
ATOM 5918 C CA . PHE D 1 22 ? 79.395 5.208 70.089 1.00 108.73 17 PHE D CA 1
ATOM 5919 C C . PHE D 1 22 ? 78.214 4.456 69.493 1.00 108.95 17 PHE D C 1
ATOM 5920 O O . PHE D 1 22 ? 77.164 5.038 69.195 1.00 108.85 17 PHE D O 1
ATOM 5928 N N . SER D 1 23 ? 78.407 3.149 69.348 1.00 109.39 18 SER D N 1
ATOM 5929 C CA . SER D 1 23 ? 77.416 2.247 68.777 1.00 109.64 18 SER D CA 1
ATOM 5930 C C . SER D 1 23 ? 77.699 0.837 69.300 1.00 109.84 18 SER D C 1
ATOM 5931 O O . SER D 1 23 ? 77.039 -0.137 68.921 1.00 109.48 18 SER D O 1
ATOM 5934 N N . LEU D 1 24 ? 78.694 0.746 70.176 1.00 110.48 19 LEU D N 1
ATOM 5935 C CA . LEU D 1 24 ? 79.090 -0.519 70.769 1.00 111.38 19 LEU D CA 1
ATOM 5936 C C . LEU D 1 24 ? 77.955 -0.984 71.666 1.00 111.31 19 LEU D C 1
ATOM 5937 O O . LEU D 1 24 ? 78.156 -1.800 72.554 1.00 111.33 19 LEU D O 1
ATOM 5942 N N . GLN D 1 25 ? 76.759 -0.460 71.439 1.00 111.47 20 GLN D N 1
ATOM 5943 C CA . GLN D 1 25 ? 75.609 -0.839 72.243 1.00 112.32 20 GLN D CA 1
ATOM 5944 C C . GLN D 1 25 ? 75.741 -0.392 73.704 1.00 112.41 20 GLN D C 1
ATOM 5945 O O . GLN D 1 25 ? 74.813 0.198 74.256 1.00 112.84 20 GLN D O 1
ATOM 5951 N N . ASP D 1 26 ? 76.887 -0.656 74.328 1.00 112.41 21 ASP D N 1
ATOM 5952 C CA . ASP D 1 26 ? 77.094 -0.260 75.724 1.00 112.65 21 ASP D CA 1
ATOM 5953 C C . ASP D 1 26 ? 76.983 1.251 75.836 1.00 112.72 21 ASP D C 1
ATOM 5954 O O . ASP D 1 26 ? 76.628 1.793 76.886 1.00 112.08 21 ASP D O 1
ATOM 5959 N N . TYR D 1 27 ? 77.305 1.928 74.741 1.00 113.18 22 TYR D N 1
ATOM 5960 C CA . TYR D 1 27 ? 77.222 3.371 74.710 1.00 113.67 22 TYR D CA 1
ATOM 5961 C C . TYR D 1 27 ? 76.163 3.823 73.715 1.00 113.83 22 TYR D C 1
ATOM 5962 O O . TYR D 1 27 ? 75.774 4.985 73.713 1.00 114.12 22 TYR D O 1
ATOM 5971 N N . LYS D 1 28 ? 75.687 2.915 72.868 1.00 113.97 23 LYS D N 1
ATOM 5972 C CA . LYS D 1 28 ? 74.643 3.303 71.924 1.00 114.18 23 LYS D CA 1
ATOM 5973 C C . LYS D 1 28 ? 73.361 3.500 72.716 1.00 114.17 23 LYS D C 1
ATOM 5974 O O . LYS D 1 28 ? 72.668 4.508 72.570 1.00 114.38 23 LYS D O 1
ATOM 5980 N N . ASP D 1 29 ? 73.050 2.518 73.554 1.00 114.10 24 ASP D N 1
ATOM 5981 C CA . ASP D 1 29 ? 71.855 2.582 74.379 1.00 114.27 24 ASP D CA 1
ATOM 5982 C C . ASP D 1 29 ? 72.055 3.625 75.489 1.00 113.45 24 ASP D C 1
ATOM 5983 O O . ASP D 1 29 ? 71.185 3.828 76.335 1.00 113.02 24 ASP D O 1
ATOM 5988 N N . ARG D 1 30 ? 73.212 4.280 75.474 1.00 112.75 25 ARG D N 1
ATOM 5989 C CA . ARG D 1 30 ? 73.520 5.314 76.453 1.00 112.67 25 ARG D CA 1
ATOM 5990 C C . ARG D 1 30 ? 73.516 6.664 75.743 1.00 112.12 25 ARG D C 1
ATOM 5991 O O . ARG D 1 30 ? 73.410 7.719 76.365 1.00 111.59 25 ARG D O 1
ATOM 5999 N N . VAL D 1 31 ? 73.649 6.614 74.426 1.00 111.81 26 VAL D N 1
ATOM 6000 C CA . VAL D 1 31 ? 73.630 7.820 73.619 1.00 111.48 26 VAL D CA 1
ATOM 6001 C C . VAL D 1 31 ? 72.178 8.230 73.450 1.00 111.78 26 VAL D C 1
ATOM 6002 O O . VAL D 1 31 ? 71.791 9.338 73.811 1.00 111.75 26 VAL D O 1
ATOM 6006 N N . PHE D 1 32 ? 71.374 7.322 72.903 1.00 112.41 27 PHE D N 1
ATOM 6007 C CA . PHE D 1 32 ? 69.961 7.598 72.663 1.00 113.01 27 PHE D CA 1
ATOM 6008 C C . PHE D 1 32 ? 69.240 8.061 73.929 1.00 112.18 27 PHE D C 1
ATOM 6009 O O . PHE D 1 32 ? 68.316 8.876 73.865 1.00 111.84 27 PHE D O 1
ATOM 6017 N N . GLU D 1 33 ? 69.667 7.535 75.073 1.00 111.25 28 GLU D N 1
ATOM 6018 C CA . GLU D 1 33 ? 69.085 7.899 76.362 1.00 110.87 28 GLU D CA 1
ATOM 6019 C C . GLU D 1 33 ? 69.400 9.356 76.678 1.00 110.50 28 GLU D C 1
ATOM 6020 O O . GLU D 1 33 ? 68.586 10.076 77.261 1.00 109.93 28 GLU D O 1
ATOM 6026 N N . ALA D 1 34 ? 70.592 9.788 76.290 1.00 110.43 29 ALA D N 1
ATOM 6027 C CA . ALA D 1 34 ? 71.011 11.160 76.548 1.00 109.84 29 ALA D CA 1
ATOM 6028 C C . ALA D 1 34 ? 70.496 12.154 75.506 1.00 109.25 29 ALA D C 1
ATOM 6029 O O . ALA D 1 34 ? 70.130 13.268 75.863 1.00 108.48 29 ALA D O 1
ATOM 6031 N N . ILE D 1 35 ? 70.463 11.749 74.235 1.00 109.33 30 ILE D N 1
ATOM 6032 C CA . ILE D 1 35 ? 70.008 12.614 73.138 1.00 110.44 30 ILE D CA 1
ATOM 6033 C C . ILE D 1 35 ? 68.663 13.273 73.430 1.00 111.52 30 ILE D C 1
ATOM 6034 O O . ILE D 1 35 ? 68.511 14.493 73.322 1.00 111.97 30 ILE D O 1
ATOM 6039 N N . GLU D 1 36 ? 67.686 12.450 73.793 1.00 112.91 31 GLU D N 1
ATOM 6040 C CA . GLU D 1 36 ? 66.341 12.928 74.103 1.00 114.22 31 GLU D CA 1
ATOM 6041 C C . GLU D 1 36 ? 66.268 14.003 75.204 1.00 113.93 31 GLU D C 1
ATOM 6042 O O . GLU D 1 36 ? 65.494 14.953 75.099 1.00 113.97 31 GLU D O 1
ATOM 6048 N N . LYS D 1 37 ? 67.079 13.868 76.247 1.00 113.37 32 LYS D N 1
ATOM 6049 C CA . LYS D 1 37 ? 67.052 14.821 77.354 1.00 113.10 32 LYS D CA 1
ATOM 6050 C C . LYS D 1 37 ? 67.474 16.266 77.077 1.00 113.42 32 LYS D C 1
ATOM 6051 O O . LYS D 1 37 ? 67.437 17.096 77.987 1.00 113.37 32 LYS D O 1
ATOM 6057 N N . TYR D 1 38 ? 67.855 16.589 75.844 1.00 113.67 33 TYR D N 1
ATOM 6058 C CA . TYR D 1 38 ? 68.276 17.951 75.557 1.00 113.87 33 TYR D CA 1
ATOM 6059 C C . TYR D 1 38 ? 67.130 18.936 75.787 1.00 113.66 33 TYR D C 1
ATOM 6060 O O . TYR D 1 38 ? 65.982 18.665 75.426 1.00 113.45 33 TYR D O 1
ATOM 6069 N N . PRO D 1 39 ? 67.435 20.090 76.403 1.00 113.62 34 PRO D N 1
ATOM 6070 C CA . PRO D 1 39 ? 68.788 20.448 76.852 1.00 112.89 34 PRO D CA 1
ATOM 6071 C C . PRO D 1 39 ? 68.972 20.223 78.354 1.00 111.83 34 PRO D C 1
ATOM 6072 O O . PRO D 1 39 ? 69.862 20.809 78.965 1.00 111.63 34 PRO D O 1
ATOM 6076 N N . ASN D 1 40 ? 68.128 19.380 78.942 1.00 110.93 35 ASN D N 1
ATOM 6077 C CA . ASN D 1 40 ? 68.173 19.119 80.380 1.00 110.37 35 ASN D CA 1
ATOM 6078 C C . ASN D 1 40 ? 69.418 18.392 80.874 1.00 109.79 35 ASN D C 1
ATOM 6079 O O . ASN D 1 40 ? 69.756 18.467 82.058 1.00 109.91 35 ASN D O 1
ATOM 6084 N N . VAL D 1 41 ? 70.091 17.684 79.972 1.00 108.61 36 VAL D N 1
ATOM 6085 C CA . VAL D 1 41 ? 71.301 16.952 80.330 1.00 106.99 36 VAL D CA 1
ATOM 6086 C C . VAL D 1 41 ? 72.323 17.101 79.203 1.00 105.89 36 VAL D C 1
ATOM 6087 O O . VAL D 1 41 ? 72.251 16.403 78.192 1.00 106.12 36 VAL D O 1
ATOM 6091 N N . ARG D 1 42 ? 73.265 18.025 79.382 1.00 104.45 37 ARG D N 1
ATOM 6092 C CA . ARG D 1 42 ? 74.303 18.289 78.380 1.00 102.85 37 ARG D CA 1
ATOM 6093 C C . ARG D 1 42 ? 75.499 17.329 78.433 1.00 101.62 37 ARG D C 1
ATOM 6094 O O . ARG D 1 42 ? 76.543 17.634 77.859 1.00 101.60 37 ARG D O 1
ATOM 6102 N N . SER D 1 43 ? 75.374 16.179 79.091 1.00 99.69 38 SER D N 1
ATOM 6103 C CA . SER D 1 43 ? 76.526 15.292 79.160 1.00 98.03 38 SER D CA 1
ATOM 6104 C C . SER D 1 43 ? 76.353 13.797 78.903 1.00 97.64 38 SER D C 1
ATOM 6105 O O . SER D 1 43 ? 75.266 13.234 79.036 1.00 98.26 38 SER D O 1
ATOM 6108 N N . ILE D 1 44 ? 77.470 13.181 78.519 1.00 96.66 39 ILE D N 1
ATOM 6109 C CA . ILE D 1 44 ? 77.588 11.749 78.252 1.00 95.63 39 ILE D CA 1
ATOM 6110 C C . ILE D 1 44 ? 78.908 11.367 78.905 1.00 95.14 39 ILE D C 1
ATOM 6111 O O . ILE D 1 44 ? 79.949 11.910 78.553 1.00 95.35 39 ILE D O 1
ATOM 6116 N N . GLU D 1 45 ? 78.876 10.444 79.855 1.00 94.78 40 GLU D N 1
ATOM 6117 C CA . GLU D 1 45 ? 80.098 10.042 80.535 1.00 94.54 40 GLU D CA 1
ATOM 6118 C C . GLU D 1 45 ? 80.712 8.794 79.897 1.00 94.71 40 GLU D C 1
ATOM 6119 O O . GLU D 1 45 ? 79.995 7.955 79.359 1.00 94.44 40 GLU D O 1
ATOM 6125 N N . VAL D 1 46 ? 82.039 8.683 79.947 1.00 95.30 41 VAL D N 1
ATOM 6126 C CA . VAL D 1 46 ? 82.740 7.531 79.372 1.00 96.07 41 VAL D CA 1
ATOM 6127 C C . VAL D 1 46 ? 83.841 7.026 80.312 1.00 97.00 41 VAL D C 1
ATOM 6128 O O . VAL D 1 46 ? 84.620 7.816 80.840 1.00 96.73 41 VAL D O 1
ATOM 6132 N N . ASP D 1 47 ? 83.890 5.709 80.524 1.00 98.39 42 ASP D N 1
ATOM 6133 C CA . ASP D 1 47 ? 84.899 5.095 81.390 1.00 99.74 42 ASP D CA 1
ATOM 6134 C C . ASP D 1 47 ? 86.147 4.849 80.555 1.00 100.51 42 ASP D C 1
ATOM 6135 O O . ASP D 1 47 ? 86.123 4.041 79.624 1.00 101.01 42 ASP D O 1
ATOM 6137 N N . TYR D 1 48 ? 87.231 5.552 80.879 1.00 101.19 43 TYR D N 1
ATOM 6138 C CA . TYR D 1 48 ? 88.483 5.408 80.133 1.00 101.37 43 TYR D CA 1
ATOM 6139 C C . TYR D 1 48 ? 88.872 3.929 80.075 1.00 101.99 43 TYR D C 1
ATOM 6140 O O . TYR D 1 48 ? 89.319 3.427 79.037 1.00 101.15 43 TYR D O 1
ATOM 6149 N N . LEU D 1 49 ? 88.677 3.232 81.191 1.00 102.80 44 LEU D N 1
ATOM 6150 C CA . LEU D 1 49 ? 88.992 1.814 81.266 1.00 103.56 44 LEU D CA 1
ATOM 6151 C C . LEU D 1 49 ? 88.294 1.088 80.116 1.00 104.25 44 LEU D C 1
ATOM 6152 O O . LEU D 1 49 ? 88.817 0.114 79.576 1.00 104.42 44 LEU D O 1
ATOM 6154 N N . ASP D 1 50 ? 87.116 1.581 79.742 1.00 104.99 45 ASP D N 1
ATOM 6155 C CA . ASP D 1 50 ? 86.339 0.991 78.659 1.00 105.75 45 ASP D CA 1
ATOM 6156 C C . ASP D 1 50 ? 86.864 1.433 77.299 1.00 106.25 45 ASP D C 1
ATOM 6157 O O . ASP D 1 50 ? 87.001 0.622 76.380 1.00 105.44 45 ASP D O 1
ATOM 6159 N N . LEU D 1 51 ? 87.150 2.724 77.166 1.00 107.76 46 LEU D N 1
ATOM 6160 C CA . LEU D 1 51 ? 87.668 3.257 75.905 1.00 109.22 46 LEU D CA 1
ATOM 6161 C C . LEU D 1 51 ? 88.992 2.566 75.608 1.00 110.00 46 LEU D C 1
ATOM 6162 O O . LEU D 1 51 ? 89.219 2.062 74.504 1.00 110.03 46 LEU D O 1
ATOM 6167 N N . GLU D 1 52 ? 89.854 2.546 76.619 1.00 110.66 47 GLU D N 1
ATOM 6168 C CA . GLU D 1 52 ? 91.164 1.927 76.515 1.00 111.57 47 GLU D CA 1
ATOM 6169 C C . GLU D 1 52 ? 91.061 0.585 75.797 1.00 112.11 47 GLU D C 1
ATOM 6170 O O . GLU D 1 52 ? 91.909 0.242 74.973 1.00 111.82 47 GLU D O 1
ATOM 6176 N N . MET D 1 53 ? 90.007 -0.160 76.115 1.00 112.92 48 MET D N 1
ATOM 6177 C CA . MET D 1 53 ? 89.777 -1.466 75.520 1.00 113.31 48 MET D CA 1
ATOM 6178 C C . MET D 1 53 ? 89.341 -1.387 74.066 1.00 112.89 48 MET D C 1
ATOM 6179 O O . MET D 1 53 ? 89.647 -2.280 73.278 1.00 112.85 48 MET D O 1
ATOM 6184 N N . PHE D 1 54 ? 88.628 -0.329 73.701 1.00 112.53 49 PHE D N 1
ATOM 6185 C CA . PHE D 1 54 ? 88.174 -0.218 72.326 1.00 112.55 49 PHE D CA 1
ATOM 6186 C C . PHE D 1 54 ? 89.306 0.007 71.333 1.00 112.34 49 PHE D C 1
ATOM 6187 O O . PHE D 1 54 ? 89.355 -0.640 70.288 1.00 112.00 49 PHE D O 1
ATOM 6195 N N . ASP D 1 55 ? 90.213 0.924 71.653 1.00 112.42 50 ASP D N 1
ATOM 6196 C CA . ASP D 1 55 ? 91.346 1.214 70.769 1.00 112.41 50 ASP D CA 1
ATOM 6197 C C . ASP D 1 55 ? 92.547 1.629 71.620 1.00 112.44 50 ASP D C 1
ATOM 6198 O O . ASP D 1 55 ? 92.558 2.711 72.204 1.00 112.82 50 ASP D O 1
ATOM 6203 N N . PRO D 1 56 ? 93.578 0.771 71.696 1.00 112.19 51 PRO D N 1
ATOM 6204 C CA . PRO D 1 56 ? 94.771 1.077 72.493 1.00 111.95 51 PRO D CA 1
ATOM 6205 C C . PRO D 1 56 ? 95.365 2.445 72.168 1.00 111.74 51 PRO D C 1
ATOM 6206 O O . PRO D 1 56 ? 95.694 3.220 73.071 1.00 111.41 51 PRO D O 1
ATOM 6210 N N . ASP D 1 57 ? 95.491 2.733 70.875 1.00 111.57 52 ASP D N 1
ATOM 6211 C CA . ASP D 1 57 ? 96.033 4.004 70.406 1.00 111.21 52 ASP D CA 1
ATOM 6212 C C . ASP D 1 57 ? 95.120 5.167 70.803 1.00 110.75 52 ASP D C 1
ATOM 6213 O O . ASP D 1 57 ? 95.518 6.046 71.568 1.00 111.43 52 ASP D O 1
ATOM 6215 N N . LEU D 1 58 ? 93.894 5.163 70.288 1.00 109.32 53 LEU D N 1
ATOM 6216 C CA . LEU D 1 58 ? 92.930 6.218 70.584 1.00 107.47 53 LEU D CA 1
ATOM 6217 C C . LEU D 1 58 ? 92.690 6.376 72.087 1.00 106.15 53 LEU D C 1
ATOM 6218 O O . LEU D 1 58 ? 91.936 7.242 72.513 1.00 106.04 53 LEU D O 1
ATOM 6223 N N . ALA D 1 59 ? 93.336 5.546 72.895 1.00 104.91 54 ALA D N 1
ATOM 6224 C CA . ALA D 1 59 ? 93.163 5.629 74.338 1.00 104.26 54 ALA D CA 1
ATOM 6225 C C . ALA D 1 59 ? 93.940 6.804 74.904 1.00 103.64 54 ALA D C 1
ATOM 6226 O O . ALA D 1 59 ? 93.365 7.769 75.398 1.00 103.46 54 ALA D O 1
ATOM 6228 N N . ASP D 1 60 ? 95.259 6.699 74.835 1.00 103.20 55 ASP D N 1
ATOM 6229 C CA . ASP D 1 60 ? 96.165 7.728 75.335 1.00 102.35 55 ASP D CA 1
ATOM 6230 C C . ASP D 1 60 ? 96.217 8.927 74.386 1.00 100.68 55 ASP D C 1
ATOM 6231 O O . ASP D 1 60 ? 96.634 10.019 74.763 1.00 99.94 55 ASP D O 1
ATOM 6236 N N . LEU D 1 61 ? 95.779 8.704 73.154 1.00 98.71 56 LEU D N 1
ATOM 6237 C CA . LEU D 1 61 ? 95.751 9.744 72.143 1.00 96.64 56 LEU D CA 1
ATOM 6238 C C . LEU D 1 61 ? 94.781 10.823 72.615 1.00 95.53 56 LEU D C 1
ATOM 6239 O O . LEU D 1 61 ? 94.792 11.948 72.131 1.00 95.44 56 LEU D O 1
ATOM 6244 N N . LEU D 1 62 ? 93.941 10.459 73.572 1.00 94.76 57 LEU D N 1
ATOM 6245 C CA . LEU D 1 62 ? 92.966 11.376 74.138 1.00 93.92 57 LEU D CA 1
ATOM 6246 C C . LEU D 1 62 ? 93.672 12.193 75.206 1.00 93.33 57 LEU D C 1
ATOM 6247 O O . LEU D 1 62 ? 93.097 13.109 75.793 1.00 93.69 57 LEU D O 1
ATOM 6252 N N . ILE D 1 63 ? 94.924 11.847 75.471 1.00 92.12 58 ILE D N 1
ATOM 6253 C CA . ILE D 1 63 ? 95.688 12.557 76.484 1.00 90.73 58 ILE D CA 1
ATOM 6254 C C . ILE D 1 63 ? 96.690 13.499 75.826 1.00 89.75 58 ILE D C 1
ATOM 6255 O O . ILE D 1 63 ? 97.067 14.523 76.394 1.00 89.02 58 ILE D O 1
ATOM 6260 N N . GLU D 1 64 ? 97.103 13.143 74.616 1.00 88.47 59 GLU D N 1
ATOM 6261 C CA . GLU D 1 64 ? 98.063 13.936 73.878 1.00 87.03 59 GLU D CA 1
ATOM 6262 C C . GLU D 1 64 ? 97.397 15.055 73.095 1.00 86.64 59 GLU D C 1
ATOM 6263 O O . GLU D 1 64 ? 98.021 16.077 72.814 1.00 87.13 59 GLU D O 1
ATOM 6269 N N . LYS D 1 65 ? 96.133 14.871 72.736 1.00 85.83 60 LYS D N 1
ATOM 6270 C CA . LYS D 1 65 ? 95.416 15.893 71.983 1.00 85.44 60 LYS D CA 1
ATOM 6271 C C . LYS D 1 65 ? 93.954 15.913 72.383 1.00 84.08 60 LYS D C 1
ATOM 6272 O O . LYS D 1 65 ? 93.072 15.732 71.559 1.00 84.41 60 LYS D O 1
ATOM 6278 N N . PRO D 1 66 ? 93.679 16.154 73.665 1.00 83.32 61 PRO D N 1
ATOM 6279 C CA . PRO D 1 66 ? 92.294 16.182 74.128 1.00 83.34 61 PRO D CA 1
ATOM 6280 C C . PRO D 1 66 ? 91.392 17.165 73.404 1.00 83.52 61 PRO D C 1
ATOM 6281 O O . PRO D 1 66 ? 90.335 16.791 72.898 1.00 83.32 61 PRO D O 1
ATOM 6285 N N . ASP D 1 67 ? 91.818 18.420 73.346 1.00 84.13 62 ASP D N 1
ATOM 6286 C CA . ASP D 1 67 ? 91.027 19.457 72.707 1.00 84.66 62 ASP D CA 1
ATOM 6287 C C . ASP D 1 67 ? 90.549 19.125 71.308 1.00 85.12 62 ASP D C 1
ATOM 6288 O O . ASP D 1 67 ? 89.650 19.780 70.793 1.00 85.92 62 ASP D O 1
ATOM 6293 N N . ASP D 1 68 ? 91.137 18.113 70.686 1.00 85.71 63 ASP D N 1
ATOM 6294 C CA . ASP D 1 68 ? 90.722 17.748 69.339 1.00 86.47 63 ASP D CA 1
ATOM 6295 C C . ASP D 1 68 ? 89.995 16.415 69.257 1.00 86.31 63 ASP D C 1
ATOM 6296 O O . ASP D 1 68 ? 89.094 16.249 68.435 1.00 86.70 63 ASP D O 1
ATOM 6301 N N . VAL D 1 69 ? 90.387 15.463 70.099 1.00 85.62 64 VAL D N 1
ATOM 6302 C CA . VAL D 1 69 ? 89.742 14.158 70.090 1.00 84.75 64 VAL D CA 1
ATOM 6303 C C . VAL D 1 69 ? 88.329 14.341 70.613 1.00 84.22 64 VAL D C 1
ATOM 6304 O O . VAL D 1 69 ? 87.360 13.872 70.011 1.00 83.94 64 VAL D O 1
ATOM 6308 N N . ILE D 1 70 ? 88.211 15.039 71.732 1.00 82.99 65 ILE D N 1
ATOM 6309 C CA . ILE D 1 70 ? 86.903 15.284 72.287 1.00 81.55 65 ILE D CA 1
ATOM 6310 C C . ILE D 1 70 ? 86.022 15.908 71.222 1.00 83.18 65 ILE D C 1
ATOM 6311 O O . ILE D 1 70 ? 84.971 15.370 70.898 1.00 83.39 65 ILE D O 1
ATOM 6316 N N . ARG D 1 71 ? 86.465 17.030 70.664 1.00 85.59 66 ARG D N 1
ATOM 6317 C CA . ARG D 1 71 ? 85.699 17.731 69.629 1.00 87.84 66 ARG D CA 1
ATOM 6318 C C . ARG D 1 71 ? 85.392 16.813 68.450 1.00 88.34 66 ARG D C 1
ATOM 6319 O O . ARG D 1 71 ? 84.450 17.060 67.693 1.00 88.18 66 ARG D O 1
ATOM 6327 N N . ALA D 1 72 ? 86.195 15.762 68.300 1.00 88.91 67 ALA D N 1
ATOM 6328 C CA . ALA D 1 72 ? 86.015 14.796 67.224 1.00 89.89 67 ALA D CA 1
ATOM 6329 C C . ALA D 1 72 ? 84.963 13.778 67.644 1.00 91.09 67 ALA D C 1
ATOM 6330 O O . ALA D 1 72 ? 84.208 13.264 66.815 1.00 91.21 67 ALA D O 1
ATOM 6332 N N . ALA D 1 73 ? 84.920 13.495 68.942 1.00 92.12 68 ALA D N 1
ATOM 6333 C CA . ALA D 1 73 ? 83.957 12.554 69.489 1.00 93.05 68 ALA D CA 1
ATOM 6334 C C . ALA D 1 73 ? 82.552 13.150 69.422 1.00 94.15 68 ALA D C 1
ATOM 6335 O O . ALA D 1 73 ? 81.613 12.487 69.003 1.00 94.64 68 ALA D O 1
ATOM 6337 N N . GLN D 1 74 ? 82.414 14.408 69.824 1.00 95.68 69 GLN D N 1
ATOM 6338 C CA . GLN D 1 74 ? 81.114 15.066 69.805 1.00 97.62 69 GLN D CA 1
ATOM 6339 C C . GLN D 1 74 ? 80.555 15.120 68.395 1.00 98.91 69 GLN D C 1
ATOM 6340 O O . GLN D 1 74 ? 79.346 15.032 68.195 1.00 99.32 69 GLN D O 1
ATOM 6346 N N . GLN D 1 75 ? 81.440 15.268 67.417 1.00 100.41 70 GLN D N 1
ATOM 6347 C CA . GLN D 1 75 ? 81.019 15.337 66.024 1.00 101.22 70 GLN D CA 1
ATOM 6348 C C . GLN D 1 75 ? 80.740 13.937 65.498 1.00 101.06 70 GLN D C 1
ATOM 6349 O O . GLN D 1 75 ? 80.301 13.770 64.362 1.00 101.48 70 GLN D O 1
ATOM 6355 N N . ALA D 1 76 ? 81.005 12.935 66.330 1.00 100.87 71 ALA D N 1
ATOM 6356 C CA . ALA D 1 76 ? 80.764 11.547 65.954 1.00 100.62 71 ALA D CA 1
ATOM 6357 C C . ALA D 1 76 ? 79.317 11.224 66.295 1.00 100.49 71 ALA D C 1
ATOM 6358 O O . ALA D 1 76 ? 78.596 10.641 65.489 1.00 100.04 71 ALA D O 1
ATOM 6360 N N . ILE D 1 77 ? 78.901 11.619 67.495 1.00 101.06 72 ILE D N 1
ATOM 6361 C CA . ILE D 1 77 ? 77.537 11.395 67.954 1.00 102.18 72 ILE D CA 1
ATOM 6362 C C . ILE D 1 77 ? 76.606 12.265 67.120 1.00 104.25 72 ILE D C 1
ATOM 6363 O O . ILE D 1 77 ? 75.442 11.928 66.904 1.00 104.50 72 ILE D O 1
ATOM 6368 N N . ARG D 1 78 ? 77.140 13.391 66.656 1.00 106.47 73 ARG D N 1
ATOM 6369 C CA . ARG D 1 78 ? 76.385 14.341 65.844 1.00 108.52 73 ARG D CA 1
ATOM 6370 C C . ARG D 1 78 ? 75.727 13.641 64.652 1.00 110.04 73 ARG D C 1
ATOM 6371 O O . ARG D 1 78 ? 74.522 13.772 64.437 1.00 110.59 73 ARG D O 1
ATOM 6379 N N . ASN D 1 79 ? 76.529 12.890 63.895 1.00 111.55 74 ASN D N 1
ATOM 6380 C CA . ASN D 1 79 ? 76.058 12.163 62.710 1.00 112.84 74 ASN D CA 1
ATOM 6381 C C . ASN D 1 79 ? 75.103 10.997 63.018 1.00 113.78 74 ASN D C 1
ATOM 6382 O O . ASN D 1 79 ? 73.986 10.945 62.492 1.00 113.52 74 ASN D O 1
ATOM 6387 N N . ILE D 1 80 ? 75.547 10.069 63.868 1.00 114.82 75 ILE D N 1
ATOM 6388 C CA . ILE D 1 80 ? 74.758 8.892 64.252 1.00 115.67 75 ILE D CA 1
ATOM 6389 C C . ILE D 1 80 ? 73.434 9.279 64.927 1.00 116.60 75 ILE D C 1
ATOM 6390 O O . ILE D 1 80 ? 72.531 8.449 65.048 1.00 116.54 75 ILE D O 1
ATOM 6395 N N . ASP D 1 81 ? 73.319 10.534 65.360 1.00 118.02 76 ASP D N 1
ATOM 6396 C CA . ASP D 1 81 ? 72.107 11.008 66.027 1.00 119.40 76 ASP D CA 1
ATOM 6397 C C . ASP D 1 81 ? 70.890 10.608 65.209 1.00 120.21 76 ASP D C 1
ATOM 6398 O O . ASP D 1 81 ? 70.779 10.947 64.028 1.00 120.16 76 ASP D O 1
ATOM 6403 N N . ARG D 1 82 ? 69.979 9.891 65.861 1.00 121.16 77 ARG D N 1
ATOM 6404 C CA . ARG D 1 82 ? 68.764 9.392 65.231 1.00 122.20 77 ARG D CA 1
ATOM 6405 C C . ARG D 1 82 ? 67.708 10.464 64.923 1.00 122.69 77 ARG D C 1
ATOM 6406 O O . ARG D 1 82 ? 67.304 10.616 63.767 1.00 122.48 77 ARG D O 1
ATOM 6414 N N . LEU D 1 83 ? 67.260 11.198 65.944 1.00 123.50 78 LEU D N 1
ATOM 6415 C CA . LEU D 1 83 ? 66.245 12.242 65.738 1.00 124.31 78 LEU D CA 1
ATOM 6416 C C . LEU D 1 83 ? 66.795 13.437 64.944 1.00 124.62 78 LEU D C 1
ATOM 6417 O O . LEU D 1 83 ? 66.072 14.388 64.627 1.00 124.50 78 LEU D O 1
ATOM 6422 N N . ARG D 1 84 ? 68.090 13.366 64.642 1.00 124.63 79 ARG D N 1
ATOM 6423 C CA . ARG D 1 84 ? 68.795 14.356 63.824 1.00 124.42 79 ARG D CA 1
ATOM 6424 C C . ARG D 1 84 ? 68.662 15.869 64.140 1.00 123.63 79 ARG D C 1
ATOM 6425 O O . ARG D 1 84 ? 67.877 16.586 63.508 1.00 123.42 79 ARG D O 1
ATOM 6433 N N . LYS D 1 85 ? 69.459 16.338 65.102 1.00 122.28 80 LYS D N 1
ATOM 6434 C CA . LYS D 1 85 ? 69.492 17.743 65.493 1.00 120.73 80 LYS D CA 1
ATOM 6435 C C . LYS D 1 85 ? 70.859 18.120 66.063 1.00 119.91 80 LYS D C 1
ATOM 6436 O O . LYS D 1 85 ? 71.613 17.258 66.531 1.00 119.97 80 LYS D O 1
ATOM 6442 N N . ASN D 1 86 ? 71.164 19.417 66.013 1.00 118.64 81 ASN D N 1
ATOM 6443 C CA . ASN D 1 86 ? 72.439 19.960 66.490 1.00 116.95 81 ASN D CA 1
ATOM 6444 C C . ASN D 1 86 ? 72.622 19.925 68.001 1.00 115.01 81 ASN D C 1
ATOM 6445 O O . ASN D 1 86 ? 73.020 20.921 68.609 1.00 114.90 81 ASN D O 1
ATOM 6450 N N . VAL D 1 87 ? 72.329 18.784 68.610 1.00 112.49 82 VAL D N 1
ATOM 6451 C CA . VAL D 1 87 ? 72.507 18.648 70.046 1.00 109.43 82 VAL D CA 1
ATOM 6452 C C . VAL D 1 87 ? 74.010 18.622 70.290 1.00 107.03 82 VAL D C 1
ATOM 6453 O O . VAL D 1 87 ? 74.756 18.029 69.515 1.00 106.31 82 VAL D O 1
ATOM 6457 N N . ASP D 1 88 ? 74.457 19.291 71.344 1.00 104.49 83 ASP D N 1
ATOM 6458 C CA . ASP D 1 88 ? 75.876 19.311 71.666 1.00 101.91 83 ASP D CA 1
ATOM 6459 C C . ASP D 1 88 ? 76.096 18.902 73.108 1.00 99.07 83 ASP D C 1
ATOM 6460 O O . ASP D 1 88 ? 75.841 19.680 74.031 1.00 98.91 83 ASP D O 1
ATOM 6465 N N . LEU D 1 89 ? 76.573 17.677 73.293 1.00 95.24 84 LEU D N 1
ATOM 6466 C CA . LEU D 1 89 ? 76.818 17.141 74.624 1.00 91.37 84 LEU D CA 1
ATOM 6467 C C . LEU D 1 89 ? 78.280 17.231 75.000 1.00 88.80 84 LEU D C 1
ATOM 6468 O O . LEU D 1 89 ? 79.159 16.961 74.188 1.00 88.68 84 LEU D O 1
ATOM 6473 N N . ASN D 1 90 ? 78.541 17.630 76.234 1.00 85.96 85 ASN D N 1
ATOM 6474 C CA . ASN D 1 90 ? 79.909 17.717 76.698 1.00 83.87 85 ASN D CA 1
ATOM 6475 C C . ASN D 1 90 ? 80.318 16.294 77.004 1.00 82.19 85 ASN D C 1
ATOM 6476 O O . ASN D 1 90 ? 79.813 15.698 77.945 1.00 82.99 85 ASN D O 1
ATOM 6481 N N . ILE D 1 91 ? 81.212 15.731 76.213 1.00 79.26 86 ILE D N 1
ATOM 6482 C CA . ILE D 1 91 ? 81.629 14.375 76.486 1.00 76.33 86 ILE D CA 1
ATOM 6483 C C . ILE D 1 91 ? 82.651 14.363 77.617 1.00 75.17 86 ILE D C 1
ATOM 6484 O O . ILE D 1 91 ? 83.817 14.637 77.392 1.00 75.41 86 ILE D O 1
ATOM 6489 N N . ARG D 1 92 ? 82.220 14.066 78.837 1.00 73.74 87 ARG D N 1
ATOM 6490 C CA . ARG D 1 92 ? 83.157 14.033 79.955 1.00 73.56 87 ARG D CA 1
ATOM 6491 C C . ARG D 1 92 ? 83.903 12.697 79.954 1.00 74.37 87 ARG D C 1
ATOM 6492 O O . ARG D 1 92 ? 83.553 11.796 79.198 1.00 74.31 87 ARG D O 1
ATOM 6500 N N . PHE D 1 93 ? 84.935 12.574 80.789 1.00 75.47 88 PHE D N 1
ATOM 6501 C CA . PHE D 1 93 ? 85.705 11.330 80.893 1.00 76.30 88 PHE D CA 1
ATOM 6502 C C . PHE D 1 93 ? 86.014 10.973 82.346 1.00 77.82 88 PHE D C 1
ATOM 6503 O O . PHE D 1 93 ? 86.580 11.764 83.106 1.00 76.66 88 PHE D O 1
ATOM 6511 N N . SER D 1 94 ? 85.633 9.756 82.718 1.00 80.65 89 SER D N 1
ATOM 6512 C CA . SER D 1 94 ? 85.832 9.256 84.071 1.00 81.91 89 SER D CA 1
ATOM 6513 C C . SER D 1 94 ? 87.065 8.376 84.234 1.00 82.74 89 SER D C 1
ATOM 6514 O O . SER D 1 94 ? 87.313 7.457 83.439 1.00 81.15 89 SER D O 1
ATOM 6517 N N . GLY D 1 95 ? 87.824 8.682 85.283 1.00 83.89 90 GLY D N 1
ATOM 6518 C CA . GLY D 1 95 ? 89.026 7.937 85.593 1.00 86.36 90 GLY D CA 1
ATOM 6519 C C . GLY D 1 95 ? 89.964 7.709 84.422 1.00 88.09 90 GLY D C 1
ATOM 6520 O O . GLY D 1 95 ? 89.711 6.874 83.545 1.00 86.95 90 GLY D O 1
ATOM 6521 N N . ILE D 1 96 ? 91.055 8.465 84.412 1.00 89.95 91 ILE D N 1
ATOM 6522 C CA . ILE D 1 96 ? 92.059 8.355 83.367 1.00 92.11 91 ILE D CA 1
ATOM 6523 C C . ILE D 1 96 ? 93.390 8.046 84.040 1.00 92.83 91 ILE D C 1
ATOM 6524 O O . ILE D 1 96 ? 93.667 8.537 85.139 1.00 92.66 91 ILE D O 1
ATOM 6529 N N . SER D 1 97 ? 94.202 7.227 83.374 1.00 93.74 92 SER D N 1
ATOM 6530 C CA . SER D 1 97 ? 95.501 6.784 83.892 1.00 94.05 92 SER D CA 1
ATOM 6531 C C . SER D 1 97 ? 96.436 7.835 84.507 1.00 94.02 92 SER D C 1
ATOM 6532 O O . SER D 1 97 ? 96.378 8.092 85.713 1.00 94.42 92 SER D O 1
ATOM 6535 N N . ASN D 1 98 ? 97.297 8.430 83.681 1.00 93.80 93 ASN D N 1
ATOM 6536 C CA . ASN D 1 98 ? 98.272 9.423 84.147 1.00 92.53 93 ASN D CA 1
ATOM 6537 C C . ASN D 1 98 ? 97.706 10.547 85.008 1.00 90.94 93 ASN D C 1
ATOM 6538 O O . ASN D 1 98 ? 97.101 11.495 84.510 1.00 90.30 93 ASN D O 1
ATOM 6543 N N . VAL D 1 99 ? 97.906 10.425 86.312 1.00 89.11 94 VAL D N 1
ATOM 6544 C CA . VAL D 1 99 ? 97.452 11.441 87.238 1.00 87.36 94 VAL D CA 1
ATOM 6545 C C . VAL D 1 99 ? 98.674 12.270 87.555 1.00 86.76 94 VAL D C 1
ATOM 6546 O O . VAL D 1 99 ? 99.756 11.724 87.764 1.00 86.51 94 VAL D O 1
ATOM 6550 N N . ILE D 1 100 ? 98.515 13.585 87.588 1.00 86.03 95 ILE D N 1
ATOM 6551 C CA . ILE D 1 100 ? 99.652 14.444 87.875 1.00 85.61 95 ILE D CA 1
ATOM 6552 C C . ILE D 1 100 ? 99.480 15.243 89.163 1.00 85.25 95 ILE D C 1
ATOM 6553 O O . ILE D 1 100 ? 98.364 15.514 89.604 1.00 84.30 95 ILE D O 1
ATOM 6558 N N . PRO D 1 101 ? 100.598 15.584 89.811 1.00 85.79 96 PRO D N 1
ATOM 6559 C CA . PRO D 1 101 ? 100.553 16.360 91.049 1.00 86.77 96 PRO D CA 1
ATOM 6560 C C . PRO D 1 101 ? 100.459 17.841 90.725 1.00 87.48 96 PRO D C 1
ATOM 6561 O O . PRO D 1 101 ? 101.102 18.327 89.799 1.00 86.99 96 PRO D O 1
ATOM 6565 N N . LEU D 1 102 ? 99.661 18.562 91.494 1.00 88.83 97 LEU D N 1
ATOM 6566 C CA . LEU D 1 102 ? 99.492 19.982 91.256 1.00 90.56 97 LEU D CA 1
ATOM 6567 C C . LEU D 1 102 ? 100.817 20.730 91.223 1.00 91.22 97 LEU D C 1
ATOM 6568 O O . LEU D 1 102 ? 100.888 21.855 90.747 1.00 91.57 97 LEU D O 1
ATOM 6573 N N . ARG D 1 103 ? 101.876 20.103 91.710 1.00 92.71 98 ARG D N 1
ATOM 6574 C CA . ARG D 1 103 ? 103.178 20.761 91.738 1.00 94.40 98 ARG D CA 1
ATOM 6575 C C . ARG D 1 103 ? 103.931 20.693 90.400 1.00 93.37 98 ARG D C 1
ATOM 6576 O O . ARG D 1 103 ? 104.583 21.657 90.006 1.00 92.22 98 ARG D O 1
ATOM 6584 N N . GLU D 1 104 ? 103.830 19.562 89.706 1.00 93.04 99 GLU D N 1
ATOM 6585 C CA . GLU D 1 104 ? 104.525 19.368 88.430 1.00 92.97 99 GLU D CA 1
ATOM 6586 C C . GLU D 1 104 ? 103.759 19.794 87.171 1.00 91.68 99 GLU D C 1
ATOM 6587 O O . GLU D 1 104 ? 103.958 19.211 86.104 1.00 91.14 99 GLU D O 1
ATOM 6593 N N . LEU D 1 105 ? 102.888 20.794 87.286 1.00 90.60 100 LEU D N 1
ATOM 6594 C CA . LEU D 1 105 ? 102.126 21.281 86.131 1.00 88.63 100 LEU D CA 1
ATOM 6595 C C . LEU D 1 105 ? 102.858 22.415 85.436 1.00 87.81 100 LEU D C 1
ATOM 6596 O O . LEU D 1 105 ? 102.507 23.592 85.578 1.00 87.70 100 LEU D O 1
ATOM 6601 N N . ARG D 1 106 ? 103.894 22.034 84.699 1.00 86.44 101 ARG D N 1
ATOM 6602 C CA . ARG D 1 106 ? 104.713 22.965 83.948 1.00 84.54 101 ARG D CA 1
ATOM 6603 C C . ARG D 1 106 ? 104.299 22.879 82.492 1.00 83.70 101 ARG D C 1
ATOM 6604 O O . ARG D 1 106 ? 103.341 22.196 82.143 1.00 82.89 101 ARG D O 1
ATOM 6612 N N . SER D 1 107 ? 105.043 23.563 81.641 1.00 83.27 102 SER D N 1
ATOM 6613 C CA . SER D 1 107 ? 104.744 23.573 80.227 1.00 83.67 102 SER D CA 1
ATOM 6614 C C . SER D 1 107 ? 104.947 22.220 79.573 1.00 83.71 102 SER D C 1
ATOM 6615 O O . SER D 1 107 ? 104.888 22.098 78.351 1.00 83.85 102 SER D O 1
ATOM 6618 N N . LYS D 1 108 ? 105.185 21.200 80.382 1.00 84.13 103 LYS D N 1
ATOM 6619 C CA . LYS D 1 108 ? 105.407 19.860 79.845 1.00 84.46 103 LYS D CA 1
ATOM 6620 C C . LYS D 1 108 ? 104.064 19.171 79.563 1.00 83.54 103 LYS D C 1
ATOM 6621 O O . LYS D 1 108 ? 103.988 18.231 78.772 1.00 82.72 103 LYS D O 1
ATOM 6627 N N . PHE D 1 109 ? 103.002 19.658 80.195 1.00 82.66 104 PHE D N 1
ATOM 6628 C CA . PHE D 1 109 ? 101.690 19.060 80.006 1.00 82.27 104 PHE D CA 1
ATOM 6629 C C . PHE D 1 109 ? 100.707 19.989 79.320 1.00 81.21 104 PHE D C 1
ATOM 6630 O O . PHE D 1 109 ? 99.579 19.600 79.017 1.00 81.41 104 PHE D O 1
ATOM 6638 N N . ILE D 1 110 ? 101.132 21.221 79.080 1.00 79.90 105 ILE D N 1
ATOM 6639 C CA . ILE D 1 110 ? 100.256 22.181 78.439 1.00 78.10 105 ILE D CA 1
ATOM 6640 C C . ILE D 1 110 ? 99.624 21.580 77.202 1.00 76.53 105 ILE D C 1
ATOM 6641 O O . ILE D 1 110 ? 100.320 21.125 76.294 1.00 75.81 105 ILE D O 1
ATOM 6646 N N . GLY D 1 111 ? 98.295 21.573 77.189 1.00 75.31 106 GLY D N 1
ATOM 6647 C CA . GLY D 1 111 ? 97.554 21.045 76.059 1.00 74.29 106 GLY D CA 1
ATOM 6648 C C . GLY D 1 111 ? 97.298 19.559 76.145 1.00 74.26 106 GLY D C 1
ATOM 6649 O O . GLY D 1 111 ? 96.752 18.964 75.218 1.00 73.61 106 GLY D O 1
ATOM 6650 N N . LYS D 1 112 ? 97.698 18.966 77.265 1.00 75.07 107 LYS D N 1
ATOM 6651 C CA . LYS D 1 112 ? 97.529 17.542 77.498 1.00 75.35 107 LYS D CA 1
ATOM 6652 C C . LYS D 1 112 ? 96.394 17.314 78.481 1.00 76.81 107 LYS D C 1
ATOM 6653 O O . LYS D 1 112 ? 96.004 18.231 79.208 1.00 76.52 107 LYS D O 1
ATOM 6659 N N . PHE D 1 113 ? 95.863 16.091 78.490 1.00 78.74 108 PHE D N 1
ATOM 6660 C CA . PHE D 1 113 ? 94.766 15.713 79.383 1.00 79.85 108 PHE D CA 1
ATOM 6661 C C . PHE D 1 113 ? 95.386 15.382 80.746 1.00 79.81 108 PHE D C 1
ATOM 6662 O O . PHE D 1 113 ? 96.257 14.518 80.857 1.00 79.32 108 PHE D O 1
ATOM 6670 N N . VAL D 1 114 ? 94.945 16.083 81.780 1.00 80.24 109 VAL D N 1
ATOM 6671 C CA . VAL D 1 114 ? 95.499 15.874 83.105 1.00 81.66 109 VAL D CA 1
ATOM 6672 C C . VAL D 1 114 ? 94.435 15.761 84.195 1.00 83.33 109 VAL D C 1
ATOM 6673 O O . VAL D 1 114 ? 93.335 16.301 84.072 1.00 82.98 109 VAL D O 1
ATOM 6677 N N . ALA D 1 115 ? 94.782 15.040 85.260 1.00 85.32 110 ALA D N 1
ATOM 6678 C CA . ALA D 1 115 ? 93.904 14.826 86.405 1.00 86.84 110 ALA D CA 1
ATOM 6679 C C . ALA D 1 115 ? 94.694 15.225 87.645 1.00 88.04 110 ALA D C 1
ATOM 6680 O O . ALA D 1 115 ? 95.799 14.731 87.858 1.00 88.43 110 ALA D O 1
ATOM 6682 N N . VAL D 1 116 ? 94.134 16.113 88.459 1.00 89.40 111 VAL D N 1
ATOM 6683 C CA . VAL D 1 116 ? 94.829 16.574 89.658 1.00 92.04 111 VAL D CA 1
ATOM 6684 C C . VAL D 1 116 ? 93.952 16.580 90.906 1.00 94.35 111 VAL D C 1
ATOM 6685 O O . VAL D 1 116 ? 92.773 16.925 90.835 1.00 95.52 111 VAL D O 1
ATOM 6689 N N . ASP D 1 117 ? 94.537 16.213 92.049 1.00 96.22 112 ASP D N 1
ATOM 6690 C CA . ASP D 1 117 ? 93.813 16.186 93.324 1.00 97.33 112 ASP D CA 1
ATOM 6691 C C . ASP D 1 117 ? 94.175 17.427 94.133 1.00 98.78 112 ASP D C 1
ATOM 6692 O O . ASP D 1 117 ? 95.319 17.882 94.100 1.00 99.22 112 ASP D O 1
ATOM 6697 N N . GLY D 1 118 ? 93.211 17.974 94.866 1.00 100.20 113 GLY D N 1
ATOM 6698 C CA . GLY D 1 118 ? 93.498 19.157 95.658 1.00 102.75 113 GLY D CA 1
ATOM 6699 C C . GLY D 1 118 ? 92.338 19.644 96.503 1.00 104.99 113 GLY D C 1
ATOM 6700 O O . GLY D 1 118 ? 91.240 19.080 96.459 1.00 105.02 113 GLY D O 1
ATOM 6701 N N . ILE D 1 119 ? 92.587 20.704 97.269 1.00 107.07 114 ILE D N 1
ATOM 6702 C CA . ILE D 1 119 ? 91.578 21.293 98.148 1.00 109.63 114 ILE D CA 1
ATOM 6703 C C . ILE D 1 119 ? 90.984 22.564 97.541 1.00 110.40 114 ILE D C 1
ATOM 6704 O O . ILE D 1 119 ? 91.584 23.640 97.606 1.00 110.09 114 ILE D O 1
ATOM 6709 N N . VAL D 1 120 ? 89.801 22.436 96.954 1.00 111.56 115 VAL D N 1
ATOM 6710 C CA . VAL D 1 120 ? 89.139 23.579 96.345 1.00 113.11 115 VAL D CA 1
ATOM 6711 C C . VAL D 1 120 ? 88.906 24.688 97.365 1.00 113.92 115 VAL D C 1
ATOM 6712 O O . VAL D 1 120 ? 88.322 24.459 98.421 1.00 114.72 115 VAL D O 1
ATOM 6716 N N . ARG D 1 121 ? 89.370 25.889 97.040 1.00 114.99 116 ARG D N 1
ATOM 6717 C CA . ARG D 1 121 ? 89.223 27.027 97.932 1.00 116.43 116 ARG D CA 1
ATOM 6718 C C . ARG D 1 121 ? 88.117 28.001 97.491 1.00 116.61 116 ARG D C 1
ATOM 6719 O O . ARG D 1 121 ? 86.974 27.855 97.922 1.00 117.23 116 ARG D O 1
ATOM 6727 N N . LYS D 1 122 ? 88.440 28.979 96.638 1.00 116.27 117 LYS D N 1
ATOM 6728 C CA . LYS D 1 122 ? 87.446 29.965 96.180 1.00 115.54 117 LYS D CA 1
ATOM 6729 C C . LYS D 1 122 ? 86.448 29.509 95.115 1.00 114.87 117 LYS D C 1
ATOM 6730 O O . LYS D 1 122 ? 86.756 28.686 94.256 1.00 114.83 117 LYS D O 1
ATOM 6736 N N . THR D 1 123 ? 85.251 30.086 95.180 1.00 114.08 118 THR D N 1
ATOM 6737 C CA . THR D 1 123 ? 84.164 29.796 94.249 1.00 113.21 118 THR D CA 1
ATOM 6738 C C . THR D 1 123 ? 83.707 31.126 93.646 1.00 111.77 118 THR D C 1
ATOM 6739 O O . THR D 1 123 ? 82.732 31.724 94.105 1.00 112.18 118 THR D O 1
ATOM 6743 N N . ASP D 1 124 ? 84.421 31.594 92.628 1.00 109.59 119 ASP D N 1
ATOM 6744 C CA . ASP D 1 124 ? 84.081 32.855 91.980 1.00 107.62 119 ASP D CA 1
ATOM 6745 C C . ASP D 1 124 ? 82.626 32.852 91.510 1.00 105.65 119 ASP D C 1
ATOM 6746 O O . ASP D 1 124 ? 82.004 31.791 91.424 1.00 105.74 119 ASP D O 1
ATOM 6751 N N . GLU D 1 125 ? 82.088 34.038 91.216 1.00 103.22 120 GLU D N 1
ATOM 6752 C CA . GLU D 1 125 ? 80.702 34.177 90.751 1.00 100.50 120 GLU D CA 1
ATOM 6753 C C . GLU D 1 125 ? 80.539 33.418 89.432 1.00 97.69 120 GLU D C 1
ATOM 6754 O O . GLU D 1 125 ? 81.528 33.072 88.783 1.00 98.12 120 GLU D O 1
ATOM 6760 N N . ILE D 1 126 ? 79.298 33.154 89.036 1.00 93.55 121 ILE D N 1
ATOM 6761 C CA . ILE D 1 126 ? 79.057 32.433 87.792 1.00 89.40 121 ILE D CA 1
ATOM 6762 C C . ILE D 1 126 ? 78.562 33.353 86.687 1.00 86.59 121 ILE D C 1
ATOM 6763 O O . ILE D 1 126 ? 77.358 33.532 86.502 1.00 86.88 121 ILE D O 1
ATOM 6768 N N . ARG D 1 127 ? 79.513 33.925 85.956 1.00 82.52 122 ARG D N 1
ATOM 6769 C CA . ARG D 1 127 ? 79.228 34.830 84.855 1.00 78.04 122 ARG D CA 1
ATOM 6770 C C . ARG D 1 127 ? 79.160 34.049 83.549 1.00 72.98 122 ARG D C 1
ATOM 6771 O O . ARG D 1 127 ? 79.734 32.963 83.428 1.00 72.48 122 ARG D O 1
ATOM 6779 N N . PRO D 1 128 ? 78.429 34.581 82.559 1.00 67.86 123 PRO D N 1
ATOM 6780 C CA . PRO D 1 128 ? 78.301 33.925 81.255 1.00 63.60 123 PRO D CA 1
ATOM 6781 C C . PRO D 1 128 ? 79.437 34.376 80.324 1.00 60.23 123 PRO D C 1
ATOM 6782 O O . PRO D 1 128 ? 80.126 35.363 80.600 1.00 61.31 123 PRO D O 1
ATOM 6786 N N . ARG D 1 129 ? 79.639 33.652 79.231 1.00 54.93 124 ARG D N 1
ATOM 6787 C CA . ARG D 1 129 ? 80.680 34.001 78.282 1.00 49.24 124 ARG D CA 1
ATOM 6788 C C . ARG D 1 129 ? 80.182 33.640 76.894 1.00 46.68 124 ARG D C 1
ATOM 6789 O O . ARG D 1 129 ? 79.290 32.795 76.762 1.00 48.28 124 ARG D O 1
ATOM 6797 N N . ILE D 1 130 ? 80.724 34.282 75.860 1.00 40.49 125 ILE D N 1
ATOM 6798 C CA . ILE D 1 130 ? 80.278 33.987 74.506 1.00 36.98 125 ILE D CA 1
ATOM 6799 C C . ILE D 1 130 ? 80.944 32.731 73.988 1.00 37.13 125 ILE D C 1
ATOM 6800 O O . ILE D 1 130 ? 82.159 32.595 74.076 1.00 39.07 125 ILE D O 1
ATOM 6805 N N . VAL D 1 131 ? 80.160 31.789 73.483 1.00 37.48 126 VAL D N 1
ATOM 6806 C CA . VAL D 1 131 ? 80.746 30.564 72.934 1.00 38.85 126 VAL D CA 1
ATOM 6807 C C . VAL D 1 131 ? 80.746 30.658 71.435 1.00 38.98 126 VAL D C 1
ATOM 6808 O O . VAL D 1 131 ? 81.652 30.153 70.781 1.00 40.22 126 VAL D O 1
ATOM 6812 N N . LYS D 1 132 ? 79.704 31.271 70.883 1.00 39.22 127 LYS D N 1
ATOM 6813 C CA . LYS D 1 132 ? 79.618 31.433 69.437 1.00 38.84 127 LYS D CA 1
ATOM 6814 C C . LYS D 1 132 ? 79.396 32.909 69.175 1.00 36.77 127 LYS D C 1
ATOM 6815 O O . LYS D 1 132 ? 78.294 33.412 69.351 1.00 37.05 127 LYS D O 1
ATOM 6821 N N . ALA D 1 133 ? 80.465 33.603 68.794 1.00 34.96 128 ALA D N 1
ATOM 6822 C CA . ALA D 1 133 ? 80.394 35.028 68.515 1.00 32.30 128 ALA D CA 1
ATOM 6823 C C . ALA D 1 133 ? 80.027 35.244 67.064 1.00 31.67 128 ALA D C 1
ATOM 6824 O O . ALA D 1 133 ? 80.558 34.587 66.167 1.00 31.90 128 ALA D O 1
ATOM 6826 N N . VAL D 1 134 ? 79.105 36.160 66.829 1.00 30.37 129 VAL D N 1
ATOM 6827 C CA . VAL D 1 134 ? 78.706 36.441 65.470 1.00 29.00 129 VAL D CA 1
ATOM 6828 C C . VAL D 1 134 ? 79.251 37.796 65.074 1.00 28.36 129 VAL D C 1
ATOM 6829 O O . VAL D 1 134 ? 79.066 38.781 65.788 1.00 31.12 129 VAL D O 1
ATOM 6833 N N . PHE D 1 135 ? 79.934 37.857 63.939 1.00 27.00 130 PHE D N 1
ATOM 6834 C CA . PHE D 1 135 ? 80.489 39.134 63.521 1.00 25.40 130 PHE D CA 1
ATOM 6835 C C . PHE D 1 135 ? 79.878 39.634 62.237 1.00 26.44 130 PHE D C 1
ATOM 6836 O O . PHE D 1 135 ? 79.427 38.854 61.381 1.00 26.42 130 PHE D O 1
ATOM 6844 N N . GLU D 1 136 ? 79.873 40.958 62.105 1.00 27.91 131 GLU D N 1
ATOM 6845 C CA . GLU D 1 136 ? 79.380 41.614 60.903 1.00 27.96 131 GLU D CA 1
ATOM 6846 C C . GLU D 1 136 ? 80.627 42.084 60.194 1.00 26.15 131 GLU D C 1
ATOM 6847 O O . GLU D 1 136 ? 81.449 42.794 60.765 1.00 26.20 131 GLU D O 1
ATOM 6853 N N . CYS D 1 137 ? 80.789 41.645 58.960 1.00 27.04 132 CYS D N 1
ATOM 6854 C CA . CYS D 1 137 ? 81.942 42.053 58.180 1.00 27.67 132 CYS D CA 1
ATOM 6855 C C . CYS D 1 137 ? 81.739 43.501 57.742 1.00 26.58 132 CYS D C 1
ATOM 6856 O O . CYS D 1 137 ? 80.764 43.817 57.068 1.00 25.45 132 CYS D O 1
ATOM 6859 N N . ARG D 1 138 ? 82.660 44.377 58.121 1.00 28.02 133 ARG D N 1
ATOM 6860 C CA . ARG D 1 138 ? 82.531 45.781 57.768 1.00 31.77 133 ARG D CA 1
ATOM 6861 C C . ARG D 1 138 ? 82.719 46.055 56.282 1.00 32.31 133 ARG D C 1
ATOM 6862 O O . ARG D 1 138 ? 82.470 47.174 55.801 1.00 33.30 133 ARG D O 1
ATOM 6870 N N . GLY D 1 139 ? 83.128 45.020 55.550 1.00 30.33 134 GLY D N 1
ATOM 6871 C CA . GLY D 1 139 ? 83.346 45.159 54.129 1.00 27.98 134 GLY D CA 1
ATOM 6872 C C . GLY D 1 139 ? 82.093 44.950 53.304 1.00 28.44 134 GLY D C 1
ATOM 6873 O O . GLY D 1 139 ? 81.838 45.725 52.396 1.00 29.74 134 GLY D O 1
ATOM 6874 N N . CYS D 1 140 ? 81.313 43.919 53.612 1.00 27.55 135 CYS D N 1
ATOM 6875 C CA . CYS D 1 140 ? 80.125 43.627 52.848 1.00 26.86 135 CYS D CA 1
ATOM 6876 C C . CYS D 1 140 ? 78.915 43.459 53.727 1.00 27.22 135 CYS D C 1
ATOM 6877 O O . CYS D 1 140 ? 77.853 43.048 53.264 1.00 26.64 135 CYS D O 1
ATOM 6880 N N . MET D 1 141 ? 79.072 43.740 55.010 1.00 28.18 136 MET D N 1
ATOM 6881 C CA . MET D 1 141 ? 77.945 43.642 55.928 1.00 29.12 136 MET D CA 1
ATOM 6882 C C . MET D 1 141 ? 77.394 42.223 56.127 1.00 29.36 136 MET D C 1
ATOM 6883 O O . MET D 1 141 ? 76.308 42.063 56.693 1.00 29.64 136 MET D O 1
ATOM 6888 N N . ARG D 1 142 ? 78.111 41.196 55.673 1.00 29.42 137 ARG D N 1
ATOM 6889 C CA . ARG D 1 142 ? 77.631 39.831 55.871 1.00 30.37 137 ARG D CA 1
ATOM 6890 C C . ARG D 1 142 ? 77.910 39.359 57.283 1.00 32.49 137 ARG D C 1
ATOM 6891 O O . ARG D 1 142 ? 78.743 39.930 57.980 1.00 33.53 137 ARG D O 1
ATOM 6899 N N . HIS D 1 143 ? 77.216 38.310 57.711 1.00 35.09 138 HIS D N 1
ATOM 6900 C CA . HIS D 1 143 ? 77.407 37.782 59.069 1.00 37.54 138 HIS D CA 1
ATOM 6901 C C . HIS D 1 143 ? 78.257 36.501 59.103 1.00 38.73 138 HIS D C 1
ATOM 6902 O O . HIS D 1 143 ? 78.092 35.619 58.263 1.00 39.31 138 HIS D O 1
ATOM 6909 N N . HIS D 1 144 ? 79.175 36.409 60.064 1.00 40.82 139 HIS D N 1
ATOM 6910 C CA . HIS D 1 144 ? 80.033 35.223 60.218 1.00 42.90 139 HIS D CA 1
ATOM 6911 C C . HIS D 1 144 ? 80.017 34.811 61.685 1.00 42.39 139 HIS D C 1
ATOM 6912 O O . HIS D 1 144 ? 80.125 35.669 62.570 1.00 42.37 139 HIS D O 1
ATOM 6919 N N . ALA D 1 145 ? 79.870 33.514 61.956 1.00 41.61 140 ALA D N 1
ATOM 6920 C CA . ALA D 1 145 ? 79.885 33.018 63.344 1.00 39.59 140 ALA D CA 1
ATOM 6921 C C . ALA D 1 145 ? 81.241 32.369 63.613 1.00 38.45 140 ALA D C 1
ATOM 6922 O O . ALA D 1 145 ? 81.817 31.723 62.741 1.00 37.76 140 ALA D O 1
ATOM 6924 N N . VAL D 1 146 ? 81.763 32.558 64.812 1.00 38.35 141 VAL D N 1
ATOM 6925 C CA . VAL D 1 146 ? 83.056 31.984 65.148 1.00 38.85 141 VAL D CA 1
ATOM 6926 C C . VAL D 1 146 ? 83.040 31.458 66.572 1.00 39.34 141 VAL D C 1
ATOM 6927 O O . VAL D 1 146 ? 82.759 32.191 67.524 1.00 38.99 141 VAL D O 1
ATOM 6931 N N . THR D 1 147 ? 83.352 30.183 66.723 1.00 40.29 142 THR D N 1
ATOM 6932 C CA . THR D 1 147 ? 83.364 29.582 68.042 1.00 40.98 142 THR D CA 1
ATOM 6933 C C . THR D 1 147 ? 84.518 30.100 68.881 1.00 40.90 142 THR D C 1
ATOM 6934 O O . THR D 1 147 ? 85.669 30.123 68.443 1.00 41.95 142 THR D O 1
ATOM 6938 N N . GLN D 1 148 ? 84.201 30.513 70.095 1.00 40.97 143 GLN D N 1
ATOM 6939 C CA . GLN D 1 148 ? 85.210 31.036 71.003 1.00 43.10 143 GLN D CA 1
ATOM 6940 C C . GLN D 1 148 ? 85.522 29.999 72.056 1.00 44.96 143 GLN D C 1
ATOM 6941 O O . GLN D 1 148 ? 84.651 29.232 72.454 1.00 46.69 143 GLN D O 1
ATOM 6947 N N . SER D 1 149 ? 86.755 29.985 72.532 1.00 46.03 144 SER D N 1
ATOM 6948 C CA . SER D 1 149 ? 87.118 29.013 73.543 1.00 46.48 144 SER D CA 1
ATOM 6949 C C . SER D 1 149 ? 87.536 29.709 74.820 1.00 46.83 144 SER D C 1
ATOM 6950 O O . SER D 1 149 ? 87.492 29.115 75.889 1.00 47.81 144 SER D O 1
ATOM 6953 N N . THR D 1 150 ? 87.945 30.967 74.706 1.00 47.59 145 THR D N 1
ATOM 6954 C CA . THR D 1 150 ? 88.368 31.742 75.866 1.00 49.06 145 THR D CA 1
ATOM 6955 C C . THR D 1 150 ? 87.341 32.848 76.099 1.00 50.86 145 THR D C 1
ATOM 6956 O O . THR D 1 150 ? 86.299 32.886 75.439 1.00 50.37 145 THR D O 1
ATOM 6958 N N . ASN D 1 151 ? 87.616 33.738 77.046 1.00 53.52 146 ASN D N 1
ATOM 6959 C CA . ASN D 1 151 ? 86.698 34.839 77.287 1.00 56.37 146 ASN D CA 1
ATOM 6960 C C . ASN D 1 151 ? 87.180 36.043 76.485 1.00 57.64 146 ASN D C 1
ATOM 6961 O O . ASN D 1 151 ? 86.698 37.168 76.656 1.00 58.02 146 ASN D O 1
ATOM 6966 N N . MET D 1 152 ? 88.154 35.803 75.614 1.00 59.28 147 MET D N 1
ATOM 6967 C CA . MET D 1 152 ? 88.662 36.860 74.748 1.00 61.00 147 MET D CA 1
ATOM 6968 C C . MET D 1 152 ? 88.175 36.592 73.343 1.00 59.11 147 MET D C 1
ATOM 6969 O O . MET D 1 152 ? 88.514 35.574 72.737 1.00 59.50 147 MET D O 1
ATOM 6974 N N . ILE D 1 153 ? 87.375 37.511 72.829 1.00 56.50 148 ILE D N 1
ATOM 6975 C CA . ILE D 1 153 ? 86.836 37.362 71.495 1.00 54.05 148 ILE D CA 1
ATOM 6976 C C . ILE D 1 153 ? 87.941 37.271 70.447 1.00 52.36 148 ILE D C 1
ATOM 6977 O O . ILE D 1 153 ? 88.941 37.985 70.501 1.00 51.21 148 ILE D O 1
ATOM 6982 N N . THR D 1 154 ? 87.746 36.366 69.500 1.00 50.47 149 THR D N 1
ATOM 6983 C CA . THR D 1 154 ? 88.696 36.162 68.429 1.00 49.29 149 THR D CA 1
ATOM 6984 C C . THR D 1 154 ? 87.988 36.403 67.106 1.00 48.57 149 THR D C 1
ATOM 6985 O O . THR D 1 154 ? 87.127 35.619 66.705 1.00 47.96 149 THR D O 1
ATOM 6989 N N . GLU D 1 155 ? 88.359 37.490 66.433 1.00 48.24 150 GLU D N 1
ATOM 6990 C CA . GLU D 1 155 ? 87.756 37.851 65.159 1.00 47.32 150 GLU D CA 1
ATOM 6991 C C . GLU D 1 155 ? 88.185 36.882 64.063 1.00 45.75 150 GLU D C 1
ATOM 6992 O O . GLU D 1 155 ? 89.191 36.180 64.185 1.00 45.73 150 GLU D O 1
ATOM 6998 N N . PRO D 1 156 ? 87.398 36.801 62.988 1.00 44.67 151 PRO D N 1
ATOM 6999 C CA . PRO D 1 156 ? 87.719 35.910 61.875 1.00 44.45 151 PRO D CA 1
ATOM 7000 C C . PRO D 1 156 ? 89.032 36.352 61.229 1.00 45.02 151 PRO D C 1
ATOM 7001 O O . PRO D 1 156 ? 89.445 37.508 61.370 1.00 45.05 151 PRO D O 1
ATOM 7005 N N . SER D 1 157 ? 89.691 35.434 60.529 1.00 45.01 152 SER D N 1
ATOM 7006 C CA . SER D 1 157 ? 90.949 35.758 59.863 1.00 45.74 152 SER D CA 1
ATOM 7007 C C . SER D 1 157 ? 90.650 36.783 58.772 1.00 44.04 152 SER D C 1
ATOM 7008 O O . SER D 1 157 ? 91.194 37.888 58.773 1.00 44.48 152 SER D O 1
ATOM 7011 N N . LEU D 1 158 ? 89.792 36.405 57.833 1.00 42.11 153 LEU D N 1
ATOM 7012 C CA . LEU D 1 158 ? 89.399 37.316 56.782 1.00 40.21 153 LEU D CA 1
ATOM 7013 C C . LEU D 1 158 ? 88.036 36.878 56.292 1.00 38.41 153 LEU D C 1
ATOM 7014 O O . LEU D 1 158 ? 87.617 35.763 56.550 1.00 37.51 153 LEU D O 1
ATOM 7019 N N . CYS D 1 159 ? 87.342 37.768 55.602 1.00 38.54 154 CYS D N 1
ATOM 7020 C CA . CYS D 1 159 ? 86.039 37.446 55.068 1.00 38.67 154 CYS D CA 1
ATOM 7021 C C . CYS D 1 159 ? 86.222 36.792 53.708 1.00 39.64 154 CYS D C 1
ATOM 7022 O O . CYS D 1 159 ? 86.755 37.399 52.776 1.00 39.74 154 CYS D O 1
ATOM 7025 N N . SER D 1 160 ? 85.778 35.546 53.596 1.00 41.27 155 SER D N 1
ATOM 7026 C CA . SER D 1 160 ? 85.921 34.781 52.357 1.00 42.39 155 SER D CA 1
ATOM 7027 C C . SER D 1 160 ? 85.093 35.305 51.203 1.00 41.41 155 SER D C 1
ATOM 7028 O O . SER D 1 160 ? 85.430 35.072 50.046 1.00 42.00 155 SER D O 1
ATOM 7031 N N . GLU D 1 161 ? 84.015 36.006 51.530 1.00 39.38 156 GLU D N 1
ATOM 7032 C CA . GLU D 1 161 ? 83.101 36.544 50.537 1.00 38.08 156 GLU D CA 1
ATOM 7033 C C . GLU D 1 161 ? 83.613 37.770 49.807 1.00 36.03 156 GLU D C 1
ATOM 7034 O O . GLU D 1 161 ? 83.434 37.890 48.593 1.00 37.11 156 GLU D O 1
ATOM 7040 N N . CYS D 1 162 ? 84.238 38.688 50.535 1.00 31.90 157 CYS D N 1
ATOM 7041 C CA . CYS D 1 162 ? 84.723 39.904 49.910 1.00 29.61 157 CYS D CA 1
ATOM 7042 C C . CYS D 1 162 ? 86.174 40.228 50.210 1.00 28.96 157 CYS D C 1
ATOM 7043 O O . CYS D 1 162 ? 86.702 41.212 49.706 1.00 28.43 157 CYS D O 1
ATOM 7046 N N . GLY D 1 163 ? 86.816 39.412 51.036 1.00 29.07 158 GLY D N 1
ATOM 7047 C CA . GLY D 1 163 ? 88.209 39.656 51.364 1.00 28.63 158 GLY D CA 1
ATOM 7048 C C . GLY D 1 163 ? 88.420 40.645 52.501 1.00 28.67 158 GLY D C 1
ATOM 7049 O O . GLY D 1 163 ? 89.553 40.988 52.832 1.00 28.79 158 GLY D O 1
ATOM 7050 N N . GLY D 1 164 ? 87.336 41.104 53.112 1.00 27.71 159 GLY D N 1
ATOM 7051 C CA . GLY D 1 164 ? 87.468 42.053 54.200 1.00 27.42 159 GLY D CA 1
ATOM 7052 C C . GLY D 1 164 ? 88.272 41.525 55.366 1.00 26.87 159 GLY D C 1
ATOM 7053 O O . GLY D 1 164 ? 88.360 40.323 55.579 1.00 27.55 159 GLY D O 1
ATOM 7054 N N . ARG D 1 165 ? 88.873 42.417 56.132 1.00 26.73 160 ARG D N 1
ATOM 7055 C CA . ARG D 1 165 ? 89.636 41.962 57.275 1.00 27.88 160 ARG D CA 1
ATOM 7056 C C . ARG D 1 165 ? 89.191 42.654 58.539 1.00 29.26 160 ARG D C 1
ATOM 7057 O O . ARG D 1 165 ? 89.775 42.461 59.598 1.00 30.48 160 ARG D O 1
ATOM 7065 N N . SER D 1 166 ? 88.142 43.453 58.435 1.00 30.24 161 SER D N 1
ATOM 7066 C CA . SER D 1 166 ? 87.668 44.174 59.595 1.00 31.06 161 SER D CA 1
ATOM 7067 C C . SER D 1 166 ? 86.250 43.731 59.972 1.00 31.62 161 SER D C 1
ATOM 7068 O O . SER D 1 166 ? 85.364 43.671 59.115 1.00 32.93 161 SER D O 1
ATOM 7071 N N . PHE D 1 167 ? 86.047 43.400 61.247 1.00 30.57 162 PHE D N 1
ATOM 7072 C CA . PHE D 1 167 ? 84.747 42.950 61.708 1.00 30.34 162 PHE D CA 1
ATOM 7073 C C . PHE D 1 167 ? 84.217 43.658 62.934 1.00 32.28 162 PHE D C 1
ATOM 7074 O O . PHE D 1 167 ? 84.971 44.226 63.712 1.00 34.08 162 PHE D O 1
ATOM 7082 N N . ARG D 1 168 ? 82.901 43.607 63.093 1.00 34.20 163 ARG D N 1
ATOM 7083 C CA . ARG D 1 168 ? 82.224 44.212 64.227 1.00 36.72 163 ARG D CA 1
ATOM 7084 C C . ARG D 1 168 ? 81.424 43.108 64.896 1.00 36.79 163 ARG D C 1
ATOM 7085 O O . ARG D 1 168 ? 80.633 42.414 64.243 1.00 37.46 163 ARG D O 1
ATOM 7093 N N . LEU D 1 169 ? 81.624 42.939 66.197 1.00 35.55 164 LEU D N 1
ATOM 7094 C CA . LEU D 1 169 ? 80.925 41.893 66.935 1.00 34.50 164 LEU D CA 1
ATOM 7095 C C . LEU D 1 169 ? 79.478 42.248 67.182 1.00 34.62 164 LEU D C 1
ATOM 7096 O O . LEU D 1 169 ? 79.177 43.342 67.635 1.00 36.20 164 LEU D O 1
ATOM 7101 N N . LEU D 1 170 ? 78.571 41.329 66.895 1.00 35.18 165 LEU D N 1
ATOM 7102 C CA . LEU D 1 170 ? 77.155 41.604 67.136 1.00 36.48 165 LEU D CA 1
ATOM 7103 C C . LEU D 1 170 ? 76.702 40.828 68.363 1.00 38.51 165 LEU D C 1
ATOM 7104 O O . LEU D 1 170 ? 76.199 39.709 68.230 1.00 38.06 165 LEU D O 1
ATOM 7109 N N . GLN D 1 171 ? 76.860 41.408 69.553 1.00 40.80 166 GLN D N 1
ATOM 7110 C CA . GLN D 1 171 ? 76.472 40.691 70.777 1.00 43.32 166 GLN D CA 1
ATOM 7111 C C . GLN D 1 171 ? 75.061 40.090 70.784 1.00 44.44 166 GLN D C 1
ATOM 7112 O O . GLN D 1 171 ? 74.882 38.929 71.164 1.00 43.88 166 GLN D O 1
ATOM 7118 N N . ASP D 1 172 ? 74.069 40.874 70.369 1.00 45.76 167 ASP D N 1
ATOM 7119 C CA . ASP D 1 172 ? 72.697 40.396 70.356 1.00 47.62 167 ASP D CA 1
ATOM 7120 C C . ASP D 1 172 ? 72.447 39.176 69.496 1.00 46.73 167 ASP D C 1
ATOM 7121 O O . ASP D 1 172 ? 71.375 38.581 69.559 1.00 47.12 167 ASP D O 1
ATOM 7126 N N . GLU D 1 173 ? 73.413 38.790 68.684 1.00 45.39 168 GLU D N 1
ATOM 7127 C CA . GLU D 1 173 ? 73.194 37.626 67.855 1.00 45.19 168 GLU D CA 1
ATOM 7128 C C . GLU D 1 173 ? 74.099 36.486 68.262 1.00 44.89 168 GLU D C 1
ATOM 7129 O O . GLU D 1 173 ? 74.071 35.408 67.671 1.00 44.81 168 GLU D O 1
ATOM 7135 N N . SER D 1 174 ? 74.890 36.722 69.295 1.00 44.27 169 SER D N 1
ATOM 7136 C CA . SER D 1 174 ? 75.809 35.710 69.758 1.00 45.22 169 SER D CA 1
ATOM 7137 C C . SER D 1 174 ? 75.206 34.795 70.827 1.00 46.85 169 SER D C 1
ATOM 7138 O O . SER D 1 174 ? 74.259 35.173 71.515 1.00 48.09 169 SER D O 1
ATOM 7141 N N . GLU D 1 175 ? 75.746 33.584 70.948 1.00 48.02 170 GLU D N 1
ATOM 7142 C CA . GLU D 1 175 ? 75.264 32.613 71.925 1.00 50.42 170 GLU D CA 1
ATOM 7143 C C . GLU D 1 175 ? 76.169 32.542 73.151 1.00 50.63 170 GLU D C 1
ATOM 7144 O O . GLU D 1 175 ? 77.390 32.533 73.013 1.00 49.72 170 GLU D O 1
ATOM 7150 N N . PHE D 1 176 ? 75.582 32.475 74.348 1.00 54.08 171 PHE D N 1
ATOM 7151 C CA . PHE D 1 176 ? 76.376 32.400 75.590 1.00 58.16 171 PHE D CA 1
ATOM 7152 C C . PHE D 1 176 ? 76.342 31.042 76.336 1.00 61.13 171 PHE D C 1
ATOM 7153 O O . PHE D 1 176 ? 75.458 30.209 76.113 1.00 60.32 171 PHE D O 1
ATOM 7161 N N . LEU D 1 177 ? 77.318 30.851 77.227 1.00 64.61 172 LEU D N 1
ATOM 7162 C CA . LEU D 1 177 ? 77.443 29.654 78.068 1.00 68.79 172 LEU D CA 1
ATOM 7163 C C . LEU D 1 177 ? 77.980 30.067 79.420 1.00 71.09 172 LEU D C 1
ATOM 7164 O O . LEU D 1 177 ? 78.730 31.034 79.512 1.00 72.32 172 LEU D O 1
ATOM 7169 N N . ASP D 1 178 ? 77.620 29.337 80.470 1.00 73.21 173 ASP D N 1
ATOM 7170 C CA . ASP D 1 178 ? 78.086 29.688 81.810 1.00 75.47 173 ASP D CA 1
ATOM 7171 C C . ASP D 1 178 ? 79.523 29.266 82.102 1.00 76.65 173 ASP D C 1
ATOM 7172 O O . ASP D 1 178 ? 79.921 28.144 81.801 1.00 76.81 173 ASP D O 1
ATOM 7177 N N . THR D 1 179 ? 80.297 30.177 82.687 1.00 78.08 174 THR D N 1
ATOM 7178 C CA . THR D 1 179 ? 81.696 29.912 83.028 1.00 79.45 174 THR D CA 1
ATOM 7179 C C . THR D 1 179 ? 81.933 30.156 84.505 1.00 80.35 174 THR D C 1
ATOM 7180 O O . THR D 1 179 ? 81.364 31.082 85.078 1.00 80.36 174 THR D O 1
ATOM 7184 N N . GLN D 1 180 ? 82.780 29.330 85.116 1.00 81.80 175 GLN D N 1
ATOM 7185 C CA . GLN D 1 180 ? 83.094 29.467 86.536 1.00 83.12 175 GLN D CA 1
ATOM 7186 C C . GLN D 1 180 ? 84.568 29.199 86.811 1.00 83.98 175 GLN D C 1
ATOM 7187 O O . GLN D 1 180 ? 85.155 28.244 86.297 1.00 82.58 175 GLN D O 1
ATOM 7193 N N . THR D 1 181 ? 85.153 30.064 87.631 1.00 85.92 176 THR D N 1
ATOM 7194 C CA . THR D 1 181 ? 86.557 29.976 88.002 1.00 88.20 176 THR D CA 1
ATOM 7195 C C . THR D 1 181 ? 86.727 29.569 89.465 1.00 90.05 176 THR D C 1
ATOM 7196 O O . THR D 1 181 ? 86.011 30.060 90.337 1.00 90.97 176 THR D O 1
ATOM 7200 N N . LEU D 1 182 ? 87.669 28.666 89.726 1.00 91.48 177 LEU D N 1
ATOM 7201 C CA . LEU D 1 182 ? 87.940 28.201 91.083 1.00 92.83 177 LEU D CA 1
ATOM 7202 C C . LEU D 1 182 ? 89.409 28.298 91.404 1.00 94.46 177 LEU D C 1
ATOM 7203 O O . LEU D 1 182 ? 90.156 29.002 90.727 1.00 94.80 177 LEU D O 1
ATOM 7208 N N . LYS D 1 183 ? 89.808 27.578 92.451 1.00 96.55 178 LYS D N 1
ATOM 7209 C CA . LYS D 1 183 ? 91.199 27.520 92.912 1.00 98.49 178 LYS D CA 1
ATOM 7210 C C . LYS D 1 183 ? 91.490 26.147 93.507 1.00 99.74 178 LYS D C 1
ATOM 7211 O O . LYS D 1 183 ? 90.647 25.552 94.167 1.00 99.45 178 LYS D O 1
ATOM 7217 N N . LEU D 1 184 ? 92.691 25.644 93.276 1.00 101.84 179 LEU D N 1
ATOM 7218 C CA . LEU D 1 184 ? 93.053 24.344 93.804 1.00 104.05 179 LEU D CA 1
ATOM 7219 C C . LEU D 1 184 ? 94.389 24.434 94.542 1.00 106.67 179 LEU D C 1
ATOM 7220 O O . LEU D 1 184 ? 95.353 25.021 94.036 1.00 106.74 179 LEU D O 1
ATOM 7225 N N . GLN D 1 185 ? 94.429 23.872 95.750 1.00 109.59 180 GLN D N 1
ATOM 7226 C CA . GLN D 1 185 ? 95.642 23.856 96.572 1.00 111.83 180 GLN D CA 1
ATOM 7227 C C . GLN D 1 185 ? 96.206 22.441 96.560 1.00 112.70 180 GLN D C 1
ATOM 7228 O O . GLN D 1 185 ? 95.455 21.469 96.433 1.00 112.64 180 GLN D O 1
ATOM 7234 N N . GLU D 1 186 ? 97.525 22.328 96.689 1.00 113.67 181 GLU D N 1
ATOM 7235 C CA . GLU D 1 186 ? 98.179 21.022 96.706 1.00 114.62 181 GLU D CA 1
ATOM 7236 C C . GLU D 1 186 ? 97.578 20.158 97.808 1.00 116.11 181 GLU D C 1
ATOM 7237 O O . GLU D 1 186 ? 97.108 20.679 98.827 1.00 116.35 181 GLU D O 1
ATOM 7243 N N . PRO D 1 187 ? 97.572 18.826 97.612 1.00 117.36 182 PRO D N 1
ATOM 7244 C CA . PRO D 1 187 ? 97.023 17.923 98.629 1.00 118.10 182 PRO D CA 1
ATOM 7245 C C . PRO D 1 187 ? 98.012 17.873 99.805 1.00 118.75 182 PRO D C 1
ATOM 7246 O O . PRO D 1 187 ? 99.140 17.383 99.663 1.00 118.91 182 PRO D O 1
ATOM 7250 N N . LEU D 1 188 ? 97.660 18.627 101.334 1.00 63.94 183 LEU D N 1
ATOM 7251 C CA . LEU D 1 188 ? 98.672 18.997 102.303 1.00 67.19 183 LEU D CA 1
ATOM 7252 C C . LEU D 1 188 ? 99.601 17.864 102.717 1.00 70.25 183 LEU D C 1
ATOM 7253 O O . LEU D 1 188 ? 100.808 18.066 102.865 1.00 70.01 183 LEU D O 1
ATOM 7258 N N . GLU D 1 189 ? 99.078 16.650 102.831 1.00 74.01 184 GLU D N 1
ATOM 7259 C CA . GLU D 1 189 ? 99.804 15.488 103.328 1.00 77.22 184 GLU D CA 1
ATOM 7260 C C . GLU D 1 189 ? 100.910 15.078 102.363 1.00 77.38 184 GLU D C 1
ATOM 7261 O O . GLU D 1 189 ? 101.053 13.846 102.092 1.00 77.11 184 GLU D O 1
ATOM 7267 N N . ASN D 1 190 ? 101.774 15.977 101.942 1.00 78.62 185 ASN D N 1
ATOM 7268 C CA . ASN D 1 190 ? 102.915 15.661 101.099 1.00 80.48 185 ASN D CA 1
ATOM 7269 C C . ASN D 1 190 ? 103.908 16.797 100.974 1.00 81.28 185 ASN D C 1
ATOM 7270 O O . ASN D 1 190 ? 104.847 16.725 100.179 1.00 80.81 185 ASN D O 1
ATOM 7275 N N . LEU D 1 191 ? 103.656 17.840 101.734 1.00 81.73 186 LEU D N 1
ATOM 7276 C CA . LEU D 1 191 ? 104.593 18.966 101.780 1.00 82.33 186 LEU D CA 1
ATOM 7277 C C . LEU D 1 191 ? 105.675 18.760 102.843 1.00 83.24 186 LEU D C 1
ATOM 7278 O O . LEU D 1 191 ? 105.292 18.396 103.963 1.00 82.99 186 LEU D O 1
ATOM 7283 N N . SER D 1 192 ? 106.927 18.912 102.512 1.00 84.55 187 SER D N 1
ATOM 7284 C CA . SER D 1 192 ? 108.015 18.614 103.435 1.00 85.73 187 SER D CA 1
ATOM 7285 C C . SER D 1 192 ? 108.235 19.761 104.414 1.00 86.03 187 SER D C 1
ATOM 7286 O O . SER D 1 192 ? 109.254 20.493 104.349 1.00 87.00 187 SER D O 1
ATOM 7289 N N . GLY D 1 193 ? 107.356 19.875 105.409 1.00 85.46 188 GLY D N 1
ATOM 7290 C CA . GLY D 1 193 ? 107.461 20.863 106.467 1.00 83.84 188 GLY D CA 1
ATOM 7291 C C . GLY D 1 193 ? 107.867 22.275 106.100 1.00 82.65 188 GLY D C 1
ATOM 7292 O O . GLY D 1 193 ? 108.972 22.516 105.611 1.00 81.79 188 GLY D O 1
ATOM 7293 N N . GLY D 1 194 ? 106.963 23.214 106.351 1.00 81.78 189 GLY D N 1
ATOM 7294 C CA . GLY D 1 194 ? 107.253 24.610 106.076 1.00 81.22 189 GLY D CA 1
ATOM 7295 C C . GLY D 1 194 ? 106.765 25.114 104.739 1.00 80.59 189 GLY D C 1
ATOM 7296 O O . GLY D 1 194 ? 106.748 26.324 104.491 1.00 80.18 189 GLY D O 1
ATOM 7297 N N . GLU D 1 195 ? 106.368 24.183 103.878 1.00 79.80 190 GLU D N 1
ATOM 7298 C CA . GLU D 1 195 ? 105.878 24.529 102.554 1.00 78.67 190 GLU D CA 1
ATOM 7299 C C . GLU D 1 195 ? 104.446 25.010 102.601 1.00 78.11 190 GLU D C 1
ATOM 7300 O O . GLU D 1 195 ? 103.607 24.419 103.280 1.00 78.15 190 GLU D O 1
ATOM 7306 N N . GLN D 1 196 ? 104.174 26.094 101.882 1.00 77.05 191 GLN D N 1
ATOM 7307 C CA . GLN D 1 196 ? 102.825 26.640 101.797 1.00 75.55 191 GLN D CA 1
ATOM 7308 C C . GLN D 1 196 ? 102.229 25.984 100.547 1.00 72.64 191 GLN D C 1
ATOM 7309 O O . GLN D 1 196 ? 102.838 26.005 99.474 1.00 72.41 191 GLN D O 1
ATOM 7315 N N . PRO D 1 197 ? 101.037 25.383 100.674 1.00 69.23 192 PRO D N 1
ATOM 7316 C CA . PRO D 1 197 ? 100.386 24.718 99.550 1.00 65.73 192 PRO D CA 1
ATOM 7317 C C . PRO D 1 197 ? 100.223 25.587 98.324 1.00 62.35 192 PRO D C 1
ATOM 7318 O O . PRO D 1 197 ? 99.735 26.708 98.411 1.00 62.03 192 PRO D O 1
ATOM 7322 N N . ARG D 1 198 ? 100.652 25.390 96.993 1.00 117.35 193 ARG D N 1
ATOM 7323 C CA . ARG D 1 198 ? 100.600 25.868 95.612 1.00 115.19 193 ARG D CA 1
ATOM 7324 C C . ARG D 1 198 ? 99.147 25.938 95.108 1.00 113.28 193 ARG D C 1
ATOM 7325 O O . ARG D 1 198 ? 98.425 24.941 95.133 1.00 112.76 193 ARG D O 1
ATOM 7333 N N . GLN D 1 199 ? 98.728 27.122 94.666 1.00 110.64 194 GLN D N 1
ATOM 7334 C CA . GLN D 1 199 ? 97.372 27.326 94.164 1.00 107.97 194 GLN D CA 1
ATOM 7335 C C . GLN D 1 199 ? 97.323 27.472 92.643 1.00 105.86 194 GLN D C 1
ATOM 7336 O O . GLN D 1 199 ? 98.106 28.222 92.055 1.00 105.65 194 GLN D O 1
ATOM 7342 N N . ILE D 1 200 ? 96.394 26.756 92.014 1.00 102.71 195 ILE D N 1
ATOM 7343 C CA . ILE D 1 200 ? 96.221 26.818 90.565 1.00 99.09 195 ILE D CA 1
ATOM 7344 C C . ILE D 1 200 ? 94.751 27.046 90.256 1.00 96.88 195 ILE D C 1
ATOM 7345 O O . ILE D 1 200 ? 93.879 26.617 91.009 1.00 96.95 195 ILE D O 1
ATOM 7350 N N . THR D 1 201 ? 94.471 27.711 89.144 1.00 93.77 196 THR D N 1
ATOM 7351 C CA . THR D 1 201 ? 93.092 27.986 88.779 1.00 90.19 196 THR D CA 1
ATOM 7352 C C . THR D 1 201 ? 92.465 26.873 87.957 1.00 88.42 196 THR D C 1
ATOM 7353 O O . THR D 1 201 ? 93.136 26.212 87.170 1.00 88.32 196 THR D O 1
ATOM 7357 N N . VAL D 1 202 ? 91.168 26.668 88.153 1.00 86.98 197 VAL D N 1
ATOM 7358 C CA . VAL D 1 202 ? 90.427 25.652 87.413 1.00 85.02 197 VAL D CA 1
ATOM 7359 C C . VAL D 1 202 ? 89.209 26.315 86.788 1.00 83.35 197 VAL D C 1
ATOM 7360 O O . VAL D 1 202 ? 88.604 27.208 87.380 1.00 82.59 197 VAL D O 1
ATOM 7364 N N . VAL D 1 203 ? 88.849 25.879 85.589 1.00 81.20 198 VAL D N 1
ATOM 7365 C CA . VAL D 1 203 ? 87.716 26.474 84.910 1.00 79.54 198 VAL D CA 1
ATOM 7366 C C . VAL D 1 203 ? 86.605 25.479 84.625 1.00 78.33 198 VAL D C 1
ATOM 7367 O O . VAL D 1 203 ? 86.792 24.526 83.873 1.00 77.85 198 VAL D O 1
ATOM 7371 N N . LEU D 1 204 ? 85.446 25.702 85.232 1.00 76.81 199 LEU D N 1
ATOM 7372 C CA . LEU D 1 204 ? 84.306 24.820 85.020 1.00 75.99 199 LEU D CA 1
ATOM 7373 C C . LEU D 1 204 ? 83.292 25.543 84.154 1.00 74.61 199 LEU D C 1
ATOM 7374 O O . LEU D 1 204 ? 82.993 26.715 84.379 1.00 73.75 199 LEU D O 1
ATOM 7379 N N . GLU D 1 205 ? 82.758 24.849 83.159 1.00 73.73 200 GLU D N 1
ATOM 7380 C CA . GLU D 1 205 ? 81.796 25.481 82.281 1.00 73.32 200 GLU D CA 1
ATOM 7381 C C . GLU D 1 205 ? 80.584 24.633 81.952 1.00 73.65 200 GLU D C 1
ATOM 7382 O O . GLU D 1 205 ? 80.668 23.408 81.846 1.00 73.02 200 GLU D O 1
ATOM 7388 N N . ASP D 1 206 ? 79.461 25.326 81.785 1.00 74.93 201 ASP D N 1
ATOM 7389 C CA . ASP D 1 206 ? 78.178 24.737 81.423 1.00 75.88 201 ASP D CA 1
ATOM 7390 C C . ASP D 1 206 ? 77.657 23.733 82.441 1.00 76.07 201 ASP D C 1
ATOM 7391 O O . ASP D 1 206 ? 77.251 24.083 83.550 1.00 76.02 201 ASP D O 1
ATOM 7396 N N . ASP D 1 207 ? 77.677 22.476 82.034 1.00 76.65 202 ASP D N 1
ATOM 7397 C CA . ASP D 1 207 ? 77.218 21.361 82.834 1.00 76.14 202 ASP D CA 1
ATOM 7398 C C . ASP D 1 207 ? 77.865 21.313 84.226 1.00 75.22 202 ASP D C 1
ATOM 7399 O O . ASP D 1 207 ? 77.174 21.238 85.238 1.00 73.83 202 ASP D O 1
ATOM 7404 N N . LEU D 1 208 ? 79.192 21.374 84.263 1.00 75.44 203 LEU D N 1
ATOM 7405 C CA . LEU D 1 208 ? 79.941 21.313 85.514 1.00 76.09 203 LEU D CA 1
ATOM 7406 C C . LEU D 1 208 ? 79.957 22.642 86.270 1.00 76.88 203 LEU D C 1
ATOM 7407 O O . LEU D 1 208 ? 80.857 22.895 87.067 1.00 76.60 203 LEU D O 1
ATOM 7412 N N . VAL D 1 209 ? 78.970 23.495 86.032 1.00 78.61 204 VAL D N 1
ATOM 7413 C CA . VAL D 1 209 ? 78.945 24.778 86.721 1.00 81.18 204 VAL D CA 1
ATOM 7414 C C . VAL D 1 209 ? 78.272 24.669 88.080 1.00 83.71 204 VAL D C 1
ATOM 7415 O O . VAL D 1 209 ? 77.231 24.025 88.227 1.00 83.84 204 VAL D O 1
ATOM 7419 N N . ASP D 1 210 ? 78.894 25.292 89.078 1.00 86.95 205 ASP D N 1
ATOM 7420 C CA . ASP D 1 210 ? 78.377 25.294 90.441 1.00 90.12 205 ASP D CA 1
ATOM 7421 C C . ASP D 1 210 ? 78.270 23.867 90.992 1.00 91.92 205 ASP D C 1
ATOM 7422 O O . ASP D 1 210 ? 77.328 23.534 91.707 1.00 92.19 205 ASP D O 1
ATOM 7427 N N . THR D 1 211 ? 79.243 23.030 90.648 1.00 94.07 206 THR D N 1
ATOM 7428 C CA . THR D 1 211 ? 79.266 21.647 91.099 1.00 95.86 206 THR D CA 1
ATOM 7429 C C . THR D 1 211 ? 80.109 21.504 92.361 1.00 97.86 206 THR D C 1
ATOM 7430 O O . THR D 1 211 ? 79.747 20.760 93.272 1.00 98.97 206 THR D O 1
ATOM 7434 N N . LEU D 1 212 ? 81.229 22.220 92.416 1.00 99.39 207 LEU D N 1
ATOM 7435 C CA . LEU D 1 212 ? 82.116 22.157 93.572 1.00 100.82 207 LEU D CA 1
ATOM 7436 C C . LEU D 1 212 ? 81.977 23.328 94.526 1.00 102.48 207 LEU D C 1
ATOM 7437 O O . LEU D 1 212 ? 82.180 24.483 94.151 1.00 102.65 207 LEU D O 1
ATOM 7442 N N . THR D 1 213 ? 81.638 23.008 95.770 1.00 104.65 208 THR D N 1
ATOM 7443 C CA . THR D 1 213 ? 81.476 24.000 96.825 1.00 106.48 208 THR D CA 1
ATOM 7444 C C . THR D 1 213 ? 82.862 24.400 97.352 1.00 107.67 208 THR D C 1
ATOM 7445 O O . THR D 1 213 ? 83.822 23.639 97.219 1.00 107.99 208 THR D O 1
ATOM 7449 N N . PRO D 1 214 ? 82.983 25.597 97.960 1.00 108.49 209 PRO D N 1
ATOM 7450 C CA . PRO D 1 214 ? 84.277 26.059 98.485 1.00 108.52 209 PRO D CA 1
ATOM 7451 C C . PRO D 1 214 ? 84.932 25.216 99.581 1.00 108.17 209 PRO D C 1
ATOM 7452 O O . PRO D 1 214 ? 84.983 25.618 100.744 1.00 108.20 209 PRO D O 1
ATOM 7456 N N . GLY D 1 215 ? 85.447 24.054 99.192 1.00 107.81 210 GLY D N 1
ATOM 7457 C CA . GLY D 1 215 ? 86.110 23.185 100.143 1.00 107.41 210 GLY D CA 1
ATOM 7458 C C . GLY D 1 215 ? 85.762 21.716 100.016 1.00 107.49 210 GLY D C 1
ATOM 7459 O O . GLY D 1 215 ? 84.851 21.236 100.688 1.00 107.46 210 GLY D O 1
ATOM 7460 N N . ASP D 1 216 ? 86.471 21.001 99.149 1.00 107.78 211 ASP D N 1
ATOM 7461 C CA . ASP D 1 216 ? 86.243 19.569 98.966 1.00 107.93 211 ASP D CA 1
ATOM 7462 C C . ASP D 1 216 ? 87.570 18.849 98.853 1.00 107.17 211 ASP D C 1
ATOM 7463 O O . ASP D 1 216 ? 88.635 19.396 99.145 1.00 107.14 211 ASP D O 1
ATOM 7468 N N . ILE D 1 217 ? 87.466 17.602 98.416 1.00 106.05 212 ILE D N 1
ATOM 7469 C CA . ILE D 1 217 ? 88.600 16.721 98.194 1.00 104.87 212 ILE D CA 1
ATOM 7470 C C . ILE D 1 217 ? 88.227 15.944 96.937 1.00 103.28 212 ILE D C 1
ATOM 7471 O O . ILE D 1 217 ? 87.552 14.908 97.003 1.00 102.72 212 ILE D O 1
ATOM 7476 N N . VAL D 1 218 ? 88.667 16.449 95.773 1.00 101.12 213 VAL D N 1
ATOM 7477 C CA . VAL D 1 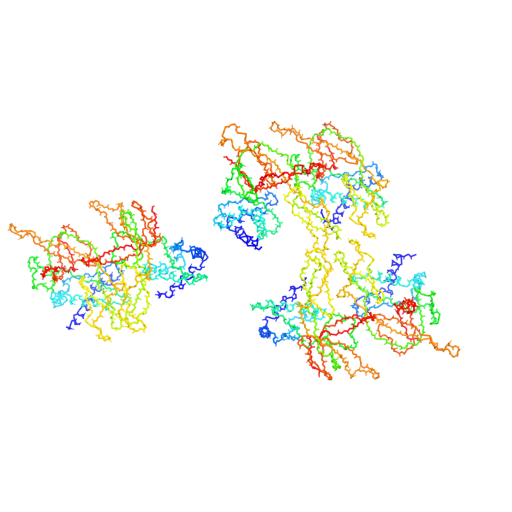218 ? 88.300 15.761 94.541 1.00 98.58 213 VAL D CA 1
ATOM 7478 C C . VAL D 1 218 ? 89.451 15.751 93.539 1.00 96.35 213 VAL D C 1
ATOM 7479 O O . VAL D 1 218 ? 90.339 16.591 93.534 1.00 95.60 213 VAL D O 1
ATOM 7483 N N . ARG D 1 219 ? 89.390 14.727 92.665 1.00 93.97 214 ARG D N 1
ATOM 7484 C CA . ARG D 1 219 ? 90.355 14.541 91.595 1.00 91.50 214 ARG D CA 1
ATOM 7485 C C . ARG D 1 219 ? 89.662 15.123 90.373 1.00 90.28 214 ARG D C 1
ATOM 7486 O O . ARG D 1 219 ? 88.679 14.560 89.867 1.00 90.42 214 ARG D O 1
ATOM 7494 N N . VAL D 1 220 ? 90.168 16.268 89.920 1.00 87.79 215 VAL D N 1
ATOM 7495 C CA . VAL D 1 220 ? 89.610 16.967 88.772 1.00 84.38 215 VAL D CA 1
ATOM 7496 C C . VAL D 1 220 ? 90.429 16.743 87.514 1.00 82.34 215 VAL D C 1
ATOM 7497 O O . VAL D 1 220 ? 91.571 17.172 87.427 1.00 81.35 215 VAL D O 1
ATOM 7501 N N . THR D 1 221 ? 89.847 16.045 86.549 1.00 80.79 216 THR D N 1
ATOM 7502 C CA . THR D 1 221 ? 90.541 15.816 85.294 1.00 80.86 216 THR D CA 1
ATOM 7503 C C . THR D 1 221 ? 90.300 17.061 84.445 1.00 80.17 216 THR D C 1
ATOM 7504 O O . THR D 1 221 ? 89.686 18.022 84.913 1.00 80.82 216 THR D O 1
ATOM 7508 N N . GLY D 1 222 ? 90.770 17.038 83.200 1.00 78.55 217 GLY D N 1
ATOM 7509 C CA . GLY D 1 222 ? 90.586 18.178 82.316 1.00 76.33 217 GLY D CA 1
ATOM 7510 C C . GLY D 1 222 ? 91.789 18.497 81.444 1.00 74.41 217 GLY D C 1
ATOM 7511 O O . GLY D 1 222 ? 92.720 17.695 81.334 1.00 74.63 217 GLY D O 1
ATOM 7512 N N . THR D 1 223 ? 91.781 19.673 80.820 1.00 71.87 218 THR D N 1
ATOM 7513 C CA . THR D 1 223 ? 92.893 20.065 79.960 1.00 68.79 218 THR D CA 1
ATOM 7514 C C . THR D 1 223 ? 93.687 21.241 80.531 1.00 67.88 218 THR D C 1
ATOM 7515 O O . THR D 1 223 ? 93.120 22.229 80.993 1.00 67.51 218 THR D O 1
ATOM 7519 N N . LEU D 1 224 ? 95.009 21.106 80.506 1.00 66.77 219 LEU D N 1
ATOM 7520 C CA . LEU D 1 224 ? 95.910 22.134 81.008 1.00 65.62 219 LEU D CA 1
ATOM 7521 C C . LEU D 1 224 ? 96.134 23.192 79.932 1.00 66.01 219 LEU D C 1
ATOM 7522 O O . LEU D 1 224 ? 96.558 22.882 78.819 1.00 65.84 219 LEU D O 1
ATOM 7527 N N . ARG D 1 225 ? 95.866 24.445 80.276 1.00 65.97 220 ARG D N 1
ATOM 7528 C CA . ARG D 1 225 ? 96.015 25.537 79.331 1.00 66.11 220 ARG D CA 1
ATOM 7529 C C . ARG D 1 225 ? 96.703 26.745 79.948 1.00 66.89 220 ARG D C 1
ATOM 7530 O O . ARG D 1 225 ? 96.955 26.779 81.153 1.00 66.70 220 ARG D O 1
ATOM 7538 N N . THR D 1 226 ? 97.003 27.737 79.115 1.00 67.97 221 THR D N 1
ATOM 7539 C CA . THR D 1 226 ? 97.653 28.957 79.582 1.00 70.05 221 THR D CA 1
ATOM 7540 C C . THR D 1 226 ? 97.013 30.202 79.007 1.00 71.43 221 THR D C 1
ATOM 7541 O O . THR D 1 226 ? 96.533 30.197 77.877 1.00 71.68 221 THR D O 1
ATOM 7545 N N . VAL D 1 227 ? 97.010 31.265 79.800 1.00 73.69 222 VAL D N 1
ATOM 7546 C CA . VAL D 1 227 ? 96.457 32.543 79.377 1.00 77.80 222 VAL D CA 1
ATOM 7547 C C . VAL D 1 227 ? 97.379 33.638 79.885 1.00 80.58 222 VAL D C 1
ATOM 7548 O O . VAL D 1 227 ? 97.688 33.692 81.071 1.00 81.06 222 VAL D O 1
ATOM 7552 N N . ARG D 1 228 ? 97.822 34.510 78.991 1.00 83.85 223 ARG D N 1
ATOM 7553 C CA . ARG D 1 228 ? 98.715 35.573 79.399 1.00 87.87 223 ARG D CA 1
ATOM 7554 C C . ARG D 1 228 ? 97.927 36.773 79.896 1.00 88.92 223 ARG D C 1
ATOM 7555 O O . ARG D 1 228 ? 96.731 36.900 79.630 1.00 88.55 223 ARG D O 1
ATOM 7563 N N . ASP D 1 229 ? 98.604 37.645 80.633 1.00 90.52 224 ASP D N 1
ATOM 7564 C CA . ASP D 1 229 ? 97.985 38.845 81.166 1.00 92.37 224 ASP D CA 1
ATOM 7565 C C . ASP D 1 229 ? 98.041 39.957 80.118 1.00 94.32 224 ASP D C 1
ATOM 7566 O O . ASP D 1 229 ? 98.955 40.000 79.295 1.00 93.93 224 ASP D O 1
ATOM 7571 N N . GLU D 1 230 ? 97.063 40.856 80.138 1.00 96.88 225 GLU D N 1
ATOM 7572 C CA . GLU D 1 230 ? 97.039 41.947 79.167 1.00 99.64 225 GLU D CA 1
ATOM 7573 C C . GLU D 1 230 ? 98.016 43.056 79.528 1.00 100.51 225 GLU D C 1
ATOM 7574 O O . GLU D 1 230 ? 98.443 43.829 78.667 1.00 100.40 225 GLU D O 1
ATOM 7580 N N . ARG D 1 231 ? 98.379 43.127 80.815 1.00 101.74 226 ARG D N 1
ATOM 7581 C CA . ARG D 1 231 ? 99.270 44.142 81.348 1.00 103.02 226 ARG D CA 1
ATOM 7582 C C . ARG D 1 231 ? 100.713 43.666 81.316 1.00 102.70 226 ARG D C 1
ATOM 7583 O O . ARG D 1 231 ? 101.599 44.358 80.755 1.00 102.54 226 ARG D O 1
ATOM 7591 N N . THR D 1 232 ? 101.018 42.516 81.928 1.00 101.67 227 THR D N 1
ATOM 7592 C CA . THR D 1 232 ? 102.382 41.984 82.050 1.00 99.87 227 THR D CA 1
ATOM 7593 C C . THR D 1 232 ? 102.819 40.833 81.131 1.00 98.57 227 THR D C 1
ATOM 7594 O O . THR D 1 232 ? 103.924 40.312 81.275 1.00 98.70 227 THR D O 1
ATOM 7598 N N . LYS D 1 233 ? 101.971 40.432 80.196 1.00 97.09 228 LYS D N 1
ATOM 7599 C CA . LYS D 1 233 ? 102.305 39.334 79.285 1.00 95.39 228 LYS D CA 1
ATOM 7600 C C . LYS D 1 233 ? 102.611 38.014 79.993 1.00 94.64 228 LYS D C 1
ATOM 7601 O O . LYS D 1 233 ? 102.753 36.978 79.344 1.00 95.17 228 LYS D O 1
ATOM 7607 N N . ARG D 1 234 ? 102.718 38.057 81.318 1.00 93.29 229 ARG D N 1
ATOM 7608 C CA . ARG D 1 234 ? 103.002 36.861 82.108 1.00 91.57 229 ARG D CA 1
ATOM 7609 C C . ARG D 1 234 ? 102.023 35.722 81.822 1.00 88.58 229 ARG D C 1
ATOM 7610 O O . ARG D 1 234 ? 100.847 35.810 82.171 1.00 88.08 229 ARG D O 1
ATOM 7618 N N . PHE D 1 235 ? 102.508 34.657 81.190 1.00 85.23 230 PHE D N 1
ATOM 7619 C CA . PHE D 1 235 ? 101.657 33.512 80.911 1.00 82.21 230 PHE D CA 1
ATOM 7620 C C . PHE D 1 235 ? 101.478 32.734 82.205 1.00 80.88 230 PHE D C 1
ATOM 7621 O O . PHE D 1 235 ? 102.430 32.523 82.953 1.00 80.25 230 PHE D O 1
ATOM 7629 N N . LYS D 1 236 ? 100.249 32.318 82.467 1.00 79.25 231 LYS D N 1
ATOM 7630 C CA . LYS D 1 236 ? 99.949 31.568 83.667 1.00 77.69 231 LYS D CA 1
ATOM 7631 C C . LYS D 1 236 ? 99.237 30.307 83.205 1.00 76.75 231 LYS D C 1
ATOM 7632 O O . LYS D 1 236 ? 99.036 30.114 82.005 1.00 76.50 231 LYS D O 1
ATOM 7638 N N . ASN D 1 237 ? 98.875 29.432 84.134 1.00 75.17 232 ASN D N 1
ATOM 7639 C CA . ASN D 1 237 ? 98.198 28.207 83.742 1.00 73.57 232 ASN D CA 1
ATOM 7640 C C . ASN D 1 237 ? 96.921 27.957 84.514 1.00 73.81 232 ASN D C 1
ATOM 7641 O O . ASN D 1 237 ? 96.669 28.557 85.561 1.00 74.01 232 ASN D O 1
ATOM 7646 N N . PHE D 1 238 ? 96.109 27.061 83.978 1.00 73.32 233 PHE D N 1
ATOM 7647 C CA . PHE D 1 238 ? 94.855 26.712 84.607 1.00 73.03 233 PHE D CA 1
ATOM 7648 C C . PHE D 1 238 ? 94.372 25.425 83.955 1.00 72.44 233 PHE D C 1
ATOM 7649 O O . PHE D 1 238 ? 94.882 25.025 82.910 1.00 72.34 233 PHE D O 1
ATOM 7657 N N . ILE D 1 239 ? 93.416 24.755 84.583 1.00 72.38 234 ILE D N 1
ATOM 7658 C CA . ILE D 1 239 ? 92.901 23.512 84.030 1.00 72.20 234 ILE D CA 1
ATOM 7659 C C . ILE D 1 239 ? 91.462 23.702 83.605 1.00 71.18 234 ILE D C 1
ATOM 7660 O O . ILE D 1 239 ? 90.623 24.153 84.393 1.00 70.59 234 ILE D O 1
ATOM 7665 N N . TYR D 1 240 ? 91.187 23.368 82.350 1.00 69.80 235 TYR D N 1
ATOM 7666 C CA . TYR D 1 240 ? 89.845 23.487 81.810 1.00 69.16 235 TYR D CA 1
ATOM 7667 C C . TYR D 1 240 ? 89.065 22.259 82.270 1.00 68.65 235 TYR D C 1
ATOM 7668 O O . TYR D 1 240 ? 89.259 21.153 81.768 1.00 68.25 235 TYR D O 1
ATOM 7677 N N . GLY D 1 241 ? 88.188 22.482 83.239 1.00 68.29 236 GLY D N 1
ATOM 7678 C CA . GLY D 1 241 ? 87.380 21.423 83.806 1.00 69.15 236 GLY D CA 1
ATOM 7679 C C . GLY D 1 241 ? 86.743 20.436 82.856 1.00 69.35 236 GLY D C 1
ATOM 7680 O O . GLY D 1 241 ? 86.314 20.789 81.758 1.00 68.91 236 GLY D O 1
ATOM 7681 N N . ASN D 1 242 ? 86.673 19.187 83.308 1.00 70.42 237 ASN D N 1
ATOM 7682 C CA . ASN D 1 242 ? 86.082 18.117 82.530 1.00 71.50 237 ASN D CA 1
ATOM 7683 C C . ASN D 1 242 ? 85.409 17.028 83.382 1.00 73.54 237 ASN D C 1
ATOM 7684 O O . ASN D 1 242 ? 84.609 16.258 82.850 1.00 73.85 237 ASN D O 1
ATOM 7689 N N . TYR D 1 243 ? 85.494 16.687 83.776 1.00 50.00 238 TYR D N 1
ATOM 7690 C CA . TYR D 1 243 ? 85.035 15.717 84.762 1.00 50.00 238 TYR D CA 1
ATOM 7691 C C . TYR D 1 243 ? 85.552 16.070 86.150 1.00 50.00 238 TYR D C 1
ATOM 7692 O O . TYR D 1 243 ? 86.700 16.534 86.224 1.00 50.00 238 TYR D O 1
ATOM 7701 N N . THR D 1 244 ? 84.806 15.876 87.228 1.00 50.00 239 THR D N 1
ATOM 7702 C CA . THR D 1 244 ? 85.150 16.176 88.609 1.00 50.00 239 THR D CA 1
ATOM 7703 C C . THR D 1 244 ? 84.876 14.984 89.510 1.00 50.00 239 THR D C 1
ATOM 7704 O O . THR D 1 244 ? 83.774 14.405 89.332 1.00 50.00 239 THR D O 1
ATOM 7708 N N . GLU D 1 245 ? 85.516 14.407 90.247 1.00 50.00 240 GLU D N 1
ATOM 7709 C CA . GLU D 1 245 ? 85.316 13.291 91.164 1.00 50.00 240 GLU D CA 1
ATOM 7710 C C . GLU D 1 245 ? 84.931 13.879 92.518 1.00 50.00 240 GLU D C 1
ATOM 7711 O O . GLU D 1 245 ? 84.772 15.086 92.586 1.00 50.00 240 GLU D O 1
ATOM 7717 N N . PHE D 1 246 ? 84.754 13.004 93.417 1.00 50.00 241 PHE D N 1
ATOM 7718 C CA . PHE D 1 246 ? 84.427 13.200 94.823 1.00 50.00 241 PHE D CA 1
ATOM 7719 C C . PHE D 1 246 ? 85.528 12.650 95.714 1.00 50.00 241 PHE D C 1
ATOM 7720 O O . PHE D 1 246 ? 85.410 12.962 96.862 1.00 50.00 241 PHE D O 1
ATOM 7728 N N . LEU D 1 247 ? 87.209 12.569 95.762 1.00 50.00 242 LEU D N 1
ATOM 7729 C CA . LEU D 1 247 ? 87.524 11.189 96.094 1.00 50.00 242 LEU D CA 1
ATOM 7730 C C . LEU D 1 247 ? 88.790 11.097 96.934 1.00 40.00 242 LEU D C 1
ATOM 7731 O O . LEU D 1 247 ? 89.258 11.866 98.115 1.00 40.00 242 LEU D O 1
ATOM 7733 N N . MET E 1 6 ? 71.827 30.713 33.980 1.00 116.03 1 MET E N 1
ATOM 7734 C CA . MET E 1 6 ? 70.936 30.583 35.176 1.00 116.67 1 MET E CA 1
ATOM 7735 C C . MET E 1 6 ? 70.505 29.133 35.446 1.00 116.74 1 MET E C 1
ATOM 7736 O O . MET E 1 6 ? 70.264 28.363 34.515 1.00 117.11 1 MET E O 1
ATOM 7738 N N . LYS E 1 7 ? 70.413 28.780 36.729 1.00 116.61 2 LYS E N 1
ATOM 7739 C CA . LYS E 1 7 ? 70.004 27.444 37.173 1.00 116.43 2 LYS E CA 1
ATOM 7740 C C . LYS E 1 7 ? 69.960 27.391 38.708 1.00 116.33 2 LYS E C 1
ATOM 7741 O O . LYS E 1 7 ? 68.895 27.527 39.315 1.00 116.20 2 LYS E O 1
ATOM 7743 N N . THR E 1 8 ? 71.125 27.191 39.324 1.00 115.96 3 THR E N 1
ATOM 7744 C CA . THR E 1 8 ? 71.271 27.134 40.784 1.00 114.81 3 THR E CA 1
ATOM 7745 C C . THR E 1 8 ? 70.376 26.118 41.488 1.00 113.77 3 THR E C 1
ATOM 7746 O O . THR E 1 8 ? 69.147 26.193 41.406 1.00 114.08 3 THR E O 1
ATOM 7748 N N . VAL E 1 9 ? 71.005 25.182 42.193 1.00 111.93 4 VAL E N 1
ATOM 7749 C CA . VAL E 1 9 ? 70.278 24.160 42.937 1.00 110.50 4 VAL E CA 1
ATOM 7750 C C . VAL E 1 9 ? 69.581 23.121 42.057 1.00 109.01 4 VAL E C 1
ATOM 7751 O O . VAL E 1 9 ? 69.412 21.968 42.460 1.00 108.42 4 VAL E O 1
ATOM 7755 N N . ASP E 1 10 ? 69.168 23.528 40.863 1.00 107.35 5 ASP E N 1
ATOM 7756 C CA . ASP E 1 10 ? 68.511 22.605 39.946 1.00 105.39 5 ASP E CA 1
ATOM 7757 C C . ASP E 1 10 ? 69.549 21.892 39.096 1.00 103.61 5 ASP E C 1
ATOM 7758 O O . ASP E 1 10 ? 69.205 21.046 38.275 1.00 103.19 5 ASP E O 1
ATOM 7763 N N . LYS E 1 11 ? 70.817 22.244 39.290 1.00 101.77 6 LYS E N 1
ATOM 7764 C CA . LYS E 1 11 ? 71.895 21.627 38.524 1.00 100.13 6 LYS E CA 1
ATOM 7765 C C . LYS E 1 11 ? 72.146 20.206 39.024 1.00 98.81 6 LYS E C 1
ATOM 7766 O O . LYS E 1 11 ? 72.424 19.301 38.236 1.00 99.42 6 LYS E O 1
ATOM 7772 N N . SER E 1 12 ? 72.041 20.017 40.336 1.00 96.42 7 SER E N 1
ATOM 7773 C CA . SER E 1 12 ? 72.229 18.703 40.935 1.00 93.70 7 SER E CA 1
ATOM 7774 C C . SER E 1 12 ? 71.051 17.819 40.531 1.00 91.62 7 SER E C 1
ATOM 7775 O O . SER E 1 12 ? 71.220 16.641 40.225 1.00 91.73 7 SER E O 1
ATOM 7778 N N . LYS E 1 13 ? 69.857 18.404 40.534 1.00 88.88 8 LYS E N 1
ATOM 7779 C CA . LYS E 1 13 ? 68.642 17.688 40.164 1.00 86.23 8 LYS E CA 1
ATOM 7780 C C . LYS E 1 13 ? 68.710 17.270 38.701 1.00 84.07 8 LYS E C 1
ATOM 7781 O O . LYS E 1 13 ? 68.090 16.284 38.291 1.00 83.88 8 LYS E O 1
ATOM 7787 N N . THR E 1 14 ? 69.469 18.036 37.920 1.00 81.67 9 THR E N 1
ATOM 7788 C CA . THR E 1 14 ? 69.647 17.777 36.492 1.00 78.56 9 THR E CA 1
ATOM 7789 C C . THR E 1 14 ? 70.728 16.724 36.326 1.00 77.15 9 THR E C 1
ATOM 7790 O O . THR E 1 14 ? 70.587 15.784 35.544 1.00 77.45 9 THR E O 1
ATOM 7794 N N . LEU E 1 15 ? 71.808 16.889 37.077 1.00 74.88 10 LEU E N 1
ATOM 7795 C CA . LEU E 1 15 ? 72.922 15.961 37.019 1.00 73.40 10 LEU E CA 1
ATOM 7796 C C . LEU E 1 15 ? 72.417 14.526 37.072 1.00 72.28 10 LEU E C 1
ATOM 7797 O O . LEU E 1 15 ? 72.824 13.673 36.279 1.00 72.19 10 LEU E O 1
ATOM 7802 N N . THR E 1 16 ? 71.521 14.278 38.016 1.00 70.65 11 THR E N 1
ATOM 7803 C CA . THR E 1 16 ? 70.940 12.969 38.208 1.00 69.02 11 THR E CA 1
ATOM 7804 C C . THR E 1 16 ? 70.332 12.444 36.936 1.00 67.64 11 THR E C 1
ATOM 7805 O O . THR E 1 16 ? 70.714 11.392 36.433 1.00 68.32 11 THR E O 1
ATOM 7809 N N . LYS E 1 17 ? 69.368 13.176 36.415 1.00 65.83 12 LYS E N 1
ATOM 7810 C CA . LYS E 1 17 ? 68.720 12.726 35.214 1.00 64.90 12 LYS E CA 1
ATOM 7811 C C . LYS E 1 17 ? 69.713 12.207 34.184 1.00 63.96 12 LYS E C 1
ATOM 7812 O O . LYS E 1 17 ? 69.418 11.240 33.480 1.00 64.16 12 LYS E O 1
ATOM 7818 N N . PHE E 1 18 ? 70.900 12.808 34.102 1.00 62.68 13 PHE E N 1
ATOM 7819 C CA . PHE E 1 18 ? 71.885 12.360 33.105 1.00 62.24 13 PHE E CA 1
ATOM 7820 C C . PHE E 1 18 ? 72.629 11.079 33.461 1.00 62.30 13 PHE E C 1
ATOM 7821 O O . PHE E 1 18 ? 72.965 10.264 32.587 1.00 60.22 13 PHE E O 1
ATOM 7829 N N . GLU E 1 19 ? 72.885 10.918 34.754 1.00 63.50 14 GLU E N 1
ATOM 7830 C CA . GLU E 1 19 ? 73.542 9.728 35.267 1.00 64.19 14 GLU E CA 1
ATOM 7831 C C . GLU E 1 19 ? 72.623 8.556 34.932 1.00 64.20 14 GLU E C 1
ATOM 7832 O O . GLU E 1 19 ? 73.066 7.515 34.457 1.00 64.40 14 GLU E O 1
ATOM 7838 N N . GLU E 1 20 ? 71.333 8.746 35.169 1.00 63.58 15 GLU E N 1
ATOM 7839 C CA . GLU E 1 20 ? 70.374 7.713 34.859 1.00 64.07 15 GLU E CA 1
ATOM 7840 C C . GLU E 1 20 ? 70.260 7.532 33.352 1.00 63.22 15 GLU E C 1
ATOM 7841 O O . GLU E 1 20 ? 69.999 6.430 32.875 1.00 64.56 15 GLU E O 1
ATOM 7847 N N . PHE E 1 21 ? 70.458 8.605 32.594 1.00 61.28 16 PHE E N 1
ATOM 7848 C CA . PHE E 1 21 ? 70.352 8.507 31.143 1.00 59.20 16 PHE E CA 1
ATOM 7849 C C . PHE E 1 21 ? 71.518 7.734 30.534 1.00 59.85 16 PHE E C 1
ATOM 7850 O O . PHE E 1 21 ? 71.336 6.894 29.649 1.00 59.40 16 PHE E O 1
ATOM 7858 N N . PHE E 1 22 ? 72.720 8.031 31.004 1.00 61.11 17 PHE E N 1
ATOM 7859 C CA . PHE E 1 22 ? 73.903 7.371 30.490 1.00 63.02 17 PHE E CA 1
ATOM 7860 C C . PHE E 1 22 ? 74.006 5.955 31.056 1.00 65.25 17 PHE E C 1
ATOM 7861 O O . PHE E 1 22 ? 74.883 5.174 30.686 1.00 64.75 17 PHE E O 1
ATOM 7869 N N . SER E 1 23 ? 73.083 5.635 31.955 1.00 68.43 18 SER E N 1
ATOM 7870 C CA . SER E 1 23 ? 73.017 4.310 32.541 1.00 70.47 18 SER E CA 1
ATOM 7871 C C . SER E 1 23 ? 72.159 3.441 31.627 1.00 72.17 18 SER E C 1
ATOM 7872 O O . SER E 1 23 ? 72.448 2.268 31.437 1.00 73.15 18 SER E O 1
ATOM 7875 N N . LEU E 1 24 ? 71.113 4.018 31.046 1.00 74.14 19 LEU E N 1
ATOM 7876 C CA . LEU E 1 24 ? 70.246 3.260 30.152 1.00 76.61 19 LEU E CA 1
ATOM 7877 C C . LEU E 1 24 ? 71.044 2.330 29.261 1.00 77.79 19 LEU E C 1
ATOM 7878 O O . LEU E 1 24 ? 72.101 2.688 28.752 1.00 77.22 19 LEU E O 1
ATOM 7883 N N . GLN E 1 25 ? 70.508 1.133 29.076 1.00 80.48 20 GLN E N 1
ATOM 7884 C CA . GLN E 1 25 ? 71.131 0.100 28.268 1.00 83.31 20 GLN E CA 1
ATOM 7885 C C . GLN E 1 25 ? 71.749 0.598 26.958 1.00 83.85 20 GLN E C 1
ATOM 7886 O O . GLN E 1 25 ? 72.865 0.218 26.606 1.00 84.69 20 GLN E O 1
ATOM 7892 N N . ASP E 1 26 ? 71.029 1.452 26.244 1.00 84.26 21 ASP E N 1
ATOM 7893 C CA . ASP E 1 26 ? 71.480 1.948 24.948 1.00 84.51 21 ASP E CA 1
ATOM 7894 C C . ASP E 1 26 ? 72.809 2.702 24.899 1.00 83.70 21 ASP E C 1
ATOM 7895 O O . ASP E 1 26 ? 73.601 2.503 23.975 1.00 83.40 21 ASP E O 1
ATOM 7900 N N . TYR E 1 27 ? 73.051 3.558 25.889 1.00 82.57 22 TYR E N 1
ATOM 7901 C CA . TYR E 1 27 ? 74.270 4.359 25.927 1.00 82.24 22 TYR E CA 1
ATOM 7902 C C . TYR E 1 27 ? 75.424 3.854 26.792 1.00 82.79 22 TYR E C 1
ATOM 7903 O O . TYR E 1 27 ? 76.587 4.062 26.453 1.00 83.41 22 TYR E O 1
ATOM 7912 N N . LYS E 1 28 ? 75.112 3.199 27.902 1.00 83.46 23 LYS E N 1
ATOM 7913 C CA . LYS E 1 28 ? 76.142 2.704 28.808 1.00 83.30 23 LYS E CA 1
ATOM 7914 C C . LYS E 1 28 ? 77.393 2.184 28.117 1.00 82.82 23 LYS E C 1
ATOM 7915 O O . LYS E 1 28 ? 78.504 2.439 28.573 1.00 82.37 23 LYS E O 1
ATOM 7921 N N . ASP E 1 29 ? 77.228 1.460 27.019 1.00 83.30 24 ASP E N 1
ATOM 7922 C CA . ASP E 1 29 ? 78.384 0.909 26.320 1.00 84.58 24 ASP E CA 1
ATOM 7923 C C . ASP E 1 29 ? 79.272 1.933 25.633 1.00 84.14 24 ASP E C 1
ATOM 7924 O O . ASP E 1 29 ? 80.496 1.843 25.718 1.00 84.05 24 ASP E O 1
ATOM 7929 N N . ARG E 1 30 ? 78.667 2.899 24.947 1.00 83.90 25 ARG E N 1
ATOM 7930 C CA . ARG E 1 30 ? 79.452 3.906 24.245 1.00 82.97 25 ARG E CA 1
ATOM 7931 C C . ARG E 1 30 ? 80.145 4.835 25.233 1.00 80.35 25 ARG E C 1
ATOM 7932 O O . ARG E 1 30 ? 81.272 5.262 25.009 1.00 80.21 25 ARG E O 1
ATOM 7940 N N . VAL E 1 31 ? 79.469 5.141 26.328 1.00 77.58 26 VAL E N 1
ATOM 7941 C CA . VAL E 1 31 ? 80.045 5.995 27.345 1.00 75.61 26 VAL E CA 1
ATOM 7942 C C . VAL E 1 31 ? 81.309 5.354 27.904 1.00 76.71 26 VAL E C 1
ATOM 7943 O O . VAL E 1 31 ? 82.394 5.922 27.819 1.00 77.59 26 VAL E O 1
ATOM 7947 N N . PHE E 1 32 ? 81.162 4.166 28.481 1.00 78.04 27 PHE E N 1
ATOM 7948 C CA . PHE E 1 32 ? 82.286 3.438 29.073 1.00 78.66 27 PHE E CA 1
ATOM 7949 C C . PHE E 1 32 ? 83.450 3.336 28.086 1.00 78.39 27 PHE E C 1
ATOM 7950 O O . PHE E 1 32 ? 84.579 3.714 28.403 1.00 77.25 27 PHE E O 1
ATOM 7958 N N . GLU E 1 33 ? 83.159 2.836 26.888 1.00 79.20 28 GLU E N 1
ATOM 7959 C CA . GLU E 1 33 ? 84.163 2.679 25.847 1.00 80.21 28 GLU E CA 1
ATOM 7960 C C . GLU E 1 33 ? 84.869 4.005 25.572 1.00 80.80 28 GLU E C 1
ATOM 7961 O O . GLU E 1 33 ? 86.064 4.038 25.265 1.00 81.46 28 GLU E O 1
ATOM 7967 N N . ALA E 1 34 ? 84.131 5.103 25.692 1.00 80.90 29 ALA E N 1
ATOM 7968 C CA . ALA E 1 34 ? 84.702 6.421 25.454 1.00 80.35 29 ALA E CA 1
ATOM 7969 C C . ALA E 1 34 ? 85.654 6.820 26.570 1.00 80.50 29 ALA E C 1
ATOM 7970 O O . ALA E 1 34 ? 86.657 7.475 26.325 1.00 81.05 29 ALA E O 1
ATOM 7972 N N . ILE E 1 35 ? 85.353 6.417 27.795 1.00 80.88 30 ILE E N 1
ATOM 7973 C CA . ILE E 1 35 ? 86.211 6.776 28.905 1.00 81.85 30 ILE E CA 1
ATOM 7974 C C . ILE E 1 35 ? 87.570 6.097 28.850 1.00 84.03 30 ILE E C 1
ATOM 7975 O O . ILE E 1 35 ? 88.548 6.620 29.381 1.00 84.66 30 ILE E O 1
ATOM 7980 N N . GLU E 1 36 ? 87.648 4.935 28.210 1.00 86.00 31 GLU E N 1
ATOM 7981 C CA . GLU E 1 36 ? 88.928 4.237 28.108 1.00 87.78 31 GLU E CA 1
ATOM 7982 C C . GLU E 1 36 ? 89.779 4.936 27.056 1.00 87.33 31 GLU E C 1
ATOM 7983 O O . GLU E 1 36 ? 90.909 5.349 27.325 1.00 87.44 31 GLU E O 1
ATOM 7989 N N . LYS E 1 37 ? 89.210 5.059 25.859 1.00 86.48 32 LYS E N 1
ATOM 7990 C CA . LYS E 1 37 ? 89.864 5.691 24.716 1.00 86.37 32 LYS E CA 1
ATOM 7991 C C . LYS E 1 37 ? 90.380 7.102 24.983 1.00 86.54 32 LYS E C 1
ATOM 7992 O O . LYS E 1 37 ? 91.352 7.541 24.363 1.00 86.05 32 LYS E O 1
ATOM 7998 N N . TYR E 1 38 ? 89.714 7.819 25.883 1.00 87.05 33 TYR E N 1
ATOM 7999 C CA . TYR E 1 38 ? 90.112 9.183 26.205 1.00 87.22 33 TYR E CA 1
ATOM 8000 C C . TYR E 1 38 ? 91.615 9.257 26.380 1.00 86.90 33 TYR E C 1
ATOM 8001 O O . TYR E 1 38 ? 92.216 8.390 27.012 1.00 88.34 33 TYR E O 1
ATOM 8010 N N . PRO E 1 39 ? 92.240 10.308 25.835 1.00 85.77 34 PRO E N 1
ATOM 8011 C CA . PRO E 1 39 ? 91.516 11.346 25.101 1.00 83.87 34 PRO E CA 1
ATOM 8012 C C . PRO E 1 39 ? 91.592 11.145 23.600 1.00 81.25 34 PRO E C 1
ATOM 8013 O O . PRO E 1 39 ? 91.818 12.095 22.856 1.00 81.94 34 PRO E O 1
ATOM 8017 N N . ASN E 1 40 ? 91.405 9.915 23.143 1.00 77.73 35 ASN E N 1
ATOM 8018 C CA . ASN E 1 40 ? 91.471 9.674 21.711 1.00 74.03 35 ASN E CA 1
ATOM 8019 C C . ASN E 1 40 ? 90.115 9.708 21.044 1.00 70.65 35 ASN E C 1
ATOM 8020 O O . ASN E 1 40 ? 89.986 9.386 19.871 1.00 69.97 35 ASN E O 1
ATOM 8025 N N . VAL E 1 41 ? 89.098 10.099 21.796 1.00 66.28 36 VAL E N 1
ATOM 8026 C CA . VAL E 1 41 ? 87.772 10.197 21.234 1.00 62.48 36 VAL E CA 1
ATOM 8027 C C . VAL E 1 41 ? 87.232 11.580 21.547 1.00 59.71 36 VAL E C 1
ATOM 8028 O O . VAL E 1 41 ? 86.828 12.328 20.650 1.00 58.34 36 VAL E O 1
ATOM 8032 N N . ARG E 1 42 ? 87.240 11.908 22.833 1.00 56.75 37 ARG E N 1
ATOM 8033 C CA . ARG E 1 42 ? 86.794 13.208 23.320 1.00 54.63 37 ARG E CA 1
ATOM 8034 C C . ARG E 1 42 ? 85.305 13.533 23.200 1.00 51.45 37 ARG E C 1
ATOM 8035 O O . ARG E 1 42 ? 84.814 14.430 23.875 1.00 49.39 37 ARG E O 1
ATOM 8043 N N . SER E 1 43 ? 84.587 12.796 22.363 1.00 50.13 38 SER E N 1
ATOM 8044 C CA . SER E 1 43 ? 83.158 13.037 22.176 1.00 49.59 38 SER E CA 1
ATOM 8045 C C . SER E 1 43 ? 82.254 11.816 22.379 1.00 49.00 38 SER E C 1
ATOM 8046 O O . SER E 1 43 ? 82.616 10.694 22.034 1.00 50.39 38 SER E O 1
ATOM 8049 N N . ILE E 1 44 ? 81.070 12.058 22.930 1.00 47.51 39 ILE E N 1
ATOM 8050 C CA . ILE E 1 44 ? 80.064 11.023 23.148 1.00 46.80 39 ILE E CA 1
ATOM 8051 C C . ILE E 1 44 ? 78.813 11.569 22.493 1.00 45.51 39 ILE E C 1
ATOM 8052 O O . ILE E 1 44 ? 78.257 12.546 22.981 1.00 45.68 39 ILE E O 1
ATOM 8057 N N . GLU E 1 45 ? 78.354 10.960 21.410 1.00 44.74 40 GLU E N 1
ATOM 8058 C CA . GLU E 1 45 ? 77.161 11.475 20.740 1.00 44.57 40 GLU E CA 1
ATOM 8059 C C . GLU E 1 45 ? 75.833 10.959 21.286 1.00 44.96 40 GLU E C 1
ATOM 8060 O O . GLU E 1 45 ? 75.687 9.784 21.550 1.00 46.02 40 GLU E O 1
ATOM 8066 N N . VAL E 1 46 ? 74.858 11.835 21.461 1.00 45.14 41 VAL E N 1
ATOM 8067 C CA . VAL E 1 46 ? 73.573 11.379 21.966 1.00 46.42 41 VAL E CA 1
ATOM 8068 C C . VAL E 1 46 ? 72.436 11.933 21.111 1.00 48.15 41 VAL E C 1
ATOM 8069 O O . VAL E 1 46 ? 72.381 13.127 20.883 1.00 49.93 41 VAL E O 1
ATOM 8073 N N . ASP E 1 47 ? 71.551 11.056 20.622 1.00 49.88 42 ASP E N 1
ATOM 8074 C CA . ASP E 1 47 ? 70.416 11.458 19.784 1.00 49.52 42 ASP E CA 1
ATOM 8075 C C . ASP E 1 47 ? 69.350 12.119 20.636 1.00 48.94 42 ASP E C 1
ATOM 8076 O O . ASP E 1 47 ? 68.921 11.563 21.649 1.00 47.01 42 ASP E O 1
ATOM 8081 N N . TYR E 1 48 ? 68.927 13.309 20.212 1.00 48.73 43 TYR E N 1
ATOM 8082 C CA . TYR E 1 48 ? 67.918 14.082 20.924 1.00 48.87 43 TYR E CA 1
ATOM 8083 C C . TYR E 1 48 ? 66.678 13.230 21.251 1.00 51.25 43 TYR E C 1
ATOM 8084 O O . TYR E 1 48 ? 66.205 13.220 22.396 1.00 50.71 43 TYR E O 1
ATOM 8093 N N . LEU E 1 49 ? 66.176 12.508 20.244 1.00 53.57 44 LEU E N 1
ATOM 8094 C CA . LEU E 1 49 ? 65.001 11.637 20.381 1.00 55.42 44 LEU E CA 1
ATOM 8095 C C . LEU E 1 49 ? 65.120 10.775 21.627 1.00 55.04 44 LEU E C 1
ATOM 8096 O O . LEU E 1 49 ? 64.211 10.730 22.448 1.00 55.14 44 LEU E O 1
ATOM 8101 N N . ASP E 1 50 ? 66.254 10.101 21.761 1.00 54.80 45 ASP E N 1
ATOM 8102 C CA . ASP E 1 50 ? 66.495 9.260 22.914 1.00 56.27 45 ASP E CA 1
ATOM 8103 C C . ASP E 1 50 ? 66.366 10.046 24.207 1.00 57.17 45 ASP E C 1
ATOM 8104 O O . ASP E 1 50 ? 65.722 9.604 25.155 1.00 57.41 45 ASP E O 1
ATOM 8109 N N . LEU E 1 51 ? 66.987 11.211 24.261 1.00 58.05 46 LEU E N 1
ATOM 8110 C CA . LEU E 1 51 ? 66.887 12.014 25.463 1.00 59.78 46 LEU E CA 1
ATOM 8111 C C . LEU E 1 51 ? 65.407 12.351 25.631 1.00 61.45 46 LEU E C 1
ATOM 8112 O O . LEU E 1 51 ? 64.852 12.256 26.724 1.00 61.14 46 LEU E O 1
ATOM 8117 N N . GLU E 1 52 ? 64.761 12.722 24.532 1.00 63.85 47 GLU E N 1
ATOM 8118 C CA . GLU E 1 52 ? 63.343 13.081 24.556 1.00 66.18 47 GLU E CA 1
ATOM 8119 C C . GLU E 1 52 ? 62.523 11.977 25.202 1.00 66.48 47 GLU E C 1
ATOM 8120 O O . GLU E 1 52 ? 61.704 12.232 26.087 1.00 66.23 47 GLU E O 1
ATOM 8126 N N . MET E 1 53 ? 62.752 10.752 24.737 1.00 66.93 48 MET E N 1
ATOM 8127 C CA . MET E 1 53 ? 62.082 9.562 25.254 1.00 66.38 48 MET E CA 1
ATOM 8128 C C . MET E 1 53 ? 62.342 9.437 26.737 1.00 65.08 48 MET E C 1
ATOM 8129 O O . MET E 1 53 ? 61.419 9.323 27.529 1.00 65.10 48 MET E O 1
ATOM 8134 N N . PHE E 1 54 ? 63.614 9.451 27.106 1.00 64.04 49 PHE E N 1
ATOM 8135 C CA . PHE E 1 54 ? 63.978 9.297 28.496 1.00 63.20 49 PHE E CA 1
ATOM 8136 C C . PHE E 1 54 ? 63.303 10.292 29.414 1.00 62.87 49 PHE E C 1
ATOM 8137 O O . PHE E 1 54 ? 62.904 9.948 30.524 1.00 62.78 49 PHE E O 1
ATOM 8145 N N . ASP E 1 55 ? 63.187 11.530 28.959 1.00 62.76 50 ASP E N 1
ATOM 8146 C CA . ASP E 1 55 ? 62.558 12.573 29.760 1.00 63.10 50 ASP E CA 1
ATOM 8147 C C . ASP E 1 55 ? 62.312 13.801 28.902 1.00 64.82 50 ASP E C 1
ATOM 8148 O O . ASP E 1 55 ? 63.194 14.638 28.734 1.00 65.18 50 ASP E O 1
ATOM 8153 N N . PRO E 1 56 ? 61.094 13.940 28.369 1.00 66.04 51 PRO E N 1
ATOM 8154 C CA . PRO E 1 56 ? 60.746 15.079 27.519 1.00 66.59 51 PRO E CA 1
ATOM 8155 C C . PRO E 1 56 ? 60.972 16.453 28.149 1.00 66.12 51 PRO E C 1
ATOM 8156 O O . PRO E 1 56 ? 61.224 17.420 27.435 1.00 66.39 51 PRO E O 1
ATOM 8160 N N . ASP E 1 57 ? 60.881 16.541 29.473 1.00 65.11 52 ASP E N 1
ATOM 8161 C CA . ASP E 1 57 ? 61.081 17.813 30.166 1.00 64.49 52 ASP E CA 1
ATOM 8162 C C . ASP E 1 57 ? 62.548 18.273 30.170 1.00 63.00 52 ASP E C 1
ATOM 8163 O O . ASP E 1 57 ? 62.834 19.470 30.192 1.00 62.76 52 ASP E O 1
ATOM 8168 N N . LEU E 1 58 ? 63.466 17.312 30.153 1.00 60.90 53 LEU E N 1
ATOM 8169 C CA . LEU E 1 58 ? 64.891 17.599 30.120 1.00 58.56 53 LEU E CA 1
ATOM 8170 C C . LEU E 1 58 ? 65.244 17.960 28.676 1.00 57.05 53 LEU E C 1
ATOM 8171 O O . LEU E 1 58 ? 65.941 18.929 28.425 1.00 57.05 53 LEU E O 1
ATOM 8176 N N . ALA E 1 59 ? 64.755 17.174 27.726 1.00 55.53 54 ALA E N 1
ATOM 8177 C CA . ALA E 1 59 ? 65.030 17.422 26.320 1.00 54.50 54 ALA E CA 1
ATOM 8178 C C . ALA E 1 59 ? 64.600 18.820 25.931 1.00 54.27 54 ALA E C 1
ATOM 8179 O O . ALA E 1 59 ? 65.012 19.340 24.896 1.00 54.59 54 ALA E O 1
ATOM 8181 N N . ASP E 1 60 ? 63.761 19.429 26.756 1.00 53.82 55 ASP E N 1
ATOM 8182 C CA . ASP E 1 60 ? 63.297 20.777 26.475 1.00 53.59 55 ASP E CA 1
ATOM 8183 C C . ASP E 1 60 ? 64.238 21.763 27.127 1.00 51.07 55 ASP E C 1
ATOM 8184 O O . ASP E 1 60 ? 64.380 22.884 26.658 1.00 52.74 55 ASP E O 1
ATOM 8189 N N . LEU E 1 61 ? 64.884 21.330 28.204 1.00 47.34 56 LEU E N 1
ATOM 8190 C CA . LEU E 1 61 ? 65.827 22.173 28.928 1.00 43.31 56 LEU E CA 1
ATOM 8191 C C . LEU E 1 61 ? 67.133 22.276 28.149 1.00 41.53 56 LEU E C 1
ATOM 8192 O O . LEU E 1 61 ? 67.833 23.282 28.217 1.00 41.25 56 LEU E O 1
ATOM 8197 N N . LEU E 1 62 ? 67.453 21.219 27.415 1.00 39.54 57 LEU E N 1
ATOM 8198 C CA . LEU E 1 62 ? 68.661 21.184 26.631 1.00 38.94 57 LEU E CA 1
ATOM 8199 C C . LEU E 1 62 ? 68.563 22.313 25.620 1.00 40.23 57 LEU E C 1
ATOM 8200 O O . LEU E 1 62 ? 69.561 22.774 25.063 1.00 42.48 57 LEU E O 1
ATOM 8205 N N . ILE E 1 63 ? 67.353 22.782 25.383 1.00 39.13 58 ILE E N 1
ATOM 8206 C CA . ILE E 1 63 ? 67.191 23.838 24.415 1.00 37.37 58 ILE E CA 1
ATOM 8207 C C . ILE E 1 63 ? 67.046 25.185 25.043 1.00 37.19 58 ILE E C 1
ATOM 8208 O O . ILE E 1 63 ? 67.365 26.195 24.441 1.00 37.44 58 ILE E O 1
ATOM 8213 N N . GLU E 1 64 ? 66.578 25.210 26.269 1.00 37.55 59 GLU E N 1
ATOM 8214 C CA . GLU E 1 64 ? 66.414 26.480 26.901 1.00 38.87 59 GLU E CA 1
ATOM 8215 C C . GLU E 1 64 ? 67.682 26.887 27.582 1.00 38.07 59 GLU E C 1
ATOM 8216 O O . GLU E 1 64 ? 67.957 28.064 27.690 1.00 38.69 59 GLU E O 1
ATOM 8222 N N . LYS E 1 65 ? 68.472 25.923 28.031 1.00 37.65 60 LYS E N 1
ATOM 8223 C CA . LYS E 1 65 ? 69.711 26.265 28.705 1.00 37.99 60 LYS E CA 1
ATOM 8224 C C . LYS E 1 65 ? 70.865 25.323 28.373 1.00 36.63 60 LYS E C 1
ATOM 8225 O O . LYS E 1 65 ? 71.528 24.801 29.270 1.00 37.36 60 LYS E O 1
ATOM 8231 N N . PRO E 1 66 ? 71.152 25.132 27.076 1.00 34.04 61 PRO E N 1
ATOM 8232 C CA . PRO E 1 66 ? 72.235 24.240 26.679 1.00 33.76 61 PRO E CA 1
ATOM 8233 C C . PRO E 1 66 ? 73.506 24.349 27.490 1.00 34.44 61 PRO E C 1
ATOM 8234 O O . PRO E 1 66 ? 74.122 23.343 27.807 1.00 34.56 61 PRO E O 1
ATOM 8238 N N . ASP E 1 67 ? 73.906 25.553 27.858 1.00 36.54 62 ASP E N 1
ATOM 8239 C CA . ASP E 1 67 ? 75.143 25.659 28.605 1.00 38.49 62 ASP E CA 1
ATOM 8240 C C . ASP E 1 67 ? 75.171 24.841 29.871 1.00 39.28 62 ASP E C 1
ATOM 8241 O O . ASP E 1 67 ? 76.128 24.113 30.103 1.00 39.23 62 ASP E O 1
ATOM 8246 N N . ASP E 1 68 ? 74.130 24.939 30.687 1.00 40.14 63 ASP E N 1
ATOM 8247 C CA . ASP E 1 68 ? 74.106 24.167 31.919 1.00 40.33 63 ASP E CA 1
ATOM 8248 C C . ASP E 1 68 ? 73.738 22.713 31.709 1.00 39.10 63 ASP E C 1
ATOM 8249 O O . ASP E 1 68 ? 74.308 21.819 32.317 1.00 38.71 63 ASP E O 1
ATOM 8254 N N . VAL E 1 69 ? 72.766 22.467 30.857 1.00 37.96 64 VAL E N 1
ATOM 8255 C CA . VAL E 1 69 ? 72.371 21.109 30.627 1.00 37.63 64 VAL E CA 1
ATOM 8256 C C . VAL E 1 69 ? 73.577 20.325 30.160 1.00 38.85 64 VAL E C 1
ATOM 8257 O O . VAL E 1 69 ? 73.892 19.287 30.728 1.00 39.06 64 VAL E O 1
ATOM 8261 N N . ILE E 1 70 ? 74.269 20.826 29.141 1.00 40.05 65 ILE E N 1
ATOM 8262 C CA . ILE E 1 70 ? 75.439 20.130 28.630 1.00 39.89 65 ILE E CA 1
ATOM 8263 C C . ILE E 1 70 ? 76.543 20.114 29.658 1.00 42.05 65 ILE E C 1
ATOM 8264 O O . ILE E 1 70 ? 77.533 19.431 29.480 1.00 43.08 65 ILE E O 1
ATOM 8269 N N . ARG E 1 71 ? 76.389 20.882 30.726 1.00 44.92 66 ARG E N 1
ATOM 8270 C CA . ARG E 1 71 ? 77.400 20.903 31.773 1.00 48.29 66 ARG E CA 1
ATOM 8271 C C . ARG E 1 71 ? 77.164 19.680 32.632 1.00 48.65 66 ARG E C 1
ATOM 8272 O O . ARG E 1 71 ? 78.097 18.961 32.989 1.00 47.72 66 ARG E O 1
ATOM 8280 N N . ALA E 1 72 ? 75.895 19.455 32.955 1.00 49.53 67 ALA E N 1
ATOM 8281 C CA . ALA E 1 72 ? 75.502 18.322 33.774 1.00 50.03 67 ALA E CA 1
ATOM 8282 C C . ALA E 1 72 ? 75.785 17.036 33.025 1.00 50.44 67 ALA E C 1
ATOM 8283 O O . ALA E 1 72 ? 76.209 16.058 33.620 1.00 51.39 67 ALA E O 1
ATOM 8285 N N . ALA E 1 73 ? 75.551 17.038 31.718 1.00 50.73 68 ALA E N 1
ATOM 8286 C CA . ALA E 1 73 ? 75.808 15.851 30.922 1.00 51.11 68 ALA E CA 1
ATOM 8287 C C . ALA E 1 73 ? 77.250 15.441 31.161 1.00 52.51 68 ALA E C 1
ATOM 8288 O O . ALA E 1 73 ? 77.541 14.276 31.404 1.00 53.69 68 ALA E O 1
ATOM 8290 N N . GLN E 1 74 ? 78.156 16.405 31.109 1.00 53.35 69 GLN E N 1
ATOM 8291 C CA . GLN E 1 74 ? 79.556 16.112 31.329 1.00 54.27 69 GLN E CA 1
ATOM 8292 C C . GLN E 1 74 ? 79.835 15.670 32.756 1.00 55.25 69 GLN E C 1
ATOM 8293 O O . GLN E 1 74 ? 80.433 14.627 32.977 1.00 56.43 69 GLN E O 1
ATOM 8299 N N . GLN E 1 75 ? 79.407 16.468 33.723 1.00 56.36 70 GLN E N 1
ATOM 8300 C CA . GLN E 1 75 ? 79.626 16.149 35.129 1.00 57.07 70 GLN E CA 1
ATOM 8301 C C . GLN E 1 75 ? 79.130 14.760 35.463 1.00 55.66 70 GLN E C 1
ATOM 8302 O O . GLN E 1 75 ? 79.681 14.085 36.318 1.00 55.54 70 GLN E O 1
ATOM 8308 N N . ALA E 1 76 ? 78.071 14.343 34.790 1.00 54.70 71 ALA E N 1
ATOM 8309 C CA . ALA E 1 76 ? 77.505 13.033 35.021 1.00 53.63 71 ALA E CA 1
ATOM 8310 C C . ALA E 1 76 ? 78.519 12.014 34.541 1.00 53.28 71 ALA E C 1
ATOM 8311 O O . ALA E 1 76 ? 78.912 11.135 35.279 1.00 53.76 71 ALA E O 1
ATOM 8313 N N . ILE E 1 77 ? 78.951 12.131 33.299 1.00 54.00 72 ILE E N 1
ATOM 8314 C CA . ILE E 1 77 ? 79.922 11.194 32.792 1.00 55.24 72 ILE E CA 1
ATOM 8315 C C . ILE E 1 77 ? 81.066 11.046 33.771 1.00 58.38 72 ILE E C 1
ATOM 8316 O O . ILE E 1 77 ? 81.559 9.951 33.990 1.00 59.64 72 ILE E O 1
ATOM 8321 N N . ARG E 1 78 ? 81.489 12.155 34.358 1.00 62.18 73 ARG E N 1
ATOM 8322 C CA . ARG E 1 78 ? 82.606 12.144 35.293 1.00 66.66 73 ARG E CA 1
ATOM 8323 C C . ARG E 1 78 ? 82.331 11.255 36.507 1.00 69.16 73 ARG E C 1
ATOM 8324 O O . ARG E 1 78 ? 83.242 10.625 37.038 1.00 70.31 73 ARG E O 1
ATOM 8332 N N . ASN E 1 79 ? 81.078 11.185 36.934 1.00 71.60 74 ASN E N 1
ATOM 8333 C CA . ASN E 1 79 ? 80.729 10.367 38.081 1.00 74.31 74 ASN E CA 1
ATOM 8334 C C . ASN E 1 79 ? 80.615 8.888 37.745 1.00 77.51 74 ASN E C 1
ATOM 8335 O O . ASN E 1 79 ? 81.089 8.041 38.494 1.00 78.04 74 ASN E O 1
ATOM 8340 N N . ILE E 1 80 ? 79.994 8.573 36.618 1.00 81.65 75 ILE E N 1
ATOM 8341 C CA . ILE E 1 80 ? 79.838 7.181 36.215 1.00 86.81 75 ILE E CA 1
ATOM 8342 C C . ILE E 1 80 ? 81.184 6.469 36.105 1.00 89.99 75 ILE E C 1
ATOM 8343 O O . ILE E 1 80 ? 81.258 5.240 36.152 1.00 90.75 75 ILE E O 1
ATOM 8348 N N . ASP E 1 81 ? 82.249 7.249 35.973 1.00 94.07 76 ASP E N 1
ATOM 8349 C CA . ASP E 1 81 ? 83.593 6.693 35.855 1.00 98.25 76 ASP E CA 1
ATOM 8350 C C . ASP E 1 81 ? 84.104 6.166 37.200 1.00 100.64 76 ASP E C 1
ATOM 8351 O O . ASP E 1 81 ? 84.549 6.940 38.058 1.00 100.81 76 ASP E O 1
ATOM 8356 N N . ARG E 1 82 ? 84.034 4.845 37.369 1.00 103.26 77 ARG E N 1
ATOM 8357 C CA . ARG E 1 82 ? 84.490 4.180 38.592 1.00 105.78 77 ARG E CA 1
ATOM 8358 C C . ARG E 1 82 ? 86.014 4.122 38.640 1.00 107.40 77 ARG E C 1
ATOM 8359 O O . ARG E 1 82 ? 86.608 3.999 39.716 1.00 108.01 77 ARG E O 1
ATOM 8367 N N . LEU E 1 83 ? 86.638 4.218 37.467 1.00 108.87 78 LEU E N 1
ATOM 8368 C CA . LEU E 1 83 ? 88.095 4.178 37.355 1.00 110.14 78 LEU E CA 1
ATOM 8369 C C . LEU E 1 83 ? 88.743 5.527 37.700 1.00 111.06 78 LEU E C 1
ATOM 8370 O O . LEU E 1 83 ? 89.956 5.699 37.545 1.00 111.09 78 LEU E O 1
ATOM 8375 N N . ARG E 1 84 ? 87.932 6.474 38.174 1.00 112.13 79 ARG E N 1
ATOM 8376 C CA . ARG E 1 84 ? 88.411 7.809 38.555 1.00 112.74 79 ARG E CA 1
ATOM 8377 C C . ARG E 1 84 ? 89.432 8.416 37.577 1.00 112.21 79 ARG E C 1
ATOM 8378 O O . ARG E 1 84 ? 90.640 8.191 37.698 1.00 112.04 79 ARG E O 1
ATOM 8386 N N . LYS E 1 85 ? 88.938 9.191 36.614 1.00 111.29 80 LYS E N 1
ATOM 8387 C CA . LYS E 1 85 ? 89.799 9.832 35.618 1.00 110.03 80 LYS E CA 1
ATOM 8388 C C . LYS E 1 85 ? 89.349 11.263 35.285 1.00 109.38 80 LYS E C 1
ATOM 8389 O O . LYS E 1 85 ? 88.151 11.566 35.260 1.00 109.96 80 LYS E O 1
ATOM 8395 N N . ASN E 1 86 ? 90.319 12.138 35.031 1.00 107.74 81 ASN E N 1
ATOM 8396 C CA . ASN E 1 86 ? 90.043 13.530 34.674 1.00 105.38 81 ASN E CA 1
ATOM 8397 C C . ASN E 1 86 ? 89.543 13.494 33.222 1.00 102.28 81 ASN E C 1
ATOM 8398 O O . ASN E 1 86 ? 90.336 13.571 32.274 1.00 102.68 81 ASN E O 1
ATOM 8403 N N . VAL E 1 87 ? 88.230 13.354 33.053 1.00 97.11 82 VAL E N 1
ATOM 8404 C CA . VAL E 1 87 ? 87.641 13.279 31.720 1.00 91.52 82 VAL E CA 1
ATOM 8405 C C . VAL E 1 87 ? 86.820 14.478 31.310 1.00 87.10 82 VAL E C 1
ATOM 8406 O O . VAL E 1 87 ? 85.870 14.863 31.989 1.00 86.78 82 VAL E O 1
ATOM 8410 N N . ASP E 1 88 ? 87.196 15.065 30.185 1.00 81.75 83 ASP E N 1
ATOM 8411 C CA . ASP E 1 88 ? 86.483 16.209 29.654 1.00 76.59 83 ASP E CA 1
ATOM 8412 C C . ASP E 1 88 ? 85.890 15.775 28.318 1.00 71.04 83 ASP E C 1
ATOM 8413 O O . ASP E 1 88 ? 86.414 16.122 27.258 1.00 70.67 83 ASP E O 1
ATOM 8418 N N . LEU E 1 89 ? 84.808 15.007 28.360 1.00 63.75 84 LEU E N 1
ATOM 8419 C CA . LEU E 1 89 ? 84.188 14.557 27.123 1.00 57.20 84 LEU E CA 1
ATOM 8420 C C . LEU E 1 89 ? 83.164 15.544 26.617 1.00 53.47 84 LEU E C 1
ATOM 8421 O O . LEU E 1 89 ? 82.381 16.093 27.390 1.00 52.00 84 LEU E O 1
ATOM 8426 N N . ASN E 1 90 ? 83.171 15.785 25.315 1.00 49.49 85 ASN E N 1
ATOM 8427 C CA . ASN E 1 90 ? 82.196 16.705 24.764 1.00 46.87 85 ASN E CA 1
ATOM 8428 C C . ASN E 1 90 ? 80.942 15.897 24.527 1.00 45.06 85 ASN E C 1
ATOM 8429 O O . ASN E 1 90 ? 81.014 14.787 24.010 1.00 45.21 85 ASN E O 1
ATOM 8434 N N . ILE E 1 91 ? 79.798 16.444 24.920 1.00 42.10 86 ILE E N 1
ATOM 8435 C CA . ILE E 1 91 ? 78.524 15.770 24.718 1.00 39.20 86 ILE E CA 1
ATOM 8436 C C . ILE E 1 91 ? 77.902 16.392 23.477 1.00 36.93 86 ILE E C 1
ATOM 8437 O O . ILE E 1 91 ? 77.484 17.539 23.518 1.00 38.62 86 ILE E O 1
ATOM 8442 N N . ARG E 1 92 ? 77.833 15.666 22.373 1.00 33.06 87 ARG E N 1
ATOM 8443 C CA . ARG E 1 92 ? 77.252 16.262 21.182 1.00 31.73 87 ARG E CA 1
ATOM 8444 C C . ARG E 1 92 ? 75.862 15.716 20.853 1.00 32.89 87 ARG E C 1
ATOM 8445 O O . ARG E 1 92 ? 75.696 14.511 20.683 1.00 34.22 87 ARG E O 1
ATOM 8453 N N . PHE E 1 93 ? 74.860 16.592 20.745 1.00 32.69 88 PHE E N 1
ATOM 8454 C CA . PHE E 1 93 ? 73.503 16.128 20.459 1.00 30.47 88 PHE E CA 1
ATOM 8455 C C . PHE E 1 93 ? 73.063 16.081 19.018 1.00 31.66 88 PHE E C 1
ATOM 8456 O O . PHE E 1 93 ? 73.145 17.049 18.285 1.00 32.43 88 PHE E O 1
ATOM 8464 N N . SER E 1 94 ? 72.551 14.927 18.632 1.00 34.00 89 SER E N 1
ATOM 8465 C CA . SER E 1 94 ? 72.097 14.709 17.279 1.00 35.90 89 SER E CA 1
ATOM 8466 C C . SER E 1 94 ? 70.550 14.768 17.135 1.00 36.80 89 SER E C 1
ATOM 8467 O O . SER E 1 94 ? 69.797 14.574 18.105 1.00 34.15 89 SER E O 1
ATOM 8470 N N . GLY E 1 95 ? 70.090 15.046 15.917 1.00 37.90 90 GLY E N 1
ATOM 8471 C CA . GLY E 1 95 ? 68.662 15.128 15.663 1.00 40.69 90 GLY E CA 1
ATOM 8472 C C . GLY E 1 95 ? 67.916 16.137 16.521 1.00 42.69 90 GLY E C 1
ATOM 8473 O O . GLY E 1 95 ? 66.954 15.796 17.203 1.00 43.89 90 GLY E O 1
ATOM 8474 N N . ILE E 1 96 ? 68.356 17.390 16.495 1.00 43.95 91 ILE E N 1
ATOM 8475 C CA . ILE E 1 96 ? 67.706 18.431 17.273 1.00 43.66 91 ILE E CA 1
ATOM 8476 C C . ILE E 1 96 ? 66.445 18.890 16.552 1.00 44.64 91 ILE E C 1
ATOM 8477 O O . ILE E 1 96 ? 66.439 19.055 15.327 1.00 43.32 91 ILE E O 1
ATOM 8482 N N . SER E 1 97 ? 65.379 19.096 17.315 1.00 46.05 92 SER E N 1
ATOM 8483 C CA . SER E 1 97 ? 64.099 19.492 16.738 1.00 48.16 92 SER E CA 1
ATOM 8484 C C . SER E 1 97 ? 63.958 20.981 16.412 1.00 48.68 92 SER E C 1
ATOM 8485 O O . SER E 1 97 ? 63.263 21.329 15.454 1.00 49.53 92 SER E O 1
ATOM 8488 N N . ASN E 1 98 ? 64.614 21.846 17.200 1.00 48.52 93 ASN E N 1
ATOM 8489 C CA . ASN E 1 98 ? 64.553 23.313 17.020 1.00 46.51 93 ASN E CA 1
ATOM 8490 C C . ASN E 1 98 ? 64.655 23.735 15.564 1.00 44.92 93 ASN E C 1
ATOM 8491 O O . ASN E 1 98 ? 63.642 23.984 14.913 1.00 47.84 93 ASN E O 1
ATOM 8496 N N . VAL E 1 99 ? 65.861 23.864 15.044 1.00 40.22 94 VAL E N 1
ATOM 8497 C CA . VAL E 1 99 ? 65.966 24.207 13.632 1.00 38.80 94 VAL E CA 1
ATOM 8498 C C . VAL E 1 99 ? 65.264 25.506 13.270 1.00 38.21 94 VAL E C 1
ATOM 8499 O O . VAL E 1 99 ? 64.063 25.512 12.979 1.00 37.07 94 VAL E O 1
ATOM 8503 N N . ILE E 1 100 ? 66.003 26.605 13.256 1.00 37.29 95 ILE E N 1
ATOM 8504 C CA . ILE E 1 100 ? 65.394 27.863 12.901 1.00 34.89 95 ILE E CA 1
ATOM 8505 C C . ILE E 1 100 ? 66.169 28.409 11.709 1.00 34.33 95 ILE E C 1
ATOM 8506 O O . ILE E 1 100 ? 67.340 28.102 11.535 1.00 33.15 95 ILE E O 1
ATOM 8511 N N . PRO E 1 101 ? 65.511 29.196 10.850 1.00 34.71 96 PRO E N 1
ATOM 8512 C CA . PRO E 1 101 ? 66.188 29.751 9.676 1.00 35.15 96 PRO E CA 1
ATOM 8513 C C . PRO E 1 101 ? 67.273 30.735 10.046 1.00 35.88 96 PRO E C 1
ATOM 8514 O O . PRO E 1 101 ? 67.177 31.429 11.048 1.00 36.13 96 PRO E O 1
ATOM 8518 N N . LEU E 1 102 ? 68.314 30.784 9.233 1.00 37.46 97 LEU E N 1
ATOM 8519 C CA . LEU E 1 102 ? 69.433 31.653 9.528 1.00 37.68 97 LEU E CA 1
ATOM 8520 C C . LEU E 1 102 ? 69.031 33.095 9.760 1.00 39.49 97 LEU E C 1
ATOM 8521 O O . LEU E 1 102 ? 69.563 33.753 10.657 1.00 40.73 97 LEU E O 1
ATOM 8526 N N . ARG E 1 103 ? 68.086 33.609 8.990 1.00 40.41 98 ARG E N 1
ATOM 8527 C CA . ARG E 1 103 ? 67.719 35.008 9.194 1.00 42.26 98 ARG E CA 1
ATOM 8528 C C . ARG E 1 103 ? 66.964 35.344 10.468 1.00 41.22 98 ARG E C 1
ATOM 8529 O O . ARG E 1 103 ? 66.981 36.497 10.898 1.00 42.23 98 ARG E O 1
ATOM 8537 N N . GLU E 1 104 ? 66.323 34.357 11.088 1.00 39.43 99 GLU E N 1
ATOM 8538 C CA . GLU E 1 104 ? 65.548 34.624 12.297 1.00 37.78 99 GLU E CA 1
ATOM 8539 C C . GLU E 1 104 ? 66.314 34.489 13.601 1.00 33.99 99 GLU E C 1
ATOM 8540 O O . GLU E 1 104 ? 65.722 34.608 14.675 1.00 30.47 99 GLU E O 1
ATOM 8546 N N . LEU E 1 105 ? 67.623 34.254 13.499 1.00 31.34 100 LEU E N 1
ATOM 8547 C CA . LEU E 1 105 ? 68.494 34.070 14.675 1.00 29.93 100 LEU E CA 1
ATOM 8548 C C . LEU E 1 105 ? 68.757 35.361 15.475 1.00 30.20 100 LEU E C 1
ATOM 8549 O O . LEU E 1 105 ? 69.907 35.747 15.701 1.00 29.89 100 LEU E O 1
ATOM 8554 N N . ARG E 1 106 ? 67.681 36.001 15.927 1.00 29.92 101 ARG E N 1
ATOM 8555 C CA . ARG E 1 106 ? 67.777 37.241 16.678 1.00 29.44 101 ARG E CA 1
ATOM 8556 C C . ARG E 1 106 ? 68.053 37.041 18.155 1.00 28.65 101 ARG E C 1
ATOM 8557 O O . ARG E 1 106 ? 68.504 35.989 18.603 1.00 29.45 101 ARG E O 1
ATOM 8565 N N . SER E 1 107 ? 67.709 38.047 18.931 1.00 27.33 102 SER E N 1
ATOM 8566 C CA . SER E 1 107 ? 68.009 37.998 20.335 1.00 27.04 102 SER E CA 1
ATOM 8567 C C . SER E 1 107 ? 67.325 36.946 21.167 1.00 27.65 102 SER E C 1
ATOM 8568 O O . SER E 1 107 ? 67.933 36.443 22.108 1.00 29.24 102 SER E O 1
ATOM 8571 N N . LYS E 1 108 ? 66.073 36.613 20.867 1.00 27.42 103 LYS E N 1
ATOM 8572 C CA . LYS E 1 108 ? 65.395 35.600 21.684 1.00 26.68 103 LYS E CA 1
ATOM 8573 C C . LYS E 1 108 ? 66.202 34.295 21.712 1.00 26.58 103 LYS E C 1
ATOM 8574 O O . LYS E 1 108 ? 66.146 33.532 22.679 1.00 27.48 103 LYS E O 1
ATOM 8580 N N . PHE E 1 109 ? 66.972 34.056 20.662 1.00 24.76 104 PHE E N 1
ATOM 8581 C CA . PHE E 1 109 ? 67.724 32.842 20.601 1.00 24.63 104 PHE E CA 1
ATOM 8582 C C . PHE E 1 109 ? 69.103 32.887 21.210 1.00 25.21 104 PHE E C 1
ATOM 8583 O O . PHE E 1 109 ? 69.843 31.899 21.191 1.00 27.21 104 PHE E O 1
ATOM 8591 N N . ILE E 1 110 ? 69.468 34.016 21.785 1.00 24.32 105 ILE E N 1
ATOM 8592 C CA . ILE E 1 110 ? 70.776 34.090 22.393 1.00 22.08 105 ILE E CA 1
ATOM 8593 C C . ILE E 1 110 ? 70.774 33.195 23.596 1.00 22.21 105 ILE E C 1
ATOM 8594 O O . ILE E 1 110 ? 69.885 33.284 24.452 1.00 21.72 105 ILE E O 1
ATOM 8599 N N . GLY E 1 111 ? 71.778 32.324 23.644 1.00 21.51 106 GLY E N 1
ATOM 8600 C CA . GLY E 1 111 ? 71.911 31.397 24.746 1.00 21.49 106 GLY E CA 1
ATOM 8601 C C . GLY E 1 111 ? 71.017 30.175 24.598 1.00 23.86 106 GLY E C 1
ATOM 8602 O O . GLY E 1 111 ? 70.875 29.404 25.534 1.00 26.59 106 GLY E O 1
ATOM 8603 N N . LYS E 1 112 ? 70.422 29.988 23.425 1.00 23.87 107 LYS E N 1
ATOM 8604 C CA . LYS E 1 112 ? 69.548 28.858 23.191 1.00 24.27 107 LYS E CA 1
ATOM 8605 C C . LYS E 1 112 ? 70.216 27.861 22.270 1.00 25.58 107 LYS E C 1
ATOM 8606 O O . LYS E 1 112 ? 71.088 28.223 21.488 1.00 26.46 107 LYS E O 1
ATOM 8612 N N . PHE E 1 113 ? 69.786 26.604 22.354 1.00 27.52 108 PHE E N 1
ATOM 8613 C CA . PHE E 1 113 ? 70.339 25.531 21.537 1.00 27.51 108 PHE E CA 1
ATOM 8614 C C . PHE E 1 113 ? 69.534 25.537 20.258 1.00 25.66 108 PHE E C 1
ATOM 8615 O O . PHE E 1 113 ? 68.324 25.408 20.306 1.00 25.61 108 PHE E O 1
ATOM 8623 N N . VAL E 1 114 ? 70.205 25.667 19.117 1.00 24.21 109 VAL E N 1
ATOM 8624 C CA . VAL E 1 114 ? 69.508 25.758 17.841 1.00 22.75 109 VAL E CA 1
ATOM 8625 C C . VAL E 1 114 ? 70.178 24.979 16.737 1.00 23.24 109 VAL E C 1
ATOM 8626 O O . VAL E 1 114 ? 71.362 24.681 16.819 1.00 24.43 109 VAL E O 1
ATOM 8630 N N . ALA E 1 115 ? 69.421 24.678 15.687 1.00 23.85 110 ALA E N 1
ATOM 8631 C CA . ALA E 1 115 ? 69.961 23.962 14.536 1.00 24.12 110 ALA E CA 1
ATOM 8632 C C . ALA E 1 115 ? 69.751 24.871 13.343 1.00 24.68 110 ALA E C 1
ATOM 8633 O O . ALA E 1 115 ? 68.695 25.465 13.208 1.00 26.66 110 ALA E O 1
ATOM 8635 N N . VAL E 1 116 ? 70.740 24.975 12.469 1.00 24.56 111 VAL E N 1
ATOM 8636 C CA . VAL E 1 116 ? 70.619 25.880 11.342 1.00 25.85 111 VAL E CA 1
ATOM 8637 C C . VAL E 1 116 ? 71.163 25.309 10.052 1.00 28.58 111 VAL E C 1
ATOM 8638 O O . VAL E 1 116 ? 72.319 24.909 10.001 1.00 30.15 111 VAL E O 1
ATOM 8642 N N . ASP E 1 117 ? 70.349 25.286 8.998 1.00 30.98 112 ASP E N 1
ATOM 8643 C CA . ASP E 1 117 ? 70.807 24.745 7.710 1.00 33.39 112 ASP E CA 1
ATOM 8644 C C . ASP E 1 117 ? 71.481 25.813 6.867 1.00 32.53 112 ASP E C 1
ATOM 8645 O O . ASP E 1 117 ? 71.079 26.972 6.899 1.00 33.04 112 ASP E O 1
ATOM 8650 N N . GLY E 1 118 ? 72.492 25.422 6.104 1.00 31.02 113 GLY E N 1
ATOM 8651 C CA . GLY E 1 118 ? 73.179 26.384 5.260 1.00 33.49 113 GLY E CA 1
ATOM 8652 C C . GLY E 1 118 ? 74.288 25.774 4.424 1.00 35.71 113 GLY E C 1
ATOM 8653 O O . GLY E 1 118 ? 74.417 24.554 4.362 1.00 36.23 113 GLY E O 1
ATOM 8654 N N . ILE E 1 119 ? 75.080 26.613 3.763 1.00 37.33 114 ILE E N 1
ATOM 8655 C CA . ILE E 1 119 ? 76.190 26.119 2.955 1.00 40.85 114 ILE E CA 1
ATOM 8656 C C . ILE E 1 119 ? 77.490 26.688 3.507 1.00 42.55 114 ILE E C 1
ATOM 8657 O O . ILE E 1 119 ? 77.662 27.899 3.602 1.00 43.23 114 ILE E O 1
ATOM 8662 N N . VAL E 1 120 ? 78.399 25.804 3.890 1.00 44.81 115 VAL E N 1
ATOM 8663 C CA . VAL E 1 120 ? 79.675 26.224 4.434 1.00 46.73 115 VAL E CA 1
ATOM 8664 C C . VAL E 1 120 ? 80.432 26.937 3.359 1.00 49.08 115 VAL E C 1
ATOM 8665 O O . VAL E 1 120 ? 80.759 26.355 2.339 1.00 50.14 115 VAL E O 1
ATOM 8669 N N . ARG E 1 121 ? 80.725 28.202 3.581 1.00 52.79 116 ARG E N 1
ATOM 8670 C CA . ARG E 1 121 ? 81.457 28.942 2.584 1.00 56.08 116 ARG E CA 1
ATOM 8671 C C . ARG E 1 121 ? 82.667 29.592 3.212 1.00 56.63 116 ARG E C 1
ATOM 8672 O O . ARG E 1 121 ? 82.536 30.517 3.993 1.00 58.99 116 ARG E O 1
ATOM 8680 N N . LYS E 1 122 ? 83.851 29.101 2.897 1.00 57.10 117 LYS E N 1
ATOM 8681 C CA . LYS E 1 122 ? 85.065 29.706 3.435 1.00 58.21 117 LYS E CA 1
ATOM 8682 C C . LYS E 1 122 ? 85.296 29.488 4.917 1.00 56.89 117 LYS E C 1
ATOM 8683 O O . LYS E 1 122 ? 84.613 30.074 5.754 1.00 56.39 117 LYS E O 1
ATOM 8689 N N . THR E 1 123 ? 86.293 28.661 5.220 1.00 55.84 118 THR E N 1
ATOM 8690 C CA . THR E 1 123 ? 86.673 28.341 6.592 1.00 55.03 118 THR E CA 1
ATOM 8691 C C . THR E 1 123 ? 88.051 28.913 6.869 1.00 53.67 118 THR E C 1
ATOM 8692 O O . THR E 1 123 ? 88.897 28.933 5.989 1.00 55.24 118 THR E O 1
ATOM 8696 N N . ASP E 1 124 ? 88.285 29.362 8.093 1.00 52.18 119 ASP E N 1
ATOM 8697 C CA . ASP E 1 124 ? 89.566 29.952 8.444 1.00 51.10 119 ASP E CA 1
ATOM 8698 C C . ASP E 1 124 ? 90.526 28.975 9.106 1.00 49.83 119 ASP E C 1
ATOM 8699 O O . ASP E 1 124 ? 90.113 27.925 9.581 1.00 51.16 119 ASP E O 1
ATOM 8704 N N . GLU E 1 125 ? 91.810 29.324 9.139 1.00 48.17 120 GLU E N 1
ATOM 8705 C CA . GLU E 1 125 ? 92.824 28.462 9.738 1.00 45.67 120 GLU E CA 1
ATOM 8706 C C . GLU E 1 125 ? 92.519 28.125 11.185 1.00 41.65 120 GLU E C 1
ATOM 8707 O O . GLU E 1 125 ? 91.937 28.911 11.919 1.00 41.65 120 GLU E O 1
ATOM 8713 N N . ILE E 1 126 ? 92.920 26.935 11.582 1.00 36.94 121 ILE E N 1
ATOM 8714 C CA . ILE E 1 126 ? 92.714 26.462 12.927 1.00 32.10 121 ILE E CA 1
ATOM 8715 C C . ILE E 1 126 ? 93.829 26.994 13.820 1.00 30.90 121 ILE E C 1
ATOM 8716 O O . ILE E 1 126 ? 94.998 26.883 13.481 1.00 31.75 121 ILE E O 1
ATOM 8721 N N . ARG E 1 127 ? 93.474 27.576 14.955 1.00 28.48 122 ARG E N 1
ATOM 8722 C CA . ARG E 1 127 ? 94.479 28.099 15.864 1.00 28.04 122 ARG E CA 1
ATOM 8723 C C . ARG E 1 127 ? 94.097 27.694 17.265 1.00 25.03 122 ARG E C 1
ATOM 8724 O O . ARG E 1 127 ? 92.982 27.287 17.493 1.00 25.57 122 ARG E O 1
ATOM 8732 N N . PRO E 1 128 ? 95.020 27.790 18.226 1.00 23.39 123 PRO E N 1
ATOM 8733 C CA . PRO E 1 128 ? 94.754 27.423 19.618 1.00 23.56 123 PRO E CA 1
ATOM 8734 C C . PRO E 1 128 ? 94.110 28.544 20.430 1.00 23.72 123 PRO E C 1
ATOM 8735 O O . PRO E 1 128 ? 94.133 29.692 20.017 1.00 25.82 123 PRO E O 1
ATOM 8739 N N . ARG E 1 129 ? 93.557 28.199 21.587 1.00 22.03 124 ARG E N 1
ATOM 8740 C CA . ARG E 1 129 ? 92.888 29.155 22.444 1.00 22.09 124 ARG E CA 1
ATOM 8741 C C . ARG E 1 129 ? 93.044 28.645 23.872 1.00 24.20 124 ARG E C 1
ATOM 8742 O O . ARG E 1 129 ? 93.237 27.459 24.062 1.00 27.03 124 ARG E O 1
ATOM 8750 N N . ILE E 1 130 ? 92.985 29.499 24.884 1.00 25.01 125 ILE E N 1
ATOM 8751 C CA . ILE E 1 130 ? 93.139 28.977 26.232 1.00 27.29 125 ILE E CA 1
ATOM 8752 C C . ILE E 1 130 ? 91.798 28.508 26.758 1.00 30.59 125 ILE E C 1
ATOM 8753 O O . ILE E 1 130 ? 90.821 29.248 26.683 1.00 33.27 125 ILE E O 1
ATOM 8758 N N . VAL E 1 131 ? 91.728 27.280 27.269 1.00 32.52 126 VAL E N 1
ATOM 8759 C CA . VAL E 1 131 ? 90.463 26.786 27.829 1.00 34.99 126 VAL E CA 1
ATOM 8760 C C . VAL E 1 131 ? 90.525 26.854 29.325 1.00 35.36 126 VAL E C 1
ATOM 8761 O O . VAL E 1 131 ? 89.523 27.099 29.981 1.00 36.24 126 VAL E O 1
ATOM 8765 N N . LYS E 1 132 ? 91.700 26.598 29.878 1.00 35.57 127 LYS E N 1
ATOM 8766 C CA . LYS E 1 132 ? 91.848 26.655 31.322 1.00 35.86 127 LYS E CA 1
ATOM 8767 C C . LYS E 1 132 ? 93.021 27.578 31.585 1.00 33.56 127 LYS E C 1
ATOM 8768 O O . LYS E 1 132 ? 94.164 27.188 31.410 1.00 33.41 127 LYS E O 1
ATOM 8774 N N . ALA E 1 133 ? 92.720 28.813 31.976 1.00 31.23 128 ALA E N 1
ATOM 8775 C CA . ALA E 1 133 ? 93.743 29.806 32.249 1.00 28.48 128 ALA E CA 1
ATOM 8776 C C . ALA E 1 133 ? 94.161 29.737 33.700 1.00 27.65 128 ALA E C 1
ATOM 8777 O O . ALA E 1 133 ? 93.332 29.662 34.594 1.00 28.00 128 ALA E O 1
ATOM 8779 N N . VAL E 1 134 ? 95.463 29.756 33.936 1.00 26.67 129 VAL E N 1
ATOM 8780 C CA . VAL E 1 134 ? 95.950 29.697 35.290 1.00 25.02 129 VAL E CA 1
ATOM 8781 C C . VAL E 1 134 ? 96.469 31.059 35.681 1.00 24.56 129 VAL E C 1
ATOM 8782 O O . VAL E 1 134 ? 97.264 31.654 34.961 1.00 25.71 129 VAL E O 1
ATOM 8786 N N . PHE E 1 135 ? 96.013 31.570 36.817 1.00 23.93 130 PHE E N 1
ATOM 8787 C CA . PHE E 1 135 ? 96.476 32.881 37.244 1.00 23.45 130 PHE E CA 1
ATOM 8788 C C . PHE E 1 135 ? 97.264 32.835 38.538 1.00 24.65 130 PHE E C 1
ATOM 8789 O O . PHE E 1 135 ? 97.067 31.964 39.393 1.00 25.06 130 PHE E O 1
ATOM 8797 N N . GLU E 1 136 ? 98.159 33.801 38.673 1.00 25.69 131 GLU E N 1
ATOM 8798 C CA . GLU E 1 136 ? 98.962 33.932 39.866 1.00 26.52 131 GLU E CA 1
ATOM 8799 C C . GLU E 1 136 ? 98.372 35.131 40.570 1.00 26.00 131 GLU E C 1
ATOM 8800 O O . GLU E 1 136 ? 98.278 36.213 39.988 1.00 26.95 131 GLU E O 1
ATOM 8806 N N . CYS E 1 137 ? 97.951 34.928 41.809 1.00 24.98 132 CYS E N 1
ATOM 8807 C CA . CYS E 1 137 ? 97.380 36.008 42.579 1.00 25.21 132 CYS E CA 1
ATOM 8808 C C . CYS E 1 137 ? 98.510 36.937 43.000 1.00 25.55 132 CYS E C 1
ATOM 8809 O O . CYS E 1 137 ? 99.451 36.504 43.640 1.00 27.09 132 CYS E O 1
ATOM 8812 N N . ARG E 1 138 ? 98.427 38.211 42.647 1.00 26.60 133 ARG E N 1
ATOM 8813 C CA . ARG E 1 138 ? 99.492 39.132 43.006 1.00 30.06 133 ARG E CA 1
ATOM 8814 C C . ARG E 1 138 ? 99.531 39.463 44.484 1.00 30.02 133 ARG E C 1
ATOM 8815 O O . ARG E 1 138 ? 100.454 40.118 44.972 1.00 31.15 133 ARG E O 1
ATOM 8823 N N . GLY E 1 139 ? 98.531 38.979 45.204 1.00 29.89 134 GLY E N 1
ATOM 8824 C CA . GLY E 1 139 ? 98.458 39.232 46.630 1.00 29.05 134 GLY E CA 1
ATOM 8825 C C . GLY E 1 139 ? 99.224 38.226 47.472 1.00 29.55 134 GLY E C 1
ATOM 8826 O O . GLY E 1 139 ? 99.930 38.617 48.388 1.00 31.02 134 GLY E O 1
ATOM 8827 N N . CYS E 1 140 ? 99.090 36.941 47.168 1.00 28.06 135 CYS E N 1
ATOM 8828 C CA . CYS E 1 140 ? 99.761 35.917 47.932 1.00 27.26 135 CYS E CA 1
ATOM 8829 C C . CYS E 1 140 ? 100.550 34.965 47.056 1.00 28.23 135 CYS E C 1
ATOM 8830 O O . CYS E 1 140 ? 101.049 33.938 47.514 1.00 29.63 135 CYS E O 1
ATOM 8833 N N . MET E 1 141 ? 100.647 35.278 45.780 1.00 29.11 136 MET E N 1
ATOM 8834 C CA . MET E 1 141 ? 101.398 34.435 44.864 1.00 28.83 136 MET E CA 1
ATOM 8835 C C . MET E 1 141 ? 100.827 33.032 44.653 1.00 28.86 136 MET E C 1
ATOM 8836 O O . MET E 1 141 ? 101.507 32.189 44.087 1.00 29.19 136 MET E O 1
ATOM 8841 N N . ARG E 1 142 ? 99.600 32.766 45.096 1.00 29.97 137 ARG E N 1
ATOM 8842 C CA . ARG E 1 142 ? 99.026 31.430 44.895 1.00 31.32 137 ARG E CA 1
ATOM 8843 C C . ARG E 1 142 ? 98.505 31.281 43.479 1.00 33.18 137 ARG E C 1
ATOM 8844 O O . ARG E 1 142 ? 98.315 32.277 42.788 1.00 35.11 137 ARG E O 1
ATOM 8852 N N . HIS E 1 143 ? 98.270 30.047 43.045 1.00 34.87 138 HIS E N 1
ATOM 8853 C CA . HIS E 1 143 ? 97.785 29.795 41.685 1.00 36.49 138 HIS E CA 1
ATOM 8854 C C . HIS E 1 143 ? 96.296 29.433 41.651 1.00 39.33 138 HIS E C 1
ATOM 8855 O O . HIS E 1 143 ? 95.817 28.676 42.498 1.00 40.71 138 HIS E O 1
ATOM 8862 N N . HIS E 1 144 ? 95.557 29.991 40.690 1.00 41.53 139 HIS E N 1
ATOM 8863 C CA . HIS E 1 144 ? 94.116 29.714 40.534 1.00 42.50 139 HIS E CA 1
ATOM 8864 C C . HIS E 1 144 ? 93.842 29.394 39.067 1.00 41.73 139 HIS E C 1
ATOM 8865 O O . HIS E 1 144 ? 94.342 30.089 38.183 1.00 42.46 139 HIS E O 1
ATOM 8872 N N . ALA E 1 145 ? 93.068 28.345 38.797 1.00 40.58 140 ALA E N 1
ATOM 8873 C CA . ALA E 1 145 ? 92.734 27.994 37.411 1.00 38.47 140 ALA E CA 1
ATOM 8874 C C . ALA E 1 145 ? 91.299 28.441 37.150 1.00 38.11 140 ALA E C 1
ATOM 8875 O O . ALA E 1 145 ? 90.450 28.353 38.028 1.00 37.78 140 ALA E O 1
ATOM 8877 N N . VAL E 1 146 ? 91.031 28.938 35.949 1.00 37.45 141 VAL E N 1
ATOM 8878 C CA . VAL E 1 146 ? 89.697 29.410 35.607 1.00 35.62 141 VAL E CA 1
ATOM 8879 C C . VAL E 1 146 ? 89.356 29.016 34.188 1.00 35.95 141 VAL E C 1
ATOM 8880 O O . VAL E 1 146 ? 90.073 29.341 33.248 1.00 34.76 141 VAL E O 1
ATOM 8884 N N . THR E 1 147 ? 88.246 28.314 34.037 1.00 36.94 142 THR E N 1
ATOM 8885 C CA . THR E 1 147 ? 87.830 27.879 32.720 1.00 37.93 142 THR E CA 1
ATOM 8886 C C . THR E 1 147 ? 87.347 29.051 31.876 1.00 38.40 142 THR E C 1
ATOM 8887 O O . THR E 1 147 ? 86.522 29.848 32.313 1.00 38.31 142 THR E O 1
ATOM 8891 N N . GLN E 1 148 ? 87.867 29.139 30.658 1.00 38.98 143 GLN E N 1
ATOM 8892 C CA . GLN E 1 148 ? 87.507 30.195 29.734 1.00 39.20 143 GLN E CA 1
ATOM 8893 C C . GLN E 1 148 ? 86.572 29.652 28.687 1.00 40.33 143 GLN E C 1
ATOM 8894 O O . GLN E 1 148 ? 86.688 28.503 28.284 1.00 41.91 143 GLN E O 1
ATOM 8900 N N . SER E 1 149 ? 85.652 30.478 28.222 1.00 41.14 144 SER E N 1
ATOM 8901 C CA . SER E 1 149 ? 84.734 30.012 27.204 1.00 42.64 144 SER E CA 1
ATOM 8902 C C . SER E 1 149 ? 84.906 30.797 25.918 1.00 43.31 144 SER E C 1
ATOM 8903 O O . SER E 1 149 ? 84.522 30.328 24.858 1.00 43.24 144 SER E O 1
ATOM 8906 N N . THR E 1 150 ? 85.481 31.994 26.019 1.00 44.86 145 THR E N 1
ATOM 8907 C CA . THR E 1 150 ? 85.698 32.845 24.856 1.00 45.68 145 THR E CA 1
ATOM 8908 C C . THR E 1 150 ? 87.200 32.948 24.632 1.00 47.79 145 THR E C 1
ATOM 8909 O O . THR E 1 150 ? 87.978 32.270 25.295 1.00 47.72 145 THR E O 1
ATOM 8911 N N . ASN E 1 151 ? 87.618 33.779 23.687 1.00 50.94 146 ASN E N 1
ATOM 8912 C CA . ASN E 1 151 ? 89.043 33.953 23.461 1.00 52.96 146 ASN E CA 1
ATOM 8913 C C . ASN E 1 151 ? 89.506 35.167 24.266 1.00 53.75 146 ASN E C 1
ATOM 8914 O O . ASN E 1 151 ? 90.613 35.652 24.098 1.00 53.85 146 ASN E O 1
ATOM 8919 N N . MET E 1 152 ? 88.635 35.663 25.132 1.00 55.10 147 MET E N 1
ATOM 8920 C CA . MET E 1 152 ? 88.989 36.773 25.979 1.00 57.60 147 MET E CA 1
ATOM 8921 C C . MET E 1 152 ? 89.160 36.248 27.383 1.00 56.48 147 MET E C 1
ATOM 8922 O O . MET E 1 152 ? 88.217 35.727 27.985 1.00 57.44 147 MET E O 1
ATOM 8927 N N . ILE E 1 153 ? 90.371 36.379 27.907 1.00 53.88 148 ILE E N 1
ATOM 8928 C CA . ILE E 1 153 ? 90.657 35.911 29.248 1.00 51.05 148 ILE E CA 1
ATOM 8929 C C . ILE E 1 153 ? 89.787 36.602 30.291 1.00 48.87 148 ILE E C 1
ATOM 8930 O O . ILE E 1 153 ? 89.564 37.806 30.246 1.00 47.70 148 ILE E O 1
ATOM 8935 N N . THR E 1 154 ? 89.299 35.810 31.230 1.00 47.31 149 THR E N 1
ATOM 8936 C CA . THR E 1 154 ? 88.463 36.310 32.298 1.00 46.33 149 THR E CA 1
ATOM 8937 C C . THR E 1 154 ? 89.145 36.008 33.617 1.00 45.44 149 THR E C 1
ATOM 8938 O O . THR E 1 154 ? 89.252 34.847 34.008 1.00 44.58 149 THR E O 1
ATOM 8942 N N . GLU E 1 155 ? 89.604 37.053 34.298 1.00 45.40 150 GLU E N 1
ATOM 8943 C CA . GLU E 1 155 ? 90.300 36.893 35.567 1.00 45.22 150 GLU E CA 1
ATOM 8944 C C . GLU E 1 155 ? 89.332 36.480 36.661 1.00 43.95 150 GLU E C 1
ATOM 8945 O O . GLU E 1 155 ? 88.123 36.637 36.522 1.00 45.07 150 GLU E O 1
ATOM 8951 N N . PRO E 1 156 ? 89.851 35.909 37.752 1.00 42.93 151 PRO E N 1
ATOM 8952 C CA . PRO E 1 156 ? 89.012 35.487 38.876 1.00 43.08 151 PRO E CA 1
ATOM 8953 C C . PRO E 1 156 ? 88.346 36.699 39.527 1.00 43.34 151 PRO E C 1
ATOM 8954 O O . PRO E 1 156 ? 88.830 37.824 39.400 1.00 43.49 151 PRO E O 1
ATOM 8958 N N . SER E 1 157 ? 87.233 36.473 40.216 1.00 44.64 152 SER E N 1
ATOM 8959 C CA . SER E 1 157 ? 86.520 37.567 40.878 1.00 45.31 152 SER E CA 1
ATOM 8960 C C . SER E 1 157 ? 87.440 38.101 41.961 1.00 43.56 152 SER E C 1
ATOM 8961 O O . SER E 1 157 ? 87.807 39.266 41.947 1.00 45.23 152 SER E O 1
ATOM 8964 N N . LEU E 1 158 ? 87.811 37.241 42.901 1.00 41.13 153 LEU E N 1
ATOM 8965 C CA . LEU E 1 158 ? 88.719 37.631 43.956 1.00 38.93 153 LEU E CA 1
ATOM 8966 C C . LEU E 1 158 ? 89.408 36.373 44.450 1.00 38.09 153 LEU E C 1
ATOM 8967 O O . LEU E 1 158 ? 88.948 35.260 44.200 1.00 37.04 153 LEU E O 1
ATOM 8972 N N . CYS E 1 159 ? 90.526 36.554 45.135 1.00 37.66 154 CYS E N 1
ATOM 8973 C CA . CYS E 1 159 ? 91.250 35.425 45.673 1.00 37.23 154 CYS E CA 1
ATOM 8974 C C . CYS E 1 159 ? 90.661 35.070 47.026 1.00 38.54 154 CYS E C 1
ATOM 8975 O O . CYS E 1 159 ? 90.687 35.871 47.962 1.00 38.74 154 CYS E O 1
ATOM 8978 N N . SER E 1 160 ? 90.130 33.862 47.132 1.00 40.02 155 SER E N 1
ATOM 8979 C CA . SER E 1 160 ? 89.514 33.399 48.377 1.00 41.69 155 SER E CA 1
ATOM 8980 C C . SER E 1 160 ? 90.479 33.203 49.543 1.00 40.90 155 SER E C 1
ATOM 8981 O O . SER E 1 160 ? 90.078 33.217 50.710 1.00 42.60 155 SER E O 1
ATOM 8984 N N . GLU E 1 161 ? 91.749 33.014 49.221 1.00 38.92 156 GLU E N 1
ATOM 8985 C CA . GLU E 1 161 ? 92.778 32.783 50.220 1.00 36.52 156 GLU E CA 1
ATOM 8986 C C . GLU E 1 161 ? 93.231 34.030 50.935 1.00 34.20 156 GLU E C 1
ATOM 8987 O O . GLU E 1 161 ? 93.427 34.005 52.140 1.00 34.04 156 GLU E O 1
ATOM 8993 N N . CYS E 1 162 ? 93.414 35.120 50.199 1.00 31.69 157 CYS E N 1
ATOM 8994 C CA . CYS E 1 162 ? 93.883 36.341 50.824 1.00 30.90 157 CYS E CA 1
ATOM 8995 C C . CYS E 1 162 ? 93.037 37.567 50.539 1.00 30.65 157 CYS E C 1
ATOM 8996 O O . CYS E 1 162 ? 93.310 38.650 51.060 1.00 30.29 157 CYS E O 1
ATOM 8999 N N . GLY E 1 163 ? 92.019 37.412 49.703 1.00 30.17 158 GLY E N 1
ATOM 9000 C CA . GLY E 1 163 ? 91.160 38.540 49.382 1.00 29.06 158 GLY E CA 1
ATOM 9001 C C . GLY E 1 163 ? 91.679 39.406 48.248 1.00 28.92 158 GLY E C 1
ATOM 9002 O O . GLY E 1 163 ? 91.100 40.444 47.933 1.00 29.27 158 GLY E O 1
ATOM 9003 N N . GLY E 1 164 ? 92.773 38.984 47.626 1.00 28.73 159 GLY E N 1
ATOM 9004 C CA . GLY E 1 164 ? 93.339 39.764 46.540 1.00 29.05 159 GLY E CA 1
ATOM 9005 C C . GLY E 1 164 ? 92.396 39.936 45.364 1.00 28.46 159 GLY E C 1
ATOM 9006 O O . GLY E 1 164 ? 91.520 39.109 45.139 1.00 29.16 159 GLY E O 1
ATOM 9007 N N . ARG E 1 165 ? 92.561 41.012 44.611 1.00 27.03 160 ARG E N 1
ATOM 9008 C CA . ARG E 1 165 ? 91.708 41.209 43.466 1.00 26.59 160 ARG E CA 1
ATOM 9009 C C . ARG E 1 165 ? 92.506 41.404 42.196 1.00 27.56 160 ARG E C 1
ATOM 9010 O O . ARG E 1 165 ? 91.958 41.649 41.127 1.00 27.56 160 ARG E O 1
ATOM 9018 N N . SER E 1 166 ? 93.813 41.279 42.305 1.00 29.17 161 SER E N 1
ATOM 9019 C CA . SER E 1 166 ? 94.665 41.470 41.149 1.00 30.28 161 SER E CA 1
ATOM 9020 C C . SER E 1 166 ? 95.391 40.167 40.771 1.00 30.72 161 SER E C 1
ATOM 9021 O O . SER E 1 166 ? 95.989 39.507 41.620 1.00 32.93 161 SER E O 1
ATOM 9024 N N . PHE E 1 167 ? 95.335 39.797 39.496 1.00 30.03 162 PHE E N 1
ATOM 9025 C CA . PHE E 1 167 ? 95.969 38.570 39.050 1.00 29.99 162 PHE E CA 1
ATOM 9026 C C . PHE E 1 167 ? 96.841 38.730 37.828 1.00 32.02 162 PHE E C 1
ATOM 9027 O O . PHE E 1 167 ? 96.671 39.669 37.052 1.00 33.60 162 PHE E O 1
ATOM 9035 N N . ARG E 1 168 ? 97.774 37.792 37.672 1.00 33.51 163 ARG E N 1
ATOM 9036 C CA . ARG E 1 168 ? 98.678 37.765 36.538 1.00 34.85 163 ARG E CA 1
ATOM 9037 C C . ARG E 1 168 ? 98.493 36.410 35.874 1.00 34.34 163 ARG E C 1
ATOM 9038 O O . ARG E 1 168 ? 98.570 35.370 36.531 1.00 33.97 163 ARG E O 1
ATOM 9046 N N . LEU E 1 169 ? 98.242 36.424 34.572 1.00 32.95 164 LEU E N 1
ATOM 9047 C CA . LEU E 1 169 ? 98.042 35.188 33.825 1.00 32.15 164 LEU E CA 1
ATOM 9048 C C . LEU E 1 169 ? 99.345 34.449 33.577 1.00 32.43 164 LEU E C 1
ATOM 9049 O O . LEU E 1 169 ? 100.309 35.035 33.110 1.00 35.48 164 LEU E O 1
ATOM 9054 N N . LEU E 1 170 ? 99.383 33.160 33.872 1.00 31.84 165 LEU E N 1
ATOM 9055 C CA . LEU E 1 170 ? 100.600 32.401 33.627 1.00 31.74 165 LEU E CA 1
ATOM 9056 C C . LEU E 1 170 ? 100.395 31.522 32.405 1.00 32.56 165 LEU E C 1
ATOM 9057 O O . LEU E 1 170 ? 99.979 30.377 32.545 1.00 31.98 165 LEU E O 1
ATOM 9062 N N . GLN E 1 171 ? 100.698 32.037 31.214 1.00 34.42 166 GLN E N 1
ATOM 9063 C CA . GLN E 1 171 ? 100.493 31.253 30.003 1.00 37.45 166 GLN E CA 1
ATOM 9064 C C . GLN E 1 171 ? 101.122 29.860 29.994 1.00 40.05 166 GLN E C 1
ATOM 9065 O O . GLN E 1 171 ? 100.481 28.884 29.588 1.00 40.75 166 GLN E O 1
ATOM 9071 N N . ASP E 1 172 ? 102.365 29.751 30.440 1.00 42.83 167 ASP E N 1
ATOM 9072 C CA . ASP E 1 172 ? 103.037 28.455 30.433 1.00 45.26 167 ASP E CA 1
ATOM 9073 C C . ASP E 1 172 ? 102.379 27.402 31.288 1.00 43.12 167 ASP E C 1
ATOM 9074 O O . ASP E 1 172 ? 102.745 26.243 31.216 1.00 42.99 167 ASP E O 1
ATOM 9079 N N . GLU E 1 173 ? 101.412 27.786 32.097 1.00 41.49 168 GLU E N 1
ATOM 9080 C CA . GLU E 1 173 ? 100.770 26.800 32.924 1.00 42.20 168 GLU E CA 1
ATOM 9081 C C . GLU E 1 173 ? 99.334 26.580 32.510 1.00 41.83 168 GLU E C 1
ATOM 9082 O O . GLU E 1 173 ? 98.614 25.783 33.104 1.00 42.97 168 GLU E O 1
ATOM 9088 N N . SER E 1 174 ? 98.921 27.273 31.465 1.00 41.02 169 SER E N 1
ATOM 9089 C CA . SER E 1 174 ? 97.558 27.168 31.002 1.00 39.35 169 SER E CA 1
ATOM 9090 C C . SER E 1 174 ? 97.385 26.092 29.953 1.00 39.40 169 SER E C 1
ATOM 9091 O O . SER E 1 174 ? 98.342 25.713 29.290 1.00 41.23 169 SER E O 1
ATOM 9094 N N . GLU E 1 175 ? 96.161 25.589 29.820 1.00 40.04 170 GLU E N 1
ATOM 9095 C CA . GLU E 1 175 ? 95.853 24.546 28.844 1.00 41.16 170 GLU E CA 1
ATOM 9096 C C . GLU E 1 175 ? 95.155 25.119 27.617 1.00 37.26 170 GLU E C 1
ATOM 9097 O O . GLU E 1 175 ? 94.234 25.917 27.739 1.00 37.76 170 GLU E O 1
ATOM 9103 N N . PHE E 1 176 ? 95.603 24.701 26.440 1.00 33.01 171 PHE E N 1
ATOM 9104 C CA . PHE E 1 176 ? 95.038 25.167 25.180 1.00 30.51 171 PHE E CA 1
ATOM 9105 C C . PHE E 1 176 ? 94.115 24.163 24.524 1.00 30.41 171 PHE E C 1
ATOM 9106 O O . PHE E 1 176 ? 94.125 22.977 24.842 1.00 32.04 171 PHE E O 1
ATOM 9114 N N . LEU E 1 177 ? 93.360 24.650 23.553 1.00 28.69 172 LEU E N 1
ATOM 9115 C CA . LEU E 1 177 ? 92.391 23.847 22.854 1.00 27.26 172 LEU E CA 1
ATOM 9116 C C . LEU E 1 177 ? 92.263 24.363 21.411 1.00 27.64 172 LEU E C 1
ATOM 9117 O O . LEU E 1 177 ? 92.320 25.564 21.193 1.00 27.73 172 LEU E O 1
ATOM 9122 N N . ASP E 1 178 ? 92.089 23.493 20.420 1.00 27.06 173 ASP E N 1
ATOM 9123 C CA . ASP E 1 178 ? 91.967 23.989 19.050 1.00 26.73 173 ASP E CA 1
ATOM 9124 C C . ASP E 1 178 ? 90.622 24.684 18.785 1.00 25.46 173 ASP E C 1
ATOM 9125 O O . ASP E 1 178 ? 89.615 24.320 19.372 1.00 26.03 173 ASP E O 1
ATOM 9130 N N . THR E 1 179 ? 90.629 25.670 17.890 1.00 24.29 174 THR E N 1
ATOM 9131 C CA . THR E 1 179 ? 89.466 26.497 17.550 1.00 25.16 174 THR E CA 1
ATOM 9132 C C . THR E 1 179 ? 89.432 26.768 16.053 1.00 24.46 174 THR E C 1
ATOM 9133 O O . THR E 1 179 ? 90.463 26.754 15.404 1.00 26.63 174 THR E O 1
ATOM 9137 N N . GLN E 1 180 ? 88.262 27.041 15.497 1.00 22.06 175 GLN E N 1
ATOM 9138 C CA . GLN E 1 180 ? 88.201 27.322 14.081 1.00 21.15 175 GLN E CA 1
ATOM 9139 C C . GLN E 1 180 ? 86.982 28.163 13.758 1.00 22.33 175 GLN E C 1
ATOM 9140 O O . GLN E 1 180 ? 85.957 28.088 14.423 1.00 24.02 175 GLN E O 1
ATOM 9146 N N . THR E 1 181 ? 87.096 28.969 12.721 1.00 22.21 176 THR E N 1
ATOM 9147 C CA . THR E 1 181 ? 86.024 29.845 12.351 1.00 22.73 176 THR E CA 1
ATOM 9148 C C . THR E 1 181 ? 85.591 29.516 10.953 1.00 25.74 176 THR E C 1
ATOM 9149 O O . THR E 1 181 ? 86.404 29.071 10.141 1.00 27.78 176 THR E O 1
ATOM 9153 N N . LEU E 1 182 ? 84.309 29.707 10.661 1.00 26.35 177 LEU E N 1
ATOM 9154 C CA . LEU E 1 182 ? 83.818 29.447 9.310 1.00 26.66 177 LEU E CA 1
ATOM 9155 C C . LEU E 1 182 ? 82.543 30.232 9.127 1.00 27.18 177 LEU E C 1
ATOM 9156 O O . LEU E 1 182 ? 81.898 30.626 10.096 1.00 27.90 177 LEU E O 1
ATOM 9161 N N . LYS E 1 183 ? 82.199 30.479 7.875 1.00 26.91 178 LYS E N 1
ATOM 9162 C CA . LYS E 1 183 ? 81.002 31.225 7.553 1.00 27.29 178 LYS E CA 1
ATOM 9163 C C . LYS E 1 183 ? 79.934 30.292 7.008 1.00 27.96 178 LYS E C 1
ATOM 9164 O O . LYS E 1 183 ? 80.172 29.553 6.052 1.00 27.75 178 LYS E O 1
ATOM 9170 N N . LEU E 1 184 ? 78.761 30.311 7.626 1.00 28.03 179 LEU E N 1
ATOM 9171 C CA . LEU E 1 184 ? 77.666 29.489 7.159 1.00 29.28 179 LEU E CA 1
ATOM 9172 C C . LEU E 1 184 ? 76.705 30.413 6.409 1.00 33.22 179 LEU E C 1
ATOM 9173 O O . LEU E 1 184 ? 76.212 31.391 6.970 1.00 34.02 179 LEU E O 1
ATOM 9178 N N . GLN E 1 185 ? 76.448 30.105 5.141 1.00 37.19 180 GLN E N 1
ATOM 9179 C CA . GLN E 1 185 ? 75.560 30.908 4.306 1.00 41.49 180 GLN E CA 1
ATOM 9180 C C . GLN E 1 185 ? 74.172 30.317 4.175 1.00 44.39 180 GLN E C 1
ATOM 9181 O O . GLN E 1 185 ? 73.997 29.108 4.282 1.00 44.83 180 GLN E O 1
ATOM 9187 N N . GLU E 1 186 ? 73.191 31.176 3.921 1.00 47.91 181 GLU E N 1
ATOM 9188 C CA . GLU E 1 186 ? 71.804 30.744 3.761 1.00 51.39 181 GLU E CA 1
ATOM 9189 C C . GLU E 1 186 ? 71.640 29.715 2.656 1.00 54.24 181 GLU E C 1
ATOM 9190 O O . GLU E 1 186 ? 72.443 29.669 1.721 1.00 52.86 181 GLU E O 1
ATOM 9196 N N . PRO E 1 187 ? 70.571 28.902 2.735 1.00 57.50 182 PRO E N 1
ATOM 9197 C CA . PRO E 1 187 ? 70.220 27.839 1.795 1.00 62.13 182 PRO E CA 1
ATOM 9198 C C . PRO E 1 187 ? 70.173 28.252 0.340 1.00 66.67 182 PRO E C 1
ATOM 9199 O O . PRO E 1 187 ? 70.567 27.477 -0.539 1.00 68.00 182 PRO E O 1
ATOM 9203 N N . LEU E 1 188 ? 69.669 29.453 0.081 1.00 70.78 183 LEU E N 1
ATOM 9204 C CA . LEU E 1 188 ? 69.612 29.988 -1.284 1.00 75.79 183 LEU E CA 1
ATOM 9205 C C . LEU E 1 188 ? 68.540 29.416 -2.211 1.00 78.77 183 LEU E C 1
ATOM 9206 O O . LEU E 1 188 ? 68.691 29.443 -3.429 1.00 78.26 183 LEU E O 1
ATOM 9211 N N . GLU E 1 189 ? 67.466 28.896 -1.631 1.00 83.47 184 GLU E N 1
ATOM 9212 C CA . GLU E 1 189 ? 66.357 28.353 -2.403 1.00 88.27 184 GLU E CA 1
ATOM 9213 C C . GLU E 1 189 ? 65.096 28.851 -1.721 1.00 91.09 184 GLU E C 1
ATOM 9214 O O . GLU E 1 189 ? 64.088 28.149 -1.625 1.00 91.21 184 GLU E O 1
ATOM 9220 N N . ASN E 1 190 ? 65.184 30.091 -1.245 1.00 94.64 185 ASN E N 1
ATOM 9221 C CA . ASN E 1 190 ? 64.084 30.751 -0.559 1.00 98.57 185 ASN E CA 1
ATOM 9222 C C . ASN E 1 190 ? 64.319 32.253 -0.429 1.00 100.31 185 ASN E C 1
ATOM 9223 O O . ASN E 1 190 ? 64.099 32.843 0.629 1.00 101.17 185 ASN E O 1
ATOM 9228 N N . LEU E 1 191 ? 64.764 32.863 -1.523 1.00 101.46 186 LEU E N 1
ATOM 9229 C CA . LEU E 1 191 ? 65.023 34.295 -1.554 1.00 102.89 186 LEU E CA 1
ATOM 9230 C C . LEU E 1 191 ? 64.332 34.909 -2.767 1.00 104.02 186 LEU E C 1
ATOM 9231 O O . LEU E 1 191 ? 64.806 34.760 -3.895 1.00 104.96 186 LEU E O 1
ATOM 9236 N N . SER E 1 192 ? 63.228 35.613 -2.533 1.00 104.43 187 SER E N 1
ATOM 9237 C CA . SER E 1 192 ? 62.460 36.227 -3.619 1.00 104.92 187 SER E CA 1
ATOM 9238 C C . SER E 1 192 ? 63.140 37.373 -4.379 1.00 104.59 187 SER E C 1
ATOM 9239 O O . SER E 1 192 ? 62.788 38.543 -4.210 1.00 105.04 187 SER E O 1
ATOM 9242 N N . GLY E 1 193 ? 64.107 37.021 -5.220 1.00 103.59 188 GLY E N 1
ATOM 9243 C CA . GLY E 1 193 ? 64.805 38.003 -6.029 1.00 102.44 188 GLY E CA 1
ATOM 9244 C C . GLY E 1 193 ? 65.505 39.158 -5.341 1.00 101.74 188 GLY E C 1
ATOM 9245 O O . GLY E 1 193 ? 65.002 39.737 -4.376 1.00 101.61 188 GLY E O 1
ATOM 9246 N N . GLY E 1 194 ? 66.680 39.499 -5.864 1.00 101.16 189 GLY E N 1
ATOM 9247 C CA . GLY E 1 194 ? 67.460 40.593 -5.316 1.00 99.91 189 GLY E CA 1
ATOM 9248 C C . GLY E 1 194 ? 68.059 40.290 -3.959 1.00 99.01 189 GLY E C 1
ATOM 9249 O O . GLY E 1 194 ? 69.098 40.849 -3.609 1.00 99.66 189 GLY E O 1
ATOM 9250 N N . GLU E 1 195 ? 67.410 39.404 -3.203 1.00 97.68 190 GLU E N 1
ATOM 9251 C CA . GLU E 1 195 ? 67.862 39.019 -1.865 1.00 95.68 190 GLU E CA 1
ATOM 9252 C C . GLU E 1 195 ? 69.211 38.308 -1.829 1.00 93.64 190 GLU E C 1
ATOM 9253 O O . GLU E 1 195 ? 69.338 37.179 -2.307 1.00 92.14 190 GLU E O 1
ATOM 9259 N N . GLN E 1 196 ? 70.206 38.982 -1.248 1.00 91.81 191 GLN E N 1
ATOM 9260 C CA . GLN E 1 196 ? 71.557 38.431 -1.096 1.00 89.30 191 GLN E CA 1
ATOM 9261 C C . GLN E 1 196 ? 71.546 37.532 0.142 1.00 85.93 191 GLN E C 1
ATOM 9262 O O . GLN E 1 196 ? 71.124 37.964 1.217 1.00 86.28 191 GLN E O 1
ATOM 9268 N N . PRO E 1 197 ? 72.017 36.279 0.011 1.00 81.71 192 PRO E N 1
ATOM 9269 C CA . PRO E 1 197 ? 72.042 35.349 1.141 1.00 77.41 192 PRO E CA 1
ATOM 9270 C C . PRO E 1 197 ? 72.886 35.902 2.273 1.00 73.40 192 PRO E C 1
ATOM 9271 O O . PRO E 1 197 ? 74.059 36.231 2.080 1.00 72.50 192 PRO E O 1
ATOM 9275 N N . ARG E 1 198 ? 72.282 36.019 3.448 1.00 69.20 193 ARG E N 1
ATOM 9276 C CA . ARG E 1 198 ? 72.992 36.522 4.613 1.00 65.02 193 ARG E CA 1
ATOM 9277 C C . ARG E 1 198 ? 73.679 35.332 5.248 1.00 59.57 193 ARG E C 1
ATOM 9278 O O . ARG E 1 198 ? 73.176 34.213 5.175 1.00 58.51 193 ARG E O 1
ATOM 9286 N N . GLN E 1 199 ? 74.833 35.563 5.859 1.00 53.43 194 GLN E N 1
ATOM 9287 C CA . GLN E 1 199 ? 75.555 34.472 6.489 1.00 47.52 194 GLN E CA 1
ATOM 9288 C C . GLN E 1 199 ? 75.804 34.690 7.966 1.00 42.54 194 GLN E C 1
ATOM 9289 O O . GLN E 1 199 ? 75.455 35.723 8.527 1.00 42.24 194 GLN E O 1
ATOM 9295 N N . ILE E 1 200 ? 76.405 33.699 8.602 1.00 36.65 195 ILE E N 1
ATOM 9296 C CA . ILE E 1 200 ? 76.684 33.800 10.022 1.00 29.93 195 ILE E CA 1
ATOM 9297 C C . ILE E 1 200 ? 77.936 33.010 10.310 1.00 27.29 195 ILE E C 1
ATOM 9298 O O . ILE E 1 200 ? 78.270 32.082 9.594 1.00 26.90 195 ILE E O 1
ATOM 9303 N N . THR E 1 201 ? 78.635 33.399 11.359 1.00 25.98 196 THR E N 1
ATOM 9304 C CA . THR E 1 201 ? 79.852 32.725 11.731 1.00 24.20 196 THR E CA 1
ATOM 9305 C C . THR E 1 201 ? 79.579 31.507 12.607 1.00 25.03 196 THR E C 1
ATOM 9306 O O . THR E 1 201 ? 78.674 31.506 13.457 1.00 26.45 196 THR E O 1
ATOM 9310 N N . VAL E 1 202 ? 80.347 30.451 12.375 1.00 23.83 197 VAL E N 1
ATOM 9311 C CA . VAL E 1 202 ? 80.219 29.244 13.169 1.00 23.81 197 VAL E CA 1
ATOM 9312 C C . VAL E 1 202 ? 81.570 29.005 13.795 1.00 23.15 197 VAL E C 1
ATOM 9313 O O . VAL E 1 202 ? 82.587 29.109 13.119 1.00 27.66 197 VAL E O 1
ATOM 9317 N N . VAL E 1 203 ? 81.597 28.703 15.081 1.00 20.36 198 VAL E N 1
ATOM 9318 C CA . VAL E 1 203 ? 82.864 28.425 15.738 1.00 19.43 198 VAL E CA 1
ATOM 9319 C C . VAL E 1 203 ? 82.937 26.947 16.090 1.00 20.00 198 VAL E C 1
ATOM 9320 O O . VAL E 1 203 ? 82.142 26.461 16.886 1.00 20.61 198 VAL E O 1
ATOM 9324 N N . LEU E 1 204 ? 83.898 26.249 15.499 1.00 20.07 199 LEU E N 1
ATOM 9325 C CA . LEU E 1 204 ? 84.116 24.832 15.752 1.00 20.83 199 LEU E CA 1
ATOM 9326 C C . LEU E 1 204 ? 85.346 24.656 16.638 1.00 22.92 199 LEU E C 1
ATOM 9327 O O . LEU E 1 204 ? 86.381 25.245 16.363 1.00 25.11 199 LEU E O 1
ATOM 9332 N N . GLU E 1 205 ? 85.243 23.827 17.675 1.00 24.27 200 GLU E N 1
ATOM 9333 C CA . GLU E 1 205 ? 86.357 23.585 18.573 1.00 23.97 200 GLU E CA 1
ATOM 9334 C C . GLU E 1 205 ? 86.633 22.117 18.890 1.00 25.98 200 GLU E C 1
ATOM 9335 O O . GLU E 1 205 ? 85.797 21.251 18.673 1.00 26.44 200 GLU E O 1
ATOM 9341 N N . ASP E 1 206 ? 87.807 21.856 19.450 1.00 28.27 201 ASP E N 1
ATOM 9342 C CA . ASP E 1 206 ? 88.237 20.509 19.801 1.00 29.70 201 ASP E CA 1
ATOM 9343 C C . ASP E 1 206 ? 88.220 19.544 18.623 1.00 30.20 201 ASP E C 1
ATOM 9344 O O . ASP E 1 206 ? 88.956 19.748 17.662 1.00 31.26 201 ASP E O 1
ATOM 9349 N N . ASP E 1 207 ? 87.399 18.496 18.677 1.00 30.35 202 ASP E N 1
ATOM 9350 C CA . ASP E 1 207 ? 87.371 17.522 17.581 1.00 30.36 202 ASP E CA 1
ATOM 9351 C C . ASP E 1 207 ? 86.469 17.868 16.415 1.00 31.08 202 ASP E C 1
ATOM 9352 O O . ASP E 1 207 ? 86.395 17.109 15.449 1.00 31.12 202 ASP E O 1
ATOM 9357 N N . LEU E 1 208 ? 85.787 19.008 16.497 1.00 30.81 203 LEU E N 1
ATOM 9358 C CA . LEU E 1 208 ? 84.902 19.441 15.416 1.00 29.91 203 LEU E CA 1
ATOM 9359 C C . LEU E 1 208 ? 85.704 20.236 14.417 1.00 29.51 203 LEU E C 1
ATOM 9360 O O . LEU E 1 208 ? 85.259 20.529 13.308 1.00 30.26 203 LEU E O 1
ATOM 9365 N N . VAL E 1 209 ? 86.918 20.552 14.825 1.00 29.50 204 VAL E N 1
ATOM 9366 C CA . VAL E 1 209 ? 87.839 21.324 14.025 1.00 28.57 204 VAL E CA 1
ATOM 9367 C C . VAL E 1 209 ? 88.195 20.627 12.729 1.00 29.54 204 VAL E C 1
ATOM 9368 O O . VAL E 1 209 ? 88.190 19.405 12.642 1.00 29.89 204 VAL E O 1
ATOM 9372 N N . ASP E 1 210 ? 88.488 21.417 11.711 1.00 32.51 205 ASP E N 1
ATOM 9373 C CA . ASP E 1 210 ? 88.902 20.874 10.425 1.00 35.65 205 ASP E CA 1
ATOM 9374 C C . ASP E 1 210 ? 87.945 19.826 9.861 1.00 36.88 205 ASP E C 1
ATOM 9375 O O . ASP E 1 210 ? 88.348 18.887 9.193 1.00 37.79 205 ASP E O 1
ATOM 9380 N N . THR E 1 211 ? 86.663 20.016 10.100 1.00 38.66 206 THR E N 1
ATOM 9381 C CA . THR E 1 211 ? 85.677 19.067 9.647 1.00 38.73 206 THR E CA 1
ATOM 9382 C C . THR E 1 211 ? 84.966 19.535 8.405 1.00 39.50 206 THR E C 1
ATOM 9383 O O . THR E 1 211 ? 84.991 18.871 7.376 1.00 41.51 206 THR E O 1
ATOM 9387 N N . LEU E 1 212 ? 84.293 20.671 8.524 1.00 38.84 207 LEU E N 1
ATOM 9388 C CA . LEU E 1 212 ? 83.555 21.234 7.413 1.00 36.91 207 LEU E CA 1
ATOM 9389 C C . LEU E 1 212 ? 84.494 21.774 6.358 1.00 36.50 207 LEU E C 1
ATOM 9390 O O . LEU E 1 212 ? 85.591 22.225 6.665 1.00 35.66 207 LEU E O 1
ATOM 9395 N N . THR E 1 213 ? 84.049 21.731 5.112 1.00 37.19 208 THR E N 1
ATOM 9396 C CA . THR E 1 213 ? 84.843 22.239 4.012 1.00 39.15 208 THR E CA 1
ATOM 9397 C C . THR E 1 213 ? 83.992 23.120 3.106 1.00 39.42 208 THR E C 1
ATOM 9398 O O . THR E 1 213 ? 82.838 22.799 2.803 1.00 37.68 208 THR E O 1
ATOM 9402 N N . PRO E 1 214 ? 84.572 24.242 2.643 1.00 40.53 209 PRO E N 1
ATOM 9403 C CA . PRO E 1 214 ? 83.885 25.189 1.767 1.00 40.26 209 PRO E CA 1
ATOM 9404 C C . PRO E 1 214 ? 83.063 24.490 0.721 1.00 41.07 209 PRO E C 1
ATOM 9405 O O . PRO E 1 214 ? 83.605 23.818 -0.147 1.00 42.62 209 PRO E O 1
ATOM 9409 N N . GLY E 1 215 ? 81.756 24.651 0.812 1.00 41.89 210 GLY E N 1
ATOM 9410 C CA . GLY E 1 215 ? 80.891 24.045 -0.166 1.00 43.09 210 GLY E CA 1
ATOM 9411 C C . GLY E 1 215 ? 79.960 23.008 0.404 1.00 45.39 210 GLY E C 1
ATOM 9412 O O . GLY E 1 215 ? 78.977 22.651 -0.238 1.00 46.98 210 GLY E O 1
ATOM 9413 N N . ASP E 1 216 ? 80.228 22.525 1.609 1.00 45.77 211 ASP E N 1
ATOM 9414 C CA . ASP E 1 216 ? 79.369 21.492 2.176 1.00 46.34 211 ASP E CA 1
ATOM 9415 C C . ASP E 1 216 ? 77.963 21.945 2.524 1.00 44.71 211 ASP E C 1
ATOM 9416 O O . ASP E 1 216 ? 77.759 23.076 2.930 1.00 46.25 211 ASP E O 1
ATOM 9421 N N . ILE E 1 217 ? 76.980 21.078 2.346 1.00 42.47 212 ILE E N 1
ATOM 9422 C CA . ILE E 1 217 ? 75.633 21.468 2.730 1.00 41.91 212 ILE E CA 1
ATOM 9423 C C . ILE E 1 217 ? 75.392 20.814 4.079 1.00 41.47 212 ILE E C 1
ATOM 9424 O O . ILE E 1 217 ? 75.304 19.588 4.170 1.00 42.76 212 ILE E O 1
ATOM 9429 N N . VAL E 1 218 ? 75.252 21.631 5.121 1.00 39.03 213 VAL E N 1
ATOM 9430 C CA . VAL E 1 218 ? 75.119 21.100 6.469 1.00 35.97 213 VAL E CA 1
ATOM 9431 C C . VAL E 1 218 ? 74.044 21.655 7.352 1.00 34.43 213 VAL E C 1
ATOM 9432 O O . VAL E 1 218 ? 73.434 22.655 7.039 1.00 36.24 213 VAL E O 1
ATOM 9436 N N . ARG E 1 219 ? 73.847 21.005 8.492 1.00 33.45 214 ARG E N 1
ATOM 9437 C CA . ARG E 1 219 ? 72.868 21.461 9.470 1.00 31.81 214 ARG E CA 1
ATOM 9438 C C . ARG E 1 219 ? 73.559 21.609 10.822 1.00 32.16 214 ARG E C 1
ATOM 9439 O O . ARG E 1 219 ? 73.518 20.705 11.673 1.00 33.93 214 ARG E O 1
ATOM 9447 N N . VAL E 1 220 ? 74.189 22.764 11.008 1.00 28.40 215 VAL E N 1
ATOM 9448 C CA . VAL E 1 220 ? 74.894 23.067 12.232 1.00 24.91 215 VAL E CA 1
ATOM 9449 C C . VAL E 1 220 ? 73.968 23.180 13.442 1.00 23.81 215 VAL E C 1
ATOM 9450 O O . VAL E 1 220 ? 72.945 23.841 13.401 1.00 25.12 215 VAL E O 1
ATOM 9454 N N . THR E 1 221 ? 74.336 22.492 14.507 1.00 21.99 216 THR E N 1
ATOM 9455 C CA . THR E 1 221 ? 73.589 22.515 15.744 1.00 21.29 216 THR E CA 1
ATOM 9456 C C . THR E 1 221 ? 74.563 23.163 16.738 1.00 22.18 216 THR E C 1
ATOM 9457 O O . THR E 1 221 ? 75.771 22.880 16.707 1.00 21.73 216 THR E O 1
ATOM 9461 N N . GLY E 1 222 ? 74.046 24.012 17.624 1.00 20.25 217 GLY E N 1
ATOM 9462 C CA . GLY E 1 222 ? 74.909 24.670 18.587 1.00 19.82 217 GLY E CA 1
ATOM 9463 C C . GLY E 1 222 ? 74.227 25.753 19.406 1.00 20.83 217 GLY E C 1
ATOM 9464 O O . GLY E 1 222 ? 73.027 25.986 19.266 1.00 21.77 217 GLY E O 1
ATOM 9465 N N . THR E 1 223 ? 74.983 26.408 20.281 1.00 19.73 218 THR E N 1
ATOM 9466 C CA . THR E 1 223 ? 74.413 27.465 21.110 1.00 19.43 218 THR E CA 1
ATOM 9467 C C . THR E 1 223 ? 74.628 28.797 20.404 1.00 21.03 218 THR E C 1
ATOM 9468 O O . THR E 1 223 ? 75.715 29.050 19.881 1.00 23.81 218 THR E O 1
ATOM 9472 N N . LEU E 1 224 ? 73.606 29.651 20.366 1.00 20.74 219 LEU E N 1
ATOM 9473 C CA . LEU E 1 224 ? 73.767 30.948 19.718 1.00 18.49 219 LEU E CA 1
ATOM 9474 C C . LEU E 1 224 ? 74.373 31.874 20.748 1.00 18.58 219 LEU E C 1
ATOM 9475 O O . LEU E 1 224 ? 73.905 31.972 21.878 1.00 17.80 219 LEU E O 1
ATOM 9480 N N . ARG E 1 225 ? 75.441 32.539 20.349 1.00 21.21 220 ARG E N 1
ATOM 9481 C CA . ARG E 1 225 ? 76.142 33.443 21.240 1.00 24.95 220 ARG E CA 1
ATOM 9482 C C . ARG E 1 225 ? 76.298 34.817 20.617 1.00 26.19 220 ARG E C 1
ATOM 9483 O O . ARG E 1 225 ? 76.096 35.017 19.407 1.00 26.64 220 ARG E O 1
ATOM 9491 N N . THR E 1 226 ? 76.684 35.774 21.437 1.00 25.85 221 THR E N 1
ATOM 9492 C CA . THR E 1 226 ? 76.829 37.096 20.902 1.00 26.32 221 THR E CA 1
ATOM 9493 C C . THR E 1 226 ? 78.094 37.777 21.399 1.00 25.68 221 THR E C 1
ATOM 9494 O O . THR E 1 226 ? 78.507 37.590 22.530 1.00 24.42 221 THR E O 1
ATOM 9498 N N . VAL E 1 227 ? 78.733 38.547 20.537 1.00 27.64 222 VAL E N 1
ATOM 9499 C CA . VAL E 1 227 ? 79.930 39.236 20.964 1.00 30.68 222 VAL E CA 1
ATOM 9500 C C . VAL E 1 227 ? 80.001 40.667 20.495 1.00 33.53 222 VAL E C 1
ATOM 9501 O O . VAL E 1 227 ? 79.593 40.979 19.380 1.00 33.75 222 VAL E O 1
ATOM 9505 N N . ARG E 1 228 ? 80.529 41.541 21.342 1.00 38.37 223 ARG E N 1
ATOM 9506 C CA . ARG E 1 228 ? 80.659 42.940 20.959 1.00 43.73 223 ARG E CA 1
ATOM 9507 C C . ARG E 1 228 ? 81.949 43.212 20.213 1.00 47.15 223 ARG E C 1
ATOM 9508 O O . ARG E 1 228 ? 83.030 43.154 20.785 1.00 46.40 223 ARG E O 1
ATOM 9516 N N . ASP E 1 229 ? 81.819 43.533 18.934 1.00 53.98 224 ASP E N 1
ATOM 9517 C CA . ASP E 1 229 ? 82.969 43.838 18.088 1.00 61.20 224 ASP E CA 1
ATOM 9518 C C . ASP E 1 229 ? 83.723 45.098 18.537 1.00 65.17 224 ASP E C 1
ATOM 9519 O O . ASP E 1 229 ? 83.112 46.125 18.825 1.00 64.56 224 ASP E O 1
ATOM 9524 N N . GLU E 1 230 ? 85.051 45.016 18.601 1.00 70.93 225 GLU E N 1
ATOM 9525 C CA . GLU E 1 230 ? 85.861 46.168 19.004 1.00 76.42 225 GLU E CA 1
ATOM 9526 C C . GLU E 1 230 ? 85.729 47.260 17.956 1.00 77.35 225 GLU E C 1
ATOM 9527 O O . GLU E 1 230 ? 85.252 46.997 16.850 1.00 77.53 225 GLU E O 1
ATOM 9533 N N . ARG E 1 231 ? 86.150 48.478 18.288 1.00 78.01 226 ARG E N 1
ATOM 9534 C CA . ARG E 1 231 ? 86.044 49.571 17.327 1.00 79.67 226 ARG E CA 1
ATOM 9535 C C . ARG E 1 231 ? 84.550 49.928 17.134 1.00 79.01 226 ARG E C 1
ATOM 9536 O O . ARG E 1 231 ? 84.117 51.014 17.533 1.00 80.17 226 ARG E O 1
ATOM 9544 N N . THR E 1 232 ? 83.771 49.014 16.546 1.00 76.72 227 THR E N 1
ATOM 9545 C CA . THR E 1 232 ? 82.327 49.217 16.328 1.00 74.25 227 THR E CA 1
ATOM 9546 C C . THR E 1 232 ? 81.556 48.578 17.471 1.00 72.95 227 THR E C 1
ATOM 9547 O O . THR E 1 232 ? 81.147 47.431 17.359 1.00 74.61 227 THR E O 1
ATOM 9551 N N . LYS E 1 233 ? 81.334 49.324 18.549 1.00 69.56 228 LYS E N 1
ATOM 9552 C CA . LYS E 1 233 ? 80.647 48.811 19.738 1.00 66.28 228 LYS E CA 1
ATOM 9553 C C . LYS E 1 233 ? 79.371 47.961 19.542 1.00 63.03 228 LYS E C 1
ATOM 9554 O O . LYS E 1 233 ? 78.719 47.604 20.520 1.00 63.42 228 LYS E O 1
ATOM 9560 N N . ARG E 1 234 ? 79.023 47.636 18.299 1.00 58.33 229 ARG E N 1
ATOM 9561 C CA . ARG E 1 234 ? 77.831 46.843 17.984 1.00 53.48 229 ARG E CA 1
ATOM 9562 C C . ARG E 1 234 ? 77.991 45.329 18.237 1.00 47.82 229 ARG E C 1
ATOM 9563 O O . ARG E 1 234 ? 79.055 44.769 17.987 1.00 46.99 229 ARG E O 1
ATOM 9571 N N . PHE E 1 235 ? 76.940 44.674 18.741 1.00 41.16 230 PHE E N 1
ATOM 9572 C CA . PHE E 1 235 ? 76.980 43.227 18.988 1.00 33.39 230 PHE E CA 1
ATOM 9573 C C . PHE E 1 235 ? 76.704 42.444 17.720 1.00 32.68 230 PHE E C 1
ATOM 9574 O O . PHE E 1 235 ? 76.089 42.939 16.786 1.00 33.13 230 PHE E O 1
ATOM 9582 N N . LYS E 1 236 ? 77.161 41.206 17.694 1.00 32.83 231 LYS E N 1
ATOM 9583 C CA . LYS E 1 236 ? 76.977 40.352 16.539 1.00 32.26 231 LYS E CA 1
ATOM 9584 C C . LYS E 1 236 ? 76.769 38.939 17.049 1.00 31.61 231 LYS E C 1
ATOM 9585 O O . LYS E 1 236 ? 77.345 38.535 18.057 1.00 31.07 231 LYS E O 1
ATOM 9591 N N . ASN E 1 237 ? 75.946 38.174 16.352 1.00 30.77 232 ASN E N 1
ATOM 9592 C CA . ASN E 1 237 ? 75.688 36.822 16.786 1.00 28.18 232 ASN E CA 1
ATOM 9593 C C . ASN E 1 237 ? 76.484 35.801 16.029 1.00 27.84 232 ASN E C 1
ATOM 9594 O O . ASN E 1 237 ? 76.821 35.994 14.862 1.00 28.86 232 ASN E O 1
ATOM 9599 N N . PHE E 1 238 ? 76.824 34.711 16.698 1.00 27.10 233 PHE E N 1
ATOM 9600 C CA . PHE E 1 238 ? 77.520 33.641 16.014 1.00 25.89 233 PHE E CA 1
ATOM 9601 C C . PHE E 1 238 ? 77.073 32.328 16.648 1.00 26.40 233 PHE E C 1
ATOM 9602 O O . PHE E 1 238 ? 76.576 32.306 17.786 1.00 25.37 233 PHE E O 1
ATOM 9610 N N . ILE E 1 239 ? 77.190 31.236 15.897 1.00 25.71 234 ILE E N 1
ATOM 9611 C CA . ILE E 1 239 ? 76.792 29.934 16.426 1.00 25.95 234 ILE E CA 1
ATOM 9612 C C . ILE E 1 239 ? 78.010 29.211 16.967 1.00 25.88 234 ILE E C 1
ATOM 9613 O O . ILE E 1 239 ? 79.022 29.099 16.279 1.00 27.76 234 ILE E O 1
ATOM 9618 N N . TYR E 1 240 ? 77.914 28.748 18.210 1.00 26.20 235 TYR E N 1
ATOM 9619 C CA . TYR E 1 240 ? 78.997 28.002 18.852 1.00 25.78 235 TYR E CA 1
ATOM 9620 C C . TYR E 1 240 ? 78.688 26.526 18.652 1.00 25.20 235 TYR E C 1
ATOM 9621 O O . TYR E 1 240 ? 77.834 25.952 19.337 1.00 24.36 235 TYR E O 1
ATOM 9630 N N . GLY E 1 241 ? 79.396 25.931 17.698 1.00 25.28 236 GLY E N 1
ATOM 9631 C CA . GLY E 1 241 ? 79.209 24.532 17.330 1.00 27.28 236 GLY E CA 1
ATOM 9632 C C . GLY E 1 241 ? 79.115 23.425 18.370 1.00 28.77 236 GLY E C 1
ATOM 9633 O O . GLY E 1 241 ? 79.842 23.403 19.361 1.00 30.09 236 GLY E O 1
ATOM 9634 N N . ASN E 1 242 ? 78.208 22.487 18.142 1.00 30.28 237 ASN E N 1
ATOM 9635 C CA . ASN E 1 242 ? 78.070 21.383 19.061 1.00 32.72 237 ASN E CA 1
ATOM 9636 C C . ASN E 1 242 ? 77.994 20.082 18.313 1.00 36.00 237 ASN E C 1
ATOM 9637 O O . ASN E 1 242 ? 78.462 19.055 18.783 1.00 36.94 237 ASN E O 1
ATOM 9642 N N . TYR E 1 243 ? 77.383 20.129 17.142 1.00 39.40 238 TYR E N 1
ATOM 9643 C CA . TYR E 1 243 ? 77.244 18.949 16.325 1.00 41.70 238 TYR E CA 1
ATOM 9644 C C . TYR E 1 243 ? 76.908 19.431 14.939 1.00 42.68 238 TYR E C 1
ATOM 9645 O O . TYR E 1 243 ? 76.032 20.268 14.764 1.00 41.36 238 TYR E O 1
ATOM 9654 N N . THR E 1 244 ? 77.636 18.901 13.968 1.00 45.21 239 THR E N 1
ATOM 9655 C CA . THR E 1 244 ? 77.480 19.244 12.567 1.00 49.20 239 THR E CA 1
ATOM 9656 C C . THR E 1 244 ? 77.079 17.959 11.831 1.00 52.14 239 THR E C 1
ATOM 9657 O O . THR E 1 244 ? 77.433 16.865 12.268 1.00 54.35 239 THR E O 1
ATOM 9661 N N . GLU E 1 245 ? 76.342 18.081 10.730 1.00 54.59 240 GLU E N 1
ATOM 9662 C CA . GLU E 1 245 ? 75.934 16.912 9.945 1.00 56.95 240 GLU E CA 1
ATOM 9663 C C . GLU E 1 245 ? 75.559 17.334 8.534 1.00 57.68 240 GLU E C 1
ATOM 9664 O O . GLU E 1 245 ? 75.031 18.425 8.334 1.00 58.06 240 GLU E O 1
ATOM 9670 N N . PHE E 1 246 ? 75.808 16.461 7.562 1.00 58.49 241 PHE E N 1
ATOM 9671 C CA . PHE E 1 246 ? 75.499 16.774 6.171 1.00 59.04 241 PHE E CA 1
ATOM 9672 C C . PHE E 1 246 ? 74.070 16.488 5.768 1.00 59.55 241 PHE E C 1
ATOM 9673 O O . PHE E 1 246 ? 73.430 15.577 6.294 1.00 60.20 241 PHE E O 1
ATOM 9681 N N . LEU E 1 247 ? 73.581 17.270 4.813 1.00 59.66 242 LEU E N 1
ATOM 9682 C CA . LEU E 1 247 ? 72.216 17.126 4.328 1.00 59.74 242 LEU E CA 1
ATOM 9683 C C . LEU E 1 247 ? 72.134 16.439 2.953 1.00 60.27 242 LEU E C 1
ATOM 9684 O O . LEU E 1 247 ? 71.209 15.607 2.767 1.00 60.17 242 LEU E O 1
ATOM 9689 N N . VAL F 1 9 ? 57.776 62.591 42.788 1.00 106.06 4 VAL F N 1
ATOM 9690 C CA . VAL F 1 9 ? 56.464 62.743 43.486 1.00 106.89 4 VAL F CA 1
ATOM 9691 C C . VAL F 1 9 ? 55.309 62.711 42.491 1.00 107.04 4 VAL F C 1
ATOM 9692 O O . VAL F 1 9 ? 54.236 62.178 42.779 1.00 107.05 4 VAL F O 1
ATOM 9694 N N . ASP F 1 10 ? 55.531 63.293 41.320 1.00 107.46 5 ASP F N 1
ATOM 9695 C CA . ASP F 1 10 ? 54.507 63.323 40.287 1.00 107.73 5 ASP F CA 1
ATOM 9696 C C . ASP F 1 10 ? 54.535 62.045 39.458 1.00 107.47 5 ASP F C 1
ATOM 9697 O O . ASP F 1 10 ? 53.676 61.826 38.598 1.00 107.07 5 ASP F O 1
ATOM 9702 N N . LYS F 1 11 ? 55.522 61.198 39.724 1.00 107.12 6 LYS F N 1
ATOM 9703 C CA . LYS F 1 11 ? 55.650 59.949 38.990 1.00 106.84 6 LYS F CA 1
ATOM 9704 C C . LYS F 1 11 ? 54.753 58.854 39.586 1.00 105.86 6 LYS F C 1
ATOM 9705 O O . LYS F 1 11 ? 54.488 57.836 38.942 1.00 106.19 6 LYS F O 1
ATOM 9711 N N . SER F 1 12 ? 54.279 59.071 40.811 1.00 104.14 7 SER F N 1
ATOM 9712 C CA . SER F 1 12 ? 53.405 58.109 41.482 1.00 101.70 7 SER F CA 1
ATOM 9713 C C . SER F 1 12 ? 51.956 58.447 41.164 1.00 99.25 7 SER F C 1
ATOM 9714 O O . SER F 1 12 ? 51.073 57.587 41.199 1.00 98.37 7 SER F O 1
ATOM 9717 N N . LYS F 1 13 ? 51.733 59.722 40.862 1.00 96.82 8 LYS F N 1
ATOM 9718 C CA . LYS F 1 13 ? 50.413 60.237 40.534 1.00 94.92 8 LYS F CA 1
ATOM 9719 C C . LYS F 1 13 ? 50.037 59.808 39.125 1.00 93.05 8 LYS F C 1
ATOM 9720 O O . LYS F 1 13 ? 48.881 59.485 38.837 1.00 92.66 8 LYS F O 1
ATOM 9726 N N . THR F 1 14 ? 51.031 59.807 38.246 1.00 90.75 9 THR F N 1
ATOM 9727 C CA . THR F 1 14 ? 50.813 59.421 36.866 1.00 88.05 9 THR F CA 1
ATOM 9728 C C . THR F 1 14 ? 50.519 57.933 36.790 1.00 86.75 9 THR F C 1
ATOM 9729 O O . THR F 1 14 ? 49.581 57.505 36.117 1.00 86.89 9 THR F O 1
ATOM 9733 N N . LEU F 1 15 ? 51.329 57.145 37.484 1.00 84.99 10 LEU F N 1
ATOM 9734 C CA . LEU F 1 15 ? 51.153 55.702 37.501 1.00 83.11 10 LEU F CA 1
ATOM 9735 C C . LEU F 1 15 ? 49.709 55.373 37.828 1.00 81.47 10 LEU F C 1
ATOM 9736 O O . LEU F 1 15 ? 49.094 54.506 37.208 1.00 80.88 10 LEU F O 1
ATOM 9741 N N . THR F 1 16 ? 49.180 56.092 38.809 1.00 79.87 11 THR F N 1
ATOM 9742 C CA . THR F 1 16 ? 47.814 55.911 39.265 1.00 78.12 11 THR F CA 1
ATOM 9743 C C . THR F 1 16 ? 46.795 56.119 38.153 1.00 76.91 11 THR F C 1
ATOM 9744 O O . THR F 1 16 ? 45.881 55.315 37.973 1.00 76.82 11 THR F O 1
ATOM 9748 N N . LYS F 1 17 ? 46.954 57.202 37.408 1.00 75.28 12 LYS F N 1
ATOM 9749 C CA . LYS F 1 17 ? 46.028 57.501 36.337 1.00 74.36 12 LYS F CA 1
ATOM 9750 C C . LYS F 1 17 ? 45.995 56.385 35.318 1.00 73.70 12 LYS F C 1
ATOM 9751 O O . LYS F 1 17 ? 44.924 55.973 34.873 1.00 73.08 12 LYS F O 1
ATOM 9757 N N . PHE F 1 18 ? 47.168 55.882 34.952 1.00 73.50 13 PHE F N 1
ATOM 9758 C CA . PHE F 1 18 ? 47.242 54.814 33.962 1.00 73.33 13 PHE F CA 1
ATOM 9759 C C . PHE F 1 18 ? 46.588 53.525 34.431 1.00 74.20 13 PHE F C 1
ATOM 9760 O O . PHE F 1 18 ? 45.889 52.864 33.654 1.00 73.58 13 PHE F O 1
ATOM 9768 N N . GLU F 1 19 ? 46.817 53.168 35.697 1.00 75.57 14 GLU F N 1
ATOM 9769 C CA . GLU F 1 19 ? 46.210 51.961 36.261 1.00 76.72 14 GLU F CA 1
ATOM 9770 C C . GLU F 1 19 ? 44.706 52.024 36.005 1.00 77.05 14 GLU F C 1
ATOM 9771 O O . GLU F 1 19 ? 44.069 51.006 35.740 1.00 76.47 14 GLU F O 1
ATOM 9777 N N . GLU F 1 20 ? 44.148 53.230 36.087 1.00 77.20 15 GLU F N 1
ATOM 9778 C CA . GLU F 1 20 ? 42.732 53.423 35.840 1.00 77.29 15 GLU F CA 1
ATOM 9779 C C . GLU F 1 20 ? 42.482 53.335 34.336 1.00 76.63 15 GLU F C 1
ATOM 9780 O O . GLU F 1 20 ? 41.552 52.661 33.887 1.00 76.71 15 GLU F O 1
ATOM 9786 N N . PHE F 1 21 ? 43.319 53.998 33.548 1.00 75.35 16 PHE F N 1
ATOM 9787 C CA . PHE F 1 21 ? 43.133 53.954 32.111 1.00 74.58 16 PHE F CA 1
ATOM 9788 C C . PHE F 1 21 ? 43.101 52.513 31.605 1.00 75.53 16 PHE F C 1
ATOM 9789 O O . PHE F 1 21 ? 42.217 52.134 30.836 1.00 75.38 16 PHE F O 1
ATOM 9797 N N . PHE F 1 22 ? 44.071 51.714 32.040 1.00 76.31 17 PHE F N 1
ATOM 9798 C CA . PHE F 1 22 ? 44.163 50.319 31.623 1.00 77.33 17 PHE F CA 1
ATOM 9799 C C . PHE F 1 22 ? 43.254 49.417 32.459 1.00 78.85 17 PHE F C 1
ATOM 9800 O O . PHE F 1 22 ? 43.628 48.308 32.870 1.00 79.25 17 PHE F O 1
ATOM 9808 N N . SER F 1 23 ? 42.048 49.920 32.693 1.00 80.03 18 SER F N 1
ATOM 9809 C CA . SER F 1 23 ? 41.036 49.223 33.460 1.00 80.48 18 SER F CA 1
ATOM 9810 C C . SER F 1 23 ? 39.742 49.410 32.702 1.00 81.77 18 SER F C 1
ATOM 9811 O O . SER F 1 23 ? 38.935 48.493 32.586 1.00 81.73 18 SER F O 1
ATOM 9814 N N . LEU F 1 24 ? 39.571 50.609 32.161 1.00 84.01 19 LEU F N 1
ATOM 9815 C CA . LEU F 1 24 ? 38.392 50.955 31.372 1.00 86.84 19 LEU F CA 1
ATOM 9816 C C . LEU F 1 24 ? 38.022 49.782 30.474 1.00 88.17 19 LEU F C 1
ATOM 9817 O O . LEU F 1 24 ? 38.894 49.146 29.898 1.00 87.31 19 LEU F O 1
ATOM 9822 N N . GLN F 1 25 ? 36.727 49.512 30.360 1.00 91.21 20 GLN F N 1
ATOM 9823 C CA . GLN F 1 25 ? 36.235 48.402 29.556 1.00 94.77 20 GLN F CA 1
ATOM 9824 C C . GLN F 1 25 ? 37.015 48.104 28.279 1.00 96.19 20 GLN F C 1
ATOM 9825 O O . GLN F 1 25 ? 37.205 46.934 27.928 1.00 97.33 20 GLN F O 1
ATOM 9831 N N . ASP F 1 26 ? 37.472 49.139 27.579 1.00 96.84 21 ASP F N 1
ATOM 9832 C CA . ASP F 1 26 ? 38.229 48.925 26.342 1.00 96.69 21 ASP F CA 1
ATOM 9833 C C . ASP F 1 26 ? 39.622 48.364 26.683 1.00 95.98 21 ASP F C 1
ATOM 9834 O O . ASP F 1 26 ? 39.877 47.159 26.569 1.00 95.73 21 ASP F O 1
ATOM 9839 N N . TYR F 1 27 ? 40.509 49.256 27.111 1.00 95.17 22 TYR F N 1
ATOM 9840 C CA . TYR F 1 27 ? 41.874 48.902 27.466 1.00 94.64 22 TYR F CA 1
ATOM 9841 C C . TYR F 1 27 ? 41.973 48.062 28.724 1.00 95.35 22 TYR F C 1
ATOM 9842 O O . TYR F 1 27 ? 42.447 48.534 29.758 1.00 95.56 22 TYR F O 1
ATOM 9851 N N . LYS F 1 28 ? 41.527 46.816 28.637 1.00 95.92 23 LYS F N 1
ATOM 9852 C CA . LYS F 1 28 ? 41.581 45.911 29.779 1.00 97.14 23 LYS F CA 1
ATOM 9853 C C . LYS F 1 28 ? 41.492 44.503 29.235 1.00 97.61 23 LYS F C 1
ATOM 9854 O O . LYS F 1 28 ? 42.246 43.618 29.636 1.00 97.39 23 LYS F O 1
ATOM 9860 N N . ASP F 1 29 ? 40.562 44.290 28.315 1.00 98.30 24 ASP F N 1
ATOM 9861 C CA . ASP F 1 29 ? 40.416 42.970 27.730 1.00 99.19 24 ASP F CA 1
ATOM 9862 C C . ASP F 1 29 ? 41.593 42.703 26.800 1.00 98.88 24 ASP F C 1
ATOM 9863 O O . ASP F 1 29 ? 42.274 41.687 26.936 1.00 98.77 24 ASP F O 1
ATOM 9868 N N . ARG F 1 30 ? 41.853 43.621 25.872 1.00 98.32 25 ARG F N 1
ATOM 9869 C CA . ARG F 1 30 ? 42.960 43.428 24.950 1.00 97.11 25 ARG F CA 1
ATOM 9870 C C . ARG F 1 30 ? 44.291 43.595 25.672 1.00 95.62 25 ARG F C 1
ATOM 9871 O O . ARG F 1 30 ? 45.348 43.375 25.090 1.00 95.81 25 ARG F O 1
ATOM 9879 N N . VAL F 1 31 ? 44.226 43.978 26.946 1.00 93.60 26 VAL F N 1
ATOM 9880 C CA . VAL F 1 31 ? 45.422 44.131 27.767 1.00 91.90 26 VAL F CA 1
ATOM 9881 C C . VAL F 1 31 ? 45.800 42.752 28.288 1.00 91.24 26 VAL F C 1
ATOM 9882 O O . VAL F 1 31 ? 46.853 42.223 27.949 1.00 91.42 26 VAL F O 1
ATOM 9886 N N . PHE F 1 32 ? 44.936 42.167 29.113 1.00 90.78 27 PHE F N 1
ATOM 9887 C CA . PHE F 1 32 ? 45.202 40.841 29.666 1.00 90.07 27 PHE F CA 1
ATOM 9888 C C . PHE F 1 32 ? 45.383 39.847 28.528 1.00 88.24 27 PHE F C 1
ATOM 9889 O O . PHE F 1 32 ? 46.215 38.948 28.603 1.00 87.35 27 PHE F O 1
ATOM 9897 N N . GLU F 1 33 ? 44.612 40.027 27.464 1.00 86.70 28 GLU F N 1
ATOM 9898 C CA . GLU F 1 33 ? 44.699 39.144 26.315 1.00 85.65 28 GLU F CA 1
ATOM 9899 C C . GLU F 1 33 ? 46.107 39.207 25.730 1.00 84.19 28 GLU F C 1
ATOM 9900 O O . GLU F 1 33 ? 46.586 38.259 25.110 1.00 84.45 28 GLU F O 1
ATOM 9906 N N . ALA F 1 34 ? 46.770 40.335 25.936 1.00 82.41 29 ALA F N 1
ATOM 9907 C CA . ALA F 1 34 ? 48.120 40.517 25.441 1.00 80.39 29 ALA F CA 1
ATOM 9908 C C . ALA F 1 34 ? 49.091 39.952 26.453 1.00 79.47 29 ALA F C 1
ATOM 9909 O O . ALA F 1 34 ? 49.936 39.128 26.124 1.00 79.44 29 ALA F O 1
ATOM 9911 N N . ILE F 1 35 ? 48.966 40.396 27.696 1.00 78.91 30 ILE F N 1
ATOM 9912 C CA . ILE F 1 35 ? 49.849 39.929 28.754 1.00 78.39 30 ILE F CA 1
ATOM 9913 C C . ILE F 1 35 ? 49.827 38.415 28.797 1.00 78.43 30 ILE F C 1
ATOM 9914 O O . ILE F 1 35 ? 50.727 37.787 29.334 1.00 77.96 30 ILE F O 1
ATOM 9919 N N . GLU F 1 36 ? 48.790 37.828 28.223 1.00 79.37 31 GLU F N 1
ATOM 9920 C CA . GLU F 1 36 ? 48.669 36.384 28.214 1.00 80.38 31 GLU F CA 1
ATOM 9921 C C . GLU F 1 36 ? 49.597 35.744 27.182 1.00 80.03 31 GLU F C 1
ATOM 9922 O O . GLU F 1 36 ? 50.233 34.730 27.463 1.00 80.41 31 GLU F O 1
ATOM 9928 N N . LYS F 1 37 ? 49.687 36.347 26.000 1.00 79.61 32 LYS F N 1
ATOM 9929 C CA . LYS F 1 37 ? 50.527 35.818 24.923 1.00 79.57 32 LYS F CA 1
ATOM 9930 C C . LYS F 1 37 ? 52.020 36.160 25.000 1.00 79.68 32 LYS F C 1
ATOM 9931 O O . LYS F 1 37 ? 52.782 35.817 24.093 1.00 79.44 32 LYS F O 1
ATOM 9937 N N . TYR F 1 38 ? 52.430 36.852 26.057 1.00 79.60 33 TYR F N 1
ATOM 9938 C CA . TYR F 1 38 ? 53.828 37.203 26.227 1.00 78.89 33 TYR F CA 1
ATOM 9939 C C . TYR F 1 38 ? 54.627 35.907 26.146 1.00 78.56 33 TYR F C 1
ATOM 9940 O O . TYR F 1 38 ? 54.229 34.893 26.697 1.00 78.62 33 TYR F O 1
ATOM 9949 N N . PRO F 1 39 ? 55.776 35.936 25.450 1.00 78.52 34 PRO F N 1
ATOM 9950 C CA . PRO F 1 39 ? 56.250 37.160 24.801 1.00 77.72 34 PRO F CA 1
ATOM 9951 C C . PRO F 1 39 ? 55.884 37.186 23.328 1.00 76.03 34 PRO F C 1
ATOM 9952 O O . PRO F 1 39 ? 56.510 37.895 22.562 1.00 76.93 34 PRO F O 1
ATOM 9956 N N . ASN F 1 40 ? 54.881 36.419 22.923 1.00 73.93 35 ASN F N 1
ATOM 9957 C CA . ASN F 1 40 ? 54.528 36.410 21.513 1.00 72.34 35 ASN F CA 1
ATOM 9958 C C . ASN F 1 40 ? 53.847 37.683 21.034 1.00 70.48 35 ASN F C 1
ATOM 9959 O O . ASN F 1 40 ? 53.333 37.731 19.921 1.00 70.55 35 ASN F O 1
ATOM 9964 N N . VAL F 1 41 ? 53.838 38.717 21.867 1.00 67.57 36 VAL F N 1
ATOM 9965 C CA . VAL F 1 41 ? 53.230 39.974 21.467 1.00 64.87 36 VAL F CA 1
ATOM 9966 C C . VAL F 1 41 ? 54.100 41.176 21.840 1.00 63.98 36 VAL F C 1
ATOM 9967 O O . VAL F 1 41 ? 54.528 41.948 20.969 1.00 63.42 36 VAL F O 1
ATOM 9971 N N . ARG F 1 42 ? 54.358 41.335 23.132 1.00 62.06 37 ARG F N 1
ATOM 9972 C CA . ARG F 1 42 ? 55.200 42.426 23.617 1.00 60.00 37 ARG F CA 1
ATOM 9973 C C . ARG F 1 42 ? 54.626 43.841 23.487 1.00 57.81 37 ARG F C 1
ATOM 9974 O O . ARG F 1 42 ? 55.023 44.729 24.228 1.00 57.15 37 ARG F O 1
ATOM 9982 N N . SER F 1 43 ? 53.693 44.055 22.565 1.00 56.48 38 SER F N 1
ATOM 9983 C CA . SER F 1 43 ? 53.115 45.384 22.387 1.00 55.45 38 SER F CA 1
ATOM 9984 C C . SER F 1 43 ? 51.638 45.508 22.709 1.00 54.94 38 SER F C 1
ATOM 9985 O O . SER F 1 43 ? 50.904 44.527 22.725 1.00 55.31 38 SER F O 1
ATOM 9988 N N . ILE F 1 44 ? 51.219 46.744 22.947 1.00 55.23 39 ILE F N 1
ATOM 9989 C CA . ILE F 1 44 ? 49.830 47.080 23.229 1.00 55.36 39 ILE F CA 1
ATOM 9990 C C . ILE F 1 44 ? 49.596 48.449 22.629 1.00 54.47 39 ILE F C 1
ATOM 9991 O O . ILE F 1 44 ? 50.051 49.445 23.178 1.00 54.89 39 ILE F O 1
ATOM 9996 N N . GLU F 1 45 ? 48.903 48.504 21.498 1.00 54.01 40 GLU F N 1
ATOM 9997 C CA . GLU F 1 45 ? 48.629 49.778 20.841 1.00 53.64 40 GLU F CA 1
ATOM 9998 C C . GLU F 1 45 ? 47.651 50.629 21.662 1.00 53.03 40 GLU F C 1
ATOM 9999 O O . GLU F 1 45 ? 46.737 50.108 22.273 1.00 53.71 40 GLU F O 1
ATOM 10005 N N . VAL F 1 46 ? 47.849 51.934 21.698 1.00 53.02 41 VAL F N 1
ATOM 10006 C CA . VAL F 1 46 ? 46.951 52.783 22.464 1.00 53.30 41 VAL F CA 1
ATOM 10007 C C . VAL F 1 46 ? 46.584 54.010 21.657 1.00 55.42 41 VAL F C 1
ATOM 10008 O O . VAL F 1 46 ? 47.449 54.789 21.283 1.00 55.83 41 VAL F O 1
ATOM 10012 N N . ASP F 1 47 ? 45.299 54.180 21.375 1.00 57.98 42 ASP F N 1
ATOM 10013 C CA . ASP F 1 47 ? 44.855 55.327 20.600 1.00 59.84 42 ASP F CA 1
ATOM 10014 C C . ASP F 1 47 ? 45.052 56.593 21.423 1.00 60.65 42 ASP F C 1
ATOM 10015 O O . ASP F 1 47 ? 44.562 56.688 22.552 1.00 60.23 42 ASP F O 1
ATOM 10020 N N . TYR F 1 48 ? 45.762 57.572 20.870 1.00 61.65 43 TYR F N 1
ATOM 10021 C CA . TYR F 1 48 ? 46.016 58.809 21.612 1.00 62.96 43 TYR F CA 1
ATOM 10022 C C . TYR F 1 48 ? 44.713 59.515 22.025 1.00 65.05 43 TYR F C 1
ATOM 10023 O O . TYR F 1 48 ? 44.587 59.980 23.164 1.00 64.27 43 TYR F O 1
ATOM 10032 N N . LEU F 1 49 ? 43.752 59.576 21.101 1.00 67.28 44 LEU F N 1
ATOM 10033 C CA . LEU F 1 49 ? 42.455 60.203 21.358 1.00 69.09 44 LEU F CA 1
ATOM 10034 C C . LEU F 1 49 ? 41.859 59.651 22.649 1.00 70.49 44 LEU F C 1
ATOM 10035 O O . LEU F 1 49 ? 41.530 60.405 23.563 1.00 70.33 44 LEU F O 1
ATOM 10040 N N . ASP F 1 50 ? 41.730 58.331 22.714 1.00 71.79 45 ASP F N 1
ATOM 10041 C CA . ASP F 1 50 ? 41.185 57.678 23.887 1.00 74.12 45 ASP F CA 1
ATOM 10042 C C . ASP F 1 50 ? 41.867 58.149 25.158 1.00 75.70 45 ASP F C 1
ATOM 10043 O O . ASP F 1 50 ? 41.223 58.316 26.194 1.00 76.33 45 ASP F O 1
ATOM 10048 N N . LEU F 1 51 ? 43.173 58.355 25.097 1.00 77.47 46 LEU F N 1
ATOM 10049 C CA . LEU F 1 51 ? 43.880 58.820 26.281 1.00 79.45 46 LEU F CA 1
ATOM 10050 C C . LEU F 1 51 ? 43.564 60.295 26.447 1.00 80.93 46 LEU F C 1
ATOM 10051 O O . LEU F 1 51 ? 43.527 60.818 27.561 1.00 80.81 46 LEU F O 1
ATOM 10056 N N . GLU F 1 52 ? 43.325 60.957 25.320 1.00 82.82 47 GLU F N 1
ATOM 10057 C CA . GLU F 1 52 ? 43.026 62.382 25.310 1.00 84.26 47 GLU F CA 1
ATOM 10058 C C . GLU F 1 52 ? 41.710 62.686 26.009 1.00 84.53 47 GLU F C 1
ATOM 10059 O O . GLU F 1 52 ? 41.623 63.633 26.794 1.00 84.63 47 GLU F O 1
ATOM 10065 N N . MET F 1 53 ? 40.691 61.881 25.721 1.00 84.47 48 MET F N 1
ATOM 10066 C CA . MET F 1 53 ? 39.383 62.065 26.336 1.00 83.88 48 MET F CA 1
ATOM 10067 C C . MET F 1 53 ? 39.386 61.591 27.778 1.00 82.65 48 MET F C 1
ATOM 10068 O O . MET F 1 53 ? 38.714 62.174 28.624 1.00 82.96 48 MET F O 1
ATOM 10073 N N . PHE F 1 54 ? 40.142 60.534 28.057 1.00 81.09 49 PHE F N 1
ATOM 10074 C CA . PHE F 1 54 ? 40.210 59.999 29.409 1.00 79.62 49 PHE F CA 1
ATOM 10075 C C . PHE F 1 54 ? 40.864 60.962 30.387 1.00 78.81 49 PHE F C 1
ATOM 10076 O O . PHE F 1 54 ? 40.652 60.860 31.594 1.00 78.83 49 PHE F O 1
ATOM 10084 N N . ASP F 1 55 ? 41.682 61.870 29.873 1.00 77.32 50 ASP F N 1
ATOM 10085 C CA . ASP F 1 55 ? 42.356 62.850 30.711 1.00 76.56 50 ASP F CA 1
ATOM 10086 C C . ASP F 1 55 ? 43.219 63.701 29.805 1.00 76.97 50 ASP F C 1
ATOM 10087 O O . ASP F 1 55 ? 44.381 63.393 29.577 1.00 77.49 50 ASP F O 1
ATOM 10092 N N . PRO F 1 56 ? 42.661 64.793 29.277 1.00 77.06 51 PRO F N 1
ATOM 10093 C CA . PRO F 1 56 ? 43.410 65.678 28.388 1.00 76.74 51 PRO F CA 1
ATOM 10094 C C . PRO F 1 56 ? 44.718 66.183 28.981 1.00 75.70 51 PRO F C 1
ATOM 10095 O O . PRO F 1 56 ? 45.689 66.383 28.259 1.00 75.54 51 PRO F O 1
ATOM 10099 N N . ASP F 1 57 ? 44.741 66.393 30.291 1.00 74.39 52 ASP F N 1
ATOM 10100 C CA . ASP F 1 57 ? 45.948 66.884 30.939 1.00 73.78 52 ASP F CA 1
ATOM 10101 C C . ASP F 1 57 ? 47.128 65.920 30.854 1.00 71.94 52 ASP F C 1
ATOM 10102 O O . ASP F 1 57 ? 48.273 66.340 30.686 1.00 71.73 52 ASP F O 1
ATOM 10107 N N . LEU F 1 58 ? 46.845 64.630 30.976 1.00 70.25 53 LEU F N 1
ATOM 10108 C CA . LEU F 1 58 ? 47.874 63.601 30.893 1.00 68.30 53 LEU F CA 1
ATOM 10109 C C . LEU F 1 58 ? 48.236 63.385 29.419 1.00 66.96 53 LEU F C 1
ATOM 10110 O O . LEU F 1 58 ? 49.383 63.113 29.085 1.00 66.84 53 LEU F O 1
ATOM 10115 N N . ALA F 1 59 ? 47.253 63.506 28.535 1.00 64.93 54 ALA F N 1
ATOM 10116 C CA . ALA F 1 59 ? 47.504 63.310 27.121 1.00 62.99 54 ALA F CA 1
ATOM 10117 C C . ALA F 1 59 ? 48.581 64.262 26.639 1.00 62.08 54 ALA F C 1
ATOM 10118 O O . ALA F 1 59 ? 49.200 64.019 25.612 1.00 63.35 54 ALA F O 1
ATOM 10120 N N . ASP F 1 60 ? 48.806 65.347 27.376 1.00 61.02 55 ASP F N 1
ATOM 10121 C CA . ASP F 1 60 ? 49.829 66.325 27.001 1.00 59.73 55 ASP F CA 1
ATOM 10122 C C . ASP F 1 60 ? 51.169 65.933 27.627 1.00 57.21 55 ASP F C 1
ATOM 10123 O O . ASP F 1 60 ? 52.214 65.981 26.976 1.00 58.03 55 ASP F O 1
ATOM 10128 N N . LEU F 1 61 ? 51.126 65.543 28.895 1.00 53.18 56 LEU F N 1
ATOM 10129 C CA . LEU F 1 61 ? 52.317 65.114 29.609 1.00 49.31 56 LEU F CA 1
ATOM 10130 C C . LEU F 1 61 ? 53.071 64.073 28.772 1.00 48.05 56 LEU F C 1
ATOM 10131 O O . LEU F 1 61 ? 54.300 64.076 28.714 1.00 47.01 56 LEU F O 1
ATOM 10136 N N . LEU F 1 62 ? 52.315 63.177 28.143 1.00 46.85 57 LEU F N 1
ATOM 10137 C CA . LEU F 1 62 ? 52.881 62.135 27.304 1.00 45.20 57 LEU F CA 1
ATOM 10138 C C . LEU F 1 62 ? 53.810 62.787 26.314 1.00 45.02 57 LEU F C 1
ATOM 10139 O O . LEU F 1 62 ? 54.897 62.298 26.046 1.00 45.93 57 LEU F O 1
ATOM 10144 N N . ILE F 1 63 ? 53.388 63.910 25.767 1.00 44.35 58 ILE F N 1
ATOM 10145 C CA . ILE F 1 63 ? 54.220 64.567 24.801 1.00 43.58 58 ILE F CA 1
ATOM 10146 C C . ILE F 1 63 ? 55.362 65.334 25.409 1.00 43.59 58 ILE F C 1
ATOM 10147 O O . ILE F 1 63 ? 56.419 65.431 24.816 1.00 43.89 58 ILE F O 1
ATOM 10152 N N . GLU F 1 64 ? 55.175 65.854 26.607 1.00 44.51 59 GLU F N 1
ATOM 10153 C CA . GLU F 1 64 ? 56.239 66.615 27.236 1.00 45.93 59 GLU F CA 1
ATOM 10154 C C . GLU F 1 64 ? 57.296 65.775 27.908 1.00 45.19 59 GLU F C 1
ATOM 10155 O O . GLU F 1 64 ? 58.446 66.185 27.999 1.00 45.25 59 GLU F O 1
ATOM 10161 N N . LYS F 1 65 ? 56.904 64.605 28.389 1.00 45.75 60 LYS F N 1
ATOM 10162 C CA . LYS F 1 65 ? 57.837 63.718 29.064 1.00 46.17 60 LYS F CA 1
ATOM 10163 C C . LYS F 1 65 ? 57.480 62.248 28.841 1.00 45.11 60 LYS F C 1
ATOM 10164 O O . LYS F 1 65 ? 57.247 61.501 29.795 1.00 45.31 60 LYS F O 1
ATOM 10170 N N . PRO F 1 66 ? 57.460 61.809 27.574 1.00 43.17 61 PRO F N 1
ATOM 10171 C CA . PRO F 1 66 ? 57.128 60.433 27.221 1.00 42.70 61 PRO F CA 1
ATOM 10172 C C . PRO F 1 66 ? 57.994 59.385 27.888 1.00 43.57 61 PRO F C 1
ATOM 10173 O O . PRO F 1 66 ? 57.500 58.329 28.266 1.00 43.34 61 PRO F O 1
ATOM 10177 N N . ASP F 1 67 ? 59.285 59.654 28.034 1.00 45.07 62 ASP F N 1
ATOM 10178 C CA . ASP F 1 67 ? 60.130 58.655 28.654 1.00 47.07 62 ASP F CA 1
ATOM 10179 C C . ASP F 1 67 ? 59.565 58.236 29.996 1.00 48.12 62 ASP F C 1
ATOM 10180 O O . ASP F 1 67 ? 59.496 57.043 30.290 1.00 48.23 62 ASP F O 1
ATOM 10185 N N . ASP F 1 68 ? 59.125 59.201 30.799 1.00 49.30 63 ASP F N 1
ATOM 10186 C CA . ASP F 1 68 ? 58.557 58.877 32.103 1.00 49.78 63 ASP F CA 1
ATOM 10187 C C . ASP F 1 68 ? 57.121 58.385 32.009 1.00 48.91 63 ASP F C 1
ATOM 10188 O O . ASP F 1 68 ? 56.775 57.365 32.597 1.00 50.08 63 ASP F O 1
ATOM 10193 N N . VAL F 1 69 ? 56.279 59.114 31.287 1.00 46.73 64 VAL F N 1
ATOM 10194 C CA . VAL F 1 69 ? 54.889 58.720 31.175 1.00 45.03 64 VAL F CA 1
ATOM 10195 C C . VAL F 1 69 ? 54.753 57.252 30.800 1.00 45.22 64 VAL F C 1
ATOM 10196 O O . VAL F 1 69 ? 53.979 56.529 31.416 1.00 46.17 64 VAL F O 1
ATOM 10200 N N . ILE F 1 70 ? 55.514 56.803 29.809 1.00 44.90 65 ILE F N 1
ATOM 10201 C CA . ILE F 1 70 ? 55.446 55.410 29.389 1.00 44.57 65 ILE F CA 1
ATOM 10202 C C . ILE F 1 70 ? 56.036 54.507 30.449 1.00 47.00 65 ILE F C 1
ATOM 10203 O O . ILE F 1 70 ? 55.496 53.451 30.747 1.00 47.54 65 ILE F O 1
ATOM 10208 N N . ARG F 1 71 ? 57.160 54.919 31.014 1.00 50.50 66 ARG F N 1
ATOM 10209 C CA . ARG F 1 71 ? 57.815 54.137 32.056 1.00 53.50 66 ARG F CA 1
ATOM 10210 C C . ARG F 1 71 ? 56.822 53.948 33.202 1.00 54.74 66 ARG F C 1
ATOM 10211 O O . ARG F 1 71 ? 56.927 52.995 33.978 1.00 56.82 66 ARG F O 1
ATOM 10219 N N . ALA F 1 72 ? 55.854 54.858 33.301 1.00 54.88 67 ALA F N 1
ATOM 10220 C CA . ALA F 1 72 ? 54.821 54.769 34.332 1.00 54.50 67 ALA F CA 1
ATOM 10221 C C . ALA F 1 72 ? 53.677 53.901 33.799 1.00 53.69 67 ALA F C 1
ATOM 10222 O O . ALA F 1 72 ? 53.229 52.984 34.468 1.00 53.82 67 ALA F O 1
ATOM 10224 N N . ALA F 1 73 ? 53.220 54.188 32.585 1.00 53.22 68 ALA F N 1
ATOM 10225 C CA . ALA F 1 73 ? 52.142 53.421 31.978 1.00 53.25 68 ALA F CA 1
ATOM 10226 C C . ALA F 1 73 ? 52.502 51.950 31.950 1.00 53.91 68 ALA F C 1
ATOM 10227 O O . ALA F 1 73 ? 51.636 51.086 31.943 1.00 54.16 68 ALA F O 1
ATOM 10229 N N . GLN F 1 74 ? 53.790 51.660 31.916 1.00 55.31 69 GLN F N 1
ATOM 10230 C CA . GLN F 1 74 ? 54.216 50.279 31.888 1.00 56.53 69 GLN F CA 1
ATOM 10231 C C . GLN F 1 74 ? 54.078 49.681 33.257 1.00 57.81 69 GLN F C 1
ATOM 10232 O O . GLN F 1 74 ? 53.586 48.572 33.408 1.00 57.75 69 GLN F O 1
ATOM 10238 N N . GLN F 1 75 ? 54.521 50.430 34.254 1.00 59.81 70 GLN F N 1
ATOM 10239 C CA . GLN F 1 75 ? 54.440 49.999 35.638 1.00 61.81 70 GLN F CA 1
ATOM 10240 C C . GLN F 1 75 ? 52.995 49.712 36.002 1.00 61.78 70 GLN F C 1
ATOM 10241 O O . GLN F 1 75 ? 52.724 48.883 36.852 1.00 61.45 70 GLN F O 1
ATOM 10247 N N . ALA F 1 76 ? 52.075 50.418 35.356 1.00 63.26 71 ALA F N 1
ATOM 10248 C CA . ALA F 1 76 ? 50.652 50.248 35.612 1.00 64.56 71 ALA F CA 1
ATOM 10249 C C . ALA F 1 76 ? 50.201 48.878 35.144 1.00 65.66 71 ALA F C 1
ATOM 10250 O O . ALA F 1 76 ? 49.686 48.086 35.926 1.00 66.09 71 ALA F O 1
ATOM 10252 N N . ILE F 1 77 ? 50.389 48.593 33.866 1.00 66.59 72 ILE F N 1
ATOM 10253 C CA . ILE F 1 77 ? 49.984 47.30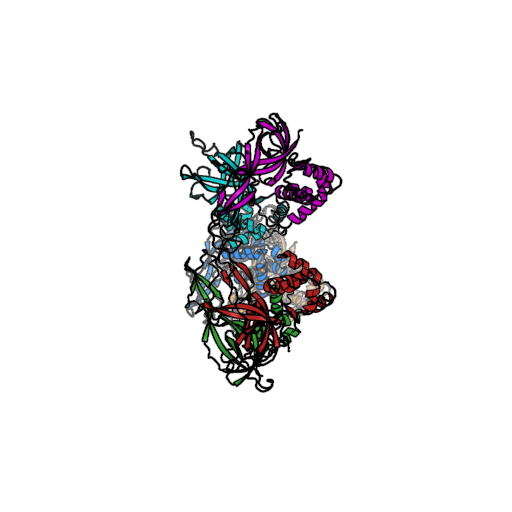4 33.364 1.00 67.54 72 ILE F CA 1
ATOM 10254 C C . ILE F 1 77 ? 50.504 46.207 34.271 1.00 69.99 72 ILE F C 1
ATOM 10255 O O . ILE F 1 77 ? 49.877 45.168 34.405 1.00 71.34 72 ILE F O 1
ATOM 10260 N N . ARG F 1 78 ? 51.640 46.452 34.911 1.00 72.38 73 ARG F N 1
ATOM 10261 C CA . ARG F 1 78 ? 52.237 45.475 35.812 1.00 75.07 73 ARG F CA 1
ATOM 10262 C C . ARG F 1 78 ? 51.487 45.408 37.132 1.00 76.24 73 ARG F C 1
ATOM 10263 O O . ARG F 1 78 ? 51.336 44.334 37.712 1.00 76.95 73 ARG F O 1
ATOM 10271 N N . ASN F 1 79 ? 51.021 46.559 37.601 1.00 77.26 74 ASN F N 1
ATOM 10272 C CA . ASN F 1 79 ? 50.292 46.643 38.853 1.00 78.62 74 ASN F CA 1
ATOM 10273 C C . ASN F 1 79 ? 48.806 46.414 38.640 1.00 80.45 74 ASN F C 1
ATOM 10274 O O . ASN F 1 79 ? 47.977 47.024 39.304 1.00 81.72 74 ASN F O 1
ATOM 10279 N N . ILE F 1 80 ? 48.468 45.540 37.706 1.00 82.20 75 ILE F N 1
ATOM 10280 C CA . ILE F 1 80 ? 47.072 45.234 37.425 1.00 84.63 75 ILE F CA 1
ATOM 10281 C C . ILE F 1 80 ? 47.025 43.818 36.899 1.00 86.36 75 ILE F C 1
ATOM 10282 O O . ILE F 1 80 ? 46.085 43.065 37.148 1.00 86.76 75 ILE F O 1
ATOM 10287 N N . ASP F 1 81 ? 48.068 43.468 36.164 1.00 88.18 76 ASP F N 1
ATOM 10288 C CA . ASP F 1 81 ? 48.176 42.156 35.579 1.00 89.62 76 ASP F CA 1
ATOM 10289 C C . ASP F 1 81 ? 47.803 41.086 36.580 1.00 90.81 76 ASP F C 1
ATOM 10290 O O . ASP F 1 81 ? 48.582 40.756 37.475 1.00 91.10 76 ASP F O 1
ATOM 10295 N N . ARG F 1 82 ? 46.594 40.559 36.422 1.00 92.05 77 ARG F N 1
ATOM 10296 C CA . ARG F 1 82 ? 46.073 39.514 37.293 1.00 92.98 77 ARG F CA 1
ATOM 10297 C C . ARG F 1 82 ? 46.963 38.278 37.258 1.00 92.68 77 ARG F C 1
ATOM 10298 O O . ARG F 1 82 ? 47.132 37.606 38.274 1.00 93.37 77 ARG F O 1
ATOM 10306 N N . LEU F 1 83 ? 47.526 37.985 36.087 1.00 91.97 78 LEU F N 1
ATOM 10307 C CA . LEU F 1 83 ? 48.395 36.827 35.915 1.00 91.62 78 LEU F CA 1
ATOM 10308 C C . LEU F 1 83 ? 49.708 36.947 36.688 1.00 91.79 78 LEU F C 1
ATOM 10309 O O . LEU F 1 83 ? 50.494 36.001 36.736 1.00 91.72 78 LEU F O 1
ATOM 10314 N N . ARG F 1 84 ? 49.938 38.112 37.290 1.00 92.72 79 ARG F N 1
ATOM 10315 C CA . ARG F 1 84 ? 51.141 38.367 38.084 1.00 93.26 79 ARG F CA 1
ATOM 10316 C C . ARG F 1 84 ? 52.442 38.366 37.280 1.00 92.11 79 ARG F C 1
ATOM 10317 O O . ARG F 1 84 ? 53.441 38.910 37.742 1.00 92.00 79 ARG F O 1
ATOM 10325 N N . LYS F 1 85 ? 52.430 37.761 36.091 1.00 90.89 80 LYS F N 1
ATOM 10326 C CA . LYS F 1 85 ? 53.614 37.717 35.226 1.00 89.98 80 LYS F CA 1
ATOM 10327 C C . LYS F 1 85 ? 54.293 39.066 35.155 1.00 89.82 80 LYS F C 1
ATOM 10328 O O . LYS F 1 85 ? 53.899 39.911 34.352 1.00 91.18 80 LYS F O 1
ATOM 10334 N N . ASN F 1 86 ? 55.316 39.278 35.975 1.00 88.94 81 ASN F N 1
ATOM 10335 C CA . ASN F 1 86 ? 56.002 40.565 35.966 1.00 88.16 81 ASN F CA 1
ATOM 10336 C C . ASN F 1 86 ? 56.749 40.827 34.663 1.00 86.43 81 ASN F C 1
ATOM 10337 O O . ASN F 1 86 ? 57.974 40.741 34.617 1.00 87.72 81 ASN F O 1
ATOM 10342 N N . VAL F 1 87 ? 56.022 41.148 33.601 1.00 83.38 82 VAL F N 1
ATOM 10343 C CA . VAL F 1 87 ? 56.669 41.435 32.327 1.00 80.78 82 VAL F CA 1
ATOM 10344 C C . VAL F 1 87 ? 56.283 42.817 31.846 1.00 78.29 82 VAL F C 1
ATOM 10345 O O . VAL F 1 87 ? 55.250 43.352 32.238 1.00 77.89 82 VAL F O 1
ATOM 10349 N N . ASP F 1 88 ? 57.118 43.403 30.998 1.00 75.05 83 ASP F N 1
ATOM 10350 C CA . ASP F 1 88 ? 56.823 44.730 30.499 1.00 71.07 83 ASP F CA 1
ATOM 10351 C C . ASP F 1 88 ? 56.510 44.736 29.017 1.00 67.51 83 ASP F C 1
ATOM 10352 O O . ASP F 1 88 ? 57.256 44.204 28.197 1.00 66.45 83 ASP F O 1
ATOM 10357 N N . LEU F 1 89 ? 55.373 45.330 28.691 1.00 63.15 84 LEU F N 1
ATOM 10358 C CA . LEU F 1 89 ? 54.935 45.418 27.318 1.00 58.89 84 LEU F CA 1
ATOM 10359 C C . LEU F 1 89 ? 55.234 46.787 26.759 1.00 56.24 84 LEU F C 1
ATOM 10360 O O . LEU F 1 89 ? 55.222 47.786 27.471 1.00 55.88 84 LEU F O 1
ATOM 10365 N N . ASN F 1 90 ? 55.505 46.835 25.470 1.00 53.71 85 ASN F N 1
ATOM 10366 C CA . ASN F 1 90 ? 55.776 48.105 24.856 1.00 51.99 85 ASN F CA 1
ATOM 10367 C C . ASN F 1 90 ? 54.442 48.782 24.642 1.00 50.59 85 ASN F C 1
ATOM 10368 O O . ASN F 1 90 ? 53.536 48.215 24.039 1.00 51.69 85 ASN F O 1
ATOM 10373 N N . ILE F 1 91 ? 54.321 49.991 25.163 1.00 48.84 86 ILE F N 1
ATOM 10374 C CA . ILE F 1 91 ? 53.102 50.767 25.020 1.00 46.75 86 ILE F CA 1
ATOM 10375 C C . ILE F 1 91 ? 53.304 51.687 23.812 1.00 44.41 86 ILE F C 1
ATOM 10376 O O . ILE F 1 91 ? 54.016 52.677 23.891 1.00 44.96 86 ILE F O 1
ATOM 10381 N N . ARG F 1 92 ? 52.693 51.354 22.688 1.00 41.54 87 ARG F N 1
ATOM 10382 C CA . ARG F 1 92 ? 52.851 52.180 21.513 1.00 41.26 87 ARG F CA 1
ATOM 10383 C C . ARG F 1 92 ? 51.613 53.054 21.337 1.00 41.77 87 ARG F C 1
ATOM 10384 O O . ARG F 1 92 ? 50.501 52.564 21.500 1.00 42.72 87 ARG F O 1
ATOM 10392 N N . PHE F 1 93 ? 51.797 54.340 21.013 1.00 40.93 88 PHE F N 1
ATOM 10393 C CA . PHE F 1 93 ? 50.665 55.260 20.816 1.00 38.30 88 PHE F CA 1
ATOM 10394 C C . PHE F 1 93 ? 50.396 55.626 19.376 1.00 38.95 88 PHE F C 1
ATOM 10395 O O . PHE F 1 93 ? 51.275 56.098 18.675 1.00 40.11 88 PHE F O 1
ATOM 10403 N N . SER F 1 94 ? 49.159 55.443 18.953 1.00 39.44 89 SER F N 1
ATOM 10404 C CA . SER F 1 94 ? 48.772 55.763 17.597 1.00 40.90 89 SER F CA 1
ATOM 10405 C C . SER F 1 94 ? 48.049 57.104 17.542 1.00 42.11 89 SER F C 1
ATOM 10406 O O . SER F 1 94 ? 47.468 57.545 18.534 1.00 40.92 89 SER F O 1
ATOM 10409 N N . GLY F 1 95 ? 48.084 57.746 16.375 1.00 43.38 90 GLY F N 1
ATOM 10410 C CA . GLY F 1 95 ? 47.422 59.028 16.216 1.00 44.87 90 GLY F CA 1
ATOM 10411 C C . GLY F 1 95 ? 47.928 60.132 17.134 1.00 47.28 90 GLY F C 1
ATOM 10412 O O . GLY F 1 9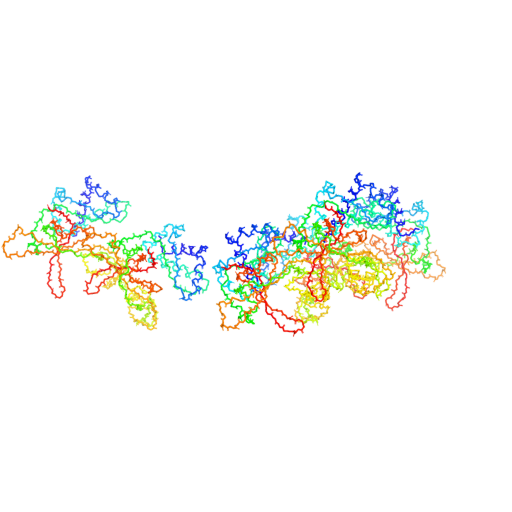5 ? 47.215 60.609 18.022 1.00 46.86 90 GLY F O 1
ATOM 10413 N N . ILE F 1 96 ? 49.168 60.548 16.925 1.00 49.19 91 ILE F N 1
ATOM 10414 C CA . ILE F 1 96 ? 49.718 61.610 17.733 1.00 51.02 91 ILE F CA 1
ATOM 10415 C C . ILE F 1 96 ? 49.444 62.929 17.056 1.00 51.02 91 ILE F C 1
ATOM 10416 O O . ILE F 1 96 ? 49.563 63.042 15.835 1.00 49.97 91 ILE F O 1
ATOM 10421 N N . SER F 1 97 ? 49.087 63.912 17.880 1.00 51.90 92 SER F N 1
ATOM 10422 C CA . SER F 1 97 ? 48.748 65.269 17.455 1.00 52.56 92 SER F CA 1
ATOM 10423 C C . SER F 1 97 ? 49.870 66.047 16.770 1.00 50.86 92 SER F C 1
ATOM 10424 O O . SER F 1 97 ? 49.861 66.194 15.548 1.00 50.83 92 SER F O 1
ATOM 10427 N N . ASN F 1 98 ? 50.830 66.545 17.553 1.00 48.48 93 ASN F N 1
ATOM 10428 C CA . ASN F 1 98 ? 51.928 67.337 16.986 1.00 45.78 93 ASN F CA 1
ATOM 10429 C C . ASN F 1 98 ? 52.878 66.582 16.067 1.00 41.43 93 ASN F C 1
ATOM 10430 O O . ASN F 1 98 ? 53.686 65.767 16.488 1.00 39.56 93 ASN F O 1
ATOM 10435 N N . VAL F 1 99 ? 52.761 66.935 14.799 1.00 38.04 94 VAL F N 1
ATOM 10436 C CA . VAL F 1 99 ? 53.522 66.383 13.716 1.00 35.04 94 VAL F CA 1
ATOM 10437 C C . VAL F 1 99 ? 54.523 67.423 13.288 1.00 34.35 94 VAL F C 1
ATOM 10438 O O . VAL F 1 99 ? 54.188 68.350 12.543 1.00 35.38 94 VAL F O 1
ATOM 10442 N N . ILE F 1 100 ? 55.754 67.270 13.760 1.00 32.04 95 ILE F N 1
ATOM 10443 C CA . ILE F 1 100 ? 56.829 68.199 13.445 1.00 28.68 95 ILE F CA 1
ATOM 10444 C C . ILE F 1 100 ? 57.498 67.899 12.109 1.00 29.77 95 ILE F C 1
ATOM 10445 O O . ILE F 1 100 ? 57.620 66.747 11.701 1.00 29.72 95 ILE F O 1
ATOM 10450 N N . PRO F 1 101 ? 57.905 68.944 11.374 1.00 30.89 96 PRO F N 1
ATOM 10451 C CA . PRO F 1 101 ? 58.552 68.626 10.098 1.00 31.58 96 PRO F CA 1
ATOM 10452 C C . PRO F 1 101 ? 59.963 68.136 10.395 1.00 33.57 96 PRO F C 1
ATOM 10453 O O . PRO F 1 101 ? 60.580 68.546 11.382 1.00 34.17 96 PRO F O 1
ATOM 10457 N N . LEU F 1 102 ? 60.491 67.273 9.541 1.00 36.12 97 LEU F N 1
ATOM 10458 C CA . LEU F 1 102 ? 61.820 66.735 9.775 1.00 36.84 97 LEU F CA 1
ATOM 10459 C C . LEU F 1 102 ? 62.892 67.811 9.917 1.00 38.01 97 LEU F C 1
ATOM 10460 O O . LEU F 1 102 ? 63.838 67.644 10.679 1.00 38.49 97 LEU F O 1
ATOM 10465 N N . ARG F 1 103 ? 62.741 68.930 9.224 1.00 39.87 98 ARG F N 1
ATOM 10466 C CA . ARG F 1 103 ? 63.749 69.984 9.313 1.00 42.20 98 ARG F CA 1
ATOM 10467 C C . ARG F 1 103 ? 63.706 70.765 10.623 1.00 41.47 98 ARG F C 1
ATOM 10468 O O . ARG F 1 103 ? 64.665 71.441 10.955 1.00 42.55 98 ARG F O 1
ATOM 10476 N N . GLU F 1 104 ? 62.611 70.687 11.373 1.00 40.85 99 GLU F N 1
ATOM 10477 C CA . GLU F 1 104 ? 62.503 71.473 12.604 1.00 39.51 99 GLU F CA 1
ATOM 10478 C C . GLU F 1 104 ? 62.741 70.722 13.910 1.00 37.65 99 GLU F C 1
ATOM 10479 O O . GLU F 1 104 ? 62.456 71.251 14.989 1.00 36.18 99 GLU F O 1
ATOM 10485 N N . LEU F 1 105 ? 63.270 69.502 13.813 1.00 35.09 100 LEU F N 1
ATOM 10486 C CA . LEU F 1 105 ? 63.550 68.655 14.986 1.00 31.94 100 LEU F CA 1
ATOM 10487 C C . LEU F 1 105 ? 64.776 69.064 15.798 1.00 31.10 100 LEU F C 1
ATOM 10488 O O . LEU F 1 105 ? 65.667 68.248 16.016 1.00 32.69 100 LEU F O 1
ATOM 10493 N N . ARG F 1 106 ? 64.797 70.301 16.284 1.00 29.98 101 ARG F N 1
ATOM 10494 C CA . ARG F 1 106 ? 65.942 70.815 17.022 1.00 29.47 101 ARG F CA 1
ATOM 10495 C C . ARG F 1 106 ? 65.886 70.721 18.538 1.00 29.96 101 ARG F C 1
ATOM 10496 O O . ARG F 1 106 ? 64.981 70.121 19.109 1.00 31.06 101 ARG F O 1
ATOM 10504 N N . SER F 1 107 ? 66.860 71.335 19.194 1.00 29.60 102 SER F N 1
ATOM 10505 C CA . SER F 1 107 ? 66.951 71.283 20.642 1.00 29.06 102 SER F CA 1
ATOM 10506 C C . SER F 1 107 ? 65.629 71.285 21.399 1.00 29.43 102 SER F C 1
ATOM 10507 O O . SER F 1 107 ? 65.381 70.384 22.195 1.00 29.54 102 SER F O 1
ATOM 10510 N N . LYS F 1 108 ? 64.772 72.276 21.163 1.00 30.82 103 LYS F N 1
ATOM 10511 C CA . LYS F 1 108 ? 63.480 72.336 21.877 1.00 30.14 103 LYS F CA 1
ATOM 10512 C C . LYS F 1 108 ? 62.691 71.017 21.849 1.00 30.10 103 LYS F C 1
ATOM 10513 O O . LYS F 1 108 ? 61.829 70.781 22.693 1.00 31.68 103 LYS F O 1
ATOM 10519 N N . PHE F 1 109 ? 62.982 70.159 20.886 1.00 27.84 104 PHE F N 1
ATOM 10520 C CA . PHE F 1 109 ? 62.256 68.926 20.793 1.00 27.46 104 PHE F CA 1
ATOM 10521 C C . PHE F 1 109 ? 62.976 67.731 21.379 1.00 27.36 104 PHE F C 1
ATOM 10522 O O . PHE F 1 109 ? 62.489 66.596 21.327 1.00 28.01 104 PHE F O 1
ATOM 10530 N N . ILE F 1 110 ? 64.141 67.970 21.948 1.00 25.51 105 ILE F N 1
ATOM 10531 C CA . ILE F 1 110 ? 64.865 66.873 22.536 1.00 24.76 105 ILE F CA 1
ATOM 10532 C C . ILE F 1 110 ? 64.129 66.364 23.768 1.00 26.76 105 ILE F C 1
ATOM 10533 O O . ILE F 1 110 ? 63.895 67.121 24.713 1.00 28.34 105 ILE F O 1
ATOM 10538 N N . GLY F 1 111 ? 63.753 65.084 23.743 1.00 27.28 106 GLY F N 1
ATOM 10539 C CA . GLY F 1 111 ? 63.080 64.467 24.873 1.00 26.28 106 GLY F CA 1
ATOM 10540 C C . GLY F 1 111 ? 61.583 64.655 24.892 1.00 28.17 106 GLY F C 1
ATOM 10541 O O . GLY F 1 111 ? 60.946 64.453 25.931 1.00 29.58 106 GLY F O 1
ATOM 10542 N N . LYS F 1 112 ? 61.038 65.044 23.741 1.00 27.68 107 LYS F N 1
ATOM 10543 C CA . LYS F 1 112 ? 59.614 65.269 23.557 1.00 27.64 107 LYS F CA 1
ATOM 10544 C C . LYS F 1 112 ? 59.109 64.219 22.593 1.00 28.73 107 LYS F C 1
ATOM 10545 O O . LYS F 1 112 ? 59.831 63.814 21.693 1.00 28.26 107 LYS F O 1
ATOM 10551 N N . PHE F 1 113 ? 57.861 63.797 22.771 1.00 31.41 108 PHE F N 1
ATOM 10552 C CA . PHE F 1 113 ? 57.244 62.790 21.912 1.00 32.38 108 PHE F CA 1
ATOM 10553 C C . PHE F 1 113 ? 56.897 63.487 20.602 1.00 30.94 108 PHE F C 1
ATOM 10554 O O . PHE F 1 113 ? 56.227 64.509 20.616 1.00 31.05 108 PHE F O 1
ATOM 10562 N N . VAL F 1 114 ? 57.335 62.929 19.478 1.00 29.09 109 VAL F N 1
ATOM 10563 C CA . VAL F 1 114 ? 57.115 63.559 18.185 1.00 28.59 109 VAL F CA 1
ATOM 10564 C C . VAL F 1 114 ? 56.681 62.622 17.074 1.00 28.18 109 VAL F C 1
ATOM 10565 O O . VAL F 1 114 ? 56.925 61.425 17.132 1.00 28.98 109 VAL F O 1
ATOM 10569 N N . ALA F 1 115 ? 56.049 63.172 16.045 1.00 27.10 110 ALA F N 1
ATOM 10570 C CA . ALA F 1 115 ? 55.638 62.365 14.903 1.00 27.16 110 ALA F CA 1
ATOM 10571 C C . ALA F 1 115 ? 56.270 63.023 13.704 1.00 26.72 110 ALA F C 1
ATOM 10572 O O . ALA F 1 115 ? 56.208 64.230 13.574 1.00 29.77 110 ALA F O 1
ATOM 10574 N N . VAL F 1 116 ? 56.853 62.248 12.810 1.00 24.58 111 VAL F N 1
ATOM 10575 C CA . VAL F 1 116 ? 57.505 62.854 11.678 1.00 24.88 111 VAL F CA 1
ATOM 10576 C C . VAL F 1 116 ? 57.197 62.137 10.385 1.00 28.22 111 VAL F C 1
ATOM 10577 O O . VAL F 1 116 ? 57.335 60.923 10.309 1.00 29.70 111 VAL F O 1
ATOM 10581 N N . ASP F 1 117 ? 56.773 62.871 9.360 1.00 30.88 112 ASP F N 1
ATOM 10582 C CA . ASP F 1 117 ? 56.475 62.224 8.081 1.00 33.64 112 ASP F CA 1
ATOM 10583 C C . ASP F 1 117 ? 57.735 62.164 7.224 1.00 33.60 112 ASP F C 1
ATOM 10584 O O . ASP F 1 117 ? 58.532 63.109 7.211 1.00 33.28 112 ASP F O 1
ATOM 10589 N N . GLY F 1 118 ? 57.883 61.062 6.494 1.00 32.67 113 GLY F N 1
ATOM 10590 C CA . GLY F 1 118 ? 59.034 60.883 5.635 1.00 34.45 113 GLY F CA 1
ATOM 10591 C C . GLY F 1 118 ? 59.022 59.617 4.791 1.00 36.90 113 GLY F C 1
ATOM 10592 O O . GLY F 1 118 ? 58.048 58.855 4.789 1.00 36.15 113 GLY F O 1
ATOM 10593 N N . ILE F 1 119 ? 60.122 59.403 4.068 1.00 39.04 114 ILE F N 1
ATOM 10594 C CA . ILE F 1 119 ? 60.300 58.239 3.197 1.00 41.65 114 ILE F CA 1
ATOM 10595 C C . ILE F 1 119 ? 61.488 57.420 3.686 1.00 43.83 114 ILE F C 1
ATOM 10596 O O . ILE F 1 119 ? 62.608 57.920 3.766 1.00 45.03 114 ILE F O 1
ATOM 10601 N N . VAL F 1 120 ? 61.251 56.159 4.020 1.00 45.46 115 VAL F N 1
ATOM 10602 C CA . VAL F 1 120 ? 62.335 55.309 4.486 1.00 46.07 115 VAL F CA 1
ATOM 10603 C C . VAL F 1 120 ? 63.345 55.133 3.384 1.00 47.98 115 VAL F C 1
ATOM 10604 O O . VAL F 1 120 ? 63.022 54.590 2.341 1.00 49.07 115 VAL F O 1
ATOM 10608 N N . ARG F 1 121 ? 64.568 55.588 3.603 1.00 50.22 116 ARG F N 1
ATOM 10609 C CA . ARG F 1 121 ? 65.565 55.419 2.570 1.00 54.23 116 ARG F CA 1
ATOM 10610 C C . ARG F 1 121 ? 66.465 54.205 2.790 1.00 54.37 116 ARG F C 1
ATOM 10611 O O . ARG F 1 121 ? 66.444 53.282 1.993 1.00 55.77 116 ARG F O 1
ATOM 10619 N N . LYS F 1 122 ? 67.256 54.177 3.853 1.00 54.30 117 LYS F N 1
ATOM 10620 C CA . LYS F 1 122 ? 68.137 53.028 4.056 1.00 54.10 117 LYS F CA 1
ATOM 10621 C C . LYS F 1 122 ? 67.925 52.321 5.377 1.00 53.38 117 LYS F C 1
ATOM 10622 O O . LYS F 1 122 ? 67.782 52.965 6.414 1.00 53.55 117 LYS F O 1
ATOM 10628 N N . THR F 1 123 ? 67.907 50.995 5.351 1.00 52.40 118 THR F N 1
ATOM 10629 C CA . THR F 1 123 ? 67.737 50.249 6.597 1.00 51.85 118 THR F CA 1
ATOM 10630 C C . THR F 1 123 ? 69.007 49.470 6.907 1.00 49.71 118 THR F C 1
ATOM 10631 O O . THR F 1 123 ? 69.709 49.050 6.000 1.00 51.01 118 THR F O 1
ATOM 10635 N N . ASP F 1 124 ? 69.313 49.283 8.183 1.00 47.68 119 ASP F N 1
ATOM 10636 C CA . ASP F 1 124 ? 70.516 48.557 8.537 1.00 46.35 119 ASP F CA 1
ATOM 10637 C C . ASP F 1 124 ? 70.258 47.179 9.112 1.00 43.89 119 ASP F C 1
ATOM 10638 O O . ASP F 1 124 ? 69.134 46.826 9.438 1.00 42.22 119 ASP F O 1
ATOM 10643 N N . GLU F 1 125 ? 71.327 46.403 9.223 1.00 42.99 120 GLU F N 1
ATOM 10644 C CA . GLU F 1 125 ? 71.263 45.045 9.731 1.00 42.02 120 GLU F CA 1
ATOM 10645 C C . GLU F 1 125 ? 70.746 45.024 11.161 1.00 39.19 120 GLU F C 1
ATOM 10646 O O . GLU F 1 125 ? 71.096 45.875 11.971 1.00 40.45 120 GLU F O 1
ATOM 10652 N N . ILE F 1 126 ? 69.899 44.060 11.479 1.00 34.72 121 ILE F N 1
ATOM 10653 C CA . ILE F 1 126 ? 69.381 43.997 12.830 1.00 30.72 121 ILE F CA 1
ATOM 10654 C C . ILE F 1 126 ? 70.448 43.370 13.716 1.00 29.17 121 ILE F C 1
ATOM 10655 O O . ILE F 1 126 ? 71.027 42.358 13.351 1.00 28.73 121 ILE F O 1
ATOM 10660 N N . ARG F 1 127 ? 70.716 43.988 14.863 1.00 28.35 122 ARG F N 1
ATOM 10661 C CA . ARG F 1 127 ? 71.720 43.512 15.810 1.00 29.11 122 ARG F CA 1
ATOM 10662 C C . ARG F 1 127 ? 71.101 43.647 17.184 1.00 26.36 122 ARG F C 1
ATOM 10663 O O . ARG F 1 127 ? 70.115 44.323 17.330 1.00 27.56 122 ARG F O 1
ATOM 10671 N N . PRO F 1 128 ? 71.667 42.996 18.213 1.00 24.45 123 PRO F N 1
ATOM 10672 C CA . PRO F 1 128 ? 71.152 43.071 19.590 1.00 22.97 123 PRO F CA 1
ATOM 10673 C C . PRO F 1 128 ? 71.870 44.124 20.447 1.00 22.57 123 PRO F C 1
ATOM 10674 O O . PRO F 1 128 ? 72.952 44.570 20.090 1.00 23.68 123 PRO F O 1
ATOM 10678 N N . ARG F 1 129 ? 71.273 44.516 21.571 1.00 22.16 124 ARG F N 1
ATOM 10679 C CA . ARG F 1 129 ? 71.924 45.443 22.500 1.00 23.28 124 ARG F CA 1
ATOM 10680 C C . ARG F 1 129 ? 71.430 45.072 23.881 1.00 25.29 124 ARG F C 1
ATOM 10681 O O . ARG F 1 129 ? 70.306 44.629 24.045 1.00 26.99 124 ARG F O 1
ATOM 10689 N N . ILE F 1 130 ? 72.268 45.245 24.881 1.00 27.20 125 ILE F N 1
ATOM 10690 C CA . ILE F 1 130 ? 71.864 44.895 26.220 1.00 27.80 125 ILE F CA 1
ATOM 10691 C C . ILE F 1 130 ? 70.784 45.856 26.706 1.00 30.20 125 ILE F C 1
ATOM 10692 O O . ILE F 1 130 ? 70.946 47.071 26.596 1.00 32.15 125 ILE F O 1
ATOM 10697 N N . VAL F 1 131 ? 69.679 45.324 27.224 1.00 31.24 126 VAL F N 1
ATOM 10698 C CA . VAL F 1 131 ? 68.624 46.178 27.751 1.00 33.06 126 VAL F CA 1
ATOM 10699 C C . VAL F 1 131 ? 68.708 46.150 29.239 1.00 34.76 126 VAL F C 1
ATOM 10700 O O . VAL F 1 131 ? 68.423 47.146 29.893 1.00 37.59 126 VAL F O 1
ATOM 10704 N N . LYS F 1 132 ? 69.062 44.995 29.792 1.00 35.31 127 LYS F N 1
ATOM 10705 C CA . LYS F 1 132 ? 69.176 44.883 31.242 1.00 35.35 127 LYS F CA 1
ATOM 10706 C C . LYS F 1 132 ? 70.556 44.325 31.522 1.00 32.86 127 LYS F C 1
ATOM 10707 O O . LYS F 1 132 ? 70.786 43.142 31.351 1.00 33.09 127 LYS F O 1
ATOM 10713 N N . ALA F 1 133 ? 71.474 45.200 31.919 1.00 30.59 128 ALA F N 1
ATOM 10714 C CA . ALA F 1 133 ? 72.839 44.811 32.206 1.00 27.73 128 ALA F CA 1
ATOM 10715 C C . ALA F 1 133 ? 72.963 44.407 33.655 1.00 26.59 128 ALA F C 1
ATOM 10716 O O . ALA F 1 133 ? 72.452 45.081 34.540 1.00 26.18 128 ALA F O 1
ATOM 10718 N N . VAL F 1 134 ? 73.637 43.295 33.900 1.00 25.54 129 VAL F N 1
ATOM 10719 C CA . VAL F 1 134 ? 73.811 42.841 35.262 1.00 24.27 129 VAL F CA 1
ATOM 10720 C C . VAL F 1 134 ? 75.252 43.059 35.675 1.00 22.94 129 VAL F C 1
ATOM 10721 O O . VAL F 1 134 ? 76.172 42.659 34.970 1.00 25.71 129 VAL F O 1
ATOM 10725 N N . PHE F 1 135 ? 75.463 43.706 36.810 1.00 20.79 130 PHE F N 1
ATOM 10726 C CA . PHE F 1 135 ? 76.821 43.943 37.248 1.00 19.94 130 PHE F CA 1
ATOM 10727 C C . PHE F 1 135 ? 77.156 43.229 38.543 1.00 20.71 130 PHE F C 1
ATOM 10728 O O . PHE F 1 135 ? 76.298 42.956 39.380 1.00 20.66 130 PHE F O 1
ATOM 10736 N N . GLU F 1 136 ? 78.436 42.939 38.693 1.00 22.39 131 GLU F N 1
ATOM 10737 C CA . GLU F 1 136 ? 78.942 42.313 39.894 1.00 24.18 131 GLU F CA 1
ATOM 10738 C C . GLU F 1 136 ? 79.700 43.415 40.605 1.00 24.79 131 GLU F C 1
ATOM 10739 O O . GLU F 1 136 ? 80.625 44.017 40.040 1.00 25.63 131 GLU F O 1
ATOM 10745 N N . CYS F 1 137 ? 79.296 43.692 41.837 1.00 24.02 132 CYS F N 1
ATOM 10746 C CA . CYS F 1 137 ? 79.948 44.723 42.608 1.00 24.47 132 CYS F CA 1
ATOM 10747 C C . CYS F 1 137 ? 81.303 44.192 43.034 1.00 25.97 132 CYS F C 1
ATOM 10748 O O . CYS F 1 137 ? 81.385 43.146 43.669 1.00 27.06 132 CYS F O 1
ATOM 10751 N N . ARG F 1 138 ? 82.374 44.898 42.693 1.00 27.99 133 ARG F N 1
ATOM 10752 C CA . ARG F 1 138 ? 83.708 44.427 43.061 1.00 30.55 133 ARG F CA 1
ATOM 10753 C C . ARG F 1 138 ? 84.003 44.561 44.543 1.00 29.48 133 ARG F C 1
ATOM 10754 O O . ARG F 1 138 ? 85.028 44.083 45.042 1.00 28.91 133 ARG F O 1
ATOM 10762 N N . GLY F 1 139 ? 83.078 45.195 45.247 1.00 28.35 134 GLY F N 1
ATOM 10763 C CA . GLY F 1 139 ? 83.248 45.387 46.672 1.00 27.92 134 GLY F CA 1
ATOM 10764 C C . GLY F 1 139 ? 82.751 44.225 47.511 1.00 28.06 134 GLY F C 1
ATOM 10765 O O . GLY F 1 139 ? 83.446 43.808 48.428 1.00 28.82 134 GLY F O 1
ATOM 10766 N N . CYS F 1 140 ? 81.565 43.707 47.198 1.00 26.52 135 CYS F N 1
ATOM 10767 C CA . CYS F 1 140 ? 80.994 42.615 47.945 1.00 25.36 135 CYS F CA 1
ATOM 10768 C C . CYS F 1 140 ? 80.560 41.467 47.071 1.00 26.30 135 CYS F C 1
ATOM 10769 O O . CYS F 1 140 ? 79.906 40.536 47.530 1.00 28.08 135 CYS F O 1
ATOM 10772 N N . MET F 1 141 ? 80.897 41.529 45.798 1.00 27.22 136 MET F N 1
ATOM 10773 C CA . MET F 1 141 ? 80.540 40.451 44.880 1.00 27.52 136 MET F CA 1
ATOM 10774 C C . MET F 1 141 ? 79.044 40.249 44.665 1.00 26.91 136 MET F C 1
ATOM 10775 O O . MET F 1 141 ? 78.656 39.236 44.102 1.00 26.66 136 MET F O 1
ATOM 10780 N N . ARG F 1 142 ? 78.203 41.185 45.098 1.00 27.52 137 ARG F N 1
ATOM 10781 C CA . ARG F 1 142 ? 76.764 41.029 44.890 1.00 28.88 137 ARG F CA 1
ATOM 10782 C C . ARG F 1 142 ? 76.393 41.415 43.473 1.00 31.03 137 ARG F C 1
ATOM 10783 O O . ARG F 1 142 ? 77.166 42.076 42.793 1.00 32.23 137 ARG F O 1
ATOM 10791 N N . HIS F 1 143 ? 75.208 41.012 43.026 1.00 34.16 138 HIS F N 1
ATOM 10792 C CA . HIS F 1 143 ? 74.760 41.308 41.664 1.00 36.46 138 HIS F CA 1
ATOM 10793 C C . HIS F 1 143 ? 73.712 42.426 41.627 1.00 39.26 138 HIS F C 1
ATOM 10794 O O . HIS F 1 143 ? 72.816 42.467 42.471 1.00 41.26 138 HIS F O 1
ATOM 10801 N N . HIS F 1 144 ? 73.842 43.350 40.671 1.00 41.12 139 HIS F N 1
ATOM 10802 C CA . HIS F 1 144 ? 72.884 44.458 40.505 1.00 42.82 139 HIS F CA 1
ATOM 10803 C C . HIS F 1 144 ? 72.477 44.539 39.035 1.00 41.85 139 HIS F C 1
ATOM 10804 O O . HIS F 1 144 ? 73.339 44.464 38.162 1.00 43.67 139 HIS F O 1
ATOM 10811 N N . ALA F 1 145 ? 71.183 44.679 38.752 1.00 39.44 140 ALA F N 1
ATOM 10812 C CA . ALA F 1 145 ? 70.726 44.797 37.364 1.00 36.99 140 ALA F CA 1
ATOM 10813 C C . ALA F 1 145 ? 70.429 46.267 37.090 1.00 36.63 140 ALA F C 1
ATOM 10814 O O . ALA F 1 145 ? 69.949 46.974 37.965 1.00 37.43 140 ALA F O 1
ATOM 10816 N N . VAL F 1 146 ? 70.732 46.738 35.887 1.00 35.74 141 VAL F N 1
ATOM 10817 C CA . VAL F 1 146 ? 70.487 48.133 35.544 1.00 35.29 141 VAL F CA 1
ATOM 10818 C C . VAL F 1 146 ? 69.977 48.236 34.124 1.00 36.24 141 VAL F C 1
ATOM 10819 O O . VAL F 1 146 ? 70.613 47.775 33.185 1.00 36.70 141 VAL F O 1
ATOM 10823 N N . THR F 1 147 ? 68.821 48.854 33.963 1.00 37.66 142 THR F N 1
ATOM 10824 C CA . THR F 1 147 ? 68.252 48.989 32.642 1.00 38.26 142 THR F CA 1
ATOM 10825 C C . THR F 1 147 ? 69.037 49.983 31.806 1.00 38.35 142 THR F C 1
ATOM 10826 O O . THR F 1 147 ? 69.330 51.090 32.251 1.00 37.79 142 THR F O 1
ATOM 10830 N N . GLN F 1 148 ? 69.370 49.579 30.586 1.00 38.16 143 GLN F N 1
ATOM 10831 C CA . GLN F 1 148 ? 70.121 50.421 29.675 1.00 38.27 143 GLN F CA 1
ATOM 10832 C C . GLN F 1 148 ? 69.194 50.960 28.619 1.00 40.00 143 GLN F C 1
ATOM 10833 O O . GLN F 1 148 ? 68.253 50.285 28.220 1.00 41.11 143 GLN F O 1
ATOM 10839 N N . SER F 1 149 ? 69.464 52.167 28.148 1.00 41.13 144 SER F N 1
ATOM 10840 C CA . SER F 1 149 ? 68.617 52.744 27.126 1.00 42.47 144 SER F CA 1
ATOM 10841 C C . SER F 1 149 ? 69.388 52.992 25.850 1.00 43.09 144 SER F C 1
ATOM 10842 O O . SER F 1 149 ? 68.795 53.110 24.791 1.00 43.73 144 SER F O 1
ATOM 10845 N N . THR F 1 150 ? 70.710 53.076 25.956 1.00 44.66 145 THR F N 1
ATOM 10846 C CA . THR F 1 150 ? 71.566 53.308 24.797 1.00 45.87 145 THR F CA 1
ATOM 10847 C C . THR F 1 150 ? 72.400 52.049 24.577 1.00 48.26 145 THR F C 1
ATOM 10848 O O . THR F 1 150 ? 72.179 51.032 25.232 1.00 48.62 145 THR F O 1
ATOM 10850 N N . ASN F 1 151 ? 73.340 52.094 23.641 1.00 51.20 146 ASN F N 1
ATOM 10851 C CA . ASN F 1 151 ? 74.196 50.939 23.423 1.00 53.42 146 ASN F CA 1
ATOM 10852 C C . ASN F 1 151 ? 75.477 51.138 24.238 1.00 53.85 146 ASN F C 1
ATOM 10853 O O . ASN F 1 151 ? 76.458 50.426 24.073 1.00 52.96 146 ASN F O 1
ATOM 10858 N N . MET F 1 152 ? 75.462 52.132 25.113 1.00 55.79 147 MET F N 1
ATOM 10859 C CA . MET F 1 152 ? 76.601 52.378 25.969 1.00 58.46 147 MET F CA 1
ATOM 10860 C C . MET F 1 152 ? 76.220 51.974 27.372 1.00 56.60 147 MET F C 1
ATOM 10861 O O . MET F 1 152 ? 75.300 52.539 27.966 1.00 57.75 147 MET F O 1
ATOM 10866 N N . ILE F 1 153 ? 76.930 50.990 27.900 1.00 53.42 148 ILE F N 1
ATOM 10867 C CA . ILE F 1 153 ? 76.651 50.509 29.234 1.00 50.77 148 ILE F CA 1
ATOM 10868 C C . ILE F 1 153 ? 76.805 51.605 30.270 1.00 48.20 148 ILE F C 1
ATOM 10869 O O . ILE F 1 153 ? 77.728 52.404 30.215 1.00 47.14 148 ILE F O 1
ATOM 10874 N N . THR F 1 154 ? 75.874 51.634 31.209 1.00 47.32 149 THR F N 1
ATOM 10875 C CA . THR F 1 154 ? 75.887 52.612 32.281 1.00 46.83 149 THR F CA 1
ATOM 10876 C C . THR F 1 154 ? 75.946 51.871 33.604 1.00 45.52 149 THR F C 1
ATOM 10877 O O . THR F 1 154 ? 74.985 51.209 33.988 1.00 44.16 149 THR F O 1
ATOM 10881 N N . GLU F 1 155 ? 77.077 51.986 34.292 1.00 45.47 150 GLU F N 1
ATOM 10882 C CA . GLU F 1 155 ? 77.272 51.314 35.564 1.00 45.00 150 GLU F CA 1
ATOM 10883 C C . GLU F 1 155 ? 76.423 51.952 36.655 1.00 43.42 150 GLU F C 1
ATOM 10884 O O . GLU F 1 155 ? 75.963 53.075 36.524 1.00 43.92 150 GLU F O 1
ATOM 10890 N N . PRO F 1 156 ? 76.172 51.220 37.739 1.00 43.04 151 PRO F N 1
ATOM 10891 C CA . PRO F 1 156 ? 75.380 51.745 38.849 1.00 42.69 151 PRO F CA 1
ATOM 10892 C C . PRO F 1 156 ? 76.106 52.921 39.499 1.00 43.44 151 PRO F C 1
ATOM 10893 O O . PRO F 1 156 ? 77.328 53.049 39.382 1.00 43.93 151 PRO F O 1
ATOM 10897 N N . SER F 1 157 ? 75.361 53.781 40.185 1.00 44.51 152 SER F N 1
ATOM 10898 C CA . SER F 1 157 ? 75.962 54.939 40.845 1.00 44.33 152 SER F CA 1
ATOM 10899 C C . SER F 1 157 ? 76.865 54.400 41.942 1.00 42.89 152 SER F C 1
ATOM 10900 O O . SER F 1 157 ? 78.062 54.645 41.938 1.00 43.83 152 SER F O 1
ATOM 10903 N N . LEU F 1 158 ? 76.283 53.668 42.882 1.00 40.66 153 LEU F N 1
ATOM 10904 C CA . LEU F 1 158 ? 77.062 53.069 43.938 1.00 40.10 153 LEU F CA 1
ATOM 10905 C C . LEU F 1 158 ? 76.315 51.841 44.420 1.00 39.82 153 LEU F C 1
ATOM 10906 O O . LEU F 1 158 ? 75.131 51.680 44.141 1.00 40.24 153 LEU F O 1
ATOM 10911 N N . CYS F 1 159 ? 77.015 50.964 45.128 1.00 39.66 154 CYS F N 1
ATOM 10912 C CA . CYS F 1 159 ? 76.391 49.769 45.658 1.00 39.85 154 CYS F CA 1
ATOM 10913 C C . CYS F 1 159 ? 75.782 50.107 47.012 1.00 40.35 154 CYS F C 1
ATOM 10914 O O . CYS F 1 159 ? 76.489 50.470 47.946 1.00 41.75 154 CYS F O 1
ATOM 10917 N N . SER F 1 160 ? 74.467 49.977 47.116 1.00 41.25 155 SER F N 1
ATOM 10918 C CA . SER F 1 160 ? 73.754 50.293 48.347 1.00 41.79 155 SER F CA 1
ATOM 10919 C C . SER F 1 160 ? 74.054 49.366 49.502 1.00 41.82 155 SER F C 1
ATOM 10920 O O . SER F 1 160 ? 73.868 49.735 50.658 1.00 44.88 155 SER F O 1
ATOM 10923 N N . GLU F 1 161 ? 74.512 48.162 49.187 1.00 40.26 156 GLU F N 1
ATOM 10924 C CA . GLU F 1 161 ? 74.805 47.148 50.192 1.00 37.92 156 GLU F CA 1
ATOM 10925 C C . GLU F 1 161 ? 76.104 47.362 50.918 1.00 35.18 156 GLU F C 1
ATOM 10926 O O . GLU F 1 161 ? 76.165 47.169 52.127 1.00 35.72 156 GLU F O 1
ATOM 10932 N N . CYS F 1 162 ? 77.147 47.748 50.192 1.00 31.96 157 CYS F N 1
ATOM 10933 C CA . CYS F 1 162 ? 78.445 47.940 50.826 1.00 30.32 157 CYS F CA 1
ATOM 10934 C C . CYS F 1 162 ? 79.098 49.278 50.543 1.00 29.43 157 CYS F C 1
ATOM 10935 O O . CYS F 1 162 ? 80.177 49.565 51.065 1.00 28.07 157 CYS F O 1
ATOM 10938 N N . GLY F 1 163 ? 78.458 50.089 49.710 1.00 28.77 158 GLY F N 1
ATOM 10939 C CA . GLY F 1 163 ? 79.013 51.389 49.381 1.00 29.05 158 GLY F CA 1
ATOM 10940 C C . GLY F 1 163 ? 80.027 51.361 48.248 1.00 29.46 158 GLY F C 1
ATOM 10941 O O . GLY F 1 163 ? 80.641 52.372 47.919 1.00 29.46 158 GLY F O 1
ATOM 10942 N N . GLY F 1 164 ? 80.209 50.200 47.639 1.00 29.59 159 GLY F N 1
ATOM 10943 C CA . GLY F 1 164 ? 81.183 50.095 46.563 1.00 30.58 159 GLY F CA 1
ATOM 10944 C C . GLY F 1 164 ? 80.887 51.013 45.391 1.00 29.88 159 GLY F C 1
ATOM 10945 O O . GLY F 1 164 ? 79.745 51.404 45.180 1.00 31.01 159 GLY F O 1
ATOM 10946 N N . ARG F 1 165 ? 81.908 51.366 44.626 1.00 28.36 160 ARG F N 1
ATOM 10947 C CA . ARG F 1 165 ? 81.676 52.222 43.497 1.00 27.01 160 ARG F CA 1
ATOM 10948 C C . ARG F 1 165 ? 82.250 51.630 42.242 1.00 27.67 160 ARG F C 1
ATOM 10949 O O . ARG F 1 165 ? 82.204 52.234 41.170 1.00 27.96 160 ARG F O 1
ATOM 10957 N N . SER F 1 166 ? 82.781 50.428 42.358 1.00 28.57 161 SER F N 1
ATOM 10958 C CA . SER F 1 166 ? 83.372 49.781 41.200 1.00 30.32 161 SER F CA 1
ATOM 10959 C C . SER F 1 166 ? 82.604 48.511 40.815 1.00 29.56 161 SER F C 1
ATOM 10960 O O . SER F 1 166 ? 82.322 47.676 41.664 1.00 32.92 161 SER F O 1
ATOM 10963 N N . PHE F 1 167 ? 82.271 48.369 39.542 1.00 28.45 162 PHE F N 1
ATOM 10964 C CA . PHE F 1 167 ? 81.516 47.206 39.095 1.00 30.11 162 PHE F CA 1
ATOM 10965 C C . PHE F 1 167 ? 82.093 46.527 37.876 1.00 32.52 162 PHE F C 1
ATOM 10966 O O . PHE F 1 167 ? 82.841 47.144 37.108 1.00 34.89 162 PHE F O 1
ATOM 10974 N N . ARG F 1 168 ? 81.727 45.256 37.703 1.00 33.29 163 ARG F N 1
ATOM 10975 C CA . ARG F 1 168 ? 82.169 44.456 36.568 1.00 33.79 163 ARG F CA 1
ATOM 10976 C C . ARG F 1 168 ? 80.913 43.942 35.899 1.00 32.65 163 ARG F C 1
ATOM 10977 O O . ARG F 1 168 ? 80.048 43.364 36.550 1.00 32.45 163 ARG F O 1
ATOM 10985 N N . LEU F 1 169 ? 80.808 44.156 34.596 1.00 31.44 164 LEU F N 1
ATOM 10986 C CA . LEU F 1 169 ? 79.634 43.723 33.855 1.00 31.11 164 LEU F CA 1
ATOM 10987 C C . LEU F 1 169 ? 79.642 42.229 33.618 1.00 32.25 164 LEU F C 1
ATOM 10988 O O . LEU F 1 169 ? 80.642 41.675 33.196 1.00 35.01 164 LEU F O 1
ATOM 10993 N N . LEU F 1 170 ? 78.532 41.562 33.884 1.00 32.55 165 LEU F N 1
ATOM 10994 C CA . LEU F 1 170 ? 78.474 40.122 33.646 1.00 32.45 165 LEU F CA 1
ATOM 10995 C C . LEU F 1 170 ? 77.617 39.862 32.419 1.00 32.86 165 LEU F C 1
ATOM 10996 O O . LEU F 1 170 ? 76.421 39.651 32.554 1.00 32.92 165 LEU F O 1
ATOM 11001 N N . GLN F 1 171 ? 78.217 39.861 31.230 1.00 34.54 166 GLN F N 1
ATOM 11002 C CA . GLN F 1 171 ? 77.441 39.657 30.011 1.00 37.02 166 GLN F CA 1
ATOM 11003 C C . GLN F 1 171 ? 76.541 38.429 29.999 1.00 39.15 166 GLN F C 1
ATOM 11004 O O . GLN F 1 171 ? 75.381 38.516 29.602 1.00 38.89 166 GLN F O 1
ATOM 11010 N N . ASP F 1 172 ? 77.063 37.288 30.436 1.00 42.37 167 ASP F N 1
ATOM 11011 C CA . ASP F 1 172 ? 76.276 36.061 30.432 1.00 45.08 167 ASP F CA 1
ATOM 11012 C C . ASP F 1 172 ? 75.022 36.109 31.279 1.00 44.20 167 ASP F C 1
ATOM 11013 O O . ASP F 1 172 ? 74.187 35.206 31.204 1.00 45.12 167 ASP F O 1
ATOM 11018 N N . GLU F 1 173 ? 74.870 37.143 32.089 1.00 42.61 168 GLU F N 1
ATOM 11019 C CA . GLU F 1 173 ? 73.686 37.216 32.912 1.00 42.25 168 GLU F CA 1
ATOM 11020 C C . GLU F 1 173 ? 72.803 38.353 32.490 1.00 42.20 168 GLU F C 1
ATOM 11021 O O . GLU F 1 173 ? 71.752 38.584 33.082 1.00 44.01 168 GLU F O 1
ATOM 11027 N N . SER F 1 174 ? 73.217 39.050 31.442 1.00 41.15 169 SER F N 1
ATOM 11028 C CA . SER F 1 174 ? 72.455 40.185 30.963 1.00 40.27 169 SER F CA 1
ATOM 11029 C C . SER F 1 174 ? 71.435 39.801 29.897 1.00 39.98 169 SER F C 1
ATOM 11030 O O . SER F 1 174 ? 71.590 38.787 29.231 1.00 41.43 169 SER F O 1
ATOM 11033 N N . GLU F 1 175 ? 70.381 40.603 29.767 1.00 39.72 170 GLU F N 1
ATOM 11034 C CA . GLU F 1 175 ? 69.329 40.352 28.790 1.00 39.54 170 GLU F CA 1
ATOM 11035 C C . GLU F 1 175 ? 69.492 41.245 27.573 1.00 35.74 170 GLU F C 1
ATOM 11036 O O . GLU F 1 175 ? 69.759 42.438 27.702 1.00 35.29 170 GLU F O 1
ATOM 11042 N N . PHE F 1 176 ? 69.331 40.662 26.391 1.00 31.04 171 PHE F N 1
ATOM 11043 C CA . PHE F 1 176 ? 69.462 41.409 25.147 1.00 28.94 171 PHE F CA 1
ATOM 11044 C C . PHE F 1 176 ? 68.125 41.710 24.501 1.00 28.24 171 PHE F C 1
ATOM 11045 O O . PHE F 1 176 ? 67.097 41.177 24.892 1.00 29.27 171 PHE F O 1
ATOM 11053 N N . LEU F 1 177 ? 68.145 42.563 23.494 1.00 27.48 172 LEU F N 1
ATOM 11054 C CA . LEU F 1 177 ? 66.925 42.914 22.806 1.00 26.70 172 LEU F CA 1
ATOM 11055 C C . LEU F 1 177 ? 67.330 43.408 21.433 1.00 25.00 172 LEU F C 1
ATOM 11056 O O . LEU F 1 177 ? 68.343 44.075 21.293 1.00 23.73 172 LEU F O 1
ATOM 11061 N N . ASP F 1 178 ? 66.568 43.046 20.414 1.00 24.07 173 ASP F N 1
ATOM 11062 C CA . ASP F 1 178 ? 66.901 43.436 19.054 1.00 24.96 173 ASP F CA 1
ATOM 11063 C C . ASP F 1 178 ? 66.755 44.933 18.768 1.00 24.63 173 ASP F C 1
ATOM 11064 O O . ASP F 1 178 ? 65.860 45.585 19.288 1.00 26.84 173 ASP F O 1
ATOM 11069 N N . THR F 1 179 ? 67.628 45.471 17.928 1.00 22.85 174 THR F N 1
ATOM 11070 C CA . THR F 1 179 ? 67.599 46.888 17.603 1.00 22.90 174 THR F CA 1
ATOM 11071 C C . THR F 1 179 ? 68.022 47.134 16.156 1.00 21.26 174 THR F C 1
ATOM 11072 O O . THR F 1 179 ? 68.891 46.457 15.638 1.00 23.09 174 THR F O 1
ATOM 11076 N N . GLN F 1 180 ? 67.406 48.095 15.490 1.00 19.71 175 GLN F N 1
ATOM 11077 C CA . GLN F 1 180 ? 67.774 48.372 14.116 1.00 19.03 175 GLN F CA 1
ATOM 11078 C C . GLN F 1 180 ? 67.745 49.862 13.874 1.00 20.37 175 GLN F C 1
ATOM 11079 O O . GLN F 1 180 ? 67.067 50.604 14.594 1.00 20.87 175 GLN F O 1
ATOM 11085 N N . THR F 1 181 ? 68.495 50.320 12.881 1.00 19.68 176 THR F N 1
ATOM 11086 C CA . THR F 1 181 ? 68.484 51.742 12.582 1.00 21.32 176 THR F CA 1
ATOM 11087 C C . THR F 1 181 ? 68.194 51.877 11.129 1.00 23.24 176 THR F C 1
ATOM 11088 O O . THR F 1 181 ? 68.524 50.987 10.344 1.00 23.05 176 THR F O 1
ATOM 11092 N N . LEU F 1 182 ? 67.579 53.000 10.773 1.00 24.33 177 LEU F N 1
ATOM 11093 C CA . LEU F 1 182 ? 67.224 53.288 9.384 1.00 24.79 177 LEU F CA 1
ATOM 11094 C C . LEU F 1 182 ? 67.288 54.790 9.138 1.00 25.18 177 LEU F C 1
ATOM 11095 O O . LEU F 1 182 ? 67.386 55.570 10.082 1.00 27.19 177 LEU F O 1
ATOM 11100 N N . LYS F 1 183 ? 67.254 55.194 7.874 1.00 25.25 178 LYS F N 1
ATOM 11101 C CA . LYS F 1 183 ? 67.279 56.609 7.527 1.00 24.15 178 LYS F CA 1
ATOM 11102 C C . LYS F 1 183 ? 65.933 57.029 6.994 1.00 24.22 178 LYS F C 1
ATOM 11103 O O . LYS F 1 183 ? 65.404 56.424 6.072 1.00 24.21 178 LYS F O 1
ATOM 11109 N N . LEU F 1 184 ? 65.382 58.077 7.577 1.00 26.48 179 LEU F N 1
ATOM 11110 C CA . LEU F 1 184 ? 64.097 58.590 7.154 1.00 28.59 179 LEU F CA 1
ATOM 11111 C C . LEU F 1 184 ? 64.339 59.870 6.377 1.00 31.60 179 LEU F C 1
ATOM 11112 O O . LEU F 1 184 ? 64.925 60.794 6.911 1.00 32.96 179 LEU F O 1
ATOM 11117 N N . GLN F 1 185 ? 63.890 59.941 5.132 1.00 35.92 180 GLN F N 1
ATOM 11118 C CA . GLN F 1 185 ? 64.094 61.142 4.318 1.00 40.54 180 GLN F CA 1
ATOM 11119 C C . GLN F 1 185 ? 62.847 62.003 4.254 1.00 43.73 180 GLN F C 1
ATOM 11120 O O . GLN F 1 185 ? 61.758 61.488 3.999 1.00 43.84 180 GLN F O 1
ATOM 11126 N N . GLU F 1 186 ? 62.986 63.310 4.451 1.00 46.85 181 GLU F N 1
ATOM 11127 C CA . GLU F 1 186 ? 61.796 64.166 4.404 1.00 50.60 181 GLU F CA 1
ATOM 11128 C C . GLU F 1 186 ? 61.100 64.107 3.051 1.00 52.50 181 GLU F C 1
ATOM 11129 O O . GLU F 1 186 ? 61.729 63.796 2.036 1.00 52.36 181 GLU F O 1
ATOM 11135 N N . PRO F 1 187 ? 59.787 64.394 3.023 1.00 55.17 182 PRO F N 1
ATOM 11136 C CA . PRO F 1 187 ? 59.032 64.364 1.772 1.00 58.19 182 PRO F CA 1
ATOM 11137 C C . PRO F 1 187 ? 59.570 65.430 0.848 1.00 61.58 182 PRO F C 1
ATOM 11138 O O . PRO F 1 187 ? 59.893 66.540 1.278 1.00 61.89 182 PRO F O 1
ATOM 11142 N N . LEU F 1 188 ? 59.653 65.095 -0.429 1.00 65.33 183 LEU F N 1
ATOM 11143 C CA . LEU F 1 188 ? 60.181 66.012 -1.419 1.00 69.78 183 LEU F CA 1
ATOM 11144 C C . LEU F 1 188 ? 59.228 67.144 -1.791 1.00 73.39 183 LEU F C 1
ATOM 11145 O O . LEU F 1 188 ? 59.660 68.284 -1.981 1.00 73.58 183 LEU F O 1
ATOM 11150 N N . GLU F 1 189 ? 57.938 66.829 -1.887 1.00 77.61 184 GLU F N 1
ATOM 11151 C CA . GLU F 1 189 ? 56.922 67.807 -2.263 1.00 81.28 184 GLU F CA 1
ATOM 11152 C C . GLU F 1 189 ? 56.762 68.970 -1.284 1.00 82.65 184 GLU F C 1
ATOM 11153 O O . GLU F 1 189 ? 55.652 69.285 -0.859 1.00 82.68 184 GLU F O 1
ATOM 11159 N N . ASN F 1 190 ? 57.869 69.616 -0.939 1.00 85.13 185 ASN F N 1
ATOM 11160 C CA . ASN F 1 190 ? 57.833 70.753 -0.031 1.00 88.23 185 ASN F CA 1
ATOM 11161 C C . ASN F 1 190 ? 59.168 71.454 0.050 1.00 89.62 185 ASN F C 1
ATOM 11162 O O . ASN F 1 190 ? 59.412 72.250 0.957 1.00 89.41 185 ASN F O 1
ATOM 11167 N N . LEU F 1 191 ? 60.028 71.148 -0.914 1.00 90.96 186 LEU F N 1
ATOM 11168 C CA . LEU F 1 191 ? 61.347 71.749 -0.992 1.00 92.22 186 LEU F CA 1
ATOM 11169 C C . LEU F 1 191 ? 61.299 72.852 -2.043 1.00 92.97 186 LEU F C 1
ATOM 11170 O O . LEU F 1 191 ? 60.664 72.690 -3.083 1.00 93.04 186 LEU F O 1
ATOM 11175 N N . SER F 1 192 ? 61.970 73.968 -1.771 1.00 93.88 187 SER F N 1
ATOM 11176 C CA . SER F 1 192 ? 61.970 75.100 -2.691 1.00 94.59 187 SER F CA 1
ATOM 11177 C C . SER F 1 192 ? 63.034 75.054 -3.791 1.00 94.32 187 SER F C 1
ATOM 11178 O O . SER F 1 192 ? 63.917 75.915 -3.871 1.00 94.91 187 SER F O 1
ATOM 11181 N N . GLY F 1 193 ? 62.926 74.038 -4.639 1.00 93.23 188 GLY F N 1
ATOM 11182 C CA . GLY F 1 193 ? 63.836 73.875 -5.751 1.00 91.32 188 GLY F CA 1
ATOM 11183 C C . GLY F 1 193 ? 65.314 73.921 -5.444 1.00 89.82 188 GLY F C 1
ATOM 11184 O O . GLY F 1 193 ? 65.820 74.862 -4.830 1.00 89.11 188 GLY F O 1
ATOM 11185 N N . GLY F 1 194 ? 66.011 72.884 -5.896 1.00 88.95 189 GLY F N 1
ATOM 11186 C CA . GLY F 1 194 ? 67.449 72.798 -5.705 1.00 87.86 189 GLY F CA 1
ATOM 11187 C C . GLY F 1 194 ? 67.873 72.319 -4.338 1.00 86.58 189 GLY F C 1
ATOM 11188 O O . GLY F 1 194 ? 69.069 72.151 -4.086 1.00 86.08 189 GLY F O 1
ATOM 11189 N N . GLU F 1 195 ? 66.887 72.100 -3.468 1.00 85.55 190 GLU F N 1
ATOM 11190 C CA . GLU F 1 195 ? 67.117 71.645 -2.105 1.00 83.88 190 GLU F CA 1
ATOM 11191 C C . GLU F 1 195 ? 67.267 70.140 -2.020 1.00 82.45 190 GLU F C 1
ATOM 11192 O O . GLU F 1 195 ? 66.404 69.408 -2.494 1.00 82.08 190 GLU F O 1
ATOM 11198 N N . GLN F 1 196 ? 68.358 69.683 -1.411 1.00 81.01 191 GLN F N 1
ATOM 11199 C CA . GLN F 1 196 ? 68.593 68.254 -1.236 1.00 79.44 191 GLN F CA 1
ATOM 11200 C C . GLN F 1 196 ? 67.822 67.867 0.040 1.00 76.20 191 GLN F C 1
ATOM 11201 O O . GLN F 1 196 ? 67.989 68.501 1.085 1.00 75.92 191 GLN F O 1
ATOM 11207 N N . PRO F 1 197 ? 66.966 66.828 -0.032 1.00 72.47 192 PRO F N 1
ATOM 11208 C CA . PRO F 1 197 ? 66.165 66.354 1.097 1.00 68.76 192 PRO F CA 1
ATOM 11209 C C . PRO F 1 197 ? 67.041 65.959 2.257 1.00 65.41 192 PRO F C 1
ATOM 11210 O O . PRO F 1 197 ? 67.951 65.152 2.106 1.00 65.17 192 PRO F O 1
ATOM 11214 N N . ARG F 1 198 ? 66.762 66.553 3.407 1.00 62.37 193 ARG F N 1
ATOM 11215 C CA . ARG F 1 198 ? 67.505 66.276 4.619 1.00 60.87 193 ARG F CA 1
ATOM 11216 C C . ARG F 1 198 ? 66.961 64.979 5.211 1.00 57.41 193 ARG F C 1
ATOM 11217 O O . ARG F 1 198 ? 65.826 64.590 4.927 1.00 58.40 193 ARG F O 1
ATOM 11225 N N . GLN F 1 199 ? 67.756 64.290 6.020 1.00 51.44 194 GLN F N 1
ATOM 11226 C CA . GLN F 1 199 ? 67.268 63.050 6.586 1.00 45.49 194 GLN F CA 1
ATOM 11227 C C . GLN F 1 199 ? 67.699 62.834 8.024 1.00 40.72 194 GLN F C 1
ATOM 11228 O O . GLN F 1 199 ? 68.665 63.425 8.488 1.00 39.67 194 GLN F O 1
ATOM 11234 N N . ILE F 1 200 ? 66.954 62.001 8.734 1.00 35.55 195 ILE F N 1
ATOM 11235 C CA . ILE F 1 200 ? 67.271 61.707 10.119 1.00 31.50 195 ILE F CA 1
ATOM 11236 C C . ILE F 1 200 ? 67.207 60.198 10.355 1.00 31.03 195 ILE F C 1
ATOM 11237 O O . ILE F 1 200 ? 66.453 59.475 9.693 1.00 31.19 195 ILE F O 1
ATOM 11242 N N . THR F 1 201 ? 68.031 59.723 11.279 1.00 29.96 196 THR F N 1
ATOM 11243 C CA . THR F 1 201 ? 68.072 58.308 11.625 1.00 28.53 196 THR F CA 1
ATOM 11244 C C . THR F 1 201 ? 66.957 57.993 12.586 1.00 26.52 196 THR F C 1
ATOM 11245 O O . THR F 1 201 ? 66.629 58.786 13.472 1.00 26.25 196 THR F O 1
ATOM 11249 N N . VAL F 1 202 ? 66.364 56.831 12.390 1.00 24.73 197 VAL F N 1
ATOM 11250 C CA . VAL F 1 202 ? 65.296 56.369 13.242 1.00 23.21 197 VAL F CA 1
ATOM 11251 C C . VAL F 1 202 ? 65.783 55.058 13.810 1.00 22.39 197 VAL F C 1
ATOM 11252 O O . VAL F 1 202 ? 66.419 54.265 13.117 1.00 25.04 197 VAL F O 1
ATOM 11256 N N . VAL F 1 203 ? 65.520 54.836 15.080 1.00 19.90 198 VAL F N 1
ATOM 11257 C CA . VAL F 1 203 ? 65.932 53.593 15.688 1.00 19.30 198 VAL F CA 1
ATOM 11258 C C . VAL F 1 203 ? 64.712 52.767 16.060 1.00 19.88 198 VAL F C 1
ATOM 11259 O O . VAL F 1 203 ? 63.880 53.201 16.861 1.00 20.50 198 VAL F O 1
ATOM 11263 N N . LEU F 1 204 ? 64.595 51.578 15.494 1.00 19.75 199 LEU F N 1
ATOM 11264 C CA . LEU F 1 204 ? 63.458 50.718 15.833 1.00 19.74 199 LEU F CA 1
ATOM 11265 C C . LEU F 1 204 ? 63.944 49.525 16.661 1.00 20.29 199 LEU F C 1
ATOM 11266 O O . LEU F 1 204 ? 64.914 48.883 16.296 1.00 20.62 199 LEU F O 1
ATOM 11271 N N . GLU F 1 205 ? 63.284 49.225 17.770 1.00 21.81 200 GLU F N 1
ATOM 11272 C CA . GLU F 1 205 ? 63.707 48.081 18.548 1.00 22.51 200 GLU F CA 1
ATOM 11273 C C . GLU F 1 205 ? 62.591 47.073 18.831 1.00 23.90 200 GLU F C 1
ATOM 11274 O O . GLU F 1 205 ? 61.438 47.257 18.434 1.00 22.87 200 GLU F O 1
ATOM 11280 N N . ASP F 1 206 ? 62.956 46.003 19.527 1.00 24.47 201 ASP F N 1
ATOM 11281 C CA . ASP F 1 206 ? 62.028 44.946 19.879 1.00 25.07 201 ASP F CA 1
ATOM 11282 C C . ASP F 1 206 ? 61.170 44.474 18.720 1.00 25.21 201 ASP F C 1
ATOM 11283 O O . ASP F 1 206 ? 61.689 44.061 17.687 1.00 26.30 201 ASP F O 1
ATOM 11288 N N . ASP F 1 207 ? 59.858 44.519 18.876 1.00 25.64 202 ASP F N 1
ATOM 11289 C CA . ASP F 1 207 ? 58.999 44.053 17.808 1.00 27.79 202 ASP F CA 1
ATOM 11290 C C . ASP F 1 207 ? 58.753 45.006 16.657 1.00 28.97 202 ASP F C 1
ATOM 11291 O O . ASP F 1 207 ? 57.995 44.673 15.759 1.00 30.08 202 ASP F O 1
ATOM 11296 N N . LEU F 1 208 ? 59.386 46.178 16.664 1.00 30.54 203 LEU F N 1
ATOM 11297 C CA . LEU F 1 208 ? 59.222 47.140 15.565 1.00 30.02 203 LEU F CA 1
ATOM 11298 C C . LEU F 1 208 ? 60.305 46.899 14.541 1.00 30.04 203 LEU F C 1
ATOM 11299 O O . LEU F 1 208 ? 60.254 47.381 13.408 1.00 29.93 203 LEU F O 1
ATOM 11304 N N . VAL F 1 209 ? 61.294 46.131 14.953 1.00 30.92 204 VAL F N 1
ATOM 11305 C CA . VAL F 1 209 ? 62.411 45.838 14.092 1.00 31.52 204 VAL F CA 1
ATOM 11306 C C . VAL F 1 209 ? 61.972 45.069 12.871 1.00 31.89 204 VAL F C 1
ATOM 11307 O O . VAL F 1 209 ? 61.031 44.293 12.931 1.00 32.83 204 VAL F O 1
ATOM 11311 N N . ASP F 1 210 ? 62.660 45.306 11.764 1.00 34.69 205 ASP F N 1
ATOM 11312 C CA . ASP F 1 210 ? 62.388 44.628 10.504 1.00 37.01 205 ASP F CA 1
ATOM 11313 C C . ASP F 1 210 ? 60.978 44.870 9.987 1.00 37.75 205 ASP F C 1
ATOM 11314 O O . ASP F 1 210 ? 60.414 44.054 9.277 1.00 39.40 205 ASP F O 1
ATOM 11319 N N . THR F 1 211 ? 60.437 46.032 10.313 1.00 38.87 206 THR F N 1
ATOM 11320 C CA . THR F 1 211 ? 59.087 46.402 9.935 1.00 37.67 206 THR F CA 1
ATOM 11321 C C . THR F 1 211 ? 58.996 47.319 8.719 1.00 38.26 206 THR F C 1
ATOM 11322 O O . THR F 1 211 ? 58.015 47.279 7.977 1.00 38.73 206 THR F O 1
ATOM 11326 N N . LEU F 1 212 ? 60.005 48.159 8.524 1.00 38.24 207 LEU F N 1
ATOM 11327 C CA . LEU F 1 212 ? 59.996 49.089 7.411 1.00 38.35 207 LEU F CA 1
ATOM 11328 C C . LEU F 1 212 ? 61.005 48.683 6.351 1.00 38.74 207 LEU F C 1
ATOM 11329 O O . LEU F 1 212 ? 62.039 48.083 6.646 1.00 37.99 207 LEU F O 1
ATOM 11334 N N . THR F 1 213 ? 60.697 49.009 5.105 1.00 40.16 208 THR F N 1
ATOM 11335 C CA . THR F 1 213 ? 61.589 48.672 4.010 1.00 42.29 208 THR F CA 1
ATOM 11336 C C . THR F 1 213 ? 61.820 49.896 3.141 1.00 41.79 208 THR F C 1
ATOM 11337 O O . THR F 1 213 ? 60.930 50.724 2.972 1.00 42.80 208 THR F O 1
ATOM 11341 N N . PRO F 1 214 ? 63.025 50.022 2.570 1.00 41.23 209 PRO F N 1
ATOM 11342 C CA . PRO F 1 214 ? 63.360 51.161 1.716 1.00 40.17 209 PRO F CA 1
ATOM 11343 C C . PRO F 1 214 ? 62.233 51.516 0.777 1.00 39.39 209 PRO F C 1
ATOM 11344 O O . PRO F 1 214 ? 61.758 50.676 0.028 1.00 39.41 209 PRO F O 1
ATOM 11348 N N . GLY F 1 215 ? 61.801 52.762 0.834 1.00 38.93 210 GLY F N 1
ATOM 11349 C CA . GLY F 1 215 ? 60.732 53.173 -0.035 1.00 40.25 210 GLY F CA 1
ATOM 11350 C C . GLY F 1 215 ? 59.416 53.416 0.665 1.00 41.83 210 GLY F C 1
ATOM 11351 O O . GLY F 1 215 ? 58.613 54.199 0.181 1.00 42.27 210 GLY F O 1
ATOM 11352 N N . ASP F 1 216 ? 59.175 52.773 1.801 1.00 42.88 211 ASP F N 1
ATOM 11353 C CA . ASP F 1 216 ? 57.903 52.971 2.505 1.00 43.79 211 ASP F CA 1
ATOM 11354 C C . ASP F 1 216 ? 57.670 54.433 2.896 1.00 42.71 211 ASP F C 1
ATOM 11355 O O . ASP F 1 216 ? 58.560 55.094 3.419 1.00 43.87 211 ASP F O 1
ATOM 11360 N N . ILE F 1 217 ? 56.476 54.941 2.631 1.00 41.21 212 ILE F N 1
ATOM 11361 C CA . ILE F 1 217 ? 56.164 56.311 3.006 1.00 41.54 212 ILE F CA 1
ATOM 11362 C C . ILE F 1 217 ? 55.468 56.224 4.356 1.00 40.45 212 ILE F C 1
ATOM 11363 O O . ILE F 1 217 ? 54.335 55.761 4.438 1.00 39.90 212 ILE F O 1
ATOM 11368 N N . VAL F 1 218 ? 56.119 56.691 5.414 1.00 38.80 213 VAL F N 1
ATOM 11369 C CA . VAL F 1 218 ? 55.509 56.556 6.721 1.00 37.50 213 VAL F CA 1
ATOM 11370 C C . VAL F 1 218 ? 55.529 57.748 7.622 1.00 35.66 213 VAL F C 1
ATOM 11371 O O . VAL F 1 218 ? 56.140 58.755 7.323 1.00 37.02 213 VAL F O 1
ATOM 11375 N N . ARG F 1 219 ? 54.864 57.593 8.759 1.00 33.84 214 ARG F N 1
ATOM 11376 C CA . ARG F 1 219 ? 54.803 58.630 9.772 1.00 32.65 214 ARG F CA 1
ATOM 11377 C C . ARG F 1 219 ? 55.321 58.011 11.066 1.00 32.07 214 ARG F C 1
ATOM 11378 O O . ARG F 1 219 ? 54.594 57.298 11.776 1.00 33.60 214 ARG F O 1
ATOM 11386 N N . VAL F 1 220 ? 56.580 58.288 11.377 1.00 27.46 215 VAL F N 1
ATOM 11387 C CA . VAL F 1 220 ? 57.177 57.734 12.567 1.00 23.16 215 VAL F CA 1
ATOM 11388 C C . VAL F 1 220 ? 56.819 58.542 13.795 1.00 22.52 215 VAL F C 1
ATOM 11389 O O . VAL F 1 220 ? 56.735 59.753 13.752 1.00 23.83 215 VAL F O 1
ATOM 11393 N N . THR F 1 221 ? 56.580 57.855 14.892 1.00 22.40 216 THR F N 1
ATOM 11394 C CA . THR F 1 221 ? 56.225 58.516 16.121 1.00 23.33 216 THR F CA 1
ATOM 11395 C C . THR F 1 221 ? 57.237 58.045 17.131 1.00 24.68 216 THR F C 1
ATOM 11396 O O . THR F 1 221 ? 57.387 56.846 17.347 1.00 26.43 216 THR F O 1
ATOM 11400 N N . GLY F 1 222 ? 57.934 58.979 17.758 1.00 24.17 217 GLY F N 1
ATOM 11401 C CA . GLY F 1 222 ? 58.932 58.579 18.719 1.00 23.57 217 GLY F CA 1
ATOM 11402 C C . GLY F 1 222 ? 59.412 59.704 19.598 1.00 24.26 217 GLY F C 1
ATOM 11403 O O . GLY F 1 222 ? 58.885 60.815 19.596 1.00 26.12 217 GLY F O 1
ATOM 11404 N N . THR F 1 223 ? 60.423 59.406 20.382 1.00 23.48 218 THR F N 1
ATOM 11405 C CA . THR F 1 223 ? 60.969 60.405 21.254 1.00 22.94 218 THR F CA 1
ATOM 11406 C C . THR F 1 223 ? 62.203 60.921 20.568 1.00 23.09 218 THR F C 1
ATOM 11407 O O . THR F 1 223 ? 63.021 60.138 20.108 1.00 26.83 218 THR F O 1
ATOM 11411 N N . LEU F 1 224 ? 62.360 62.226 20.456 1.00 22.97 219 LEU F N 1
ATOM 11412 C CA . LEU F 1 224 ? 63.571 62.709 19.804 1.00 21.51 219 LEU F CA 1
ATOM 11413 C C . LEU F 1 224 ? 64.679 62.576 20.835 1.00 21.09 219 LEU F C 1
ATOM 11414 O O . LEU F 1 224 ? 64.511 62.950 21.994 1.00 18.85 219 LEU F O 1
ATOM 11419 N N . ARG F 1 225 ? 65.803 62.015 20.426 1.00 22.09 220 ARG F N 1
ATOM 11420 C CA . ARG F 1 225 ? 66.914 61.873 21.348 1.00 24.38 220 ARG F CA 1
ATOM 11421 C C . ARG F 1 225 ? 68.184 62.343 20.695 1.00 23.72 220 ARG F C 1
ATOM 11422 O O . ARG F 1 225 ? 68.261 62.464 19.469 1.00 22.22 220 ARG F O 1
ATOM 11430 N N . THR F 1 226 ? 69.195 62.611 21.504 1.00 22.64 221 THR F N 1
ATOM 11431 C CA . THR F 1 226 ? 70.428 63.055 20.904 1.00 24.53 221 THR F CA 1
ATOM 11432 C C . THR F 1 226 ? 71.604 62.271 21.460 1.00 25.29 221 THR F C 1
ATOM 11433 O O . THR F 1 226 ? 71.584 61.819 22.587 1.00 24.57 221 THR F O 1
ATOM 11437 N N . VAL F 1 227 ? 72.612 62.070 20.634 1.00 29.31 222 VAL F N 1
ATOM 11438 C CA . VAL F 1 227 ? 73.780 61.327 21.061 1.00 34.69 222 VAL F CA 1
ATOM 11439 C C . VAL F 1 227 ? 75.051 62.035 20.605 1.00 37.91 222 VAL F C 1
ATOM 11440 O O . VAL F 1 227 ? 75.103 62.574 19.507 1.00 37.63 222 VAL F O 1
ATOM 11444 N N . ARG F 1 228 ? 76.075 62.032 21.446 1.00 42.56 223 ARG F N 1
ATOM 11445 C CA . ARG F 1 228 ? 77.321 62.696 21.104 1.00 48.34 223 ARG F CA 1
ATOM 11446 C C . ARG F 1 228 ? 78.299 61.744 20.416 1.00 53.07 223 ARG F C 1
ATOM 11447 O O . ARG F 1 228 ? 78.622 60.684 20.952 1.00 53.99 223 ARG F O 1
ATOM 11455 N N . ASP F 1 229 ? 78.753 62.113 19.222 1.00 59.46 224 ASP F N 1
ATOM 11456 C CA . ASP F 1 229 ? 79.733 61.305 18.486 1.00 66.62 224 ASP F CA 1
ATOM 11457 C C . ASP F 1 229 ? 81.093 61.467 19.178 1.00 70.70 224 ASP F C 1
ATOM 11458 O O . ASP F 1 229 ? 81.486 62.588 19.526 1.00 71.51 224 ASP F O 1
ATOM 11463 N N . GLU F 1 230 ? 81.809 60.353 19.364 1.00 75.10 225 GLU F N 1
ATOM 11464 C CA . GLU F 1 230 ? 83.119 60.345 20.043 1.00 78.37 225 GLU F CA 1
ATOM 11465 C C . GLU F 1 230 ? 84.295 60.988 19.316 1.00 79.07 225 GLU F C 1
ATOM 11466 O O . GLU F 1 230 ? 85.131 61.640 19.949 1.00 78.55 225 GLU F O 1
ATOM 11472 N N . ARG F 1 231 ? 84.364 60.810 17.999 1.00 79.89 226 ARG F N 1
ATOM 11473 C CA . ARG F 1 231 ? 85.464 61.390 17.239 1.00 81.34 226 ARG F CA 1
ATOM 11474 C C . ARG F 1 231 ? 85.343 62.910 17.012 1.00 79.83 226 ARG F C 1
ATOM 11475 O O . ARG F 1 231 ? 86.340 63.637 17.099 1.00 80.25 226 ARG F O 1
ATOM 11483 N N . THR F 1 232 ? 84.134 63.393 16.731 1.00 76.84 227 THR F N 1
ATOM 11484 C CA . THR F 1 232 ? 83.933 64.821 16.486 1.00 72.99 227 THR F CA 1
ATOM 11485 C C . THR F 1 232 ? 83.447 65.575 17.713 1.00 71.17 227 THR F C 1
ATOM 11486 O O . THR F 1 232 ? 83.607 66.793 17.806 1.00 70.74 227 THR F O 1
ATOM 11490 N N . LYS F 1 233 ? 82.859 64.846 18.653 1.00 68.82 228 LYS F N 1
ATOM 11491 C CA . LYS F 1 233 ? 82.349 65.450 19.869 1.00 66.96 228 LYS F CA 1
ATOM 11492 C C . LYS F 1 233 ? 81.028 66.226 19.634 1.00 64.02 228 LYS F C 1
ATOM 11493 O O . LYS F 1 233 ? 80.409 66.702 20.586 1.00 63.87 228 LYS F O 1
ATOM 11499 N N . ARG F 1 234 ? 80.603 66.346 18.372 1.00 58.74 229 ARG F N 1
ATOM 11500 C CA . ARG F 1 234 ? 79.358 67.036 18.001 1.00 53.41 229 ARG F CA 1
ATOM 11501 C C . ARG F 1 234 ? 78.152 66.164 18.345 1.00 48.45 229 ARG F C 1
ATOM 11502 O O . ARG F 1 234 ? 78.238 64.945 18.286 1.00 49.59 229 ARG F O 1
ATOM 11510 N N . PHE F 1 235 ? 77.026 66.774 18.701 1.00 41.34 230 PHE F N 1
ATOM 11511 C CA . PHE F 1 235 ? 75.823 65.997 18.991 1.00 32.38 230 PHE F CA 1
ATOM 11512 C C . PHE F 1 235 ? 75.020 65.784 17.702 1.00 32.20 230 PHE F C 1
ATOM 11513 O O . PHE F 1 235 ? 75.280 66.412 16.675 1.00 31.45 230 PHE F O 1
ATOM 11521 N N . LYS F 1 236 ? 74.049 64.885 17.751 1.00 32.62 231 LYS F N 1
ATOM 11522 C CA . LYS F 1 236 ? 73.201 64.610 16.592 1.00 32.08 231 LYS F CA 1
ATOM 11523 C C . LYS F 1 236 ? 71.871 64.082 17.074 1.00 31.27 231 LYS F C 1
ATOM 11524 O O . LYS F 1 236 ? 71.830 63.190 17.908 1.00 32.05 231 LYS F O 1
ATOM 11530 N N . ASN F 1 237 ? 70.777 64.611 16.553 1.00 29.66 232 ASN F N 1
ATOM 11531 C CA . ASN F 1 237 ? 69.496 64.112 16.995 1.00 27.04 232 ASN F CA 1
ATOM 11532 C C . ASN F 1 237 ? 69.092 62.911 16.158 1.00 26.60 232 ASN F C 1
ATOM 11533 O O . ASN F 1 237 ? 69.551 62.707 15.026 1.00 25.70 232 ASN F O 1
ATOM 11538 N N . PHE F 1 238 ? 68.248 62.084 16.748 1.00 25.85 233 PHE F N 1
ATOM 11539 C CA . PHE F 1 238 ? 67.749 60.904 16.078 1.00 24.83 233 PHE F CA 1
ATOM 11540 C C . PHE F 1 238 ? 66.453 60.567 16.789 1.00 25.40 233 PHE F C 1
ATOM 11541 O O . PHE F 1 238 ? 66.311 60.812 17.996 1.00 26.60 233 PHE F O 1
ATOM 11549 N N . ILE F 1 239 ? 65.506 60.017 16.037 1.00 24.50 234 ILE F N 1
ATOM 11550 C CA . ILE F 1 239 ? 64.203 59.661 16.580 1.00 24.50 234 ILE F CA 1
ATOM 11551 C C . ILE F 1 239 ? 64.229 58.241 17.094 1.00 25.12 234 ILE F C 1
ATOM 11552 O O . ILE F 1 239 ? 64.764 57.348 16.437 1.00 27.71 234 ILE F O 1
ATOM 11557 N N . TYR F 1 240 ? 63.672 58.046 18.285 1.00 26.02 235 TYR F N 1
ATOM 11558 C CA . TYR F 1 240 ? 63.604 56.727 18.902 1.00 26.38 235 TYR F CA 1
ATOM 11559 C C . TYR F 1 240 ? 62.203 56.196 18.714 1.00 25.52 235 TYR F C 1
ATOM 11560 O O . TYR F 1 240 ? 61.298 56.466 19.496 1.00 23.82 235 TYR F O 1
ATOM 11569 N N . GLY F 1 241 ? 62.049 55.436 17.639 1.00 27.85 236 GLY F N 1
ATOM 11570 C CA . GLY F 1 241 ? 60.769 54.861 17.259 1.00 29.74 236 GLY F CA 1
ATOM 11571 C C . GLY F 1 241 ? 59.886 54.274 18.331 1.00 30.35 236 GLY F C 1
ATOM 11572 O O . GLY F 1 241 ? 60.333 53.480 19.150 1.00 33.26 236 GLY F O 1
ATOM 11573 N N . ASN F 1 242 ? 58.618 54.663 18.310 1.00 31.18 237 ASN F N 1
ATOM 11574 C CA . ASN F 1 242 ? 57.660 54.163 19.270 1.00 31.19 237 ASN F CA 1
ATOM 11575 C C . ASN F 1 242 ? 56.485 53.510 18.606 1.00 32.14 237 ASN F C 1
ATOM 11576 O O . ASN F 1 242 ? 55.873 52.615 19.167 1.00 31.53 237 ASN F O 1
ATOM 11581 N N . TYR F 1 243 ? 56.166 53.970 17.407 1.00 35.02 238 TYR F N 1
ATOM 11582 C CA . TYR F 1 243 ? 55.039 53.446 16.663 1.00 37.06 238 TYR F CA 1
ATOM 11583 C C . TYR F 1 243 ? 55.138 54.001 15.263 1.00 37.16 238 TYR F C 1
ATOM 11584 O O . TYR F 1 243 ? 55.362 55.183 15.099 1.00 36.56 238 TYR F O 1
ATOM 11593 N N . THR F 1 244 ? 55.006 53.157 14.251 1.00 39.63 239 THR F N 1
ATOM 11594 C CA . THR F 1 244 ? 55.064 53.667 12.891 1.00 42.98 239 THR F CA 1
ATOM 11595 C C . THR F 1 244 ? 53.711 53.480 12.256 1.00 45.79 239 THR F C 1
ATOM 11596 O O . THR F 1 244 ? 52.879 52.721 12.757 1.00 46.62 239 THR F O 1
ATOM 11600 N N . GLU F 1 245 ? 53.511 54.147 11.126 1.00 49.01 240 GLU F N 1
ATOM 11601 C CA . GLU F 1 245 ? 52.239 54.102 10.421 1.00 52.18 240 GLU F CA 1
ATOM 11602 C C . GLU F 1 245 ? 52.452 54.433 8.964 1.00 52.58 240 GLU F C 1
ATOM 11603 O O . GLU F 1 245 ? 53.159 55.386 8.656 1.00 53.47 240 GLU F O 1
ATOM 11609 N N . PHE F 1 246 ? 51.846 53.659 8.068 1.00 53.70 241 PHE F N 1
ATOM 11610 C CA . PHE F 1 246 ? 51.991 53.930 6.639 1.00 55.47 241 PHE F CA 1
ATOM 11611 C C . PHE F 1 246 ? 51.066 55.033 6.161 1.00 56.99 241 PHE F C 1
ATOM 11612 O O . PHE F 1 246 ? 49.951 55.175 6.648 1.00 57.24 241 PHE F O 1
ATOM 11620 N N . LEU F 1 247 ? 51.535 55.809 5.195 1.00 59.32 242 LEU F N 1
ATOM 11621 C CA . LEU F 1 247 ? 50.747 56.896 4.640 1.00 61.45 242 LEU F CA 1
ATOM 11622 C C . LEU F 1 247 ? 50.189 56.506 3.268 1.00 63.58 242 LEU F C 1
ATOM 11623 O O . LEU F 1 247 ? 49.028 56.882 2.975 1.00 64.55 242 LEU F O 1
#